Protein AF-A0AA88TLF0-F1 (afdb_monomer)

Structure (mmCIF, N/CA/C/O backbone):
data_AF-A0AA88TLF0-F1
#
_entry.id   AF-A0AA88TLF0-F1
#
loop_
_atom_site.group_PDB
_atom_site.id
_atom_site.type_symbol
_atom_site.label_atom_id
_atom_site.label_alt_id
_atom_site.label_comp_id
_atom_site.label_asym_id
_atom_site.label_entity_id
_atom_site.label_seq_id
_atom_site.pdbx_PDB_ins_code
_atom_site.Cartn_x
_atom_site.Cartn_y
_atom_site.Cartn_z
_atom_site.occupancy
_atom_site.B_iso_or_equiv
_atom_site.auth_seq_id
_atom_site.auth_comp_id
_atom_site.auth_asym_id
_atom_site.auth_atom_id
_atom_site.pdbx_PDB_model_num
ATOM 1 N N . MET A 1 1 ? -6.383 26.262 -38.376 1.00 84.81 1 MET A N 1
ATOM 2 C CA . MET A 1 1 ? -6.210 25.981 -36.940 1.00 84.81 1 MET A CA 1
ATOM 3 C C . MET A 1 1 ? -7.150 24.853 -36.548 1.00 84.81 1 MET A C 1
ATOM 5 O O . MET A 1 1 ? -8.154 24.694 -37.232 1.00 84.81 1 MET A O 1
ATOM 9 N N . TYR A 1 2 ? -6.830 24.057 -35.538 1.00 90.94 2 TYR A N 1
ATOM 10 C CA . TYR A 1 2 ? -7.749 23.060 -34.985 1.00 90.94 2 TYR A CA 1
ATOM 11 C C . TYR A 1 2 ? -7.355 22.708 -33.552 1.00 90.94 2 TYR A C 1
ATOM 13 O O . TYR A 1 2 ? -6.238 22.996 -33.117 1.00 90.94 2 TYR A O 1
ATOM 21 N N . HIS A 1 3 ? -8.279 22.056 -32.864 1.00 93.56 3 HIS A N 1
ATOM 22 C CA . HIS A 1 3 ? -8.094 21.395 -31.583 1.00 93.56 3 HIS A CA 1
ATOM 23 C C . HIS A 1 3 ? -8.531 19.932 -31.714 1.00 93.56 3 HIS A C 1
ATOM 25 O O . HIS A 1 3 ? -9.471 19.631 -32.453 1.00 93.56 3 HIS A O 1
ATOM 31 N N . VAL A 1 4 ? -7.809 19.016 -31.075 1.00 93.94 4 VAL A N 1
ATOM 32 C CA . VAL A 1 4 ? -8.090 17.579 -31.138 1.00 93.94 4 VAL A CA 1
ATOM 33 C C . VAL A 1 4 ? -7.704 16.892 -29.831 1.00 93.94 4 VAL A C 1
ATOM 35 O O . VAL A 1 4 ? -6.670 17.216 -29.248 1.00 93.94 4 VAL A O 1
ATOM 38 N N . LYS A 1 5 ? -8.510 15.918 -29.405 1.00 94.75 5 LYS A N 1
ATOM 39 C CA . LYS A 1 5 ? -8.198 14.987 -28.312 1.00 94.75 5 LYS A CA 1
ATOM 40 C C . LYS A 1 5 ? -8.077 13.574 -28.847 1.00 94.75 5 LYS A C 1
ATOM 42 O O . LYS A 1 5 ? -8.806 13.193 -29.769 1.00 94.75 5 LYS A O 1
ATOM 47 N N . GLY A 1 6 ? -7.190 12.788 -28.260 1.00 93.94 6 GLY A N 1
ATOM 48 C CA . GLY A 1 6 ? -7.076 11.385 -28.609 1.00 93.94 6 GLY A CA 1
ATOM 49 C C . GLY A 1 6 ? -6.209 10.578 -27.661 1.00 93.94 6 GLY A C 1
ATOM 50 O O . GLY A 1 6 ? -5.697 11.091 -26.675 1.00 93.94 6 GLY A O 1
ATOM 51 N N . GLU A 1 7 ? -6.053 9.302 -27.985 1.00 93.94 7 GLU A N 1
ATOM 52 C CA . GLU A 1 7 ? -5.193 8.360 -27.277 1.00 93.94 7 GLU A CA 1
ATOM 53 C C . GLU A 1 7 ? -4.267 7.677 -28.283 1.00 93.94 7 GLU A C 1
ATOM 55 O O . GLU A 1 7 ? -4.713 7.111 -29.286 1.00 93.94 7 GLU A O 1
ATOM 60 N N . LEU A 1 8 ? -2.964 7.753 -28.032 1.00 90.62 8 LEU A N 1
ATOM 61 C CA . LEU A 1 8 ? -1.951 6.977 -28.729 1.00 90.62 8 LEU A CA 1
ATOM 62 C C . LEU A 1 8 ? -1.842 5.602 -28.064 1.00 90.62 8 LEU A C 1
ATOM 64 O O . LEU A 1 8 ? -1.664 5.503 -26.856 1.00 90.62 8 LEU A O 1
ATOM 68 N N . SER A 1 9 ? -1.904 4.542 -28.862 1.00 87.56 9 SER A N 1
ATOM 69 C CA . SER A 1 9 ? -1.795 3.157 -28.410 1.00 87.56 9 SER A CA 1
ATOM 70 C C . SER A 1 9 ? -0.722 2.392 -29.185 1.00 87.56 9 SER A C 1
ATOM 72 O O . SER A 1 9 ? -0.725 2.393 -30.420 1.00 87.56 9 SER A O 1
ATOM 74 N N . SER A 1 10 ? 0.156 1.680 -28.473 1.00 82.69 10 SER A N 1
ATOM 75 C CA . SER A 1 10 ? 1.134 0.744 -29.048 1.00 82.69 10 SER A CA 1
ATOM 76 C C . SER A 1 10 ? 1.068 -0.614 -28.329 1.00 82.69 10 SER A C 1
ATOM 78 O O . SER A 1 10 ? 1.356 -0.680 -27.136 1.00 82.69 10 SER A O 1
ATOM 80 N N . PRO A 1 11 ? 0.725 -1.715 -29.027 1.00 71.19 11 PRO A N 1
ATOM 81 C CA . PRO A 1 11 ? 0.476 -3.023 -28.428 1.00 71.19 11 PRO A CA 1
ATOM 82 C C . PRO A 1 11 ? 1.747 -3.775 -28.003 1.00 71.19 11 PRO A C 1
ATOM 84 O O . PRO A 1 11 ? 1.637 -4.791 -27.333 1.00 71.19 11 PRO A O 1
ATOM 87 N N . TYR A 1 12 ? 2.948 -3.337 -28.398 1.00 63.47 12 TYR A N 1
ATOM 88 C CA . TYR A 1 12 ? 4.185 -4.065 -28.066 1.00 63.47 12 TYR A CA 1
ATOM 89 C C . TYR A 1 12 ? 4.576 -3.921 -26.581 1.00 63.47 12 TYR A C 1
ATOM 91 O O . TYR A 1 12 ? 5.075 -4.868 -25.981 1.00 63.47 12 TYR A O 1
ATOM 99 N N . PHE A 1 13 ? 4.289 -2.761 -25.979 1.00 60.16 13 PHE A N 1
ATOM 100 C CA . PHE A 1 13 ? 4.528 -2.459 -24.558 1.00 60.16 13 PHE A CA 1
ATOM 101 C C . PHE A 1 13 ? 3.258 -1.977 -23.838 1.00 60.16 13 PHE A C 1
ATOM 103 O O . PHE A 1 13 ? 3.349 -1.282 -22.833 1.00 60.16 13 PHE A O 1
ATOM 110 N N . ASP A 1 14 ? 2.076 -2.289 -24.383 1.00 73.06 14 ASP A N 1
ATOM 111 C CA . ASP A 1 14 ? 0.775 -1.838 -23.860 1.00 73.06 14 ASP A CA 1
ATOM 112 C C . ASP A 1 14 ? 0.715 -0.326 -23.560 1.00 73.06 14 ASP A C 1
ATOM 114 O O . ASP A 1 14 ? 0.038 0.128 -22.637 1.00 73.06 14 ASP A O 1
ATOM 118 N N . ILE A 1 15 ? 1.416 0.476 -24.372 1.00 81.12 15 ILE A N 1
ATOM 119 C CA . ILE A 1 15 ? 1.443 1.931 -24.224 1.00 81.12 15 ILE A CA 1
ATOM 120 C C . ILE A 1 15 ? 0.046 2.453 -24.531 1.00 81.12 15 ILE A C 1
ATOM 122 O O . ILE A 1 15 ? -0.473 2.196 -25.620 1.00 81.12 15 ILE A O 1
ATOM 126 N N . LYS A 1 16 ? -0.512 3.225 -23.598 1.00 87.56 16 LYS A N 1
ATOM 127 C CA . LYS A 1 16 ? -1.697 4.063 -23.784 1.00 87.56 16 LYS A CA 1
ATOM 128 C C . LYS A 1 16 ? -1.378 5.456 -23.277 1.00 87.56 16 LYS A C 1
ATOM 130 O O . LYS A 1 16 ? -1.099 5.639 -22.096 1.00 87.56 16 LYS A O 1
ATOM 135 N N . GLU A 1 17 ? -1.372 6.418 -24.182 1.00 89.62 17 GLU A N 1
ATOM 136 C CA . GLU A 1 17 ? -0.975 7.787 -23.888 1.00 89.62 17 GLU A CA 1
ATOM 137 C C . GLU A 1 17 ? -2.054 8.751 -24.398 1.00 89.62 17 GLU A C 1
ATOM 139 O O . GLU A 1 17 ? -2.143 8.991 -25.610 1.00 89.62 17 GLU A O 1
ATOM 144 N N . PRO A 1 18 ? -2.906 9.290 -23.507 1.00 93.69 18 PRO A N 1
ATOM 145 C CA . PRO A 1 18 ? -3.870 10.310 -23.886 1.00 93.69 18 PRO A CA 1
ATOM 146 C C . PRO A 1 18 ? -3.148 11.621 -24.212 1.00 93.69 18 PRO A C 1
ATOM 148 O O . PRO A 1 18 ? -2.136 11.969 -23.595 1.00 93.69 18 PRO A O 1
ATOM 151 N N . PHE A 1 19 ? -3.669 12.361 -25.189 1.00 94.88 19 PHE A N 1
ATOM 152 C CA . PHE A 1 19 ? -3.175 13.683 -25.549 1.00 94.88 19 PHE A CA 1
ATOM 153 C C . PHE A 1 19 ? -4.298 14.645 -25.948 1.00 94.88 19 PHE A C 1
ATOM 155 O O . PHE A 1 19 ? -5.357 14.264 -26.459 1.00 94.88 19 PHE A O 1
ATOM 162 N N . GLU A 1 20 ? -4.006 15.930 -25.791 1.00 95.06 20 GLU A N 1
ATOM 163 C CA . GLU A 1 20 ? -4.814 17.047 -26.261 1.00 95.06 20 GLU A CA 1
ATOM 164 C C . GLU A 1 20 ? -3.917 18.019 -27.029 1.00 95.06 20 GLU A C 1
ATOM 166 O O . GLU A 1 20 ? -2.869 18.431 -26.544 1.00 95.06 20 GLU A O 1
ATOM 171 N N . ALA A 1 21 ? -4.284 18.370 -28.259 1.00 94.38 21 ALA A N 1
ATOM 172 C CA . ALA A 1 21 ? -3.438 19.176 -29.129 1.00 94.38 21 ALA A CA 1
ATOM 173 C C . ALA A 1 21 ? -4.188 20.356 -29.748 1.00 94.38 21 ALA A C 1
ATOM 175 O O . ALA A 1 21 ? -5.291 20.218 -30.278 1.00 94.38 21 ALA A O 1
ATOM 176 N N . TRP A 1 22 ? -3.521 21.507 -29.768 1.00 95.12 22 TRP A N 1
ATOM 177 C CA . TRP A 1 22 ? -3.949 22.737 -30.421 1.00 95.12 22 TRP A CA 1
ATOM 178 C C . TRP A 1 22 ? -2.937 23.116 -31.495 1.00 95.12 22 TRP A C 1
ATOM 180 O O . TRP A 1 22 ? -1.732 23.202 -31.249 1.00 95.12 22 TRP A O 1
ATOM 190 N N . TYR A 1 23 ? -3.423 23.380 -32.702 1.00 93.19 23 TYR A N 1
ATOM 191 C CA . TYR A 1 23 ? -2.586 23.651 -33.862 1.00 93.19 23 TYR A CA 1
ATOM 192 C C . TYR A 1 23 ? -3.016 24.936 -34.566 1.00 93.19 23 TYR A C 1
ATOM 194 O O . TYR A 1 23 ? -4.155 25.060 -35.021 1.00 93.19 23 TYR A O 1
ATOM 202 N N . ASP A 1 24 ? -2.088 25.879 -34.718 1.00 92.31 24 ASP A N 1
ATOM 203 C CA . ASP A 1 24 ? -2.297 27.171 -35.367 1.00 92.31 24 ASP A CA 1
ATOM 204 C C . ASP A 1 24 ? -1.167 27.458 -36.370 1.00 92.31 24 ASP A C 1
ATOM 206 O O . ASP A 1 24 ? -0.121 28.023 -36.046 1.00 92.31 24 ASP A O 1
ATOM 210 N N . LEU A 1 25 ? -1.393 27.053 -37.624 1.00 89.31 25 LEU A N 1
ATOM 211 C CA . LEU A 1 25 ? -0.442 27.271 -38.715 1.00 89.31 25 LEU A CA 1
ATOM 212 C C . LEU A 1 25 ? -0.252 28.760 -39.048 1.00 89.31 25 LEU A C 1
ATOM 214 O O . LEU A 1 25 ? 0.862 29.162 -39.372 1.00 89.31 25 LEU A O 1
ATOM 218 N N . GLU A 1 26 ? -1.307 29.578 -38.965 1.00 88.88 26 GLU A N 1
ATOM 219 C CA . GLU A 1 26 ? -1.217 31.016 -39.265 1.00 88.88 26 GLU A CA 1
ATOM 220 C C . GLU A 1 26 ? -0.423 31.755 -38.183 1.00 88.88 26 GLU A C 1
ATOM 222 O O . GLU A 1 26 ? 0.424 32.592 -38.495 1.00 88.88 26 GLU A O 1
ATOM 227 N N . GLY A 1 27 ? -0.633 31.389 -36.915 1.00 88.44 27 GLY A N 1
ATOM 228 C CA . GLY A 1 27 ? 0.167 31.859 -35.784 1.00 88.44 27 GLY A CA 1
ATOM 229 C C . GLY A 1 27 ? 1.547 31.202 -35.656 1.00 88.44 27 GLY A C 1
ATOM 230 O O . GLY A 1 27 ? 2.299 31.582 -34.759 1.00 88.44 27 GLY A O 1
ATOM 231 N N . ASN A 1 28 ? 1.889 30.249 -36.535 1.00 92.50 28 ASN A N 1
ATOM 232 C CA . ASN A 1 28 ? 3.128 29.461 -36.531 1.00 92.50 28 ASN A CA 1
ATOM 233 C C . ASN A 1 28 ? 3.425 28.811 -35.163 1.00 92.50 28 ASN A C 1
ATOM 235 O O . ASN A 1 28 ? 4.544 28.889 -34.651 1.00 92.50 28 ASN A O 1
ATOM 239 N N . ARG A 1 29 ? 2.404 28.215 -34.536 1.00 93.81 29 ARG A N 1
ATOM 240 C CA . ARG A 1 29 ? 2.482 27.680 -33.169 1.00 93.81 29 ARG A CA 1
ATOM 241 C C . ARG A 1 29 ? 1.579 26.468 -32.942 1.00 93.81 29 ARG A C 1
ATOM 243 O O . ARG A 1 29 ? 0.537 26.320 -33.578 1.00 93.81 29 ARG A O 1
ATOM 250 N N . SER A 1 30 ? 1.983 25.599 -32.030 1.00 94.88 30 SER A N 1
ATOM 251 C CA . SER A 1 30 ? 1.187 24.463 -31.566 1.00 94.88 30 SER A CA 1
ATOM 252 C C . SER A 1 30 ? 1.439 24.202 -30.086 1.00 94.88 30 SER A C 1
ATOM 254 O O . SER A 1 30 ? 2.526 24.487 -29.582 1.00 94.88 30 SER A O 1
ATOM 256 N N . ARG A 1 31 ? 0.448 23.630 -29.407 1.00 94.62 31 ARG A N 1
ATOM 257 C CA . ARG A 1 31 ? 0.572 23.081 -28.057 1.00 94.62 31 ARG A CA 1
ATOM 258 C C . ARG A 1 31 ? 0.081 21.643 -28.078 1.00 94.62 31 ARG A C 1
ATOM 260 O O . ARG A 1 31 ? -0.941 21.375 -28.704 1.00 94.62 31 ARG A O 1
ATOM 267 N N . ILE A 1 32 ? 0.805 20.743 -27.436 1.00 94.50 32 ILE A N 1
ATOM 268 C CA . ILE A 1 32 ? 0.399 19.353 -27.260 1.00 94.50 32 ILE A CA 1
ATOM 269 C C . ILE A 1 32 ? 0.600 19.014 -25.794 1.00 94.50 32 ILE A C 1
ATOM 271 O O . ILE A 1 32 ? 1.711 19.136 -25.280 1.00 94.50 32 ILE A O 1
ATOM 275 N N . ASP A 1 33 ? -0.479 18.600 -25.159 1.00 94.38 33 ASP A N 1
ATOM 276 C CA . ASP A 1 33 ? -0.498 18.129 -23.792 1.00 94.38 33 ASP A CA 1
ATOM 277 C C . ASP A 1 33 ? -0.605 16.605 -23.803 1.00 94.38 33 ASP A C 1
ATOM 279 O O . ASP A 1 33 ? -1.413 16.055 -24.549 1.00 94.38 33 ASP A O 1
ATOM 283 N N . TYR A 1 34 ? 0.208 15.930 -22.995 1.00 93.12 34 TYR A N 1
ATOM 284 C CA . TYR A 1 34 ? 0.193 14.473 -22.836 1.00 93.12 34 TYR A CA 1
ATOM 285 C C . TYR A 1 34 ? -0.225 14.107 -21.412 1.00 93.12 34 TYR A C 1
ATOM 287 O O . TYR A 1 34 ? -0.040 14.913 -20.494 1.00 93.12 34 TYR A O 1
ATOM 295 N N . GLN A 1 35 ? -0.744 12.888 -21.236 1.00 89.38 35 GLN A N 1
ATOM 296 C CA . GLN A 1 35 ? -1.101 12.325 -19.927 1.00 89.38 35 GLN A CA 1
ATOM 297 C C . GLN A 1 35 ? -2.057 13.259 -19.165 1.00 89.38 35 GLN A C 1
ATOM 299 O O . GLN A 1 35 ? -1.761 13.723 -18.072 1.00 89.38 35 GLN A O 1
ATOM 304 N N . ASP A 1 36 ? -3.163 13.640 -19.815 1.00 86.88 36 ASP A N 1
ATOM 305 C CA . ASP A 1 36 ? -4.206 14.516 -19.256 1.00 86.88 36 ASP A CA 1
ATOM 306 C C . ASP A 1 36 ? -3.697 15.857 -18.687 1.00 86.88 36 ASP A C 1
ATOM 308 O O . ASP A 1 36 ? -4.259 16.422 -17.748 1.00 86.88 36 ASP A O 1
ATOM 312 N N . GLY A 1 37 ? -2.635 16.402 -19.290 1.00 86.25 37 GLY A N 1
ATOM 313 C CA . GLY A 1 37 ? -2.061 17.693 -18.911 1.00 86.25 37 GLY A CA 1
ATOM 314 C C . GLY A 1 37 ? -0.909 17.603 -17.913 1.00 86.25 37 GLY A C 1
ATOM 315 O O . GLY A 1 37 ? -0.463 18.637 -17.431 1.00 86.25 37 GLY A O 1
ATOM 316 N N . THR A 1 38 ? -0.383 16.411 -17.618 1.00 87.75 38 THR A N 1
ATOM 317 C CA . THR A 1 38 ? 0.866 16.267 -16.850 1.00 87.75 38 THR A CA 1
ATOM 318 C C . THR A 1 38 ? 2.069 16.859 -17.591 1.00 87.75 38 THR A C 1
ATOM 320 O O . THR A 1 38 ? 2.965 17.425 -16.965 1.00 87.75 38 THR A O 1
ATOM 323 N N . VAL A 1 39 ? 2.092 16.758 -18.924 1.00 91.31 39 VAL A N 1
ATOM 324 C CA . VAL A 1 39 ? 3.170 17.304 -19.761 1.00 91.31 39 VAL A CA 1
ATOM 325 C C . VAL A 1 39 ? 2.598 18.297 -20.755 1.00 91.31 39 VAL A C 1
ATOM 327 O O . VAL A 1 39 ? 1.671 17.958 -21.482 1.00 91.31 39 VAL A O 1
ATOM 330 N N . HIS A 1 40 ? 3.195 19.486 -20.845 1.00 93.12 40 HIS A N 1
ATOM 331 C CA . HIS A 1 40 ? 2.822 20.520 -21.811 1.00 93.12 40 HIS A CA 1
ATOM 332 C C . HIS A 1 40 ? 3.977 20.824 -22.760 1.00 93.12 40 HIS A C 1
ATOM 334 O O . HIS A 1 40 ? 5.017 21.337 -22.342 1.00 93.12 40 HIS A O 1
ATOM 340 N N . THR A 1 41 ? 3.780 20.596 -24.054 1.00 93.56 41 THR A N 1
ATOM 341 C CA . THR A 1 41 ? 4.765 20.901 -25.093 1.00 93.56 41 THR A CA 1
ATOM 342 C C . THR A 1 41 ? 4.273 22.043 -25.976 1.00 93.56 41 THR A C 1
ATOM 344 O O . THR A 1 41 ? 3.295 21.908 -26.706 1.00 93.56 41 THR A O 1
ATOM 347 N N . PHE A 1 42 ? 4.990 23.164 -25.981 1.00 93.81 42 PHE A N 1
ATOM 348 C CA . PHE A 1 42 ? 4.730 24.326 -26.830 1.00 93.81 42 PHE A CA 1
ATOM 349 C C . PHE A 1 42 ? 5.777 24.402 -27.936 1.00 93.81 42 PHE A C 1
ATOM 351 O O . PHE A 1 42 ? 6.961 24.544 -27.647 1.00 93.81 42 PHE A O 1
ATOM 358 N N . LEU A 1 43 ? 5.356 24.392 -29.199 1.00 93.81 43 LEU A N 1
ATOM 359 C CA . LEU A 1 43 ? 6.227 24.657 -30.343 1.00 93.81 43 LEU A CA 1
ATOM 360 C C . LEU A 1 43 ? 5.843 26.013 -30.928 1.00 93.81 43 LEU A C 1
ATOM 362 O O . LEU A 1 43 ? 4.734 26.178 -31.436 1.00 93.81 43 LEU A O 1
ATOM 366 N N . ILE A 1 44 ? 6.743 26.992 -30.853 1.00 92.50 44 ILE A N 1
ATOM 367 C CA . ILE A 1 44 ? 6.483 28.369 -31.282 1.00 92.50 44 ILE A CA 1
ATOM 368 C C . ILE A 1 44 ? 7.533 28.752 -32.321 1.00 92.50 44 ILE A C 1
ATOM 370 O O . ILE A 1 44 ? 8.668 29.086 -31.990 1.00 92.50 44 ILE A O 1
ATOM 374 N N . GLY A 1 45 ? 7.157 28.716 -33.597 1.00 88.88 45 GLY A N 1
ATOM 375 C CA . GLY A 1 45 ? 8.074 28.986 -34.707 1.00 88.88 45 GLY A CA 1
ATOM 376 C C . GLY A 1 45 ? 8.416 30.468 -34.896 1.00 88.88 45 GLY A C 1
ATOM 377 O O . GLY A 1 45 ? 9.349 30.789 -35.622 1.00 88.88 45 GLY A O 1
ATOM 378 N N . ASN A 1 46 ? 7.669 31.371 -34.252 1.00 88.00 46 ASN A N 1
ATOM 379 C CA . ASN A 1 46 ? 7.928 32.818 -34.262 1.00 88.00 46 ASN A CA 1
ATOM 380 C C . ASN A 1 46 ? 8.699 33.306 -33.021 1.00 88.00 46 ASN A C 1
ATOM 382 O O . ASN A 1 46 ? 8.882 34.512 -32.863 1.00 88.00 46 ASN A O 1
ATOM 386 N N . ASP A 1 47 ? 9.082 32.399 -32.121 1.00 84.44 47 ASP A N 1
ATOM 387 C CA . ASP A 1 47 ? 9.871 32.727 -30.935 1.00 84.44 47 ASP A CA 1
ATOM 388 C C . ASP A 1 47 ? 11.367 32.546 -31.225 1.00 84.44 47 ASP A C 1
ATOM 390 O O . ASP A 1 47 ? 11.751 31.625 -31.941 1.00 84.44 47 ASP A O 1
ATOM 394 N N . LEU A 1 48 ? 12.224 33.408 -30.674 1.00 86.06 48 LEU A N 1
ATOM 395 C CA . LEU A 1 48 ? 13.654 33.485 -31.025 1.00 86.06 48 LEU A CA 1
ATOM 396 C C . LEU A 1 48 ? 13.908 33.627 -32.552 1.00 86.06 48 LEU A C 1
ATOM 398 O O . LEU A 1 48 ? 12.999 33.889 -33.336 1.00 86.06 48 LEU A O 1
ATOM 402 N N . ASP A 1 49 ? 15.165 33.492 -32.992 1.00 86.81 49 ASP A N 1
ATOM 403 C CA . ASP A 1 49 ? 15.547 33.697 -34.403 1.00 86.81 49 ASP A CA 1
ATOM 404 C C . ASP A 1 49 ? 15.074 32.570 -35.349 1.00 86.81 49 ASP A C 1
ATOM 406 O O . ASP A 1 49 ? 14.895 32.808 -36.545 1.00 86.81 49 ASP A O 1
ATOM 410 N N . TYR A 1 50 ? 14.878 31.348 -34.835 1.00 90.31 50 TYR A N 1
ATOM 411 C CA . TYR A 1 50 ? 14.544 30.148 -35.627 1.00 90.31 50 TYR A CA 1
ATOM 412 C C . TYR A 1 50 ? 13.479 29.248 -34.970 1.00 90.31 50 TYR A C 1
ATOM 414 O O . TYR A 1 50 ? 13.396 28.058 -35.282 1.00 90.31 50 TYR A O 1
ATOM 422 N N . GLY A 1 51 ? 12.667 29.796 -34.065 1.00 91.06 51 GLY A N 1
ATOM 423 C CA . GLY A 1 51 ? 11.665 29.045 -33.313 1.00 91.06 51 GLY A CA 1
ATOM 424 C C . GLY A 1 51 ? 12.219 28.393 -32.040 1.00 91.06 51 GLY A C 1
ATOM 425 O O . GLY A 1 51 ? 13.431 28.221 -31.874 1.00 91.06 51 GLY A O 1
ATOM 426 N N . ALA A 1 52 ? 11.320 28.001 -31.137 1.00 91.38 52 ALA A N 1
ATOM 427 C CA . ALA A 1 52 ? 11.655 27.281 -29.910 1.00 91.38 52 ALA A CA 1
ATOM 428 C C . ALA A 1 52 ? 10.587 26.243 -29.543 1.00 91.38 52 ALA A C 1
ATOM 430 O O . ALA A 1 52 ? 9.397 26.442 -29.805 1.00 91.38 52 ALA A O 1
ATOM 431 N N . ILE A 1 53 ? 11.025 25.156 -28.906 1.00 92.31 53 ILE A N 1
ATOM 432 C CA . ILE A 1 53 ? 10.158 24.204 -28.210 1.00 92.31 53 ILE A CA 1
ATOM 433 C C . ILE A 1 53 ? 10.334 24.392 -26.706 1.00 92.31 53 ILE A C 1
ATOM 435 O O . ILE A 1 53 ? 11.462 24.493 -26.225 1.00 92.31 53 ILE A O 1
ATOM 439 N N . TYR A 1 54 ? 9.226 24.408 -25.975 1.00 92.75 54 TYR A N 1
ATOM 440 C CA . TYR A 1 54 ? 9.196 24.418 -24.518 1.00 92.75 54 TYR A CA 1
ATOM 441 C C . TYR A 1 54 ? 8.431 23.203 -24.023 1.00 92.75 54 TYR A C 1
ATOM 443 O O . TYR A 1 54 ? 7.305 22.993 -24.458 1.00 92.75 54 TYR A O 1
ATOM 451 N N . THR A 1 55 ? 9.020 22.425 -23.124 1.00 93.00 55 THR A N 1
ATOM 452 C CA . THR A 1 55 ? 8.359 21.271 -22.502 1.00 93.00 55 THR A CA 1
ATOM 453 C C . THR A 1 55 ? 8.306 21.480 -21.002 1.00 93.00 55 THR A C 1
ATOM 455 O O . THR A 1 55 ? 9.349 21.616 -20.370 1.00 93.00 55 THR A O 1
ATOM 458 N N . ILE A 1 56 ? 7.100 21.537 -20.449 1.00 92.25 56 ILE A N 1
ATOM 459 C CA . ILE A 1 56 ? 6.856 21.557 -19.009 1.00 92.25 56 ILE A CA 1
ATOM 460 C C . ILE A 1 56 ? 6.478 20.137 -18.615 1.00 92.25 56 ILE A C 1
ATOM 462 O O . ILE A 1 56 ? 5.501 19.611 -19.140 1.00 92.25 56 ILE A O 1
ATOM 466 N N . THR A 1 57 ? 7.268 19.510 -17.754 1.00 90.75 57 THR A N 1
ATOM 467 C CA . THR A 1 57 ? 7.095 18.104 -17.373 1.00 90.75 57 THR A CA 1
ATOM 468 C C . THR A 1 57 ? 7.531 17.897 -15.925 1.00 90.75 57 THR A C 1
ATOM 470 O O . THR A 1 57 ? 8.477 18.563 -15.486 1.00 90.75 57 THR A O 1
ATOM 473 N N . PRO A 1 58 ? 6.894 16.987 -15.170 1.00 87.25 58 PRO A N 1
ATOM 474 C CA . PRO A 1 58 ? 7.485 16.473 -13.944 1.00 87.25 58 PRO A CA 1
ATOM 475 C C . PRO A 1 58 ? 8.789 15.743 -14.266 1.00 87.25 58 PRO A C 1
ATOM 477 O O . PRO A 1 58 ? 8.898 15.044 -15.276 1.00 87.25 58 PRO A O 1
ATOM 480 N N . VAL A 1 59 ? 9.779 15.923 -13.400 1.00 81.75 59 VAL A N 1
ATOM 481 C CA . VAL A 1 59 ? 11.073 15.252 -13.458 1.00 81.75 59 VAL A CA 1
ATOM 482 C C . VAL A 1 59 ? 11.297 14.538 -12.139 1.00 81.75 59 VAL A C 1
ATOM 484 O O . VAL A 1 59 ? 11.199 15.142 -11.071 1.00 81.75 59 VAL A O 1
ATOM 487 N N . THR A 1 60 ? 11.640 13.260 -12.239 1.00 75.19 60 THR A N 1
ATOM 488 C CA . THR A 1 60 ? 12.041 12.435 -11.105 1.00 75.19 60 THR A CA 1
ATOM 489 C C . THR A 1 60 ? 13.478 11.966 -11.325 1.00 75.19 60 THR A C 1
ATOM 491 O O . THR A 1 60 ? 13.779 11.313 -12.328 1.00 75.19 60 THR A O 1
ATOM 494 N N . ASN A 1 61 ? 14.366 12.310 -10.398 1.00 71.69 61 ASN A N 1
ATOM 495 C CA . ASN A 1 61 ? 15.772 11.911 -10.353 1.00 71.69 61 ASN A CA 1
ATOM 496 C C . ASN A 1 61 ? 16.183 11.597 -8.899 1.00 71.69 61 ASN A C 1
ATOM 498 O O . ASN A 1 61 ? 15.357 11.622 -7.994 1.00 71.69 61 ASN A O 1
ATOM 502 N N . GLU A 1 62 ? 17.465 11.318 -8.661 1.00 60.16 62 GLU A N 1
ATOM 503 C CA . GLU A 1 62 ? 17.991 10.939 -7.337 1.00 60.16 62 GLU A CA 1
ATOM 504 C C . GLU A 1 62 ? 17.803 12.005 -6.237 1.00 60.16 62 GLU A C 1
ATOM 506 O O . GLU A 1 62 ? 17.901 11.694 -5.053 1.00 60.16 62 GLU A O 1
ATOM 511 N N . THR A 1 63 ? 17.543 13.261 -6.609 1.00 62.53 63 THR A N 1
ATOM 512 C CA . THR A 1 63 ? 17.452 14.408 -5.687 1.00 62.53 63 THR A CA 1
ATOM 513 C C . THR A 1 63 ? 16.079 15.078 -5.648 1.00 62.53 63 THR A C 1
ATOM 515 O O . THR A 1 63 ? 15.803 15.858 -4.738 1.00 62.53 63 THR A O 1
ATOM 518 N N . GLU A 1 64 ? 15.219 14.802 -6.625 1.00 71.25 64 GLU A N 1
ATOM 519 C CA . GLU A 1 64 ? 13.950 15.494 -6.845 1.00 71.25 64 GLU A CA 1
ATOM 520 C C . GLU A 1 64 ? 12.908 14.484 -7.336 1.00 71.25 64 GLU A C 1
ATOM 522 O O . GLU A 1 64 ? 13.166 13.752 -8.288 1.00 71.25 64 GLU A O 1
ATOM 527 N N . ILE A 1 65 ? 11.722 14.456 -6.724 1.00 74.50 65 ILE A N 1
ATOM 528 C CA . ILE A 1 65 ? 10.619 13.569 -7.122 1.00 74.50 65 ILE A CA 1
ATOM 529 C C . ILE A 1 65 ? 9.496 14.425 -7.704 1.00 74.50 65 ILE A C 1
ATOM 531 O O . ILE A 1 65 ? 9.040 15.360 -7.048 1.00 74.50 65 ILE A O 1
ATOM 535 N N . GLN A 1 66 ? 9.064 14.109 -8.932 1.00 79.25 66 GLN A N 1
ATOM 536 C CA . GLN A 1 66 ? 7.971 14.789 -9.644 1.00 79.25 66 GLN A CA 1
ATOM 537 C C . GLN A 1 66 ? 8.098 16.327 -9.692 1.00 79.25 66 GLN A C 1
ATOM 539 O O . GLN A 1 66 ? 7.103 17.049 -9.779 1.00 79.25 66 GLN A O 1
ATOM 544 N N . ALA A 1 67 ? 9.321 16.859 -9.666 1.00 84.12 67 ALA A N 1
ATOM 545 C CA . ALA A 1 67 ? 9.554 18.295 -9.705 1.00 84.12 67 ALA A CA 1
ATOM 546 C C . ALA A 1 67 ? 9.175 18.852 -11.083 1.00 84.12 67 ALA A C 1
ATOM 548 O O . ALA A 1 67 ? 9.726 18.434 -12.102 1.00 84.12 67 ALA A O 1
ATOM 549 N N . ILE A 1 68 ? 8.241 19.805 -11.131 1.00 89.06 68 ILE A N 1
ATOM 550 C CA . ILE A 1 68 ? 7.815 20.430 -12.388 1.00 89.06 68 ILE A CA 1
ATOM 551 C C . ILE A 1 68 ? 8.941 21.316 -12.923 1.00 89.06 68 ILE A C 1
ATOM 553 O O . ILE A 1 68 ? 9.268 22.351 -12.338 1.00 89.06 68 ILE A O 1
ATOM 557 N N . LYS A 1 69 ? 9.510 20.933 -14.067 1.00 90.12 69 LYS A N 1
ATOM 558 C CA . LYS A 1 69 ? 10.568 21.687 -14.749 1.00 90.12 69 LYS A CA 1
ATOM 559 C C . LYS A 1 69 ? 10.119 22.145 -16.125 1.00 90.12 69 LYS A C 1
ATOM 561 O O . LYS A 1 69 ? 9.266 21.523 -16.753 1.00 90.12 69 LYS A O 1
ATOM 566 N N . CYS A 1 70 ? 10.704 23.247 -16.595 1.00 92.81 70 CYS A N 1
ATOM 567 C CA . CYS A 1 70 ? 10.576 23.676 -17.983 1.00 92.81 70 CYS A CA 1
ATOM 568 C C . CYS A 1 70 ? 11.899 23.466 -18.717 1.00 92.81 70 CYS A C 1
ATOM 570 O O . CYS A 1 70 ? 12.918 24.030 -18.324 1.00 92.81 70 CYS A O 1
ATOM 572 N N . PHE A 1 71 ? 11.857 22.753 -19.836 1.00 92.31 71 PHE A N 1
ATOM 573 C CA . PHE A 1 71 ? 12.978 22.596 -20.752 1.00 92.31 71 PHE A CA 1
ATOM 574 C C . PHE A 1 71 ? 12.749 23.374 -22.047 1.00 92.31 71 PHE A C 1
ATOM 576 O O . PHE A 1 71 ? 11.628 23.446 -22.553 1.00 92.31 71 PHE A O 1
ATOM 583 N N . GLN A 1 72 ? 13.811 23.952 -22.602 1.00 91.75 72 GLN A N 1
ATOM 584 C CA . GLN A 1 72 ? 13.818 24.710 -23.848 1.00 91.75 72 GLN A CA 1
ATOM 585 C C . GLN A 1 72 ? 14.755 24.060 -24.873 1.00 91.75 72 GLN A C 1
ATOM 587 O O . GLN A 1 72 ? 15.930 23.812 -24.601 1.00 91.75 72 GLN A O 1
ATOM 592 N N . LEU A 1 73 ? 14.258 23.883 -26.098 1.00 90.50 73 LEU A N 1
ATOM 593 C CA . LEU A 1 73 ? 15.053 23.537 -27.276 1.00 90.50 73 LEU A CA 1
ATOM 594 C C . LEU A 1 73 ? 14.959 24.665 -28.311 1.00 90.50 73 LEU A C 1
ATOM 596 O O . LEU A 1 73 ? 13.868 25.040 -28.739 1.00 90.50 73 LEU A O 1
ATOM 600 N N . LYS A 1 74 ? 16.106 25.222 -28.712 1.00 90.06 74 LYS A N 1
ATOM 601 C CA . LYS A 1 74 ? 16.187 26.337 -29.669 1.00 90.06 74 LYS A CA 1
ATOM 602 C C . LYS A 1 74 ? 16.352 25.810 -31.091 1.00 90.06 74 LYS A C 1
ATOM 604 O O . LYS A 1 74 ? 17.168 24.921 -31.321 1.00 90.06 74 LYS A O 1
ATOM 609 N N . GLY A 1 75 ? 15.621 26.389 -32.039 1.00 86.44 75 GLY A N 1
ATOM 610 C CA . GLY A 1 75 ? 15.787 26.096 -33.459 1.00 86.44 75 GLY A CA 1
ATOM 611 C C . GLY A 1 75 ? 17.120 26.589 -34.012 1.00 86.44 75 GLY A C 1
ATOM 612 O O . GLY A 1 75 ? 17.716 27.542 -33.502 1.00 86.44 75 GLY A O 1
ATOM 613 N N . ALA A 1 76 ? 17.561 25.958 -35.097 1.00 86.88 76 ALA A N 1
ATOM 614 C CA . ALA A 1 76 ? 18.740 26.362 -35.852 1.00 86.88 76 ALA A CA 1
ATOM 615 C C . ALA A 1 76 ? 18.347 26.827 -37.257 1.00 86.88 76 ALA A C 1
ATOM 617 O O . ALA A 1 76 ? 17.252 26.563 -37.749 1.00 86.88 76 ALA A O 1
ATOM 618 N N . LYS A 1 77 ? 19.267 27.503 -37.946 1.00 87.19 77 LYS A N 1
ATOM 619 C CA . LYS A 1 77 ? 19.030 27.971 -39.316 1.00 87.19 77 LYS A CA 1
ATOM 620 C C . LYS A 1 77 ? 18.793 26.814 -40.288 1.00 87.19 77 LYS A C 1
ATOM 622 O O . LYS A 1 77 ? 18.009 26.940 -41.226 1.00 87.19 77 LYS A O 1
ATOM 627 N N . GLU A 1 78 ? 19.512 25.719 -40.079 1.00 84.50 78 GLU A N 1
ATOM 628 C CA . GLU A 1 78 ? 19.454 24.500 -40.878 1.00 84.50 78 GLU A CA 1
ATOM 629 C C . GLU A 1 78 ? 18.226 23.640 -40.539 1.00 84.50 78 GLU A C 1
ATOM 631 O O . GLU A 1 78 ? 17.774 22.885 -41.398 1.00 84.50 78 GLU A O 1
ATOM 636 N N . ASP A 1 79 ? 17.674 23.793 -39.330 1.00 82.75 79 ASP A N 1
ATOM 637 C CA . ASP A 1 79 ? 16.524 23.039 -38.815 1.00 82.75 79 ASP A CA 1
ATOM 638 C C . ASP A 1 79 ? 15.636 23.939 -37.921 1.00 82.75 79 ASP A C 1
ATOM 640 O O . ASP A 1 79 ? 15.756 23.929 -36.690 1.00 82.75 79 ASP A O 1
ATOM 644 N N . PRO A 1 80 ? 14.813 24.820 -38.527 1.00 88.44 80 PRO A N 1
ATOM 645 C CA . PRO A 1 80 ? 13.970 25.749 -37.781 1.00 88.44 80 PRO A CA 1
ATOM 646 C C . PRO A 1 80 ? 12.752 25.039 -37.177 1.00 88.44 80 PRO A C 1
ATOM 648 O O . PRO A 1 80 ? 12.109 24.222 -37.842 1.00 88.44 80 PRO A O 1
ATOM 651 N N . ILE A 1 81 ? 12.368 25.419 -35.955 1.00 89.62 81 ILE A N 1
ATOM 652 C CA . ILE A 1 81 ? 11.193 24.854 -35.279 1.00 89.62 81 ILE A CA 1
ATOM 653 C C . ILE A 1 81 ? 9.914 25.346 -35.957 1.00 89.62 81 ILE A C 1
ATOM 655 O O . ILE A 1 81 ? 9.727 26.537 -36.216 1.00 89.62 81 ILE A O 1
ATOM 659 N N . ARG A 1 82 ? 9.008 24.406 -36.227 1.00 89.38 82 ARG A N 1
ATOM 660 C CA . ARG A 1 82 ? 7.688 24.640 -36.820 1.00 89.38 82 ARG A CA 1
ATOM 661 C C . ARG A 1 82 ? 6.606 24.031 -35.930 1.00 89.38 82 ARG A C 1
ATOM 663 O O . ARG A 1 82 ? 6.905 23.103 -35.182 1.00 89.38 82 ARG A O 1
ATOM 670 N N . PRO A 1 83 ? 5.355 24.512 -36.013 1.00 90.06 83 PRO A N 1
ATOM 671 C CA . PRO A 1 83 ? 4.250 23.901 -35.292 1.00 90.06 83 PRO A CA 1
ATOM 672 C C . PRO A 1 83 ? 4.061 22.443 -35.722 1.00 90.06 83 PRO A C 1
ATOM 674 O O . PRO A 1 83 ? 4.048 22.136 -36.918 1.00 90.06 83 PRO A O 1
ATOM 677 N N . GLN A 1 84 ? 3.870 21.561 -34.745 1.00 91.19 84 GLN A N 1
ATOM 678 C CA . GLN A 1 84 ? 3.630 20.139 -34.952 1.00 91.19 84 GLN A CA 1
ATOM 679 C C . GLN A 1 84 ? 2.126 19.863 -34.996 1.00 91.19 84 GLN A C 1
ATOM 681 O O . GLN A 1 84 ? 1.392 20.175 -34.060 1.00 91.19 84 GLN A O 1
ATOM 686 N N . ALA A 1 85 ? 1.666 19.253 -36.087 1.00 88.75 85 ALA A N 1
ATOM 687 C CA . ALA A 1 85 ? 0.310 18.727 -36.179 1.00 88.75 85 ALA A CA 1
ATOM 688 C C . ALA A 1 85 ? 0.215 17.376 -35.447 1.00 88.75 85 ALA A C 1
ATOM 690 O O . ALA A 1 85 ? 1.111 16.546 -35.587 1.00 88.75 85 ALA A O 1
ATOM 691 N N . ALA A 1 86 ? -0.884 17.134 -34.729 1.00 88.19 86 ALA A N 1
ATOM 692 C CA . ALA A 1 86 ? -1.235 15.817 -34.173 1.00 88.19 86 ALA A CA 1
ATOM 693 C C . ALA A 1 86 ? -1.979 14.918 -35.188 1.00 88.19 86 ALA A C 1
ATOM 695 O O . ALA A 1 86 ? -2.336 13.773 -34.907 1.00 88.19 86 ALA A O 1
ATOM 696 N N . LEU A 1 87 ? -2.221 15.456 -36.386 1.00 86.88 87 LEU A N 1
ATOM 697 C CA . LEU A 1 87 ? -2.765 14.756 -37.541 1.00 86.88 87 LEU A CA 1
ATOM 698 C C . LEU A 1 87 ? -1.646 14.511 -38.566 1.00 86.88 87 LEU A C 1
ATOM 700 O O . LEU A 1 87 ? -0.785 15.381 -38.731 1.00 86.88 87 LEU A O 1
ATOM 704 N N . PRO A 1 88 ? -1.660 13.372 -39.281 1.00 79.00 88 PRO A N 1
ATOM 705 C CA . PRO A 1 88 ? -0.695 13.103 -40.342 1.00 79.00 88 PRO A CA 1
ATOM 706 C C . PRO A 1 88 ? -0.872 14.077 -41.515 1.00 79.00 88 PRO A C 1
ATOM 708 O O . PRO A 1 88 ? -1.966 14.600 -41.751 1.00 79.00 88 PRO A O 1
ATOM 711 N N . ASP A 1 89 ? 0.190 14.278 -42.298 1.00 72.00 89 ASP A N 1
ATOM 712 C CA . ASP A 1 89 ? 0.088 15.026 -43.554 1.00 72.00 89 ASP A CA 1
ATOM 713 C C . ASP A 1 89 ? -0.817 14.274 -44.544 1.00 72.00 89 ASP A C 1
ATOM 715 O O . ASP A 1 89 ? -0.570 13.123 -44.911 1.00 72.00 89 ASP A O 1
ATOM 719 N N . LEU A 1 90 ? -1.894 14.936 -44.968 1.00 66.06 90 LEU A N 1
ATOM 720 C CA . LEU A 1 90 ? -2.918 14.365 -45.841 1.00 66.06 90 LEU A CA 1
ATOM 721 C C . LEU A 1 90 ? -2.585 14.517 -47.334 1.00 66.06 90 LEU A C 1
ATOM 723 O O . LEU A 1 90 ? -3.348 14.047 -48.188 1.00 66.06 90 LEU A O 1
ATOM 727 N N . GLN A 1 91 ? -1.477 15.173 -47.689 1.00 61.00 91 GLN A N 1
ATOM 728 C CA . GLN A 1 91 ? -1.092 15.373 -49.082 1.00 61.00 91 GLN A CA 1
ATOM 729 C C . GLN A 1 91 ? -0.711 14.031 -49.747 1.00 61.00 91 GLN A C 1
ATOM 731 O O . GLN A 1 91 ? 0.371 13.492 -49.546 1.00 61.00 91 GLN A O 1
ATOM 736 N N . GLY A 1 92 ? -1.616 13.483 -50.572 1.00 52.88 92 GLY A N 1
ATOM 737 C CA . GLY A 1 92 ? -1.443 12.181 -51.245 1.00 52.88 92 GLY A CA 1
ATOM 738 C C . GLY A 1 92 ? -2.038 10.974 -50.500 1.00 52.88 92 GLY A C 1
ATOM 739 O O . GLY A 1 92 ? -1.725 9.829 -50.828 1.00 52.88 92 GLY A O 1
ATOM 740 N N . PHE A 1 93 ? -2.900 11.210 -49.508 1.00 56.19 93 PHE A N 1
ATOM 741 C CA . PHE A 1 93 ? -3.431 10.187 -48.604 1.00 56.19 93 PHE A CA 1
ATOM 742 C C . PHE A 1 93 ? -4.732 9.534 -49.138 1.00 56.19 93 PHE A C 1
ATOM 744 O O . PHE A 1 93 ? -5.834 10.018 -48.894 1.00 56.19 93 PHE A O 1
ATOM 751 N N . GLU A 1 94 ? -4.619 8.422 -49.880 1.00 55.50 94 GLU A N 1
ATOM 752 C CA . GLU A 1 94 ? -5.740 7.482 -50.163 1.00 55.50 94 GLU A CA 1
ATOM 753 C C . GLU A 1 94 ? -5.508 6.110 -49.496 1.00 55.50 94 GLU A C 1
ATOM 755 O O . GLU A 1 94 ? -6.432 5.484 -48.979 1.00 55.50 94 GLU A O 1
ATOM 760 N N . LYS A 1 95 ? -4.240 5.679 -49.490 1.00 57.00 95 LYS A N 1
ATOM 761 C CA . LYS A 1 95 ? -3.583 4.643 -48.678 1.00 57.00 95 LYS A CA 1
ATOM 762 C C . LYS A 1 95 ? -2.094 4.803 -48.983 1.00 57.00 95 LYS A C 1
ATOM 764 O O . LYS A 1 95 ? -1.664 4.426 -50.074 1.00 57.00 95 LYS A O 1
ATOM 769 N N . SER A 1 96 ? -1.321 5.428 -48.100 1.00 58.12 96 SER A N 1
ATOM 770 C CA . SER A 1 96 ? 0.101 5.654 -48.369 1.00 58.12 96 SER A CA 1
ATOM 771 C C . SER A 1 96 ? 0.906 4.410 -47.990 1.00 58.12 96 SER A C 1
ATOM 773 O O . SER A 1 96 ? 0.722 3.814 -46.927 1.00 58.12 96 SER A O 1
ATOM 775 N N . ILE A 1 97 ? 1.766 3.981 -48.912 1.00 61.09 97 ILE A N 1
ATOM 776 C CA . ILE A 1 97 ? 2.768 2.946 -48.673 1.00 61.09 97 ILE A CA 1
ATOM 777 C C . ILE A 1 97 ? 4.116 3.620 -48.873 1.00 61.09 97 ILE A C 1
ATOM 779 O O . ILE A 1 97 ? 4.436 4.020 -49.994 1.00 61.09 97 ILE A O 1
ATOM 783 N N . THR A 1 98 ? 4.894 3.753 -47.806 1.00 62.94 98 THR A N 1
ATOM 784 C CA . THR A 1 98 ? 6.271 4.246 -47.894 1.00 62.94 98 THR A CA 1
ATOM 785 C C . THR A 1 98 ? 7.233 3.076 -47.754 1.00 62.94 98 THR A C 1
ATOM 787 O O . THR A 1 98 ? 6.972 2.127 -47.015 1.00 62.94 98 THR A O 1
ATOM 790 N N . GLN A 1 99 ? 8.319 3.101 -48.527 1.00 65.06 99 GLN A N 1
ATOM 791 C CA . GLN A 1 99 ? 9.339 2.059 -48.496 1.00 65.06 99 GLN A CA 1
ATOM 792 C C . GLN A 1 99 ? 10.729 2.692 -48.480 1.00 65.06 99 GLN A C 1
ATOM 794 O O . GLN A 1 99 ? 11.063 3.478 -49.367 1.00 65.06 99 GLN A O 1
ATOM 799 N N . ALA A 1 100 ? 11.544 2.321 -47.495 1.00 66.62 100 ALA A N 1
ATOM 800 C CA . ALA A 1 100 ? 12.968 2.634 -47.458 1.00 66.62 100 ALA A CA 1
ATOM 801 C C . ALA A 1 100 ? 13.750 1.401 -47.003 1.00 66.62 100 ALA A C 1
ATOM 803 O O . ALA A 1 100 ? 13.516 0.857 -45.922 1.00 66.62 100 ALA A O 1
ATOM 804 N N . GLY A 1 101 ? 14.670 0.938 -47.854 1.00 75.06 101 GLY A N 1
ATOM 805 C CA . GLY A 1 101 ? 15.365 -0.330 -47.643 1.00 75.06 101 GLY A CA 1
ATOM 806 C C . GLY A 1 101 ? 14.370 -1.480 -47.458 1.00 75.06 101 GLY A C 1
ATOM 807 O O . GLY A 1 101 ? 13.505 -1.703 -48.310 1.00 75.06 101 GLY A O 1
ATOM 808 N N . HIS A 1 102 ? 14.477 -2.170 -46.320 1.00 73.19 102 HIS A N 1
ATOM 809 C CA . HIS A 1 102 ? 13.615 -3.295 -45.967 1.00 73.19 102 HIS A CA 1
ATOM 810 C C . HIS A 1 102 ? 12.305 -2.915 -45.262 1.00 73.19 102 HIS A C 1
ATOM 812 O O . HIS A 1 102 ? 11.457 -3.790 -45.098 1.00 73.19 102 HIS A O 1
ATOM 818 N N . LYS A 1 103 ? 12.105 -1.651 -44.868 1.00 73.25 103 LYS A N 1
ATOM 819 C CA . LYS A 1 103 ? 10.913 -1.210 -44.126 1.00 73.25 103 LYS A CA 1
ATOM 820 C C . LYS A 1 103 ? 9.826 -0.739 -45.080 1.00 73.25 103 LYS A C 1
ATOM 822 O O . LYS A 1 103 ? 10.086 0.095 -45.950 1.00 73.25 103 LYS A O 1
ATOM 827 N N . LYS A 1 104 ? 8.620 -1.275 -44.914 1.00 78.50 104 LYS A N 1
ATOM 828 C CA . LYS A 1 104 ? 7.419 -0.918 -45.664 1.00 78.50 104 LYS A CA 1
ATOM 829 C C . LYS A 1 104 ? 6.299 -0.586 -44.685 1.00 78.50 104 LYS A C 1
ATOM 831 O O . LYS A 1 104 ? 5.777 -1.487 -44.039 1.00 78.50 104 LYS A O 1
ATOM 836 N N . ASN A 1 105 ? 5.884 0.672 -44.639 1.00 78.12 105 ASN A N 1
ATOM 837 C CA . ASN A 1 105 ? 4.834 1.119 -43.725 1.00 78.12 105 ASN A CA 1
ATOM 838 C C . ASN A 1 105 ? 3.529 1.323 -44.489 1.00 78.12 105 ASN A C 1
ATOM 840 O O . ASN A 1 105 ? 3.525 1.873 -45.593 1.00 78.12 105 ASN A O 1
ATOM 844 N N . THR A 1 106 ? 2.423 0.861 -43.912 1.00 80.62 106 THR A N 1
ATOM 845 C CA . THR A 1 106 ? 1.067 1.117 -44.399 1.00 80.62 106 THR A CA 1
ATOM 846 C C . THR A 1 106 ? 0.369 2.038 -43.417 1.00 80.62 106 THR A C 1
ATOM 848 O O . THR A 1 106 ? 0.230 1.682 -42.252 1.00 80.62 106 THR A O 1
ATOM 851 N N . TYR A 1 107 ? -0.117 3.180 -43.896 1.00 82.44 107 TYR A N 1
ATOM 852 C CA . TYR A 1 107 ? -0.859 4.126 -43.068 1.00 82.44 107 TYR A CA 1
ATOM 853 C C . TYR A 1 107 ? -2.336 4.147 -43.469 1.00 82.44 107 TYR A C 1
ATOM 855 O O . TYR A 1 107 ? -2.675 4.152 -44.661 1.00 82.44 107 TYR A O 1
ATOM 863 N N . ARG A 1 108 ? -3.227 4.164 -42.477 1.00 85.44 108 ARG A N 1
ATOM 864 C CA . ARG A 1 108 ? -4.680 4.276 -42.652 1.00 85.44 108 ARG A CA 1
ATOM 865 C C . ARG A 1 108 ? -5.210 5.398 -41.768 1.00 85.44 108 ARG A C 1
ATOM 867 O O . ARG A 1 108 ? -4.850 5.487 -40.604 1.00 85.44 108 ARG A O 1
ATOM 874 N N . LEU A 1 109 ? -6.077 6.240 -42.323 1.00 86.75 109 LEU A N 1
ATOM 875 C CA . LEU A 1 109 ? -6.780 7.281 -41.578 1.00 86.75 109 LEU A CA 1
ATOM 876 C C . LEU A 1 109 ? -8.278 7.142 -41.843 1.00 86.75 109 LEU A C 1
ATOM 878 O O . LEU A 1 109 ? -8.719 7.199 -42.993 1.00 86.75 109 LEU A O 1
ATOM 882 N N . TRP A 1 110 ? -9.052 6.970 -40.779 1.00 87.69 110 TRP A N 1
ATOM 883 C CA . TRP A 1 110 ? -10.507 6.928 -40.827 1.00 87.69 110 TRP A CA 1
ATOM 884 C C . TRP A 1 110 ? -11.048 8.313 -40.507 1.00 87.69 110 TRP A C 1
ATOM 886 O O . TRP A 1 110 ? -10.722 8.890 -39.469 1.00 87.69 110 TRP A O 1
ATOM 896 N N . VAL A 1 111 ? -11.879 8.836 -41.408 1.00 86.94 111 VAL A N 1
ATOM 897 C CA . VAL A 1 111 ? -12.511 10.148 -41.263 1.00 86.94 111 VAL A CA 1
ATOM 898 C C . VAL A 1 111 ? -14.002 10.072 -41.563 1.00 86.94 111 VAL A C 1
ATOM 900 O O . VAL A 1 111 ? -14.422 9.330 -42.454 1.00 86.94 111 VAL A O 1
ATOM 903 N N . THR A 1 112 ? -14.788 10.901 -40.886 1.00 85.75 112 THR A N 1
ATOM 904 C CA . THR A 1 112 ? -16.189 11.162 -41.232 1.00 85.75 112 THR A CA 1
ATOM 905 C C . THR A 1 112 ? -16.294 12.491 -41.974 1.00 85.75 112 THR A C 1
ATOM 907 O O . THR A 1 112 ? -15.635 13.469 -41.623 1.00 85.75 112 THR A O 1
ATOM 910 N N . ARG A 1 113 ? -17.118 12.538 -43.027 1.00 84.12 113 ARG A N 1
ATOM 911 C CA . ARG A 1 113 ? -17.413 13.755 -43.800 1.00 84.12 113 ARG A CA 1
ATOM 912 C C . ARG A 1 113 ? -18.927 13.996 -43.815 1.00 84.12 113 ARG A C 1
ATOM 914 O O . ARG A 1 113 ? -19.612 13.350 -44.610 1.00 84.12 113 ARG A O 1
ATOM 921 N N . PRO A 1 114 ? -19.458 14.869 -42.938 1.00 75.44 114 PRO A N 1
ATOM 922 C CA . PRO A 1 114 ? -20.901 15.016 -42.731 1.00 75.44 114 PRO A CA 1
ATOM 923 C C . PRO A 1 114 ? -21.688 15.456 -43.975 1.00 75.44 114 PRO A C 1
ATOM 925 O O . PRO A 1 114 ? -22.825 15.030 -44.153 1.00 75.44 114 PRO A O 1
ATOM 928 N N . GLU A 1 115 ? -21.091 16.269 -44.855 1.00 77.06 115 GLU A N 1
ATOM 929 C CA . GLU A 1 115 ? -21.782 16.880 -46.007 1.00 77.06 115 GLU A CA 1
ATOM 930 C C . GLU A 1 115 ? -21.244 16.396 -47.370 1.00 77.06 115 GLU A C 1
ATOM 932 O O . GLU A 1 115 ? -21.519 16.988 -48.413 1.00 77.06 115 GLU A O 1
ATOM 937 N N . GLY A 1 116 ? -20.494 15.287 -47.392 1.00 72.12 116 GLY A N 1
ATOM 938 C CA . GLY A 1 116 ? -19.959 14.678 -48.614 1.00 72.12 116 GLY A CA 1
ATOM 939 C C . GLY A 1 116 ? -18.464 14.927 -48.836 1.00 72.12 116 GLY A C 1
ATOM 940 O O . GLY A 1 116 ? -17.751 15.405 -47.962 1.00 72.12 116 GLY A O 1
ATOM 941 N N . LYS A 1 117 ? -17.944 14.549 -50.014 1.00 66.81 117 LYS A N 1
ATOM 942 C CA . LYS A 1 117 ? -16.489 14.468 -50.260 1.00 66.81 117 LYS A CA 1
ATOM 943 C C . LYS A 1 117 ? -15.760 15.811 -50.098 1.00 66.81 117 LYS A C 1
ATOM 945 O O . LYS A 1 117 ? -14.571 15.782 -49.825 1.00 66.81 117 LYS A O 1
ATOM 950 N N . ASP A 1 118 ? -16.437 16.948 -50.188 1.00 69.00 118 ASP A N 1
ATOM 951 C CA . ASP A 1 118 ? -15.797 18.266 -50.088 1.00 69.00 118 ASP A CA 1
ATOM 952 C C . ASP A 1 118 ? -15.953 18.927 -48.703 1.00 69.00 118 ASP A C 1
ATOM 954 O O . ASP A 1 118 ? -15.435 20.021 -48.486 1.00 69.00 118 ASP A O 1
ATOM 958 N N . SER A 1 119 ? -16.635 18.275 -47.749 1.00 71.75 119 SER A N 1
ATOM 959 C CA . SER A 1 119 ? -16.786 18.788 -46.383 1.00 71.75 119 SER A CA 1
ATOM 960 C C . SER A 1 119 ? -15.547 18.517 -45.528 1.00 71.75 119 SER A C 1
ATOM 962 O O . SER A 1 119 ? -14.762 17.608 -45.814 1.00 71.75 119 SER A O 1
ATOM 964 N N . LEU A 1 120 ? -15.409 19.270 -44.431 1.00 76.38 120 LEU A N 1
ATOM 965 C CA . LEU A 1 120 ? -14.360 19.058 -43.435 1.00 76.38 120 LEU A CA 1
ATOM 966 C C . LEU A 1 120 ? -14.326 17.585 -42.993 1.00 76.38 120 LEU A C 1
ATOM 968 O O . LEU A 1 120 ? -15.365 16.991 -42.696 1.00 76.38 120 LEU A O 1
ATOM 972 N N . ALA A 1 121 ? -13.130 17.001 -43.000 1.00 80.69 121 ALA A N 1
ATOM 973 C CA . ALA A 1 121 ? -12.904 15.633 -42.563 1.00 80.69 121 ALA A CA 1
ATOM 974 C C . ALA A 1 121 ? -12.668 15.617 -41.050 1.00 80.69 121 ALA A C 1
ATOM 976 O O . ALA A 1 121 ? -11.721 16.239 -40.576 1.00 80.69 121 ALA A O 1
ATOM 977 N N . ILE A 1 122 ? -13.524 14.906 -40.320 1.00 86.19 122 ILE A N 1
ATOM 978 C CA . ILE A 1 122 ? -13.404 14.700 -38.876 1.00 86.19 122 ILE A CA 1
ATOM 979 C C . ILE A 1 122 ? -12.622 13.398 -38.661 1.00 86.19 122 ILE A C 1
ATOM 981 O O . ILE A 1 122 ? -13.102 12.352 -39.108 1.00 86.19 122 ILE A O 1
ATOM 985 N N . PRO A 1 123 ? -11.421 13.432 -38.063 1.00 89.88 123 PRO A N 1
ATOM 986 C CA . PRO A 1 123 ? -10.612 12.240 -37.838 1.00 89.88 123 PRO A CA 1
ATOM 987 C C . PRO A 1 123 ? -11.199 11.376 -36.714 1.00 89.88 123 PRO A C 1
ATOM 989 O O . PRO A 1 123 ? -11.718 11.899 -35.738 1.00 89.88 123 PRO A O 1
ATOM 992 N N . HIS A 1 124 ? -11.110 10.053 -36.860 1.00 89.56 124 HIS A N 1
ATOM 993 C CA . HIS A 1 124 ? -11.530 9.086 -35.833 1.00 89.56 124 HIS A CA 1
ATOM 994 C C . HIS A 1 124 ? -10.402 8.164 -35.400 1.00 89.56 124 HIS A C 1
ATOM 996 O O . HIS A 1 124 ? -10.251 7.879 -34.223 1.00 89.56 124 HIS A O 1
ATOM 1002 N N . ARG A 1 125 ? -9.608 7.687 -36.357 1.00 91.56 125 ARG A N 1
ATOM 1003 C CA . ARG A 1 125 ? -8.483 6.801 -36.078 1.00 91.56 125 ARG A CA 1
ATOM 1004 C C . ARG A 1 125 ? -7.393 7.031 -37.103 1.00 91.56 125 ARG A C 1
ATOM 1006 O O . ARG A 1 125 ? -7.696 7.222 -38.281 1.00 91.56 125 ARG A O 1
ATOM 1013 N N . PHE A 1 126 ? -6.149 6.961 -36.674 1.00 89.19 126 PHE A N 1
ATOM 1014 C CA . PHE A 1 126 ? -4.976 6.787 -37.515 1.00 89.19 126 PHE A CA 1
ATOM 1015 C C . PHE A 1 126 ? -4.291 5.480 -37.114 1.00 89.19 126 PHE A C 1
ATOM 1017 O O . PHE A 1 126 ? -4.178 5.181 -35.934 1.00 89.19 126 PHE A O 1
ATOM 1024 N N . GLU A 1 127 ? -3.875 4.672 -38.078 1.00 88.62 127 GLU A N 1
ATOM 1025 C CA . GLU A 1 127 ? -3.174 3.408 -37.843 1.00 88.62 127 GLU A CA 1
ATOM 1026 C C . GLU A 1 127 ? -1.946 3.349 -38.741 1.00 88.62 127 GLU A C 1
ATOM 1028 O O . GLU A 1 127 ? -2.026 3.637 -39.942 1.00 88.62 127 GLU A O 1
ATOM 1033 N N . MET A 1 128 ? -0.833 2.922 -38.156 1.00 85.81 128 MET A N 1
ATOM 1034 C CA . MET A 1 128 ? 0.380 2.564 -38.870 1.00 85.81 128 MET A CA 1
ATOM 1035 C C . MET A 1 128 ? 0.653 1.077 -38.666 1.00 85.81 128 MET A C 1
ATOM 1037 O O . MET A 1 128 ? 0.660 0.586 -37.540 1.00 85.81 128 MET A O 1
ATOM 1041 N N . GLU A 1 129 ? 0.870 0.362 -39.767 1.00 82.44 129 GLU A N 1
ATOM 1042 C CA . GLU A 1 129 ? 1.360 -1.015 -39.766 1.00 82.44 129 GLU A CA 1
ATOM 1043 C C . GLU A 1 129 ? 2.669 -1.089 -40.557 1.00 82.44 129 GLU A C 1
ATOM 1045 O O . GLU A 1 129 ? 2.686 -0.993 -41.792 1.00 82.44 129 GLU A O 1
ATOM 1050 N N . GLY A 1 130 ? 3.765 -1.261 -39.828 1.00 78.81 130 GLY A N 1
ATOM 1051 C CA . GLY A 1 130 ? 5.105 -1.495 -40.335 1.00 78.81 130 GLY A CA 1
ATOM 1052 C C . GLY A 1 130 ? 5.298 -2.961 -40.698 1.00 78.81 130 GLY A C 1
ATOM 1053 O O . GLY A 1 130 ? 4.851 -3.874 -40.000 1.00 78.81 130 GLY A O 1
ATOM 1054 N N . PHE A 1 131 ? 5.941 -3.194 -41.834 1.00 74.94 131 PHE A N 1
ATOM 1055 C CA . PHE A 1 131 ? 6.340 -4.514 -42.294 1.00 74.94 131 PHE A CA 1
ATOM 1056 C C . PHE A 1 131 ? 7.811 -4.493 -42.691 1.00 74.94 131 PHE A C 1
ATOM 1058 O O . PHE A 1 131 ? 8.229 -3.698 -43.542 1.00 74.94 131 PHE A O 1
ATOM 1065 N N . ASN A 1 132 ? 8.594 -5.401 -42.120 1.00 72.50 132 ASN A N 1
ATOM 1066 C CA . ASN A 1 132 ? 9.992 -5.567 -42.471 1.00 72.50 132 ASN A CA 1
ATOM 1067 C C . ASN A 1 132 ? 10.147 -6.715 -43.473 1.00 72.50 132 ASN A C 1
ATOM 1069 O O . ASN A 1 132 ? 9.984 -7.886 -43.148 1.00 72.50 132 ASN A O 1
ATOM 1073 N N . THR A 1 133 ? 10.500 -6.371 -44.708 1.00 70.25 133 THR A N 1
ATOM 1074 C CA . THR A 1 133 ? 10.677 -7.327 -45.812 1.00 70.25 133 THR A CA 1
ATOM 1075 C C . THR A 1 133 ? 11.859 -8.281 -45.632 1.00 70.25 133 THR A C 1
ATOM 1077 O O . THR A 1 133 ? 11.882 -9.302 -46.307 1.00 70.25 133 THR A O 1
ATOM 1080 N N . LEU A 1 134 ? 12.824 -7.975 -44.753 1.00 71.38 134 LEU A N 1
ATOM 1081 C CA . LEU A 1 134 ? 13.939 -8.874 -44.426 1.00 71.38 134 LEU A CA 1
ATOM 1082 C C . LEU A 1 134 ? 13.554 -9.899 -43.351 1.00 71.38 134 LEU A C 1
ATOM 1084 O O . LEU A 1 134 ? 14.014 -11.036 -43.391 1.00 71.38 134 LEU A O 1
ATOM 1088 N N . LEU A 1 135 ? 12.719 -9.490 -42.391 1.00 64.38 135 LEU A N 1
ATOM 1089 C CA . LEU A 1 135 ? 12.234 -10.352 -41.307 1.00 64.38 135 LEU A CA 1
ATOM 1090 C C . LEU A 1 135 ? 10.966 -11.128 -41.691 1.00 64.38 135 LEU A C 1
ATOM 1092 O O . LEU A 1 135 ? 10.590 -12.059 -40.989 1.00 64.38 135 LEU A O 1
ATOM 1096 N N . GLU A 1 136 ? 10.314 -10.730 -42.789 1.00 71.81 136 GLU A N 1
ATOM 1097 C CA . GLU A 1 136 ? 8.984 -11.192 -43.203 1.00 71.81 136 GLU A CA 1
ATOM 1098 C C . GLU A 1 136 ? 7.925 -11.061 -42.089 1.00 71.81 136 GLU A C 1
ATOM 1100 O O . GLU A 1 136 ? 6.960 -11.823 -42.036 1.00 71.81 136 GLU A O 1
ATOM 1105 N N . SER A 1 137 ? 8.079 -10.068 -41.207 1.00 64.75 137 SER A N 1
ATOM 1106 C CA . SER A 1 137 ? 7.226 -9.855 -40.036 1.00 64.75 137 SER A CA 1
ATOM 1107 C C . SER A 1 137 ? 6.701 -8.421 -39.940 1.00 64.75 137 SER A C 1
ATOM 1109 O O . SER A 1 137 ? 7.292 -7.465 -40.459 1.00 64.75 137 SER A O 1
ATOM 1111 N N . HIS A 1 138 ? 5.554 -8.278 -39.273 1.00 64.25 138 HIS A N 1
ATOM 1112 C CA . HIS A 1 138 ? 5.060 -6.984 -38.817 1.00 64.25 138 HIS A CA 1
ATOM 1113 C C . HIS A 1 138 ? 5.836 -6.595 -37.565 1.00 64.25 138 HIS A C 1
ATOM 1115 O O . HIS A 1 138 ? 5.795 -7.316 -36.574 1.00 64.25 138 HIS A O 1
ATOM 1121 N N . ASN A 1 139 ? 6.575 -5.496 -37.638 1.00 66.81 139 ASN A N 1
ATOM 1122 C CA . ASN A 1 139 ? 7.567 -5.134 -36.631 1.00 66.81 139 ASN A CA 1
ATOM 1123 C C . ASN A 1 139 ? 7.279 -3.804 -35.932 1.00 66.81 139 ASN A C 1
ATOM 1125 O O . ASN A 1 139 ? 8.035 -3.449 -35.046 1.00 66.81 139 ASN A O 1
ATOM 1129 N N . ASP A 1 140 ? 6.239 -3.073 -36.335 1.00 70.19 140 ASP A N 1
ATOM 1130 C CA . ASP A 1 140 ? 5.804 -1.841 -35.676 1.00 70.19 140 ASP A CA 1
ATOM 1131 C C . ASP A 1 140 ? 4.304 -1.654 -35.959 1.00 70.19 140 ASP A C 1
ATOM 1133 O O . ASP A 1 140 ? 3.871 -1.719 -37.114 1.00 70.19 140 ASP A O 1
ATOM 1137 N N . LYS A 1 141 ? 3.486 -1.494 -34.920 1.00 81.62 141 LYS A N 1
ATOM 1138 C CA . LYS A 1 141 ? 2.053 -1.211 -35.053 1.00 81.62 141 LYS A CA 1
ATOM 1139 C C . LYS A 1 141 ? 1.667 -0.209 -33.986 1.00 81.62 141 LYS A C 1
ATOM 1141 O O . LYS A 1 141 ? 1.922 -0.449 -32.819 1.00 81.62 141 LYS A O 1
ATOM 1146 N N . TYR A 1 142 ? 0.994 0.865 -34.367 1.00 86.00 142 TYR A N 1
ATOM 1147 C CA . TYR A 1 142 ? 0.380 1.771 -33.404 1.00 86.00 142 TYR A CA 1
ATOM 1148 C C . TYR A 1 142 ? -0.879 2.402 -33.981 1.00 86.00 142 TYR A C 1
ATOM 1150 O O . TYR A 1 142 ? -1.060 2.495 -35.203 1.00 86.00 142 TYR A O 1
ATOM 1158 N N . THR A 1 143 ? -1.756 2.832 -33.083 1.00 89.25 143 THR A N 1
ATOM 1159 C CA . THR A 1 143 ? -2.999 3.524 -33.409 1.00 89.25 143 THR A CA 1
ATOM 1160 C C . THR A 1 143 ? -3.088 4.831 -32.646 1.00 89.25 143 THR A C 1
ATOM 1162 O O . THR A 1 143 ? -2.665 4.914 -31.502 1.00 89.25 143 THR A O 1
ATOM 1165 N N . ILE A 1 144 ? -3.662 5.847 -33.273 1.00 91.12 144 ILE A N 1
ATOM 1166 C CA . ILE A 1 144 ? -4.103 7.067 -32.607 1.00 91.12 144 ILE A CA 1
ATOM 1167 C C . ILE A 1 144 ? -5.614 7.128 -32.765 1.00 91.12 144 ILE A C 1
ATOM 1169 O O . ILE A 1 144 ? -6.107 7.217 -33.891 1.00 91.12 144 ILE A O 1
ATOM 1173 N N . ASP A 1 145 ? -6.336 7.055 -31.657 1.00 93.31 145 ASP A N 1
ATOM 1174 C CA . ASP A 1 145 ? -7.789 7.164 -31.614 1.00 93.31 145 ASP A CA 1
ATOM 1175 C C . ASP A 1 145 ? -8.190 8.585 -31.244 1.00 93.31 145 ASP A C 1
ATOM 1177 O O . ASP A 1 145 ? -7.868 9.063 -30.165 1.00 93.31 145 ASP A O 1
ATOM 1181 N N . TYR A 1 146 ? -8.886 9.271 -32.148 1.00 93.56 146 TYR A N 1
ATOM 1182 C CA . TYR A 1 146 ? -9.334 10.645 -31.946 1.00 93.56 146 TYR A CA 1
ATOM 1183 C C . TYR A 1 146 ? -10.747 10.637 -31.358 1.00 93.56 146 TYR A C 1
ATOM 1185 O O . TYR A 1 146 ? -11.689 10.139 -31.984 1.00 93.56 146 TYR A O 1
ATOM 1193 N N . SER A 1 147 ? -10.887 11.178 -30.151 1.00 91.69 147 SER A N 1
ATOM 1194 C CA . SER A 1 147 ? -12.140 11.203 -29.390 1.00 91.69 147 SER A CA 1
ATOM 1195 C C . SER A 1 147 ? -12.917 12.505 -29.576 1.00 91.69 147 SER A C 1
ATOM 1197 O O . SER A 1 147 ? -14.147 12.483 -29.546 1.00 91.69 147 SER A O 1
ATOM 1199 N N . ASP A 1 148 ? -12.219 13.615 -29.821 1.00 91.12 148 ASP A N 1
ATOM 1200 C CA . ASP A 1 148 ? -12.817 14.933 -30.035 1.00 91.12 148 ASP A CA 1
ATOM 1201 C C . ASP A 1 148 ? -12.029 15.741 -31.075 1.00 91.12 148 ASP A C 1
ATOM 1203 O O . ASP A 1 148 ? -10.808 15.615 -31.186 1.00 91.12 148 ASP A O 1
ATOM 1207 N N . PHE A 1 149 ? -12.726 16.572 -31.849 1.00 91.44 149 PHE A N 1
ATOM 1208 C CA . PHE A 1 149 ? -12.130 17.416 -32.879 1.00 91.44 149 PHE A CA 1
ATOM 1209 C C . PHE A 1 149 ? -12.949 18.687 -33.112 1.00 91.44 149 PHE A C 1
ATOM 1211 O O . PHE A 1 149 ? -14.130 18.637 -33.465 1.00 91.44 149 PHE A O 1
ATOM 1218 N N . SER A 1 150 ? -12.271 19.831 -33.045 1.00 89.25 150 SER A N 1
ATOM 1219 C CA . SER A 1 150 ? -12.829 21.144 -33.347 1.00 89.25 150 SER A CA 1
ATOM 1220 C C . SER A 1 150 ? -11.995 21.870 -34.414 1.00 89.25 150 SER A C 1
ATOM 1222 O O . SER A 1 150 ? -10.773 21.979 -34.286 1.00 89.25 150 SER A O 1
ATOM 1224 N N . PRO A 1 151 ? -12.614 22.451 -35.461 1.00 85.62 151 PRO A N 1
ATOM 1225 C CA . PRO A 1 151 ? -11.913 23.284 -36.444 1.00 85.62 151 PRO A CA 1
ATOM 1226 C C . PRO A 1 151 ? -11.510 24.670 -35.918 1.00 85.62 151 PRO A C 1
ATOM 1228 O O . PRO A 1 151 ? -11.005 25.495 -36.681 1.00 85.62 151 PRO A O 1
ATOM 1231 N N . GLN A 1 152 ? -11.777 24.963 -34.647 1.00 82.88 152 GLN A N 1
ATOM 1232 C CA . GLN A 1 152 ? -11.464 26.231 -33.998 1.00 82.88 152 GLN A CA 1
ATOM 1233 C C . GLN A 1 152 ? -10.677 25.967 -32.713 1.00 82.88 152 GLN A C 1
ATOM 1235 O O . GLN A 1 152 ? -10.840 24.931 -32.078 1.00 82.88 152 GLN A O 1
ATOM 1240 N N . THR A 1 153 ? -9.817 26.911 -32.342 1.00 80.75 153 THR A N 1
ATOM 1241 C CA . THR A 1 153 ? -9.075 26.904 -31.075 1.00 80.75 153 THR A CA 1
ATOM 1242 C C . THR A 1 153 ? -9.048 28.313 -30.503 1.00 80.75 153 THR A C 1
ATOM 1244 O O . THR A 1 153 ? -9.102 29.295 -31.247 1.00 80.75 153 THR A O 1
ATOM 1247 N N . GLU A 1 154 ? -8.954 28.412 -29.185 1.00 82.44 154 GLU A N 1
ATOM 1248 C CA . GLU A 1 154 ? -8.769 29.676 -28.480 1.00 82.44 154 GLU A CA 1
ATOM 1249 C C . GLU A 1 154 ? -7.303 30.133 -28.600 1.00 82.44 154 GLU A C 1
ATOM 1251 O O . GLU A 1 154 ? -6.421 29.347 -28.952 1.00 82.44 154 GLU A O 1
ATOM 1256 N N . SER A 1 155 ? -7.032 31.431 -28.432 1.00 78.25 155 SER A N 1
ATOM 1257 C CA . SER A 1 155 ? -5.700 32.012 -28.684 1.00 78.25 155 SER A CA 1
ATOM 1258 C C . SER A 1 155 ? -4.780 32.038 -27.461 1.00 78.25 155 SER A C 1
ATOM 1260 O O . SER A 1 155 ? -3.565 32.171 -27.611 1.00 78.25 155 SER A O 1
ATOM 1262 N N . ASP A 1 156 ? -5.368 31.975 -26.273 1.00 83.75 156 ASP A N 1
ATOM 1263 C CA . ASP A 1 156 ? -4.733 31.997 -24.955 1.00 83.75 156 ASP A CA 1
ATOM 1264 C C . ASP A 1 156 ? -4.106 30.652 -24.569 1.00 83.75 156 ASP A C 1
ATOM 1266 O O . ASP A 1 156 ? -3.090 30.645 -23.881 1.00 83.75 156 ASP A O 1
ATOM 1270 N N . VAL A 1 157 ? -4.595 29.532 -25.113 1.00 87.12 157 VAL A N 1
ATOM 1271 C CA . VAL A 1 157 ? -4.014 28.186 -24.902 1.00 87.12 157 VAL A CA 1
ATOM 1272 C C . VAL A 1 157 ? -2.535 28.080 -25.295 1.00 87.12 157 VAL A C 1
ATOM 1274 O O . VAL A 1 157 ? -1.826 27.213 -24.789 1.00 87.12 157 VAL A O 1
ATOM 1277 N N . PHE A 1 158 ? -2.051 28.966 -26.175 1.00 87.50 158 PHE A N 1
ATOM 1278 C CA . PHE A 1 158 ? -0.654 29.023 -26.626 1.00 87.50 158 PHE A CA 1
ATOM 1279 C C . PHE A 1 158 ? 0.251 29.895 -25.740 1.00 87.50 158 PHE A C 1
ATOM 1281 O O . PHE A 1 158 ? 1.447 30.012 -26.019 1.00 87.50 158 PHE A O 1
ATOM 1288 N N . ILE A 1 159 ? -0.299 30.559 -24.720 1.00 82.75 159 ILE A N 1
ATOM 1289 C CA . ILE A 1 159 ? 0.463 31.405 -23.800 1.00 82.75 159 ILE A CA 1
ATOM 1290 C C . ILE A 1 159 ? 1.117 30.505 -22.749 1.00 82.75 159 ILE A C 1
ATOM 1292 O O . ILE A 1 159 ? 0.443 29.765 -22.038 1.00 82.75 159 ILE A O 1
ATOM 1296 N N . ARG A 1 160 ? 2.448 30.578 -22.647 1.00 81.25 160 ARG A N 1
ATOM 1297 C CA . ARG A 1 160 ? 3.203 29.859 -21.613 1.00 81.25 160 ARG A CA 1
ATOM 1298 C C . ARG A 1 160 ? 2.963 30.482 -20.228 1.00 81.25 160 ARG A C 1
ATOM 1300 O O . ARG A 1 160 ? 2.838 31.707 -20.151 1.00 81.25 160 ARG A O 1
ATOM 1307 N N . PRO A 1 161 ? 2.989 29.694 -19.138 1.00 76.88 161 PRO A N 1
ATOM 1308 C CA . PRO A 1 161 ? 2.982 30.225 -17.774 1.00 76.88 161 PRO A CA 1
ATOM 1309 C C . PRO A 1 161 ? 4.143 31.212 -17.566 1.00 76.88 161 PRO A C 1
ATOM 1311 O O . PRO A 1 161 ? 5.304 30.871 -17.784 1.00 76.88 161 PRO A O 1
ATOM 1314 N N . GLY A 1 162 ? 3.834 32.459 -17.197 1.00 61.31 162 GLY A N 1
ATOM 1315 C CA . GLY A 1 162 ? 4.778 33.585 -17.264 1.00 61.31 162 GLY A CA 1
ATOM 1316 C C . GLY A 1 162 ? 5.882 33.621 -16.198 1.00 61.31 162 GLY A C 1
ATOM 1317 O O . GLY A 1 162 ? 6.802 34.425 -16.329 1.00 61.31 162 GLY A O 1
ATOM 1318 N N . GLU A 1 163 ? 5.809 32.780 -15.165 1.00 66.12 163 GLU A N 1
ATOM 1319 C CA . GLU A 1 163 ? 6.721 32.816 -14.006 1.00 66.12 163 GLU A CA 1
ATOM 1320 C C . GLU A 1 163 ? 7.814 31.729 -14.027 1.00 66.12 163 GLU A C 1
ATOM 1322 O O . GLU A 1 163 ? 8.736 31.775 -13.217 1.00 66.12 163 GLU A O 1
ATOM 1327 N N . MET A 1 164 ? 7.771 30.778 -14.970 1.00 77.62 164 MET A N 1
ATOM 1328 C CA . MET A 1 164 ? 8.748 29.684 -15.047 1.00 77.62 164 MET A CA 1
ATOM 1329 C C . MET A 1 164 ? 9.950 30.018 -15.939 1.00 77.62 164 MET A C 1
ATOM 1331 O O . MET A 1 164 ? 9.813 30.336 -17.123 1.00 77.62 164 MET A O 1
ATOM 1335 N N . THR A 1 165 ? 11.156 29.863 -15.392 1.00 84.50 165 THR A N 1
ATOM 1336 C CA . THR A 1 165 ? 12.407 29.862 -16.161 1.00 84.50 165 THR A CA 1
ATOM 1337 C C . THR A 1 165 ? 12.652 28.485 -16.772 1.00 84.50 165 THR A C 1
ATOM 1339 O O . THR A 1 165 ? 12.580 27.488 -16.060 1.00 84.50 165 THR A O 1
ATOM 1342 N N . CYS A 1 166 ? 12.968 28.429 -18.068 1.00 88.44 166 CYS A N 1
ATOM 1343 C CA . CYS A 1 166 ? 13.260 27.173 -18.761 1.00 88.44 166 CYS A CA 1
ATOM 1344 C C . CYS A 1 166 ? 14.769 26.955 -18.908 1.00 88.44 166 CYS A C 1
ATOM 1346 O O . CYS A 1 166 ? 15.487 27.876 -19.306 1.00 88.44 166 CYS A O 1
ATOM 1348 N N . GLU A 1 167 ? 15.229 25.743 -18.623 1.00 90.56 167 GLU A N 1
ATOM 1349 C CA . GLU A 1 167 ? 16.617 25.304 -18.796 1.00 90.56 167 GLU A CA 1
ATOM 1350 C C . GLU A 1 167 ? 16.799 24.489 -20.086 1.00 90.56 167 GLU A C 1
ATOM 1352 O O . GLU A 1 167 ? 15.830 24.189 -20.778 1.00 90.56 167 GLU A O 1
ATOM 1357 N N . GLU A 1 168 ? 18.034 24.176 -20.480 1.00 86.06 168 GLU A N 1
ATOM 1358 C CA . GLU A 1 168 ? 18.258 23.284 -21.627 1.00 86.06 168 GLU A CA 1
ATOM 1359 C C . GLU A 1 168 ? 18.007 21.825 -21.230 1.00 86.06 168 GLU A C 1
ATOM 1361 O O . GLU A 1 168 ? 18.233 21.445 -20.084 1.00 86.06 168 GLU A O 1
ATOM 1366 N N . PHE A 1 169 ? 17.571 21.001 -22.186 1.00 82.56 169 PHE A N 1
ATOM 1367 C CA . PHE A 1 169 ? 17.438 19.560 -21.961 1.00 82.56 169 PHE A CA 1
ATOM 1368 C C . PHE A 1 169 ? 18.789 18.954 -21.533 1.00 82.56 169 PHE A C 1
ATOM 1370 O O . PHE A 1 169 ? 19.792 19.192 -22.225 1.00 82.56 169 PHE A O 1
ATOM 1377 N N . PRO A 1 170 ? 18.829 18.175 -20.435 1.00 76.19 170 PRO A N 1
ATOM 1378 C CA . PRO A 1 170 ? 20.056 17.544 -19.948 1.00 76.19 170 PRO A CA 1
ATOM 1379 C C . PRO A 1 170 ? 20.566 16.453 -20.902 1.00 76.19 170 PRO A C 1
ATOM 1381 O O . PRO A 1 170 ? 21.757 16.148 -20.909 1.00 76.19 170 PRO A O 1
ATOM 1384 N N . ASP A 1 171 ? 19.684 15.915 -21.742 1.00 79.00 171 ASP A N 1
ATOM 1385 C CA . ASP A 1 171 ? 19.940 14.782 -22.626 1.00 79.00 171 ASP A CA 1
ATOM 1386 C C . ASP A 1 171 ? 20.924 15.117 -23.766 1.00 79.00 171 ASP A C 1
ATOM 1388 O O . ASP A 1 171 ? 21.083 16.291 -24.154 1.00 79.00 171 ASP A O 1
ATOM 1392 N N . PRO A 1 172 ? 21.582 14.103 -24.361 1.00 73.38 172 PRO A N 1
ATOM 1393 C CA . PRO A 1 172 ? 22.391 14.268 -25.563 1.00 73.38 172 PRO A CA 1
ATOM 1394 C C . PRO A 1 172 ? 21.612 14.954 -26.689 1.00 73.38 172 PRO A C 1
ATOM 1396 O O . PRO A 1 172 ? 20.419 14.723 -26.875 1.00 73.38 172 PRO A O 1
ATOM 1399 N N . VAL A 1 173 ? 22.293 15.785 -27.486 1.00 70.31 173 VAL A N 1
ATOM 1400 C CA . VAL A 1 173 ? 21.676 16.610 -28.551 1.00 70.31 173 VAL A CA 1
ATOM 1401 C C . VAL A 1 173 ? 20.793 15.795 -29.502 1.00 70.31 173 VAL A C 1
ATOM 1403 O O . VAL A 1 173 ? 19.765 16.286 -29.967 1.00 70.31 173 VAL A O 1
ATOM 1406 N N . GLU A 1 174 ? 21.182 14.551 -29.765 1.00 68.06 174 GLU A N 1
ATOM 1407 C CA . GLU A 1 174 ? 20.494 13.621 -30.661 1.00 68.06 174 GLU A CA 1
ATOM 1408 C C . GLU A 1 174 ? 19.134 13.150 -30.106 1.00 68.06 174 GLU A C 1
ATOM 1410 O O . GLU A 1 174 ? 18.226 12.873 -30.891 1.00 68.06 174 GLU A O 1
ATOM 1415 N N . GLU A 1 175 ? 18.952 13.133 -28.780 1.00 73.50 175 GLU A N 1
ATOM 1416 C CA . GLU A 1 175 ? 17.726 12.697 -28.088 1.00 73.50 175 GLU A CA 1
ATOM 1417 C C . GLU A 1 175 ? 16.743 13.847 -27.832 1.00 73.50 175 GLU A C 1
ATOM 1419 O O . GLU A 1 175 ? 15.523 13.652 -27.863 1.00 73.50 175 GLU A O 1
ATOM 1424 N N . ARG A 1 176 ? 17.254 15.079 -27.678 1.00 83.06 176 ARG A N 1
ATOM 1425 C CA . ARG A 1 176 ? 16.453 16.279 -27.355 1.00 83.06 176 ARG A CA 1
ATOM 1426 C C . ARG A 1 176 ? 15.281 16.498 -28.304 1.00 83.06 176 ARG A C 1
ATOM 1428 O O . ARG A 1 176 ? 14.222 16.937 -27.872 1.00 83.06 176 ARG A O 1
ATOM 1435 N N . GLN A 1 177 ? 15.453 16.210 -29.596 1.00 75.00 177 GLN A N 1
ATOM 1436 C CA . GLN A 1 177 ? 14.387 16.394 -30.589 1.00 75.00 177 GLN A CA 1
ATOM 1437 C C . GLN A 1 177 ? 13.196 15.454 -30.353 1.00 75.00 177 GLN A C 1
ATOM 1439 O O . GLN A 1 177 ? 12.056 15.854 -30.573 1.00 75.00 177 GLN A O 1
ATOM 1444 N N . ILE A 1 178 ? 13.450 14.225 -29.896 1.00 76.62 178 ILE A N 1
ATOM 1445 C CA . ILE A 1 178 ? 12.404 13.224 -29.644 1.00 76.62 178 ILE A CA 1
ATOM 1446 C C . ILE A 1 178 ? 11.673 13.545 -28.349 1.00 76.62 178 ILE A C 1
ATOM 1448 O O . ILE A 1 178 ? 10.447 13.495 -28.309 1.00 76.62 178 ILE A O 1
ATOM 1452 N N . LEU A 1 179 ? 12.426 13.908 -27.309 1.00 81.00 179 LEU A N 1
ATOM 1453 C CA . LEU A 1 179 ? 11.873 14.287 -26.011 1.00 81.00 179 LEU A CA 1
ATOM 1454 C C . LEU A 1 179 ? 11.028 15.560 -26.112 1.00 81.00 179 LEU A C 1
ATOM 1456 O O . LEU A 1 179 ? 9.942 15.627 -25.543 1.00 81.00 179 LEU A O 1
ATOM 1460 N N . ALA A 1 180 ? 11.493 16.542 -26.888 1.00 82.44 180 ALA A N 1
ATOM 1461 C CA . ALA A 1 180 ? 10.791 17.803 -27.079 1.00 82.44 180 ALA A CA 1
ATOM 1462 C C . ALA A 1 180 ? 9.590 17.697 -28.036 1.00 82.44 180 ALA A C 1
ATOM 1464 O O . ALA A 1 180 ? 8.701 18.538 -27.965 1.00 82.44 180 ALA A O 1
ATOM 1465 N N . ASN A 1 181 ? 9.539 16.711 -28.943 1.00 83.69 181 ASN A N 1
ATOM 1466 C CA . ASN A 1 181 ? 8.419 16.551 -29.880 1.00 83.69 181 ASN A CA 1
ATOM 1467 C C . ASN A 1 181 ? 7.998 15.079 -30.109 1.00 83.69 181 ASN A C 1
ATOM 1469 O O . ASN A 1 181 ? 8.137 14.562 -31.223 1.00 83.69 181 ASN A O 1
ATOM 1473 N N . PRO A 1 182 ? 7.441 14.395 -29.089 1.00 85.00 182 PRO A N 1
ATOM 1474 C CA . PRO A 1 182 ? 7.173 12.955 -29.153 1.00 85.00 182 PRO A CA 1
ATOM 1475 C C . PRO A 1 182 ? 6.202 12.541 -30.265 1.00 85.00 182 PRO A C 1
ATOM 1477 O O . PRO A 1 182 ? 6.451 11.567 -30.979 1.00 85.00 182 PRO A O 1
ATOM 1480 N N . ILE A 1 183 ? 5.108 13.291 -30.463 1.00 86.19 183 ILE A N 1
ATOM 1481 C CA . ILE A 1 183 ? 4.056 12.928 -31.428 1.00 86.19 183 ILE A CA 1
ATOM 1482 C C . ILE A 1 183 ? 4.568 12.858 -32.874 1.00 86.19 183 ILE A C 1
ATOM 1484 O O . ILE A 1 183 ? 4.005 12.132 -33.696 1.00 86.19 183 ILE A O 1
ATOM 1488 N N . GLN A 1 184 ? 5.655 13.572 -33.194 1.00 84.56 184 GLN A N 1
ATOM 1489 C CA . GLN A 1 184 ? 6.262 13.575 -34.524 1.00 84.56 184 GLN A CA 1
ATOM 1490 C C . GLN A 1 184 ? 6.741 12.181 -34.952 1.00 84.56 184 GLN A C 1
ATOM 1492 O O . GLN A 1 184 ? 6.677 11.867 -36.142 1.00 84.56 184 GLN A O 1
ATOM 1497 N N . ASP A 1 185 ? 7.175 11.334 -34.010 1.00 80.12 185 ASP A N 1
ATOM 1498 C CA . ASP A 1 185 ? 7.628 9.965 -34.304 1.00 80.12 185 ASP A CA 1
ATOM 1499 C C . ASP A 1 185 ? 6.481 9.063 -34.798 1.00 80.12 185 ASP A C 1
ATOM 1501 O O . ASP A 1 185 ? 6.724 8.100 -35.528 1.00 80.12 185 ASP A O 1
ATOM 1505 N N . TYR A 1 186 ? 5.235 9.419 -34.465 1.00 83.19 186 TYR A N 1
ATOM 1506 C CA . TYR A 1 186 ? 4.033 8.646 -34.778 1.00 83.19 186 TYR A CA 1
ATOM 1507 C C . TYR A 1 186 ? 3.267 9.186 -35.990 1.00 83.19 186 TYR A C 1
ATOM 1509 O O . TYR A 1 186 ? 2.789 8.419 -36.819 1.00 83.19 186 TYR A O 1
ATOM 1517 N N . VAL A 1 187 ? 3.143 10.508 -36.137 1.00 81.06 187 VAL A N 1
ATOM 1518 C CA . VAL A 1 187 ? 2.338 11.107 -37.226 1.00 81.06 187 VAL A CA 1
ATOM 1519 C C . VAL A 1 187 ? 3.130 11.337 -38.516 1.00 81.06 187 VAL A C 1
ATOM 1521 O O . VAL A 1 187 ? 2.550 11.630 -39.564 1.00 81.06 187 VAL A O 1
ATOM 1524 N N . SER A 1 188 ? 4.458 11.205 -38.466 1.00 75.94 188 SER A N 1
ATOM 1525 C CA . SER A 1 188 ? 5.316 11.318 -39.643 1.00 75.94 188 SER A CA 1
ATOM 1526 C C . SER A 1 188 ? 5.145 10.118 -40.575 1.00 75.94 188 SER A C 1
ATOM 1528 O O . SER A 1 188 ? 5.282 8.961 -40.182 1.00 75.94 188 SER A O 1
ATOM 1530 N N . THR A 1 189 ? 4.938 10.382 -41.866 1.00 68.88 189 THR A N 1
ATOM 1531 C CA . THR A 1 189 ? 4.921 9.335 -42.902 1.00 68.88 189 THR A CA 1
ATOM 1532 C C . THR A 1 189 ? 6.329 8.927 -43.358 1.00 68.88 189 THR A C 1
ATOM 1534 O O . THR A 1 189 ? 6.480 8.206 -44.348 1.00 68.88 189 THR A O 1
ATOM 1537 N N . SER A 1 190 ? 7.381 9.409 -42.682 1.00 69.94 190 SER A N 1
ATOM 1538 C CA . SER A 1 190 ? 8.760 9.005 -42.957 1.00 69.94 190 SER A CA 1
ATOM 1539 C C . SER A 1 190 ? 8.966 7.526 -42.603 1.00 69.94 190 SER A C 1
ATOM 1541 O O . SER A 1 190 ? 8.613 7.106 -41.503 1.00 69.94 190 SER A O 1
ATOM 1543 N N . PRO A 1 191 ? 9.590 6.724 -43.484 1.00 60.66 191 PRO A N 1
ATOM 1544 C CA . PRO A 1 191 ? 9.893 5.321 -43.196 1.00 60.66 191 PRO A CA 1
ATOM 1545 C C . PRO A 1 191 ? 11.025 5.135 -42.167 1.00 60.66 191 PRO A C 1
ATOM 1547 O O . PRO A 1 191 ? 11.249 4.021 -41.701 1.00 60.66 191 PRO A O 1
ATOM 1550 N N . VAL A 1 192 ? 11.747 6.208 -41.819 1.00 65.81 192 VAL A N 1
ATOM 1551 C CA . VAL A 1 192 ? 12.746 6.238 -40.740 1.00 65.81 192 VAL A CA 1
ATOM 1552 C C . VAL A 1 192 ? 12.326 7.315 -39.747 1.00 65.81 192 VAL A C 1
ATOM 1554 O O . VAL A 1 192 ? 12.291 8.500 -40.098 1.00 65.81 192 VAL A O 1
ATOM 1557 N N . SER A 1 193 ? 11.976 6.889 -38.536 1.00 71.12 193 SER A N 1
ATOM 1558 C CA . SER A 1 193 ? 11.569 7.775 -37.445 1.00 71.12 193 SER A CA 1
ATOM 1559 C C . SER A 1 193 ? 12.795 8.371 -36.733 1.00 71.12 193 SER A C 1
ATOM 1561 O O . SER A 1 193 ? 13.934 8.007 -37.049 1.00 71.12 193 SER A O 1
ATOM 1563 N N . HIS A 1 194 ? 12.602 9.311 -35.809 1.00 72.56 194 HIS A N 1
ATOM 1564 C CA . HIS A 1 194 ? 13.731 9.879 -35.069 1.00 72.56 194 HIS A CA 1
ATOM 1565 C C . HIS A 1 194 ? 14.328 8.841 -34.109 1.00 72.56 194 HIS A C 1
ATOM 1567 O O . HIS A 1 194 ? 15.551 8.755 -34.017 1.00 72.56 194 HIS A O 1
ATOM 1573 N N . ALA A 1 195 ? 13.495 7.974 -33.518 1.00 74.75 195 ALA A N 1
ATOM 1574 C CA . ALA A 1 195 ? 13.934 6.873 -32.651 1.00 74.75 195 ALA A CA 1
ATOM 1575 C C . ALA A 1 195 ? 14.961 5.950 -33.335 1.00 74.75 195 ALA A C 1
ATOM 1577 O O . ALA A 1 195 ? 15.941 5.524 -32.733 1.00 74.75 195 ALA A O 1
ATOM 1578 N N . HIS A 1 196 ? 14.802 5.715 -34.639 1.00 80.62 196 HIS A N 1
ATOM 1579 C CA . HIS A 1 196 ? 15.727 4.894 -35.420 1.00 80.62 196 HIS A CA 1
ATOM 1580 C C . HIS A 1 196 ? 17.136 5.482 -35.546 1.00 80.62 196 HIS A C 1
ATOM 1582 O O . HIS A 1 196 ? 18.096 4.742 -35.758 1.00 80.62 196 HIS A O 1
ATOM 1588 N N . ARG A 1 197 ? 17.277 6.810 -35.457 1.00 80.75 197 ARG A N 1
ATOM 1589 C CA . ARG A 1 197 ? 18.582 7.477 -35.574 1.00 80.75 197 ARG A CA 1
ATOM 1590 C C . ARG A 1 197 ? 19.442 7.259 -34.332 1.00 80.75 197 ARG A C 1
ATOM 1592 O O . ARG A 1 197 ? 20.660 7.289 -34.456 1.00 80.75 197 ARG A O 1
ATOM 1599 N N . LEU A 1 198 ? 18.816 6.980 -33.189 1.00 84.06 198 LEU A N 1
ATOM 1600 C CA . LEU A 1 198 ? 19.492 6.752 -31.911 1.00 84.06 198 LEU A CA 1
ATOM 1601 C C . LEU A 1 198 ? 20.067 5.342 -31.760 1.00 84.06 198 LEU A C 1
ATOM 1603 O O . LEU A 1 198 ? 20.927 5.127 -30.914 1.00 84.06 198 LEU A O 1
ATOM 1607 N N . PHE A 1 199 ? 19.682 4.398 -32.623 1.00 87.12 199 PHE A N 1
ATOM 1608 C CA . PHE A 1 199 ? 20.238 3.046 -32.568 1.00 87.12 199 PHE A CA 1
ATOM 1609 C C . PHE A 1 199 ? 21.738 3.006 -32.910 1.00 87.12 199 PHE A C 1
ATOM 1611 O O . PHE A 1 199 ? 22.474 2.178 -32.384 1.00 87.12 199 PHE A O 1
ATOM 1618 N N . GLY A 1 200 ? 22.214 3.907 -33.778 1.00 86.38 200 GLY A N 1
ATOM 1619 C CA . GLY A 1 200 ? 23.644 4.045 -34.083 1.00 86.38 200 GLY A CA 1
ATOM 1620 C C . GLY A 1 200 ? 24.465 4.432 -32.845 1.00 86.38 200 GLY A C 1
ATOM 1621 O O . GLY A 1 200 ? 25.316 3.640 -32.442 1.00 86.38 200 GLY A O 1
ATOM 1622 N N . PRO A 1 201 ? 24.169 5.587 -32.214 1.00 84.75 201 PRO A N 1
ATOM 1623 C CA . PRO A 1 201 ? 24.768 5.993 -30.942 1.00 84.75 201 PRO A CA 1
ATOM 1624 C C . PRO A 1 201 ? 24.644 4.937 -29.838 1.00 84.75 201 PRO A C 1
ATOM 1626 O O . PRO A 1 201 ? 25.628 4.644 -29.171 1.00 84.75 201 PRO A O 1
ATOM 1629 N N . PHE A 1 202 ? 23.477 4.296 -29.686 1.00 84.12 202 PHE A N 1
ATOM 1630 C CA . PHE A 1 202 ? 23.277 3.194 -28.736 1.00 84.12 202 PHE A CA 1
ATOM 1631 C C . PHE A 1 202 ? 24.297 2.063 -28.939 1.00 84.12 202 PHE A C 1
ATOM 1633 O O . PHE A 1 202 ? 24.970 1.653 -27.996 1.00 84.12 202 PHE A O 1
ATOM 1640 N N . LYS A 1 203 ? 24.476 1.592 -30.179 1.00 86.56 203 LYS A N 1
ATOM 1641 C CA . LYS A 1 203 ? 25.449 0.533 -30.476 1.00 86.56 203 LYS A CA 1
ATOM 1642 C C . LYS A 1 203 ? 26.886 0.948 -30.189 1.00 86.56 203 LYS A C 1
ATOM 1644 O O . LYS A 1 203 ? 27.674 0.103 -29.781 1.00 86.56 203 LYS A O 1
ATOM 1649 N N . GLU A 1 204 ? 27.239 2.203 -30.463 1.00 84.00 204 GLU A N 1
ATOM 1650 C CA . GLU A 1 204 ? 28.577 2.727 -30.171 1.00 84.00 204 GLU A CA 1
ATOM 1651 C C . GLU A 1 204 ? 28.812 2.823 -28.660 1.00 84.00 204 GLU A C 1
ATOM 1653 O O . GLU A 1 204 ? 29.858 2.387 -28.186 1.00 84.00 204 GLU A O 1
ATOM 1658 N N . ASN A 1 205 ? 27.822 3.311 -27.907 1.00 76.50 205 ASN A N 1
ATOM 1659 C CA . ASN A 1 205 ? 27.900 3.483 -26.456 1.00 76.50 205 ASN A CA 1
ATOM 1660 C C . ASN A 1 205 ? 27.990 2.150 -25.695 1.00 76.50 205 ASN A C 1
ATOM 1662 O O . ASN A 1 205 ? 28.710 2.075 -24.705 1.00 76.50 205 ASN A O 1
ATOM 1666 N N . PHE A 1 206 ? 27.290 1.111 -26.159 1.00 72.25 206 PHE A N 1
ATOM 1667 C CA . PHE A 1 206 ? 27.256 -0.217 -25.524 1.00 72.25 206 PHE A CA 1
ATOM 1668 C C . PHE A 1 206 ? 28.054 -1.284 -26.293 1.00 72.25 206 PHE A C 1
ATOM 1670 O O . PHE A 1 206 ? 27.839 -2.479 -26.108 1.00 72.25 206 PHE A O 1
ATOM 1677 N N . GLU A 1 207 ? 28.940 -0.861 -27.200 1.00 82.75 207 GLU A N 1
ATOM 1678 C CA . GLU A 1 207 ? 29.837 -1.725 -27.985 1.00 82.75 207 GLU A CA 1
ATOM 1679 C C . GLU A 1 207 ? 29.138 -2.921 -28.681 1.00 82.75 207 GLU A C 1
ATOM 1681 O O . GLU A 1 207 ? 29.714 -3.997 -28.862 1.00 82.75 207 GLU A O 1
ATOM 1686 N N . ARG A 1 208 ? 27.881 -2.744 -29.115 1.00 72.88 208 ARG A N 1
ATOM 1687 C CA . ARG A 1 208 ? 27.037 -3.829 -29.642 1.00 72.88 208 ARG A CA 1
ATOM 1688 C C . ARG A 1 208 ? 27.485 -4.292 -31.032 1.00 72.88 208 ARG A C 1
ATOM 1690 O O . ARG A 1 208 ? 27.568 -3.511 -31.988 1.00 72.88 208 ARG A O 1
ATOM 1697 N N . GLN A 1 209 ? 27.684 -5.603 -31.170 1.00 80.62 209 GLN A N 1
ATOM 1698 C CA . GLN A 1 209 ? 27.934 -6.286 -32.441 1.00 80.62 209 GLN A CA 1
ATOM 1699 C C . GLN A 1 209 ? 26.874 -7.363 -32.666 1.00 80.62 209 GLN A C 1
ATOM 1701 O O . GLN A 1 209 ? 26.556 -8.111 -31.752 1.00 80.62 209 GLN A O 1
ATOM 1706 N N . TYR A 1 210 ? 26.355 -7.442 -33.891 1.00 83.38 210 TYR A N 1
ATOM 1707 C CA . TYR A 1 210 ? 25.333 -8.418 -34.273 1.00 83.38 210 TYR A CA 1
ATOM 1708 C C . TYR A 1 210 ? 25.882 -9.317 -35.375 1.00 83.38 210 TYR A C 1
ATOM 1710 O O . TYR A 1 210 ? 26.554 -8.838 -36.296 1.00 83.38 210 TYR A O 1
ATOM 1718 N N . GLU A 1 211 ? 25.596 -10.611 -35.294 1.00 74.62 211 GLU A N 1
ATOM 1719 C CA . GLU A 1 211 ? 26.175 -11.642 -36.156 1.00 74.62 211 GLU A CA 1
ATOM 1720 C C . GLU A 1 211 ? 25.635 -11.574 -37.587 1.00 74.62 211 GLU A C 1
ATOM 1722 O O . GLU A 1 211 ? 26.290 -12.002 -38.542 1.00 74.62 211 GLU A O 1
ATOM 1727 N N . SER A 1 212 ? 24.431 -11.022 -37.756 1.00 80.75 212 SER A N 1
ATOM 1728 C CA . SER A 1 212 ? 23.772 -10.917 -39.054 1.00 80.75 212 SER A CA 1
ATOM 1729 C C . SER A 1 212 ? 23.006 -9.608 -39.240 1.00 80.75 212 SER A C 1
ATOM 1731 O O . SER A 1 212 ? 22.564 -8.961 -38.294 1.00 80.75 212 SER A O 1
ATOM 1733 N N . GLU A 1 213 ? 22.779 -9.233 -40.502 1.00 79.75 213 GLU A N 1
ATOM 1734 C CA . GLU A 1 213 ? 21.915 -8.095 -40.849 1.00 79.75 213 GLU A CA 1
ATOM 1735 C C . GLU A 1 213 ? 20.461 -8.318 -40.401 1.00 79.75 213 GLU A C 1
ATOM 1737 O O . GLU A 1 213 ? 19.752 -7.364 -40.079 1.00 79.75 213 GLU A O 1
ATOM 1742 N N . LYS A 1 214 ? 20.031 -9.586 -40.335 1.00 76.94 214 LYS A N 1
ATOM 1743 C CA . LYS A 1 214 ? 18.715 -9.972 -39.824 1.00 76.94 214 LYS A CA 1
ATOM 1744 C C . LYS A 1 214 ? 18.592 -9.622 -38.340 1.00 76.94 214 LYS A C 1
ATOM 1746 O O . LYS A 1 214 ? 17.689 -8.880 -37.973 1.00 76.94 214 LYS A O 1
ATOM 1751 N N . GLU A 1 215 ? 19.539 -10.090 -37.533 1.00 78.88 215 GLU A N 1
ATOM 1752 C CA . GLU A 1 215 ? 19.606 -9.809 -36.097 1.00 78.88 215 GLU A CA 1
ATOM 1753 C C . GLU A 1 215 ? 19.735 -8.307 -35.831 1.00 78.88 215 GLU A C 1
ATOM 1755 O O . GLU A 1 215 ? 18.963 -7.748 -35.062 1.00 78.88 215 GLU A O 1
ATOM 1760 N N . HIS A 1 216 ? 20.615 -7.607 -36.556 1.00 85.75 216 HIS A N 1
ATOM 1761 C CA . HIS A 1 216 ? 20.733 -6.152 -36.448 1.00 85.75 216 HIS A CA 1
ATOM 1762 C C . HIS A 1 216 ? 19.383 -5.450 -36.637 1.00 85.75 216 HIS A C 1
ATOM 1764 O O . HIS A 1 216 ? 19.082 -4.476 -35.950 1.00 85.75 216 HIS A O 1
ATOM 1770 N N . LYS A 1 217 ? 18.573 -5.889 -37.609 1.00 81.75 217 LYS A N 1
ATOM 1771 C CA . LYS A 1 217 ? 17.258 -5.291 -37.867 1.00 81.75 217 LYS A CA 1
ATOM 1772 C C . LYS A 1 217 ? 16.202 -5.673 -36.847 1.00 81.75 217 LYS A C 1
ATOM 1774 O O . LYS A 1 217 ? 15.244 -4.921 -36.711 1.00 81.75 217 LYS A O 1
ATOM 1779 N N . GLU A 1 218 ? 16.349 -6.799 -36.172 1.00 79.44 218 GLU A N 1
ATOM 1780 C CA . GLU A 1 218 ? 15.497 -7.203 -35.057 1.00 79.44 218 GLU A CA 1
ATOM 1781 C C . GLU A 1 218 ? 15.797 -6.349 -33.820 1.00 79.44 218 GLU A C 1
ATOM 1783 O O . GLU A 1 218 ? 14.912 -5.642 -33.340 1.00 79.44 218 GLU A O 1
ATOM 1788 N N . ARG A 1 219 ? 17.076 -6.270 -33.440 1.00 82.62 219 ARG A N 1
ATOM 1789 C CA . ARG A 1 219 ? 17.608 -5.447 -32.341 1.00 82.62 219 ARG A CA 1
ATOM 1790 C C . ARG A 1 219 ? 17.265 -3.964 -32.496 1.00 82.62 219 ARG A C 1
ATOM 1792 O O . ARG A 1 219 ? 16.818 -3.323 -31.551 1.00 82.62 219 ARG A O 1
ATOM 1799 N N . GLU A 1 220 ? 17.371 -3.431 -33.716 1.00 86.00 220 GLU A N 1
ATOM 1800 C CA . GLU A 1 220 ? 16.970 -2.050 -34.024 1.00 86.00 220 GLU A CA 1
ATOM 1801 C C . GLU A 1 220 ? 15.479 -1.797 -33.747 1.00 86.00 220 GLU A C 1
ATOM 1803 O O . GLU A 1 220 ? 15.125 -0.719 -33.275 1.00 86.00 220 GLU A O 1
ATOM 1808 N N . ASN A 1 221 ? 14.594 -2.759 -34.041 1.00 80.62 221 ASN A N 1
ATOM 1809 C CA . ASN A 1 221 ? 13.159 -2.578 -33.791 1.00 80.62 221 ASN A CA 1
ATOM 1810 C C . ASN A 1 221 ? 12.848 -2.666 -32.295 1.00 80.62 221 ASN A C 1
ATOM 1812 O O . ASN A 1 221 ? 12.088 -1.841 -31.794 1.00 80.62 221 ASN A O 1
ATOM 1816 N N . ASN A 1 222 ? 13.469 -3.616 -31.590 1.00 78.69 222 ASN A N 1
ATOM 1817 C CA . ASN A 1 222 ? 13.335 -3.757 -30.140 1.00 78.69 222 ASN A CA 1
ATOM 1818 C C . ASN A 1 222 ? 13.747 -2.467 -29.429 1.00 78.69 222 ASN A C 1
ATOM 1820 O O . ASN A 1 222 ? 12.958 -1.904 -28.677 1.00 78.69 222 ASN A O 1
ATOM 1824 N N . PHE A 1 223 ? 14.918 -1.932 -29.781 1.00 85.00 223 PHE A N 1
ATOM 1825 C CA . PHE A 1 223 ? 15.412 -0.657 -29.268 1.00 85.00 223 PHE A CA 1
ATOM 1826 C C . PHE A 1 223 ? 14.415 0.486 -29.466 1.00 85.00 223 PHE A C 1
ATOM 1828 O O . PHE A 1 223 ? 14.123 1.235 -28.535 1.00 85.00 223 PHE A O 1
ATOM 1835 N N . VAL A 1 224 ? 13.851 0.613 -30.670 1.00 83.88 224 VAL A N 1
ATOM 1836 C CA . VAL A 1 224 ? 12.864 1.659 -30.970 1.00 83.88 224 VAL A CA 1
ATOM 1837 C C . VAL A 1 224 ? 11.612 1.508 -30.110 1.00 83.88 224 VAL A C 1
ATOM 1839 O O . VAL A 1 224 ? 11.077 2.512 -29.636 1.00 83.88 224 VAL A O 1
ATOM 1842 N N . HIS A 1 225 ? 11.142 0.282 -29.887 1.00 79.69 225 HIS A N 1
ATOM 1843 C CA . HIS A 1 225 ? 10.003 0.041 -29.008 1.00 79.69 225 HIS A CA 1
ATOM 1844 C C . HIS A 1 225 ? 10.330 0.389 -27.552 1.00 79.69 225 HIS A C 1
ATOM 1846 O O . HIS A 1 225 ? 9.539 1.084 -26.914 1.00 79.69 225 HIS A O 1
ATOM 1852 N N . THR A 1 226 ? 11.490 -0.035 -27.043 1.00 77.06 226 THR A N 1
ATOM 1853 C CA . THR A 1 226 ? 11.906 0.212 -25.655 1.00 77.06 226 THR A CA 1
ATOM 1854 C C . THR A 1 226 ? 12.072 1.703 -25.396 1.00 77.06 226 THR A C 1
ATOM 1856 O O . THR A 1 226 ? 11.600 2.219 -24.388 1.00 77.06 226 THR A O 1
ATOM 1859 N N . LEU A 1 227 ? 12.643 2.437 -26.353 1.00 82.62 227 LEU A N 1
ATOM 1860 C CA . LEU A 1 227 ? 12.767 3.889 -26.279 1.00 82.62 227 LEU A CA 1
ATOM 1861 C C . LEU A 1 227 ? 11.409 4.592 -26.197 1.00 82.62 227 LEU A C 1
ATOM 1863 O O . LEU A 1 227 ? 11.226 5.509 -25.397 1.00 82.62 227 LEU A O 1
ATOM 1867 N N . ARG A 1 228 ? 10.432 4.154 -26.997 1.00 83.88 228 ARG A N 1
ATOM 1868 C CA . ARG A 1 228 ? 9.067 4.697 -26.938 1.00 83.88 228 ARG A CA 1
ATOM 1869 C C . ARG A 1 228 ? 8.407 4.423 -25.589 1.00 83.88 228 ARG A C 1
ATOM 1871 O O . ARG A 1 228 ? 7.760 5.326 -25.062 1.00 83.88 228 ARG A O 1
ATOM 1878 N N . PHE A 1 229 ? 8.599 3.224 -25.041 1.00 81.62 229 PHE A N 1
ATOM 1879 C CA . PHE A 1 229 ? 8.121 2.858 -23.710 1.00 81.62 229 PHE A CA 1
ATOM 1880 C C . PHE A 1 229 ? 8.737 3.754 -22.633 1.00 81.62 229 PHE A C 1
ATOM 1882 O O . PHE A 1 229 ? 7.995 4.457 -21.956 1.00 81.62 229 PHE A O 1
ATOM 1889 N N . VAL A 1 230 ? 10.070 3.832 -22.555 1.00 81.00 230 VAL A N 1
ATOM 1890 C CA . VAL A 1 230 ? 10.799 4.671 -21.585 1.00 81.00 230 VAL A CA 1
ATOM 1891 C C . VAL A 1 230 ? 10.308 6.118 -21.627 1.00 81.00 230 VAL A C 1
ATOM 1893 O O . VAL A 1 230 ? 9.954 6.705 -20.605 1.00 81.00 230 VAL A O 1
ATOM 1896 N N . HIS A 1 231 ? 10.210 6.694 -22.827 1.00 84.62 231 HIS A N 1
ATOM 1897 C CA . HI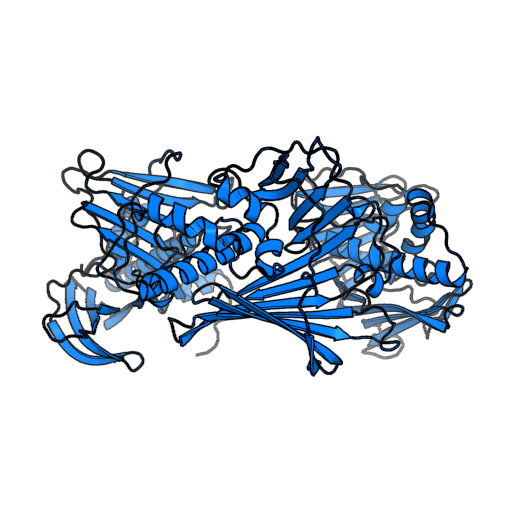S A 1 231 ? 9.753 8.070 -22.985 1.00 84.62 231 HIS A CA 1
ATOM 1898 C C . HIS A 1 231 ? 8.290 8.265 -22.562 1.00 84.62 231 HIS A C 1
ATOM 1900 O O . HIS A 1 231 ? 7.969 9.290 -21.965 1.00 84.62 231 HIS A O 1
ATOM 1906 N N . SER A 1 232 ? 7.400 7.320 -22.879 1.00 84.00 232 SER A N 1
ATOM 1907 C CA . SER A 1 232 ? 5.991 7.379 -22.464 1.00 84.00 232 SER A CA 1
ATOM 1908 C C . SER A 1 232 ? 5.838 7.240 -20.948 1.00 84.00 232 SER A C 1
ATOM 1910 O O . SER A 1 232 ? 5.081 7.996 -20.344 1.00 84.00 232 SER A O 1
ATOM 1912 N N . THR A 1 233 ? 6.573 6.313 -20.331 1.00 78.94 233 THR A N 1
ATOM 1913 C CA . THR A 1 233 ? 6.569 6.071 -18.881 1.00 78.94 233 THR A CA 1
ATOM 1914 C C . THR A 1 233 ? 7.067 7.295 -18.119 1.00 78.94 233 THR A C 1
ATOM 1916 O O . THR A 1 233 ? 6.430 7.728 -17.164 1.00 78.94 233 THR A O 1
ATOM 1919 N N . ASN A 1 234 ? 8.145 7.932 -18.584 1.00 81.94 234 ASN A N 1
ATOM 1920 C CA . ASN A 1 234 ? 8.666 9.142 -17.942 1.00 81.94 234 ASN A CA 1
ATOM 1921 C C . ASN A 1 234 ? 7.693 10.330 -18.061 1.00 81.94 234 ASN A C 1
ATOM 1923 O O . ASN A 1 234 ? 7.586 11.124 -17.129 1.00 81.94 234 ASN A O 1
ATOM 1927 N N . ARG A 1 235 ? 6.936 10.440 -19.165 1.00 86.19 235 ARG A N 1
ATOM 1928 C CA . ARG A 1 235 ? 5.890 11.471 -19.320 1.00 86.19 235 ARG A CA 1
ATOM 1929 C C . ARG A 1 235 ? 4.676 11.256 -18.416 1.00 86.19 235 ARG A C 1
ATOM 1931 O O . ARG A 1 235 ? 3.992 12.228 -18.119 1.00 86.19 235 ARG A O 1
ATOM 1938 N N . ALA A 1 236 ? 4.424 10.033 -17.948 1.00 81.69 236 ALA A N 1
ATOM 1939 C CA . ALA A 1 236 ? 3.367 9.760 -16.970 1.00 81.69 236 ALA A CA 1
ATOM 1940 C C . ALA A 1 236 ? 3.662 10.366 -15.585 1.00 81.69 236 ALA A C 1
ATOM 1942 O O . ALA A 1 236 ? 2.796 10.355 -14.716 1.00 81.69 236 ALA A O 1
ATOM 1943 N N . GLY A 1 237 ? 4.869 10.909 -15.374 1.00 75.44 237 GLY A N 1
ATOM 1944 C CA . GLY A 1 237 ? 5.213 11.630 -14.155 1.00 75.44 237 GLY A CA 1
ATOM 1945 C C . GLY A 1 237 ? 5.233 10.733 -12.928 1.00 75.44 237 GLY A C 1
ATOM 1946 O O . GLY A 1 237 ? 4.800 11.157 -11.865 1.00 75.44 237 GLY A O 1
ATOM 1947 N N . LEU A 1 238 ? 5.698 9.492 -13.065 1.00 74.31 238 LEU A N 1
ATOM 1948 C CA . LEU A 1 238 ? 5.799 8.546 -11.955 1.00 74.31 238 LEU A CA 1
ATOM 1949 C C . LEU A 1 238 ? 6.857 8.993 -10.926 1.00 74.31 238 LEU A C 1
ATOM 1951 O O . LEU A 1 238 ? 7.717 9.840 -11.190 1.00 74.31 238 LEU A O 1
ATOM 1955 N N . THR A 1 239 ? 6.815 8.399 -9.733 1.00 65.50 239 THR A N 1
ATOM 1956 C CA . THR A 1 239 ? 7.800 8.628 -8.656 1.00 65.50 239 THR A CA 1
ATOM 1957 C C . THR A 1 239 ? 9.162 7.990 -8.932 1.00 65.50 239 THR A C 1
ATOM 1959 O O . THR A 1 239 ? 10.072 8.110 -8.116 1.00 65.50 239 THR A O 1
ATOM 1962 N N . TYR A 1 240 ? 9.319 7.356 -10.094 1.00 60.66 240 TYR A N 1
ATOM 1963 C CA . TYR A 1 240 ? 10.577 6.877 -10.651 1.00 60.66 240 TYR A CA 1
ATOM 1964 C C . TYR A 1 240 ? 10.689 7.306 -12.118 1.00 60.66 240 TYR A C 1
ATOM 1966 O O . TYR A 1 240 ? 9.690 7.608 -12.774 1.00 60.66 240 TYR A O 1
ATOM 1974 N N . SER A 1 241 ? 11.911 7.317 -12.639 1.00 58.41 241 SER A N 1
ATOM 1975 C CA . SER A 1 241 ? 12.175 7.453 -14.068 1.00 58.41 241 SER A CA 1
ATOM 1976 C C . SER A 1 241 ? 12.866 6.199 -14.593 1.00 58.41 241 SER A C 1
ATOM 1978 O O . SER A 1 241 ? 13.584 5.501 -13.881 1.00 58.41 241 SER A O 1
ATOM 1980 N N . THR A 1 242 ? 12.599 5.890 -15.854 1.00 65.56 242 THR A N 1
ATOM 1981 C CA . THR A 1 242 ? 13.231 4.803 -16.601 1.00 65.56 242 THR A CA 1
ATOM 1982 C C . THR A 1 242 ? 14.241 5.390 -17.580 1.00 65.56 242 THR A C 1
ATOM 1984 O O . THR A 1 242 ? 14.114 6.541 -18.004 1.00 65.56 242 THR A O 1
ATOM 1987 N N . GLY A 1 243 ? 15.261 4.618 -17.943 1.00 70.38 243 GLY A N 1
ATOM 1988 C CA . GLY A 1 243 ? 16.319 5.064 -18.845 1.00 70.38 243 GLY A CA 1
ATOM 1989 C C . GLY A 1 243 ? 16.715 3.975 -19.830 1.00 70.38 243 GLY A C 1
ATOM 1990 O O . GLY A 1 243 ? 16.463 2.793 -19.603 1.00 70.38 243 GLY A O 1
ATOM 1991 N N . ILE A 1 244 ?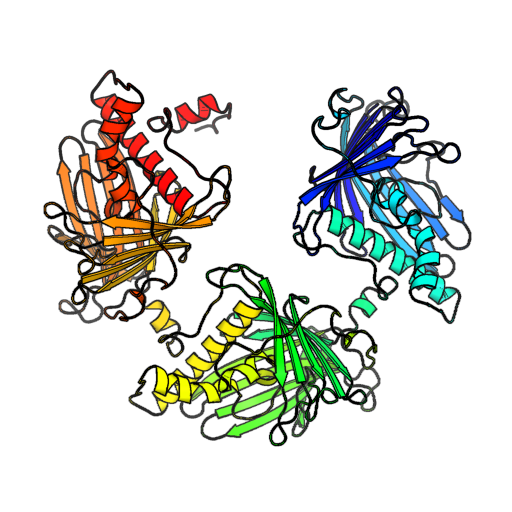 17.349 4.384 -20.928 1.00 73.88 244 ILE A N 1
ATOM 1992 C CA . ILE A 1 244 ? 17.972 3.449 -21.864 1.00 73.88 244 ILE A CA 1
ATOM 1993 C C . ILE A 1 244 ? 19.230 2.882 -21.219 1.00 73.88 244 ILE A C 1
ATOM 1995 O O . ILE A 1 244 ? 20.115 3.619 -20.792 1.00 73.88 244 ILE A O 1
ATOM 1999 N N . ASN A 1 245 ? 19.302 1.560 -21.173 1.00 65.88 245 ASN A N 1
ATOM 2000 C CA . ASN A 1 245 ? 20.457 0.806 -20.714 1.00 65.88 245 ASN A CA 1
ATOM 2001 C C . ASN A 1 245 ? 20.883 -0.179 -21.807 1.00 65.88 245 ASN A C 1
ATOM 2003 O O . ASN A 1 245 ? 20.324 -0.186 -22.905 1.00 65.88 245 ASN A O 1
ATOM 2007 N N . GLU A 1 246 ? 21.866 -1.019 -21.509 1.00 62.81 246 GLU A N 1
ATOM 2008 C CA . GLU A 1 246 ? 22.396 -1.970 -22.478 1.00 62.81 246 GLU A CA 1
ATOM 2009 C C . GLU A 1 246 ? 21.345 -2.967 -22.987 1.00 62.81 246 GLU A C 1
ATOM 2011 O O . GLU A 1 246 ? 21.435 -3.391 -24.135 1.00 62.81 246 GLU A O 1
ATOM 2016 N N . PHE A 1 247 ? 20.310 -3.281 -22.208 1.00 64.62 247 PHE A N 1
ATOM 2017 C CA . PHE A 1 247 ? 19.243 -4.225 -22.564 1.00 64.62 247 PHE A CA 1
ATOM 2018 C C . PHE A 1 247 ? 18.169 -3.625 -23.481 1.00 64.62 247 PHE A C 1
ATOM 2020 O O . PHE A 1 247 ? 17.195 -4.291 -23.822 1.00 64.62 247 PHE A O 1
ATOM 2027 N N . ALA A 1 248 ? 18.303 -2.362 -23.897 1.00 69.44 248 ALA A N 1
ATOM 2028 C CA . ALA A 1 248 ? 17.239 -1.680 -24.626 1.00 69.44 248 ALA A CA 1
ATOM 2029 C C . ALA A 1 248 ? 16.881 -2.331 -25.977 1.00 69.44 248 ALA A C 1
ATOM 2031 O O . ALA A 1 248 ? 15.759 -2.158 -26.447 1.00 69.44 248 ALA A O 1
ATOM 2032 N N . ASP A 1 249 ? 17.788 -3.092 -26.596 1.00 74.12 249 ASP A N 1
ATOM 2033 C CA . ASP A 1 249 ? 17.581 -3.816 -27.858 1.00 74.12 249 ASP A CA 1
ATOM 2034 C C . ASP A 1 249 ? 17.135 -5.283 -27.690 1.00 74.12 249 ASP A C 1
ATOM 2036 O O . ASP A 1 249 ? 17.080 -6.048 -28.664 1.00 74.12 249 ASP A O 1
ATOM 2040 N N . TRP A 1 250 ? 16.797 -5.688 -26.468 1.00 65.94 250 TRP A N 1
ATOM 2041 C CA . TRP A 1 250 ? 16.305 -7.026 -26.151 1.00 65.94 250 TRP A CA 1
ATOM 2042 C C . TRP A 1 250 ? 14.806 -7.164 -26.458 1.00 65.94 250 TRP A C 1
ATOM 2044 O O . TRP A 1 250 ? 14.038 -6.201 -26.430 1.00 65.94 250 TRP A O 1
ATOM 2054 N N . THR A 1 251 ? 14.387 -8.370 -26.830 1.00 61.16 251 THR A N 1
ATOM 2055 C CA . THR A 1 251 ? 12.974 -8.739 -27.003 1.00 61.16 251 THR A CA 1
ATOM 2056 C C . THR A 1 251 ? 12.249 -8.734 -25.657 1.00 61.16 251 THR A C 1
ATOM 2058 O O . THR A 1 251 ? 12.886 -8.784 -24.608 1.00 61.16 251 THR A O 1
ATOM 2061 N N . LYS A 1 252 ? 10.908 -8.701 -25.660 1.00 51.25 252 LYS A N 1
ATOM 2062 C CA . LYS A 1 252 ? 10.131 -8.843 -24.416 1.00 51.25 252 LYS A CA 1
ATOM 2063 C C . LYS A 1 252 ? 10.443 -10.176 -23.736 1.00 51.25 252 LYS A C 1
ATOM 2065 O O . LYS A 1 252 ? 10.531 -10.227 -22.520 1.00 51.25 252 LYS A O 1
ATOM 2070 N N . GLU A 1 253 ? 10.657 -11.220 -24.528 1.00 48.19 253 GLU A N 1
ATOM 2071 C CA . GLU A 1 253 ? 11.044 -12.549 -24.077 1.00 48.19 253 GLU A CA 1
ATOM 2072 C C . GLU A 1 253 ? 12.466 -12.579 -23.503 1.00 48.19 253 GLU A C 1
ATOM 2074 O O . GLU A 1 253 ? 12.679 -13.295 -22.546 1.00 48.19 253 GLU A O 1
ATOM 2079 N N . GLU A 1 254 ? 13.418 -11.799 -24.030 1.00 46.50 254 GLU A N 1
ATOM 2080 C CA . GLU A 1 254 ? 14.777 -11.652 -23.471 1.00 46.50 254 GLU A CA 1
ATOM 2081 C C . GLU A 1 254 ? 14.828 -10.726 -22.245 1.00 46.50 254 GLU A C 1
ATOM 2083 O O . GLU A 1 254 ? 15.589 -10.974 -21.317 1.00 46.50 254 GLU A O 1
ATOM 2088 N N . LEU A 1 255 ? 14.010 -9.672 -22.191 1.00 43.12 255 LEU A N 1
ATOM 2089 C CA . LEU A 1 255 ? 13.793 -8.897 -20.959 1.00 43.12 255 LEU A CA 1
ATOM 2090 C C . LEU A 1 255 ? 13.144 -9.777 -19.881 1.00 43.12 255 LEU A C 1
ATOM 2092 O O . LEU A 1 255 ? 13.444 -9.640 -18.702 1.00 43.12 255 LEU A O 1
ATOM 2096 N N . ALA A 1 256 ? 12.332 -10.737 -20.316 1.00 38.53 256 ALA A N 1
ATOM 2097 C CA . ALA A 1 256 ? 11.826 -11.858 -19.544 1.00 38.53 256 ALA A CA 1
ATOM 2098 C C . ALA A 1 256 ? 12.790 -13.075 -19.568 1.00 38.53 256 ALA A C 1
ATOM 2100 O O . ALA A 1 256 ? 12.340 -14.211 -19.520 1.00 38.53 256 ALA A O 1
ATOM 2101 N N . MET A 1 257 ? 14.115 -12.881 -19.682 1.00 42.50 257 MET A N 1
ATOM 2102 C CA . MET A 1 257 ? 15.147 -13.923 -19.468 1.00 42.50 257 MET A CA 1
ATOM 2103 C C . MET A 1 257 ? 15.920 -13.709 -18.156 1.00 42.50 257 MET A C 1
ATOM 2105 O O . MET A 1 257 ? 17.124 -13.962 -18.066 1.00 42.50 257 MET A O 1
ATOM 2109 N N . MET A 1 258 ? 15.228 -13.257 -17.115 1.00 42.31 258 MET A N 1
ATOM 2110 C CA . MET A 1 258 ? 15.704 -13.281 -15.730 1.00 42.31 258 MET A CA 1
ATOM 2111 C C . MET A 1 258 ? 15.040 -14.465 -15.034 1.00 42.31 258 MET A C 1
ATOM 2113 O O . MET A 1 258 ? 13.885 -14.730 -15.325 1.00 42.31 258 MET A O 1
ATOM 2117 N N . THR A 1 259 ? 15.688 -15.181 -14.106 1.00 56.28 259 THR A N 1
ATOM 2118 C CA . THR A 1 259 ? 14.938 -16.130 -13.254 1.00 56.28 259 THR A CA 1
ATOM 2119 C C . THR A 1 259 ? 14.017 -15.333 -12.333 1.00 56.28 259 THR A C 1
ATOM 2121 O O . THR A 1 259 ? 14.369 -15.032 -11.192 1.00 56.28 259 THR A O 1
ATOM 2124 N N . GLY A 1 260 ? 12.884 -14.919 -12.883 1.00 71.56 260 GLY A N 1
ATOM 2125 C CA . GLY A 1 260 ? 11.818 -14.222 -12.211 1.00 71.56 260 GLY A CA 1
ATOM 2126 C C . GLY A 1 260 ? 10.931 -15.223 -11.497 1.00 71.56 260 GLY A C 1
ATOM 2127 O O . GLY A 1 260 ? 10.917 -16.425 -11.790 1.00 71.56 260 GLY A O 1
ATOM 2128 N N . GLY A 1 261 ? 10.181 -14.740 -10.531 1.00 85.38 261 GLY A N 1
ATOM 2129 C CA . GLY A 1 261 ? 9.124 -15.532 -9.953 1.00 85.38 261 GLY A CA 1
ATOM 2130 C C . GLY A 1 261 ? 8.321 -14.774 -8.927 1.00 85.38 261 GLY A C 1
ATOM 2131 O O . GLY A 1 261 ? 8.669 -13.668 -8.529 1.00 85.38 261 GLY A O 1
ATOM 2132 N N . GLU A 1 262 ? 7.239 -15.390 -8.478 1.00 91.81 262 GLU A N 1
ATOM 2133 C CA . GLU A 1 262 ? 6.415 -14.872 -7.393 1.00 91.81 262 GLU A CA 1
ATOM 2134 C C . GLU A 1 262 ? 6.454 -15.858 -6.226 1.00 91.81 262 GLU A C 1
ATOM 2136 O O . GLU A 1 262 ? 6.046 -17.019 -6.348 1.00 91.81 262 GLU A O 1
ATOM 2141 N N . LEU A 1 263 ? 6.952 -15.398 -5.078 1.00 91.50 263 LEU A N 1
ATOM 2142 C CA . LEU A 1 263 ? 6.791 -16.090 -3.808 1.00 91.50 263 LEU A CA 1
ATOM 2143 C C . LEU A 1 263 ? 5.388 -15.797 -3.272 1.00 91.50 263 LEU A C 1
ATOM 2145 O O . LEU A 1 263 ? 5.035 -14.652 -3.005 1.00 91.50 263 LEU A O 1
ATOM 2149 N N . SER A 1 264 ? 4.610 -16.851 -3.063 1.00 89.88 264 SER A N 1
ATOM 2150 C CA . SER A 1 264 ? 3.243 -16.786 -2.564 1.00 89.88 264 SER A CA 1
ATOM 2151 C C . SER A 1 264 ? 3.081 -17.610 -1.286 1.00 89.88 264 SER A C 1
ATOM 2153 O O . SER A 1 264 ? 3.386 -18.804 -1.265 1.00 89.88 264 SER A O 1
ATOM 2155 N N . SER A 1 265 ? 2.535 -17.011 -0.223 1.00 84.69 265 SER A N 1
ATOM 2156 C CA . SER A 1 265 ? 2.106 -17.738 0.983 1.00 84.69 265 SER A CA 1
ATOM 2157 C C . SER A 1 265 ? 0.622 -17.480 1.262 1.00 84.69 265 SER A C 1
ATOM 2159 O O . SER A 1 265 ? 0.272 -16.414 1.772 1.00 84.69 265 SER A O 1
ATOM 2161 N N . PRO A 1 266 ? -0.280 -18.438 0.965 1.00 71.19 266 PRO A N 1
ATOM 2162 C CA . PRO A 1 266 ? -1.723 -18.242 1.112 1.00 71.19 266 PRO A CA 1
ATOM 2163 C C . PRO A 1 266 ? -2.170 -18.016 2.561 1.00 71.19 266 PRO A C 1
ATOM 2165 O O . PRO A 1 266 ? -3.189 -17.371 2.782 1.00 71.19 266 PRO A O 1
ATOM 2168 N N . TYR A 1 267 ? -1.429 -18.514 3.554 1.00 67.69 267 TYR A N 1
ATOM 2169 C CA . TYR A 1 267 ? -1.760 -18.277 4.964 1.00 67.69 267 TYR A CA 1
ATOM 2170 C C . TYR A 1 267 ? -1.537 -16.821 5.389 1.00 67.69 267 TYR A C 1
ATOM 2172 O O . TYR A 1 267 ? -2.234 -16.332 6.284 1.00 67.69 267 TYR A O 1
ATOM 2180 N N . LEU A 1 268 ? -0.589 -16.141 4.743 1.00 63.94 268 LEU A N 1
ATOM 2181 C CA . LEU A 1 268 ? -0.103 -14.811 5.115 1.00 63.94 268 LEU A CA 1
ATOM 2182 C C . LEU A 1 268 ? -0.440 -13.739 4.085 1.00 63.94 268 LEU A C 1
ATOM 2184 O O . LEU A 1 268 ? -0.034 -12.598 4.262 1.00 63.94 268 LEU A O 1
ATOM 2188 N N . GLU A 1 269 ? -1.133 -14.119 3.009 1.00 76.12 269 GLU A N 1
ATOM 2189 C CA . GLU A 1 269 ? -1.442 -13.247 1.870 1.00 76.12 269 GLU A CA 1
ATOM 2190 C C . GLU A 1 269 ? -0.191 -12.569 1.282 1.00 76.12 269 GLU A C 1
ATOM 2192 O O . GLU A 1 269 ? -0.269 -11.526 0.639 1.00 76.12 269 GLU A O 1
ATOM 2197 N N . ILE A 1 270 ? 0.975 -13.201 1.463 1.00 84.19 270 ILE A N 1
ATOM 2198 C CA . ILE A 1 270 ? 2.233 -12.737 0.884 1.00 84.19 270 ILE A CA 1
ATOM 2199 C C . ILE A 1 270 ? 2.199 -13.048 -0.605 1.00 84.19 270 ILE A C 1
ATOM 2201 O O . ILE A 1 270 ? 1.984 -14.202 -0.986 1.00 84.19 270 ILE A O 1
ATOM 2205 N N . LYS A 1 271 ? 2.463 -12.018 -1.407 1.00 88.00 271 LYS A N 1
ATOM 2206 C CA . LYS A 1 271 ? 2.836 -12.099 -2.816 1.00 88.00 271 LYS A CA 1
ATOM 2207 C C . LYS A 1 271 ? 4.043 -11.205 -3.024 1.00 88.00 271 LYS A C 1
ATOM 2209 O O . LYS A 1 271 ? 3.948 -9.989 -2.883 1.00 88.00 271 LYS A O 1
ATOM 2214 N N . GLU A 1 272 ? 5.181 -11.820 -3.281 1.00 90.50 272 GLU A N 1
ATOM 2215 C CA . GLU A 1 272 ? 6.454 -11.126 -3.385 1.00 90.50 272 GLU A CA 1
ATOM 2216 C C . GLU A 1 272 ? 7.131 -11.525 -4.699 1.00 90.50 272 GLU A C 1
ATOM 2218 O O . GLU A 1 272 ? 7.677 -12.631 -4.788 1.00 90.50 272 GLU A O 1
ATOM 2223 N N . PRO A 1 273 ? 7.070 -10.666 -5.732 1.00 92.69 273 PRO A N 1
ATOM 2224 C CA . PRO A 1 273 ? 7.817 -10.892 -6.955 1.00 92.69 273 PRO A CA 1
ATOM 2225 C C . PRO A 1 273 ? 9.317 -10.738 -6.682 1.00 92.69 273 PRO A C 1
ATOM 2227 O O . PRO A 1 273 ? 9.738 -9.905 -5.869 1.00 92.69 273 PRO A O 1
ATOM 2230 N N . PHE A 1 274 ? 10.125 -11.549 -7.356 1.00 92.69 274 PHE A N 1
ATOM 2231 C CA . PHE A 1 274 ? 11.577 -11.468 -7.308 1.00 92.69 274 PHE A CA 1
ATOM 2232 C C . PHE A 1 274 ? 12.206 -11.758 -8.669 1.00 92.69 274 PHE A C 1
ATOM 2234 O O . PHE A 1 274 ? 11.630 -12.453 -9.502 1.00 92.69 274 PHE A O 1
ATOM 2241 N N . GLU A 1 275 ? 13.436 -11.288 -8.836 1.00 90.19 275 GLU A N 1
ATOM 2242 C CA . GLU A 1 275 ? 14.331 -11.614 -9.942 1.00 90.19 275 GLU A CA 1
ATOM 2243 C C . GLU A 1 275 ? 15.655 -12.105 -9.366 1.00 90.19 275 GLU A C 1
ATOM 2245 O O . GLU A 1 275 ? 16.183 -11.534 -8.411 1.00 90.19 275 GLU A O 1
ATOM 2250 N N . ALA A 1 276 ? 16.200 -13.189 -9.912 1.00 89.75 276 ALA A N 1
ATOM 2251 C CA . ALA A 1 276 ? 17.434 -13.776 -9.413 1.00 89.75 276 ALA A CA 1
ATOM 2252 C C . ALA A 1 276 ? 18.440 -14.055 -10.530 1.00 89.75 276 ALA A C 1
ATOM 2254 O O . ALA A 1 276 ? 18.112 -14.645 -11.561 1.00 89.75 276 ALA A O 1
ATOM 2255 N N . TRP A 1 277 ? 19.699 -13.719 -10.253 1.00 89.19 277 TRP A N 1
ATOM 2256 C CA . TRP A 1 277 ? 20.866 -14.010 -11.079 1.00 89.19 277 TRP A CA 1
ATOM 2257 C C . TRP A 1 277 ? 21.890 -14.778 -10.259 1.00 89.19 277 TRP A C 1
ATOM 2259 O O . TRP A 1 277 ? 22.204 -14.420 -9.119 1.00 89.19 277 TRP A O 1
ATOM 2269 N N . TYR A 1 278 ? 22.448 -15.827 -10.849 1.00 79.62 278 TYR A N 1
ATOM 2270 C CA . TYR A 1 278 ? 23.341 -16.740 -10.154 1.00 79.62 278 TYR A CA 1
ATOM 2271 C C . TYR A 1 278 ? 24.548 -17.082 -11.025 1.00 79.62 278 TYR A C 1
ATOM 2273 O O . TYR A 1 278 ? 24.409 -17.694 -12.081 1.00 79.62 278 TYR A O 1
ATOM 2281 N N . ASP A 1 279 ? 25.738 -16.707 -10.560 1.00 80.94 279 ASP A N 1
ATOM 2282 C CA . ASP A 1 279 ? 27.019 -16.966 -11.212 1.00 80.94 279 ASP A CA 1
ATOM 2283 C C . ASP A 1 279 ? 27.952 -17.691 -10.232 1.00 80.94 279 ASP A C 1
ATOM 2285 O O . ASP A 1 279 ? 28.686 -17.091 -9.436 1.00 80.94 279 ASP A O 1
ATOM 2289 N N . LEU A 1 280 ? 27.909 -19.024 -10.279 1.00 73.94 280 LEU A N 1
ATOM 2290 C CA . LEU A 1 280 ? 28.746 -19.870 -9.431 1.00 73.94 280 LEU A CA 1
ATOM 2291 C C . LEU A 1 280 ? 30.238 -19.747 -9.776 1.00 73.94 280 LEU A C 1
ATOM 2293 O O . LEU A 1 280 ? 31.071 -19.802 -8.872 1.00 73.94 280 LEU A O 1
ATOM 2297 N N . GLU A 1 281 ? 30.592 -19.568 -11.053 1.00 76.06 281 GLU A N 1
ATOM 2298 C CA . GLU A 1 281 ? 31.993 -19.449 -11.482 1.00 76.06 281 GLU A CA 1
ATOM 2299 C C . GLU A 1 281 ? 32.607 -18.129 -10.994 1.00 76.06 281 GLU A C 1
ATOM 2301 O O . GLU A 1 281 ? 33.724 -18.113 -10.472 1.00 76.06 281 GLU A O 1
ATOM 2306 N N . GLY A 1 282 ? 31.841 -17.039 -11.061 1.00 79.62 282 GLY A N 1
ATOM 2307 C CA . GLY A 1 282 ? 32.179 -15.747 -10.467 1.00 79.62 282 GLY A CA 1
ATOM 2308 C C . GLY A 1 282 ? 32.010 -15.675 -8.943 1.00 79.62 282 GLY A C 1
ATOM 2309 O O . GLY A 1 282 ? 32.374 -14.657 -8.350 1.00 79.62 282 GLY A O 1
ATOM 2310 N N . ASN A 1 283 ? 31.500 -16.735 -8.303 1.00 82.50 283 ASN A N 1
ATOM 2311 C CA . ASN A 1 283 ? 31.172 -16.821 -6.873 1.00 82.50 283 ASN A CA 1
ATOM 2312 C C . ASN A 1 283 ? 30.273 -15.661 -6.395 1.00 82.50 283 ASN A C 1
ATOM 2314 O O . ASN A 1 283 ? 30.546 -15.025 -5.371 1.00 82.50 283 ASN A O 1
ATOM 2318 N N . ARG A 1 284 ? 29.232 -15.342 -7.169 1.00 90.06 284 ARG A N 1
ATOM 2319 C CA . ARG A 1 284 ? 28.351 -14.191 -6.936 1.00 90.06 284 ARG A CA 1
ATOM 2320 C C . ARG A 1 284 ? 26.905 -14.468 -7.340 1.00 90.06 284 ARG A C 1
ATOM 2322 O O . ARG A 1 284 ? 26.634 -15.226 -8.264 1.00 90.06 284 ARG A O 1
ATOM 2329 N N . SER A 1 285 ? 25.969 -13.856 -6.634 1.00 89.12 285 SER A N 1
ATOM 2330 C CA . SER A 1 285 ? 24.552 -13.870 -6.987 1.00 89.12 285 SER A CA 1
ATOM 2331 C C . SER A 1 285 ? 23.912 -12.523 -6.673 1.00 89.12 285 SER A C 1
ATOM 2333 O O . SER A 1 285 ? 24.397 -11.776 -5.819 1.00 89.12 285 SER A O 1
ATOM 2335 N N . ARG A 1 286 ? 22.811 -12.224 -7.353 1.00 92.38 286 ARG A N 1
ATOM 2336 C CA . ARG A 1 286 ? 21.957 -11.071 -7.084 1.00 92.38 286 ARG A CA 1
ATOM 2337 C C . ARG A 1 286 ? 20.515 -11.540 -7.002 1.00 92.38 286 ARG A C 1
ATOM 2339 O O . ARG A 1 286 ? 20.119 -12.399 -7.784 1.00 92.38 286 ARG A O 1
ATOM 2346 N N . ILE A 1 287 ? 19.766 -11.006 -6.050 1.00 92.19 287 ILE A N 1
ATOM 2347 C CA . ILE A 1 287 ? 18.336 -11.252 -5.917 1.00 92.19 287 ILE A CA 1
ATOM 2348 C C . ILE A 1 287 ? 17.667 -9.922 -5.628 1.00 92.19 287 ILE A C 1
ATOM 2350 O O . ILE A 1 287 ? 17.994 -9.264 -4.638 1.00 92.19 287 ILE A O 1
ATOM 2354 N N . ASP A 1 288 ? 16.744 -9.556 -6.495 1.00 92.94 288 ASP A N 1
ATOM 2355 C CA . ASP A 1 288 ? 15.955 -8.349 -6.387 1.00 92.94 288 ASP A CA 1
ATOM 2356 C C . ASP A 1 288 ? 14.528 -8.737 -6.001 1.00 92.94 288 ASP A C 1
ATOM 2358 O O . ASP A 1 288 ? 13.985 -9.696 -6.539 1.00 92.94 288 ASP A O 1
ATOM 2362 N N . TYR A 1 289 ? 13.925 -8.019 -5.059 1.00 92.69 289 TYR A N 1
ATOM 2363 C CA . TYR A 1 289 ? 12.546 -8.229 -4.616 1.00 92.69 289 TYR A CA 1
ATOM 2364 C C . TYR A 1 289 ? 11.716 -6.985 -4.919 1.00 92.69 289 TYR A C 1
ATOM 2366 O O . TYR A 1 289 ? 12.248 -5.868 -4.889 1.00 92.69 289 TYR A O 1
ATOM 2374 N N . GLN A 1 290 ? 10.411 -7.179 -5.130 1.00 88.06 290 GLN A N 1
ATOM 2375 C CA . GLN A 1 290 ? 9.442 -6.092 -5.316 1.00 88.06 290 GLN A CA 1
ATOM 2376 C C . GLN A 1 290 ? 9.875 -5.166 -6.467 1.00 88.06 290 GLN A C 1
ATOM 2378 O O . GLN A 1 290 ? 10.086 -3.968 -6.271 1.00 88.06 290 GLN A O 1
ATOM 2383 N N . ASP A 1 291 ? 10.112 -5.759 -7.642 1.00 83.94 291 ASP A N 1
ATOM 2384 C CA . ASP A 1 291 ? 10.501 -5.071 -8.883 1.00 83.94 291 ASP A CA 1
ATOM 2385 C C . ASP A 1 291 ? 11.750 -4.173 -8.737 1.00 83.94 291 ASP A C 1
ATOM 2387 O O . ASP A 1 291 ? 11.811 -3.044 -9.226 1.00 83.94 291 ASP A O 1
ATOM 2391 N N . GLY A 1 292 ? 12.761 -4.661 -8.009 1.00 84.50 292 GLY A N 1
ATOM 2392 C CA . GLY A 1 292 ? 14.032 -3.955 -7.805 1.00 84.50 292 GLY A CA 1
ATOM 2393 C C . GLY A 1 292 ? 14.037 -2.946 -6.653 1.00 84.50 292 GLY A C 1
ATOM 2394 O O . GLY A 1 292 ? 15.063 -2.296 -6.419 1.00 84.50 292 GLY A O 1
ATOM 2395 N N . THR A 1 293 ? 12.938 -2.838 -5.897 1.00 86.06 293 THR A N 1
ATOM 2396 C CA . THR A 1 293 ? 12.859 -2.015 -4.676 1.00 86.06 293 THR A CA 1
ATOM 2397 C C . THR A 1 293 ? 13.918 -2.436 -3.660 1.00 86.06 293 THR A C 1
ATOM 2399 O O . THR A 1 293 ? 14.599 -1.589 -3.075 1.00 86.06 293 THR A O 1
ATOM 2402 N N . VAL A 1 294 ? 14.104 -3.747 -3.488 1.00 91.00 294 VAL A N 1
ATOM 2403 C CA . VAL A 1 294 ? 15.161 -4.316 -2.647 1.00 91.00 294 VAL A CA 1
ATOM 2404 C C . VAL A 1 294 ? 16.123 -5.092 -3.521 1.00 91.00 294 VAL A C 1
ATOM 2406 O O . VAL A 1 294 ? 15.699 -5.970 -4.260 1.00 91.00 294 VAL A O 1
ATOM 2409 N N . ARG A 1 295 ? 17.419 -4.793 -3.420 1.00 92.69 295 ARG A N 1
ATOM 2410 C CA . ARG A 1 295 ? 18.471 -5.433 -4.221 1.00 92.69 295 ARG A CA 1
ATOM 2411 C C . ARG A 1 295 ? 19.508 -6.055 -3.310 1.00 92.69 295 ARG A C 1
ATOM 2413 O O . ARG A 1 295 ? 20.182 -5.344 -2.559 1.00 92.69 295 ARG A O 1
ATOM 2420 N N . THR A 1 296 ? 19.662 -7.368 -3.393 1.00 93.88 296 THR A N 1
ATOM 2421 C CA . THR A 1 296 ? 20.569 -8.137 -2.545 1.00 93.88 296 THR A CA 1
ATOM 2422 C C . THR A 1 296 ? 21.680 -8.750 -3.384 1.00 93.88 296 THR A C 1
ATOM 2424 O O . THR A 1 296 ? 21.435 -9.586 -4.245 1.00 93.88 296 THR A O 1
ATOM 2427 N N . PHE A 1 297 ? 22.926 -8.389 -3.091 1.00 93.31 297 PHE A N 1
ATOM 2428 C CA . PHE A 1 297 ? 24.124 -8.924 -3.733 1.00 93.31 297 PHE A CA 1
ATOM 2429 C C . PHE A 1 297 ? 24.852 -9.839 -2.755 1.00 93.31 297 PHE A C 1
ATOM 2431 O O . PHE A 1 297 ? 25.259 -9.384 -1.688 1.00 93.31 297 PHE A O 1
ATOM 2438 N N . LEU A 1 298 ? 25.072 -11.099 -3.121 1.00 93.06 298 LEU A N 1
ATOM 2439 C CA . LEU A 1 298 ? 25.894 -12.035 -2.357 1.00 93.06 298 LEU A CA 1
ATOM 2440 C C . LEU A 1 298 ? 27.183 -12.275 -3.137 1.00 93.06 298 LEU A C 1
ATOM 2442 O O . LEU A 1 298 ? 27.161 -12.904 -4.192 1.00 93.06 298 LEU A O 1
ATOM 2446 N N . ILE A 1 299 ? 28.305 -11.762 -2.636 1.00 91.12 299 ILE A N 1
ATOM 2447 C CA . ILE A 1 299 ? 29.604 -11.844 -3.310 1.00 91.12 299 ILE A CA 1
ATOM 2448 C C . ILE A 1 299 ? 30.557 -12.648 -2.429 1.00 91.12 299 ILE A C 1
ATOM 2450 O O . ILE A 1 299 ? 31.093 -12.141 -1.444 1.00 91.12 299 ILE A O 1
ATOM 2454 N N . GLY A 1 300 ? 30.788 -13.912 -2.780 1.00 87.25 300 GLY A N 1
ATOM 2455 C CA . GLY A 1 300 ? 31.618 -14.817 -1.983 1.00 87.25 300 GLY A CA 1
ATOM 2456 C C . GLY A 1 300 ? 33.123 -14.552 -2.094 1.00 87.25 300 GLY A C 1
ATOM 2457 O O . GLY A 1 300 ? 33.886 -14.981 -1.236 1.00 87.25 300 GLY A O 1
ATOM 2458 N N . ASN A 1 301 ? 33.556 -13.831 -3.133 1.00 86.25 301 ASN A N 1
ATOM 2459 C CA . ASN A 1 301 ? 34.955 -13.427 -3.336 1.00 86.25 301 ASN A CA 1
ATOM 2460 C C . ASN A 1 301 ? 35.271 -12.013 -2.807 1.00 86.25 301 ASN A C 1
ATOM 2462 O O . ASN A 1 301 ? 36.377 -11.522 -3.031 1.00 86.25 301 ASN A O 1
ATOM 2466 N N . ASP A 1 302 ? 34.311 -11.338 -2.167 1.00 84.50 302 ASP A N 1
ATOM 2467 C CA . ASP A 1 302 ? 34.533 -10.029 -1.543 1.00 84.50 302 ASP A CA 1
ATOM 2468 C C . ASP A 1 302 ? 34.991 -10.203 -0.087 1.00 84.50 302 ASP A C 1
ATOM 2470 O O . ASP A 1 302 ? 34.572 -11.133 0.600 1.00 84.50 302 ASP A O 1
ATOM 2474 N N . LEU A 1 303 ? 35.840 -9.300 0.409 1.00 85.00 303 LEU A N 1
ATOM 2475 C CA . LEU A 1 303 ? 36.491 -9.415 1.726 1.00 85.00 303 LEU A CA 1
ATOM 2476 C C . LEU A 1 303 ? 37.187 -10.788 1.945 1.00 85.00 303 LEU A C 1
ATOM 2478 O O . LEU A 1 303 ? 37.511 -11.498 0.998 1.00 85.00 303 LEU A O 1
ATOM 2482 N N . ASP A 1 304 ? 37.473 -11.151 3.202 1.00 86.81 304 ASP A N 1
ATOM 2483 C CA . ASP A 1 304 ? 38.176 -12.404 3.534 1.00 86.81 304 ASP A CA 1
ATOM 2484 C C . ASP A 1 304 ? 37.274 -13.658 3.472 1.00 86.81 304 ASP A C 1
ATOM 2486 O O . ASP A 1 304 ? 37.782 -14.764 3.285 1.00 86.81 304 ASP A O 1
ATOM 2490 N N . TYR A 1 305 ? 35.953 -13.505 3.651 1.00 89.44 305 TYR A N 1
ATOM 2491 C CA . TYR A 1 305 ? 34.987 -14.615 3.779 1.00 89.44 305 TYR A CA 1
ATOM 2492 C C . TYR A 1 305 ? 33.646 -14.352 3.066 1.00 89.44 305 TYR A C 1
ATOM 2494 O O . TYR A 1 305 ? 32.627 -14.947 3.422 1.00 89.44 305 TYR A O 1
ATOM 2502 N N . GLY A 1 306 ? 33.624 -13.448 2.087 1.00 91.00 306 GLY A N 1
ATOM 2503 C CA . GLY A 1 306 ? 32.413 -13.042 1.380 1.00 91.00 306 GLY A CA 1
ATOM 2504 C C . GLY A 1 306 ? 31.611 -11.957 2.106 1.00 91.00 306 GLY A C 1
ATOM 2505 O O . GLY A 1 306 ? 31.777 -11.707 3.306 1.00 91.00 306 GLY A O 1
ATOM 2506 N N . ALA A 1 307 ? 30.719 -11.296 1.370 1.00 92.19 307 ALA A N 1
ATOM 2507 C CA . ALA A 1 307 ? 29.822 -10.277 1.903 1.00 92.19 307 ALA A CA 1
ATOM 2508 C C . ALA A 1 307 ? 28.454 -10.298 1.213 1.00 92.19 307 ALA A C 1
ATOM 2510 O O . ALA A 1 307 ? 28.350 -10.585 0.019 1.00 92.19 307 ALA A O 1
ATOM 2511 N N . ILE A 1 308 ? 27.420 -9.945 1.976 1.00 93.44 308 ILE A N 1
ATOM 2512 C CA . ILE A 1 308 ? 26.093 -9.622 1.459 1.00 93.44 308 ILE A CA 1
ATOM 2513 C C . ILE A 1 308 ? 25.894 -8.111 1.534 1.00 93.44 308 ILE A C 1
ATOM 2515 O O . ILE A 1 308 ? 26.173 -7.497 2.566 1.00 93.44 308 ILE A O 1
ATOM 2519 N N . TYR A 1 309 ? 25.388 -7.526 0.456 1.00 93.19 309 TYR A N 1
ATOM 2520 C CA . TYR A 1 309 ? 24.978 -6.130 0.383 1.00 93.19 309 TYR A CA 1
ATOM 2521 C C . TYR A 1 309 ? 23.491 -6.064 0.074 1.00 93.19 309 TYR A C 1
ATOM 2523 O O . TYR A 1 309 ? 23.052 -6.671 -0.893 1.00 93.19 309 TYR A O 1
ATOM 2531 N N . THR A 1 310 ? 22.719 -5.346 0.881 1.00 93.75 310 THR A N 1
ATOM 2532 C CA . THR A 1 310 ? 21.278 -5.158 0.675 1.00 93.75 310 THR A CA 1
ATOM 2533 C C . THR A 1 310 ? 20.987 -3.678 0.527 1.00 93.75 310 THR A C 1
ATOM 2535 O O . THR A 1 310 ? 21.235 -2.908 1.449 1.00 93.75 310 THR A O 1
ATOM 2538 N N . ILE A 1 311 ? 20.480 -3.280 -0.633 1.00 92.25 311 ILE A N 1
ATOM 2539 C CA . ILE A 1 311 ? 19.998 -1.925 -0.889 1.00 92.25 311 ILE A CA 1
ATOM 2540 C C . ILE A 1 311 ? 18.484 -1.967 -0.731 1.00 92.25 311 ILE A C 1
ATOM 2542 O O . ILE A 1 311 ? 17.825 -2.691 -1.471 1.00 92.25 311 ILE A O 1
ATOM 2546 N N . THR A 1 312 ? 17.945 -1.240 0.242 1.00 90.88 312 THR A N 1
ATOM 2547 C CA . THR A 1 312 ? 16.518 -1.275 0.590 1.00 90.88 312 THR A CA 1
ATOM 2548 C C . THR A 1 312 ? 16.042 0.106 1.039 1.00 90.88 312 THR A C 1
ATOM 2550 O O . THR A 1 312 ? 16.807 0.822 1.696 1.00 90.88 312 THR A O 1
ATOM 2553 N N . PRO A 1 313 ? 14.796 0.502 0.732 1.00 87.06 313 PRO A N 1
ATOM 2554 C CA . PRO A 1 313 ? 14.164 1.623 1.411 1.00 87.06 313 PRO A CA 1
ATOM 2555 C C . PRO A 1 313 ? 13.979 1.299 2.895 1.00 87.06 313 PRO A C 1
ATOM 2557 O O . PRO A 1 313 ? 13.652 0.171 3.268 1.00 87.06 313 PRO A O 1
ATOM 2560 N N . VAL A 1 314 ? 14.188 2.301 3.741 1.00 83.81 314 VAL A N 1
ATOM 2561 C CA . VAL A 1 314 ? 13.953 2.238 5.181 1.00 83.81 314 VAL A CA 1
ATOM 2562 C C . VAL A 1 314 ? 12.953 3.319 5.549 1.00 83.81 314 VAL A C 1
ATOM 2564 O O . VAL A 1 314 ? 13.174 4.498 5.274 1.00 83.81 314 VAL A O 1
ATOM 2567 N N . THR A 1 315 ? 11.874 2.901 6.206 1.00 76.38 315 THR A N 1
ATOM 2568 C CA . THR A 1 315 ? 10.878 3.806 6.776 1.00 76.38 315 THR A CA 1
ATOM 2569 C C . THR A 1 315 ? 10.890 3.689 8.297 1.00 76.38 315 THR A C 1
ATOM 2571 O O . THR A 1 315 ? 10.659 2.611 8.852 1.00 76.38 315 THR A O 1
ATOM 2574 N N . ASN A 1 316 ? 11.186 4.787 8.982 1.00 74.44 316 ASN A N 1
ATOM 2575 C CA . ASN A 1 316 ? 11.208 4.913 10.437 1.00 74.44 316 ASN A CA 1
ATOM 2576 C C . ASN A 1 316 ? 10.526 6.231 10.863 1.00 74.44 316 ASN A C 1
ATOM 2578 O O . ASN A 1 316 ? 9.839 6.869 10.072 1.00 74.44 316 ASN A O 1
ATOM 2582 N N . GLU A 1 317 ? 10.667 6.625 12.130 1.00 65.19 317 GLU A N 1
ATOM 2583 C CA . GLU A 1 317 ? 9.994 7.813 12.676 1.00 65.19 317 GLU A CA 1
ATOM 2584 C C . GLU A 1 317 ? 10.471 9.146 12.061 1.00 65.19 317 GLU A C 1
ATOM 2586 O O . GLU A 1 317 ? 9.760 10.144 12.161 1.00 65.19 317 GLU A O 1
ATOM 2591 N N . THR A 1 318 ? 11.653 9.185 11.433 1.00 68.31 318 THR A N 1
ATOM 2592 C CA . THR A 1 318 ? 12.278 10.408 10.893 1.00 68.31 318 THR A CA 1
ATOM 2593 C C . THR A 1 318 ? 12.530 10.365 9.386 1.00 68.31 318 THR A C 1
ATOM 2595 O O . THR A 1 318 ? 12.653 11.413 8.754 1.00 68.31 318 THR A O 1
ATOM 2598 N N . GLU A 1 319 ? 12.590 9.173 8.801 1.00 72.81 319 GLU A N 1
ATOM 2599 C CA . GLU A 1 319 ? 12.905 8.927 7.398 1.00 72.81 319 GLU A CA 1
ATOM 2600 C C . GLU A 1 319 ? 11.797 8.074 6.775 1.00 72.81 319 GLU A C 1
ATOM 2602 O O . GLU A 1 319 ? 11.457 7.018 7.303 1.00 72.81 319 GLU A O 1
ATOM 2607 N N . ILE A 1 320 ? 11.247 8.503 5.638 1.00 74.81 320 ILE A N 1
ATOM 2608 C CA . ILE A 1 320 ? 10.244 7.743 4.881 1.00 74.81 320 ILE A CA 1
ATOM 2609 C C . ILE A 1 320 ? 10.903 7.260 3.594 1.00 74.81 320 ILE A C 1
ATOM 2611 O O . ILE A 1 320 ? 11.411 8.077 2.828 1.00 74.81 320 ILE A O 1
ATOM 2615 N N . GLN A 1 321 ? 10.903 5.941 3.372 1.00 76.75 321 GLN A N 1
ATOM 2616 C CA . GLN A 1 321 ? 11.437 5.294 2.167 1.00 76.75 321 GLN A CA 1
ATOM 2617 C C . GLN A 1 321 ? 12.885 5.697 1.817 1.00 76.75 321 GLN A C 1
ATOM 2619 O O . GLN A 1 321 ? 13.282 5.696 0.652 1.00 76.75 321 GLN A O 1
ATOM 2624 N N . ALA A 1 322 ? 13.708 6.024 2.817 1.00 82.44 322 ALA A N 1
ATOM 2625 C CA . ALA A 1 322 ? 15.091 6.423 2.585 1.00 82.44 322 ALA A CA 1
ATOM 2626 C C . ALA A 1 322 ? 15.915 5.221 2.104 1.00 82.44 322 ALA A C 1
ATOM 2628 O O . ALA A 1 322 ? 16.025 4.219 2.811 1.00 82.44 322 ALA A O 1
ATOM 2629 N N . ILE A 1 323 ? 16.504 5.311 0.910 1.00 87.81 323 ILE A N 1
ATOM 2630 C CA . ILE A 1 323 ? 17.318 4.231 0.341 1.00 87.81 323 ILE A CA 1
ATOM 2631 C C . ILE A 1 323 ? 18.624 4.102 1.125 1.00 87.81 323 ILE A C 1
ATOM 2633 O O . ILE A 1 323 ? 19.467 5.001 1.111 1.00 87.81 323 ILE A O 1
ATOM 2637 N N . LYS A 1 324 ? 18.813 2.955 1.780 1.00 90.19 324 LYS A N 1
ATOM 2638 C CA . LYS A 1 324 ? 20.029 2.629 2.531 1.00 90.19 324 LYS A CA 1
ATOM 2639 C C . LYS A 1 324 ? 20.694 1.383 1.974 1.00 90.19 324 LYS A C 1
ATOM 2641 O O . LYS A 1 324 ? 20.040 0.515 1.398 1.00 90.19 324 LYS A O 1
ATOM 2646 N N . CYS A 1 325 ? 22.011 1.304 2.148 1.00 92.94 325 CYS A N 1
ATOM 2647 C CA . CYS A 1 325 ? 22.766 0.086 1.891 1.00 92.94 325 CYS A CA 1
ATOM 2648 C C . CYS A 1 325 ? 23.198 -0.539 3.217 1.00 92.94 325 CYS A C 1
ATOM 2650 O O . CYS A 1 325 ? 23.872 0.111 4.015 1.00 92.94 325 CYS A O 1
ATOM 2652 N N . PHE A 1 326 ? 22.885 -1.815 3.411 1.00 93.31 326 PHE A N 1
ATOM 2653 C CA . PHE A 1 326 ? 23.345 -2.614 4.537 1.00 93.31 326 PHE A CA 1
ATOM 2654 C C . PHE A 1 326 ? 24.359 -3.665 4.091 1.00 93.31 326 PHE A C 1
ATOM 2656 O O . PHE A 1 326 ? 24.238 -4.248 3.014 1.00 93.31 326 PHE A O 1
ATOM 2663 N N . GLN A 1 327 ? 25.363 -3.919 4.926 1.00 92.44 327 GLN A N 1
ATOM 2664 C CA . GLN A 1 327 ? 26.408 -4.908 4.707 1.00 92.44 327 GLN A CA 1
ATOM 2665 C C . GLN A 1 327 ? 26.391 -5.967 5.814 1.00 92.44 327 GLN A C 1
ATOM 2667 O O . GLN A 1 327 ? 26.444 -5.650 7.003 1.00 92.44 327 GLN A O 1
ATOM 2672 N N . LEU A 1 328 ? 26.433 -7.238 5.412 1.00 91.75 328 LEU A N 1
ATOM 2673 C CA . LEU A 1 328 ? 26.712 -8.375 6.285 1.00 91.75 328 LEU A CA 1
ATOM 2674 C C . LEU A 1 328 ? 28.003 -9.063 5.829 1.00 91.75 328 LEU A C 1
ATOM 2676 O O . LEU A 1 328 ? 28.148 -9.418 4.661 1.00 91.75 328 LEU A O 1
ATOM 2680 N N . LYS A 1 329 ? 28.962 -9.235 6.742 1.00 90.88 329 LYS A N 1
ATOM 2681 C CA . LYS A 1 329 ? 30.271 -9.840 6.449 1.00 90.88 329 LYS A CA 1
ATOM 2682 C C . LYS A 1 329 ? 30.267 -11.315 6.832 1.00 90.88 329 LYS A C 1
ATOM 2684 O O . LYS A 1 329 ? 29.826 -11.652 7.929 1.00 90.88 329 LYS A O 1
ATOM 2689 N N . GLY A 1 330 ? 30.805 -12.163 5.962 1.00 86.88 330 GLY A N 1
ATOM 2690 C CA . GLY A 1 330 ? 31.043 -13.567 6.273 1.00 86.88 330 GLY A CA 1
ATOM 2691 C C . GLY A 1 330 ? 32.110 -13.746 7.347 1.00 86.88 330 GLY A C 1
ATOM 2692 O O . GLY A 1 330 ? 32.953 -12.874 7.585 1.00 86.88 330 GLY A O 1
ATOM 2693 N N . THR A 1 331 ? 32.086 -14.908 7.988 1.00 86.75 331 THR A N 1
ATOM 2694 C CA . THR A 1 331 ? 33.098 -15.322 8.965 1.00 86.75 331 THR A CA 1
ATOM 2695 C C . THR A 1 331 ? 33.797 -16.588 8.494 1.00 86.75 331 THR A C 1
ATOM 2697 O O . THR A 1 331 ? 33.396 -17.218 7.519 1.00 86.75 331 THR A O 1
ATOM 2700 N N . LYS A 1 332 ? 34.860 -16.990 9.192 1.00 85.94 332 LYS A N 1
ATOM 2701 C CA . LYS A 1 332 ? 35.550 -18.242 8.875 1.00 85.94 332 LYS A CA 1
ATOM 2702 C C . LYS A 1 332 ? 34.654 -19.462 9.101 1.00 85.94 332 LYS A C 1
ATOM 2704 O O . LYS A 1 332 ? 34.790 -20.463 8.402 1.00 85.94 332 LYS A O 1
ATOM 2709 N N . GLU A 1 333 ? 33.802 -19.391 10.116 1.00 84.56 333 GLU A N 1
ATOM 2710 C CA . GLU A 1 333 ? 32.872 -20.445 10.505 1.00 84.56 333 GLU A CA 1
ATOM 2711 C C . GLU A 1 333 ? 31.621 -20.471 9.615 1.00 84.56 333 GLU A C 1
ATOM 2713 O O . GLU A 1 333 ? 31.060 -21.545 9.415 1.00 84.56 333 GLU A O 1
ATOM 2718 N N . ASP A 1 334 ? 31.227 -19.316 9.073 1.00 79.75 334 ASP A N 1
ATOM 2719 C CA . ASP A 1 334 ? 30.048 -19.131 8.220 1.00 79.75 334 ASP A CA 1
ATOM 2720 C C . ASP A 1 334 ? 30.372 -18.162 7.058 1.00 79.75 334 ASP A C 1
ATOM 2722 O O . ASP A 1 334 ? 30.110 -16.955 7.157 1.00 79.75 334 ASP A O 1
ATOM 2726 N N . PRO A 1 335 ? 31.067 -18.642 6.006 1.00 86.25 335 PRO A N 1
ATOM 2727 C CA . PRO A 1 335 ? 31.412 -17.832 4.840 1.00 86.25 335 PRO A CA 1
ATOM 2728 C C . PRO A 1 335 ? 30.193 -17.590 3.940 1.00 86.25 335 PRO A C 1
ATOM 2730 O O . PRO A 1 335 ? 29.326 -18.450 3.796 1.00 86.25 335 PRO A O 1
ATOM 2733 N N . ILE A 1 336 ? 30.147 -16.428 3.283 1.00 88.75 336 ILE A N 1
ATOM 2734 C CA . ILE A 1 336 ? 29.074 -16.102 2.337 1.00 88.75 336 ILE A CA 1
ATOM 2735 C C . ILE A 1 336 ? 29.349 -16.775 0.993 1.00 88.75 336 ILE A C 1
ATOM 2737 O O . ILE A 1 336 ? 30.414 -16.609 0.397 1.00 88.75 336 ILE A O 1
ATOM 2741 N N . HIS A 1 337 ? 28.346 -17.490 0.496 1.00 81.75 337 HIS A N 1
ATOM 2742 C CA . HIS A 1 337 ? 28.326 -18.104 -0.825 1.00 81.75 337 HIS A CA 1
ATOM 2743 C C . HIS A 1 337 ? 27.186 -17.513 -1.666 1.00 81.75 337 HIS A C 1
ATOM 2745 O O . HIS A 1 337 ? 26.196 -17.043 -1.098 1.00 81.75 337 HIS A O 1
ATOM 2751 N N . PRO A 1 338 ? 27.301 -17.524 -3.005 1.00 82.44 338 PRO A N 1
ATOM 2752 C CA . PRO A 1 338 ? 26.199 -17.149 -3.876 1.00 82.44 338 PRO A CA 1
ATOM 2753 C C . PRO A 1 338 ? 25.005 -18.079 -3.648 1.00 82.44 338 PRO A C 1
ATOM 2755 O O . PRO A 1 338 ? 25.168 -19.291 -3.489 1.00 82.44 338 PRO A O 1
ATOM 2758 N N . GLN A 1 339 ? 23.807 -17.503 -3.671 1.00 82.75 339 GLN A N 1
ATOM 2759 C CA . GLN A 1 339 ? 22.543 -18.191 -3.440 1.00 82.75 339 GLN A CA 1
ATOM 2760 C C . GLN A 1 339 ? 21.739 -18.266 -4.738 1.00 82.75 339 GLN A C 1
ATOM 2762 O O . GLN A 1 339 ? 21.502 -17.248 -5.384 1.00 82.75 339 GLN A O 1
ATOM 2767 N N . ALA A 1 340 ? 21.286 -19.467 -5.096 1.00 77.94 340 ALA A N 1
ATOM 2768 C CA . ALA A 1 340 ? 20.302 -19.645 -6.158 1.00 77.94 340 ALA A CA 1
ATOM 2769 C C . ALA A 1 340 ? 18.880 -19.457 -5.601 1.00 77.94 340 ALA A C 1
ATOM 2771 O O . ALA A 1 340 ? 18.599 -19.852 -4.471 1.00 77.94 340 ALA A O 1
ATOM 2772 N N . ALA A 1 341 ? 17.950 -18.950 -6.409 1.00 86.00 341 ALA A N 1
ATOM 2773 C CA . ALA A 1 341 ? 16.520 -18.922 -6.067 1.00 86.00 341 ALA A CA 1
ATOM 2774 C C . ALA A 1 341 ? 15.823 -20.293 -6.228 1.00 86.00 341 ALA A C 1
ATOM 2776 O O . ALA A 1 341 ? 14.597 -20.393 -6.197 1.00 86.00 341 ALA A O 1
ATOM 2777 N N . LEU A 1 342 ? 16.603 -21.360 -6.419 1.00 79.81 342 LEU A N 1
ATOM 2778 C CA . LEU A 1 342 ? 16.143 -22.734 -6.588 1.00 79.81 342 LEU A CA 1
ATOM 2779 C C . LEU A 1 342 ? 16.584 -23.586 -5.391 1.00 79.81 342 LEU A C 1
ATOM 2781 O O . LEU A 1 342 ? 17.655 -23.336 -4.831 1.00 79.81 342 LEU A O 1
ATOM 2785 N N . PRO A 1 343 ? 15.793 -24.603 -5.007 1.00 78.94 343 PRO A N 1
ATOM 2786 C CA . PRO A 1 343 ? 16.171 -25.515 -3.937 1.00 78.94 343 PRO A CA 1
ATOM 2787 C C . PRO A 1 343 ? 17.360 -26.392 -4.340 1.00 78.94 343 PRO A C 1
ATOM 2789 O O . PRO A 1 343 ? 17.589 -26.666 -5.523 1.00 78.94 343 PRO A O 1
ATOM 2792 N N . ASP A 1 344 ? 18.063 -26.924 -3.340 1.00 70.75 344 ASP A N 1
ATOM 2793 C CA . ASP A 1 344 ? 18.970 -28.045 -3.568 1.00 70.75 344 ASP A CA 1
ATOM 2794 C C . ASP A 1 344 ? 18.156 -29.269 -4.012 1.00 70.75 344 ASP A C 1
ATOM 2796 O O . ASP A 1 344 ? 17.234 -29.718 -3.329 1.00 70.75 344 ASP A O 1
ATOM 2800 N N . LEU A 1 345 ? 18.501 -29.815 -5.177 1.00 69.12 345 LEU A N 1
ATOM 2801 C CA . LEU A 1 345 ? 17.822 -30.971 -5.756 1.00 69.12 345 LEU A CA 1
ATOM 2802 C C . LEU A 1 345 ? 18.245 -32.293 -5.098 1.00 69.12 345 LEU A C 1
ATOM 2804 O O . LEU A 1 345 ? 17.688 -33.351 -5.412 1.00 69.12 345 LEU A O 1
ATOM 2808 N N . GLN A 1 346 ? 19.217 -32.276 -4.183 1.00 70.81 346 GLN A N 1
ATOM 2809 C CA . GLN A 1 346 ? 19.632 -33.463 -3.456 1.00 70.81 346 GLN A CA 1
ATOM 2810 C C . GLN A 1 346 ? 18.466 -34.054 -2.641 1.00 70.81 346 GLN A C 1
ATOM 2812 O O . GLN A 1 346 ? 17.906 -33.432 -1.743 1.00 70.81 346 GLN A O 1
ATOM 2817 N N . GLY A 1 347 ? 18.120 -35.311 -2.935 1.00 70.06 347 GLY A N 1
ATOM 2818 C CA . GLY A 1 347 ? 17.043 -36.037 -2.250 1.00 70.06 347 GLY A CA 1
ATOM 2819 C C . GLY A 1 347 ? 15.660 -35.901 -2.893 1.00 70.06 347 GLY A C 1
ATOM 2820 O O . GLY A 1 347 ? 14.720 -36.524 -2.407 1.00 70.06 347 GLY A O 1
ATOM 2821 N N . PHE A 1 348 ? 15.527 -35.153 -3.992 1.00 80.19 348 PHE A N 1
ATOM 2822 C CA . PHE A 1 348 ? 14.306 -35.161 -4.794 1.00 80.19 348 PHE A CA 1
ATOM 2823 C C . PHE A 1 348 ? 14.196 -36.440 -5.631 1.00 80.19 348 PHE A C 1
ATOM 2825 O O . PHE A 1 348 ? 15.111 -36.815 -6.365 1.00 80.19 348 PHE A O 1
ATOM 2832 N N . GLU A 1 349 ? 13.035 -37.087 -5.566 1.00 81.94 349 GLU A N 1
ATOM 2833 C CA . GLU A 1 349 ? 12.684 -38.266 -6.354 1.00 81.94 349 GLU A CA 1
ATOM 2834 C C . GLU A 1 349 ? 11.497 -37.957 -7.270 1.00 81.94 349 GLU A C 1
ATOM 2836 O O . GLU A 1 349 ? 10.581 -37.224 -6.901 1.00 81.94 349 GLU A O 1
ATOM 2841 N N . PHE A 1 350 ? 11.490 -38.520 -8.477 1.00 84.00 350 PHE A N 1
ATOM 2842 C CA . PHE A 1 350 ? 10.365 -38.366 -9.397 1.00 84.00 350 PHE A CA 1
ATOM 2843 C C . PHE A 1 350 ? 9.079 -38.952 -8.786 1.00 84.00 350 PHE A C 1
ATOM 2845 O O . PHE A 1 350 ? 9.034 -40.136 -8.447 1.00 84.00 350 PHE A O 1
ATOM 2852 N N . GLU A 1 351 ? 8.022 -38.144 -8.680 1.00 90.62 351 GLU A N 1
ATOM 2853 C CA . GLU A 1 351 ? 6.716 -38.551 -8.150 1.00 90.62 351 GLU A CA 1
ATOM 2854 C C . GLU A 1 351 ? 5.753 -38.936 -9.283 1.00 90.62 351 GLU A C 1
ATOM 2856 O O . GLU A 1 351 ? 5.219 -40.048 -9.296 1.00 90.62 351 GLU A O 1
ATOM 2861 N N . LYS A 1 352 ? 5.509 -38.022 -10.234 1.00 89.56 352 LYS A N 1
ATOM 2862 C CA . LYS A 1 352 ? 4.510 -38.189 -11.306 1.00 89.56 352 LYS A CA 1
ATOM 2863 C C . LYS A 1 352 ? 4.706 -37.186 -12.449 1.00 89.56 352 LYS A C 1
ATOM 2865 O O . LYS A 1 352 ? 5.463 -36.234 -12.324 1.00 89.56 352 LYS A O 1
ATOM 2870 N N . MET A 1 353 ? 3.969 -37.391 -13.543 1.00 89.50 353 MET A N 1
ATOM 2871 C CA . MET A 1 353 ? 3.692 -36.337 -14.526 1.00 89.50 353 MET A CA 1
ATOM 2872 C C . MET A 1 353 ? 2.373 -35.649 -14.164 1.00 89.50 353 MET A C 1
ATOM 2874 O O . MET A 1 353 ? 1.401 -36.338 -13.842 1.00 89.50 353 MET A O 1
ATOM 2878 N N . GLU A 1 354 ? 2.315 -34.324 -14.237 1.00 92.31 354 GLU A N 1
ATOM 2879 C CA . GLU A 1 354 ? 1.125 -33.537 -13.891 1.00 92.31 354 GLU A CA 1
ATOM 2880 C C . GLU A 1 354 ? 1.026 -32.278 -14.752 1.00 92.31 354 GLU A C 1
ATOM 2882 O O . GLU A 1 354 ? 2.046 -31.692 -15.104 1.00 92.31 354 GLU A O 1
ATOM 2887 N N . ASN A 1 355 ? -0.197 -31.863 -15.091 1.00 88.19 355 ASN A N 1
ATOM 2888 C CA . ASN A 1 355 ? -0.415 -30.605 -15.800 1.00 88.19 355 ASN A CA 1
ATOM 2889 C C . ASN A 1 355 ? -0.443 -29.441 -14.803 1.00 88.19 355 ASN A C 1
ATOM 2891 O O . ASN A 1 355 ? -1.286 -29.427 -13.905 1.00 88.19 355 ASN A O 1
ATOM 2895 N N . LEU A 1 356 ? 0.428 -28.457 -15.003 1.00 86.19 356 LEU A N 1
ATOM 2896 C CA . LEU A 1 356 ? 0.436 -27.175 -14.307 1.00 86.19 356 LEU A CA 1
ATOM 2897 C C . LEU A 1 356 ? 0.142 -26.077 -15.338 1.00 86.19 356 LEU A C 1
ATOM 2899 O O . LEU A 1 356 ? 0.897 -25.936 -16.292 1.00 86.19 356 LEU A O 1
ATOM 2903 N N . ALA A 1 357 ? -0.971 -25.349 -15.185 1.00 81.25 357 ALA A N 1
ATOM 2904 C CA . ALA A 1 357 ? -1.416 -24.318 -16.139 1.00 81.25 357 ALA A CA 1
ATOM 2905 C 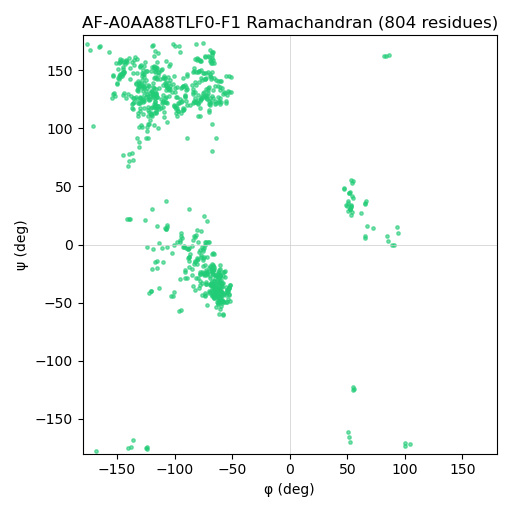C . ALA A 1 357 ? -1.383 -24.784 -17.618 1.00 81.25 357 ALA A C 1
ATOM 2907 O O . ALA A 1 357 ? -0.840 -24.112 -18.488 1.00 81.25 357 ALA A O 1
ATOM 2908 N N . ASP A 1 358 ? -1.931 -25.977 -17.885 1.00 83.06 358 ASP A N 1
ATOM 2909 C CA . ASP A 1 358 ? -1.948 -26.647 -19.200 1.00 83.06 358 ASP A CA 1
ATOM 2910 C C . ASP A 1 358 ? -0.576 -27.073 -19.772 1.00 83.06 358 ASP A C 1
ATOM 2912 O O . ASP A 1 358 ? -0.505 -27.610 -20.880 1.00 83.06 358 ASP A O 1
ATOM 2916 N N . VAL A 1 359 ? 0.503 -26.949 -18.994 1.00 83.06 359 VAL A N 1
ATOM 2917 C CA . VAL A 1 359 ? 1.838 -27.469 -19.318 1.00 83.06 359 VAL A CA 1
ATOM 2918 C C . VAL A 1 359 ? 2.073 -28.798 -18.601 1.00 83.06 359 VAL A C 1
ATOM 2920 O O . VAL A 1 359 ? 1.908 -28.903 -17.388 1.00 83.06 359 VAL A O 1
ATOM 2923 N N . LEU A 1 360 ? 2.464 -29.839 -19.342 1.00 85.62 360 LEU A N 1
ATOM 2924 C CA . LEU A 1 360 ? 2.764 -31.157 -18.773 1.00 85.62 360 LEU A CA 1
ATOM 2925 C C . LEU A 1 360 ? 4.173 -31.171 -18.157 1.00 85.62 360 LEU A C 1
ATOM 2927 O O . LEU A 1 360 ? 5.168 -31.169 -18.882 1.00 85.62 360 LEU A O 1
ATOM 2931 N N . CYS A 1 361 ? 4.249 -31.257 -16.831 1.00 87.62 361 CYS A N 1
ATOM 2932 C CA . CYS A 1 361 ? 5.486 -31.170 -16.054 1.00 87.62 361 CYS A CA 1
ATOM 2933 C C . CYS A 1 361 ? 5.864 -32.505 -15.391 1.00 87.62 361 CYS A C 1
ATOM 2935 O O . CYS A 1 361 ? 5.003 -33.305 -15.013 1.00 87.62 361 CYS A O 1
ATOM 2937 N N . GLU A 1 362 ? 7.167 -32.722 -15.204 1.00 87.50 362 GLU A N 1
ATOM 2938 C CA . GLU A 1 362 ? 7.714 -33.707 -14.269 1.00 87.50 362 GLU A CA 1
ATOM 2939 C C . GLU A 1 362 ? 7.610 -33.144 -12.847 1.00 87.50 362 GLU A C 1
ATOM 2941 O O . GLU A 1 362 ? 8.122 -32.058 -12.576 1.00 87.50 362 GLU A O 1
ATOM 2946 N N . VAL A 1 363 ? 6.984 -33.886 -11.935 1.00 90.62 363 VAL A N 1
ATOM 2947 C CA . VAL A 1 363 ? 6.893 -33.522 -10.518 1.00 90.62 363 VAL A CA 1
ATOM 2948 C C . VAL A 1 363 ? 7.924 -34.315 -9.739 1.00 90.62 363 VAL A C 1
ATOM 2950 O O . VAL A 1 363 ? 7.881 -35.547 -9.706 1.00 90.62 363 VAL A O 1
ATOM 2953 N N . TRP A 1 364 ? 8.834 -33.603 -9.093 1.00 84.31 364 TRP A N 1
ATOM 2954 C CA . TRP A 1 364 ? 9.863 -34.154 -8.224 1.00 84.31 364 TRP A CA 1
ATOM 2955 C C . TRP A 1 364 ? 9.517 -33.844 -6.779 1.00 84.31 364 TRP A C 1
ATOM 2957 O O . TRP A 1 364 ? 9.076 -32.741 -6.482 1.00 84.31 364 TRP A O 1
ATOM 2967 N N . LYS A 1 365 ? 9.729 -34.794 -5.874 1.00 90.69 365 LYS A N 1
ATOM 2968 C CA . LYS A 1 365 ? 9.330 -34.688 -4.474 1.00 90.69 365 LYS A CA 1
ATOM 2969 C C . LYS A 1 365 ? 10.472 -35.017 -3.532 1.00 90.69 365 LYS A C 1
ATOM 2971 O O . LYS A 1 365 ? 11.155 -36.018 -3.715 1.00 90.69 365 LYS A O 1
ATOM 2976 N N . SER A 1 366 ? 10.597 -34.228 -2.474 1.00 86.00 366 SER A N 1
ATOM 2977 C CA . SER A 1 366 ? 11.454 -34.511 -1.325 1.00 86.00 366 SER A CA 1
ATOM 2978 C C . SER A 1 366 ? 10.629 -34.424 -0.044 1.00 86.00 366 SER A C 1
ATOM 2980 O O . SER A 1 366 ? 9.671 -33.656 0.043 1.00 86.00 366 SER A O 1
ATOM 2982 N N . VAL A 1 367 ? 10.957 -35.243 0.952 1.00 87.06 367 VAL A N 1
ATOM 2983 C CA . VAL A 1 367 ? 10.291 -35.215 2.258 1.00 87.06 367 VAL A CA 1
ATOM 2984 C C . VAL A 1 367 ? 11.356 -35.169 3.334 1.00 87.06 367 VAL A C 1
ATOM 2986 O O . VAL A 1 367 ? 12.177 -36.082 3.432 1.00 87.06 367 VAL A O 1
ATOM 2989 N N . THR A 1 368 ? 11.313 -34.139 4.172 1.00 84.56 368 THR A N 1
ATOM 2990 C CA . THR A 1 368 ? 12.180 -34.031 5.346 1.00 84.56 368 THR A CA 1
ATOM 2991 C C . THR A 1 368 ? 11.349 -34.103 6.617 1.00 84.56 368 THR A C 1
ATOM 2993 O O . THR A 1 368 ? 10.172 -33.741 6.646 1.00 84.56 368 THR A O 1
ATOM 2996 N N . GLN A 1 369 ? 11.939 -34.658 7.672 1.00 82.94 369 GLN A N 1
ATOM 2997 C CA . GLN A 1 369 ? 11.273 -34.792 8.959 1.00 82.94 369 GLN A CA 1
ATOM 2998 C C . GLN A 1 369 ? 12.272 -34.544 10.087 1.00 82.94 369 GLN A C 1
ATOM 3000 O O . GLN A 1 369 ? 13.307 -35.209 10.157 1.00 82.94 369 GLN A O 1
ATOM 3005 N N . ALA A 1 370 ? 11.943 -33.617 10.985 1.00 78.69 370 ALA A N 1
ATOM 3006 C CA . ALA A 1 370 ? 12.656 -33.402 12.239 1.00 78.69 370 ALA A CA 1
ATOM 3007 C C . ALA A 1 370 ? 11.649 -33.208 13.373 1.00 78.69 370 ALA A C 1
ATOM 3009 O O . ALA A 1 370 ? 10.763 -32.360 13.294 1.00 78.69 370 ALA A O 1
ATOM 3010 N N . GLY A 1 371 ? 11.779 -34.009 14.433 1.00 81.75 371 GLY A N 1
ATOM 3011 C CA . GLY A 1 371 ? 10.814 -34.003 15.533 1.00 81.75 371 GLY A CA 1
ATOM 3012 C C . GLY A 1 371 ? 9.389 -34.252 15.028 1.00 81.75 371 GLY A C 1
ATOM 3013 O O . GLY A 1 371 ? 9.131 -35.254 14.352 1.00 81.75 371 GLY A O 1
ATOM 3014 N N . HIS A 1 372 ? 8.484 -33.323 15.343 1.00 81.25 372 HIS A N 1
ATOM 3015 C CA . HIS A 1 372 ? 7.084 -33.372 14.928 1.00 81.25 372 HIS A CA 1
ATOM 3016 C C . HIS A 1 372 ? 6.807 -32.747 13.554 1.00 81.25 372 HIS A C 1
ATOM 3018 O O . HIS A 1 372 ? 5.719 -32.966 13.018 1.00 81.25 372 HIS A O 1
ATOM 3024 N N . LYS A 1 373 ? 7.777 -32.041 12.960 1.00 81.19 373 LYS A N 1
ATOM 3025 C CA . LYS A 1 373 ? 7.636 -31.331 11.684 1.00 81.19 373 LYS A CA 1
ATOM 3026 C C . LYS A 1 373 ? 8.015 -32.243 10.523 1.00 81.19 373 LYS A C 1
ATOM 3028 O O . LYS A 1 373 ? 9.116 -32.800 10.485 1.00 81.19 373 LYS A O 1
ATOM 3033 N N . LYS A 1 374 ? 7.091 -32.415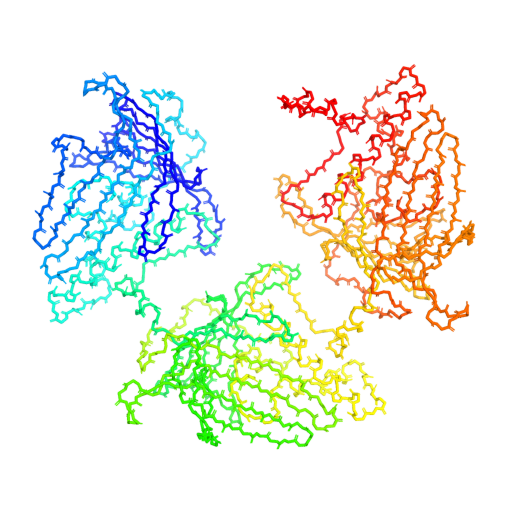 9.583 1.00 85.88 374 LYS A N 1
ATOM 3034 C CA . LYS A 1 374 ? 7.273 -33.162 8.340 1.00 85.88 374 LYS A CA 1
ATOM 3035 C C . LYS A 1 374 ? 6.968 -32.236 7.169 1.00 85.88 374 LYS A C 1
ATOM 3037 O O . LYS A 1 374 ? 5.806 -31.925 6.929 1.00 85.88 374 LYS A O 1
ATOM 3042 N N . ASN A 1 375 ? 7.993 -31.872 6.412 1.00 86.19 375 ASN A N 1
ATOM 3043 C CA . ASN A 1 375 ? 7.860 -30.983 5.264 1.00 86.19 375 ASN A CA 1
ATOM 3044 C C . ASN A 1 375 ? 7.897 -31.811 3.983 1.00 86.19 375 ASN A C 1
ATOM 3046 O O . ASN A 1 375 ? 8.758 -32.678 3.808 1.00 86.19 375 ASN A O 1
ATOM 3050 N N . THR A 1 376 ? 6.938 -31.570 3.097 1.00 89.25 376 THR A N 1
ATOM 3051 C CA . THR A 1 376 ? 6.896 -32.160 1.760 1.00 89.25 376 THR A CA 1
ATOM 3052 C C . THR A 1 376 ? 7.174 -31.067 0.747 1.00 89.25 376 THR A C 1
ATOM 3054 O O . THR A 1 376 ? 6.409 -30.117 0.646 1.00 89.25 376 THR A O 1
ATOM 3057 N N . TYR A 1 377 ? 8.249 -31.224 -0.012 1.00 89.88 377 TYR A N 1
ATOM 3058 C CA . TYR A 1 377 ? 8.639 -30.306 -1.071 1.00 89.88 377 TYR A CA 1
ATOM 3059 C C . TYR A 1 377 ? 8.310 -30.924 -2.418 1.00 89.88 377 TYR A C 1
ATOM 3061 O O . TYR A 1 377 ? 8.553 -32.118 -2.623 1.00 89.88 377 TYR A O 1
ATOM 3069 N N . ARG A 1 378 ? 7.802 -30.121 -3.348 1.00 93.31 378 ARG A N 1
ATOM 3070 C CA . ARG A 1 378 ? 7.583 -30.524 -4.735 1.00 93.31 378 ARG A CA 1
ATOM 3071 C C . ARG A 1 378 ? 8.136 -29.486 -5.700 1.00 93.31 378 ARG A C 1
ATOM 3073 O O . ARG A 1 378 ? 7.998 -28.293 -5.468 1.00 93.31 378 ARG A O 1
ATOM 3080 N N . LEU A 1 379 ? 8.745 -29.949 -6.784 1.00 88.00 379 LEU A N 1
ATOM 3081 C CA . LEU A 1 379 ? 9.275 -29.118 -7.859 1.00 88.00 379 LEU A CA 1
ATOM 3082 C C . LEU A 1 379 ? 8.714 -29.605 -9.199 1.00 88.00 379 LEU A C 1
ATOM 3084 O O . LEU A 1 379 ? 8.877 -30.775 -9.553 1.00 88.00 379 LEU A O 1
ATOM 3088 N N . TRP A 1 380 ? 8.072 -28.706 -9.940 1.00 92.50 380 TRP A N 1
ATOM 3089 C CA . TRP A 1 380 ? 7.554 -28.947 -11.284 1.00 92.50 380 TRP A CA 1
ATOM 3090 C C . TRP A 1 380 ? 8.571 -28.436 -12.293 1.00 92.50 380 TRP A C 1
ATOM 3092 O O . TRP A 1 380 ? 8.908 -27.251 -12.291 1.00 92.50 380 TRP A O 1
ATOM 3102 N N . VAL A 1 381 ? 9.041 -29.327 -13.163 1.00 85.44 381 VAL A N 1
ATOM 3103 C CA . VAL A 1 381 ? 10.004 -28.993 -14.216 1.00 85.44 381 VAL A CA 1
ATOM 3104 C C . VAL A 1 381 ? 9.546 -29.504 -15.575 1.00 85.44 381 VAL A C 1
ATOM 3106 O O . VAL A 1 381 ? 8.855 -30.518 -15.683 1.00 85.44 381 VAL A O 1
ATOM 3109 N N . THR A 1 382 ? 9.983 -28.832 -16.633 1.00 83.81 382 THR A N 1
ATOM 3110 C CA . THR A 1 382 ? 9.822 -29.302 -18.015 1.00 83.81 382 THR A CA 1
ATOM 3111 C C . THR A 1 382 ? 11.173 -29.562 -18.659 1.00 83.81 382 THR A C 1
ATOM 3113 O O . THR A 1 382 ? 12.177 -28.945 -18.306 1.00 83.81 382 THR A O 1
ATOM 3116 N N . ARG A 1 383 ? 11.194 -30.498 -19.610 1.00 74.56 383 ARG A N 1
ATOM 3117 C CA . ARG A 1 383 ? 12.380 -30.866 -20.389 1.00 74.56 383 ARG A CA 1
ATOM 3118 C C . ARG A 1 383 ? 12.028 -30.885 -21.879 1.00 74.56 383 ARG A C 1
ATOM 3120 O O . ARG A 1 383 ? 11.660 -31.943 -22.399 1.00 74.56 383 ARG A O 1
ATOM 3127 N N . PRO A 1 384 ? 12.058 -29.726 -22.559 1.00 64.62 384 PRO A N 1
ATOM 3128 C CA . PRO A 1 384 ? 11.518 -29.590 -23.912 1.00 64.62 384 PRO A CA 1
ATOM 3129 C C . PRO A 1 384 ? 12.209 -30.484 -24.957 1.00 64.62 384 PRO A C 1
ATOM 3131 O O . PRO A 1 384 ? 11.555 -30.902 -25.910 1.00 64.62 384 PRO A O 1
ATOM 3134 N N . GLU A 1 385 ? 13.481 -30.854 -24.764 1.00 61.06 385 GLU A N 1
ATOM 3135 C CA . GLU A 1 385 ? 14.239 -31.692 -25.715 1.00 61.06 385 GLU A CA 1
ATOM 3136 C C . GLU A 1 385 ? 14.474 -33.135 -25.213 1.00 61.06 385 GLU A C 1
ATOM 3138 O O . GLU A 1 385 ? 15.257 -33.890 -25.791 1.00 61.06 385 GLU A O 1
ATOM 3143 N N . GLY A 1 386 ? 13.768 -33.559 -24.157 1.00 58.50 386 GLY A N 1
ATOM 3144 C CA . GLY A 1 386 ? 13.856 -34.906 -23.579 1.00 58.50 386 GLY A CA 1
ATOM 3145 C C . GLY A 1 386 ? 14.736 -34.994 -22.327 1.00 58.50 386 GLY A C 1
ATOM 3146 O O . GLY A 1 386 ? 15.191 -33.993 -21.793 1.00 58.50 386 GLY A O 1
ATOM 3147 N N . LYS A 1 387 ? 14.974 -36.211 -21.814 1.00 56.69 387 LYS A N 1
ATOM 3148 C CA . LYS A 1 387 ? 15.598 -36.426 -20.487 1.00 56.69 387 LYS A CA 1
ATOM 3149 C C . LYS A 1 387 ? 16.967 -35.764 -20.287 1.00 56.69 387 LYS A C 1
ATOM 3151 O O . LYS A 1 387 ? 17.297 -35.438 -19.151 1.00 56.69 387 LYS A O 1
ATOM 3156 N N . ASP A 1 388 ? 17.722 -35.569 -21.364 1.00 55.09 388 ASP A N 1
ATOM 3157 C CA . ASP A 1 388 ? 19.065 -34.984 -21.327 1.00 55.09 388 ASP A CA 1
ATOM 3158 C C . ASP A 1 388 ? 19.062 -33.452 -21.511 1.00 55.09 388 ASP A C 1
ATOM 3160 O O . ASP A 1 388 ? 20.119 -32.829 -21.450 1.00 55.09 388 ASP A O 1
ATOM 3164 N N . SER A 1 389 ? 17.893 -32.832 -21.727 1.00 57.12 389 SER A N 1
ATOM 3165 C CA . SER A 1 389 ? 17.767 -31.381 -21.879 1.00 57.12 389 SER A CA 1
ATOM 3166 C C . SER A 1 389 ? 17.787 -30.660 -20.534 1.00 57.12 389 SER A C 1
ATOM 3168 O O . SER A 1 389 ? 17.464 -31.239 -19.487 1.00 57.12 389 SER A O 1
ATOM 3170 N N . LEU A 1 390 ? 18.109 -29.365 -20.584 1.00 63.75 390 LEU A N 1
ATOM 3171 C CA . LEU A 1 390 ? 17.998 -28.458 -19.447 1.00 63.75 390 LEU A CA 1
ATOM 3172 C C . LEU A 1 390 ? 16.585 -28.542 -18.852 1.00 63.75 390 LEU A C 1
ATOM 3174 O O . LEU A 1 390 ? 15.593 -28.527 -19.587 1.00 63.75 390 LEU A O 1
ATOM 3178 N N . ALA A 1 391 ? 16.514 -28.696 -17.530 1.00 70.50 391 ALA A N 1
ATOM 3179 C CA . ALA A 1 391 ? 15.256 -28.702 -16.803 1.00 70.50 391 ALA A CA 1
ATOM 3180 C C . ALA A 1 391 ? 14.851 -27.254 -16.522 1.00 70.50 391 ALA A C 1
ATOM 3182 O O . ALA A 1 391 ? 15.607 -26.523 -15.888 1.00 70.50 391 ALA A O 1
ATOM 3183 N N . ILE A 1 392 ? 13.673 -26.864 -16.997 1.00 81.62 392 ILE A N 1
ATOM 3184 C CA . ILE A 1 392 ? 13.111 -25.530 -16.789 1.00 81.62 392 ILE A CA 1
ATOM 3185 C C . ILE A 1 392 ? 12.137 -25.621 -15.607 1.00 81.62 392 ILE A C 1
ATOM 3187 O O . ILE A 1 392 ? 11.153 -26.367 -15.722 1.00 81.62 392 ILE A O 1
ATOM 3191 N N . PRO A 1 393 ? 12.408 -24.944 -14.477 1.00 86.44 393 PRO A N 1
ATOM 3192 C CA . PRO A 1 393 ? 11.522 -24.923 -13.321 1.00 86.44 393 PRO A CA 1
ATOM 3193 C C . PRO A 1 393 ? 10.292 -24.054 -13.593 1.00 86.44 393 PRO A C 1
ATOM 3195 O O . PRO A 1 393 ? 10.393 -23.020 -14.239 1.00 86.44 393 PRO A O 1
ATOM 3198 N N . HIS A 1 394 ? 9.137 -24.487 -13.088 1.00 88.56 394 HIS A N 1
ATOM 3199 C CA . HIS A 1 394 ? 7.866 -23.752 -13.195 1.00 88.56 394 HIS A CA 1
ATOM 3200 C C . HIS A 1 394 ? 7.272 -23.421 -11.833 1.00 88.56 394 HIS A C 1
ATOM 3202 O O . HIS A 1 394 ? 6.744 -22.338 -11.628 1.00 88.56 394 HIS A O 1
ATOM 3208 N N . ARG A 1 395 ? 7.350 -24.355 -10.882 1.00 92.88 395 ARG A N 1
ATOM 3209 C CA . ARG A 1 395 ? 6.821 -24.162 -9.530 1.00 92.88 395 ARG A CA 1
ATOM 3210 C C . ARG A 1 395 ? 7.626 -24.954 -8.526 1.00 92.88 395 ARG A C 1
ATOM 3212 O O . ARG A 1 395 ? 7.923 -26.123 -8.767 1.00 92.88 395 ARG A O 1
ATOM 3219 N N . PHE A 1 396 ? 7.900 -24.350 -7.386 1.00 90.94 396 PHE A N 1
ATOM 3220 C CA . PHE A 1 396 ? 8.318 -25.022 -6.169 1.00 90.94 396 PHE A CA 1
ATOM 3221 C C . PHE A 1 396 ? 7.229 -24.857 -5.108 1.00 90.94 396 PHE A C 1
ATOM 3223 O O . PHE A 1 396 ? 6.674 -23.778 -4.947 1.00 90.94 396 PHE A O 1
ATOM 3230 N N . GLU A 1 397 ? 6.886 -25.927 -4.405 1.00 94.12 397 GLU A N 1
ATOM 3231 C CA . GLU A 1 397 ? 5.875 -25.934 -3.346 1.00 94.12 397 GLU A CA 1
ATOM 3232 C C . GLU A 1 397 ? 6.464 -26.579 -2.098 1.00 94.12 397 GLU A C 1
ATOM 3234 O O . GLU A 1 397 ? 7.088 -27.641 -2.181 1.00 94.12 397 GLU A O 1
ATOM 3239 N N . MET A 1 398 ? 6.202 -25.974 -0.942 1.00 90.56 398 MET A N 1
ATOM 3240 C CA . MET A 1 398 ? 6.418 -26.591 0.360 1.00 90.56 398 MET A CA 1
ATOM 3241 C C . MET A 1 398 ? 5.078 -26.744 1.074 1.00 90.56 398 MET A C 1
ATOM 3243 O O . MET A 1 398 ? 4.310 -25.790 1.179 1.00 90.56 398 MET A O 1
ATOM 3247 N N . GLU A 1 399 ? 4.805 -27.949 1.569 1.00 88.50 399 GLU A N 1
ATOM 3248 C CA . GLU A 1 399 ? 3.688 -28.248 2.464 1.00 88.50 399 GLU A CA 1
ATOM 3249 C C . GLU A 1 399 ? 4.229 -28.794 3.790 1.00 88.50 399 GLU A C 1
ATOM 3251 O O . GLU A 1 399 ? 4.744 -29.918 3.861 1.00 88.50 399 GLU A O 1
ATOM 3256 N N . GLY A 1 400 ? 4.094 -27.996 4.847 1.00 84.44 400 GLY A N 1
ATOM 3257 C CA . GLY A 1 400 ? 4.436 -28.351 6.216 1.00 84.44 400 GLY A CA 1
ATOM 3258 C C . GLY A 1 400 ? 3.290 -29.109 6.876 1.00 84.44 400 GLY A C 1
ATOM 3259 O O . GLY A 1 400 ? 2.119 -28.737 6.765 1.00 84.44 400 GLY A O 1
ATOM 3260 N N . PHE A 1 401 ? 3.615 -30.203 7.558 1.00 79.94 401 PHE A N 1
ATOM 3261 C CA . PHE A 1 401 ? 2.677 -30.946 8.390 1.00 79.94 401 PHE A CA 1
ATOM 3262 C C . PHE A 1 401 ? 3.272 -31.167 9.776 1.00 79.94 401 PHE A C 1
ATOM 3264 O O . PHE A 1 401 ? 4.354 -31.749 9.914 1.00 79.94 401 PHE A O 1
ATOM 3271 N N . ASN A 1 402 ? 2.542 -30.763 10.813 1.00 78.81 402 ASN A N 1
ATOM 3272 C CA . ASN A 1 402 ? 2.935 -31.014 12.189 1.00 78.81 402 ASN A CA 1
ATOM 3273 C C . ASN A 1 402 ? 2.185 -32.234 12.736 1.00 78.81 402 ASN A C 1
ATOM 3275 O O . ASN A 1 402 ? 0.972 -32.224 12.933 1.00 78.81 402 ASN A O 1
ATOM 3279 N N . THR A 1 403 ? 2.928 -33.306 12.999 1.00 77.50 403 THR A N 1
ATOM 3280 C CA . THR A 1 403 ? 2.384 -34.575 13.504 1.00 77.50 403 THR A CA 1
ATOM 3281 C C . THR A 1 403 ? 1.815 -34.486 14.919 1.00 77.50 403 THR A C 1
ATOM 3283 O O . THR A 1 403 ? 0.987 -35.322 15.262 1.00 77.50 403 THR A O 1
ATOM 3286 N N . LEU A 1 404 ? 2.227 -33.502 15.729 1.00 74.56 404 LEU A N 1
ATOM 3287 C CA . LEU A 1 404 ? 1.671 -33.268 17.066 1.00 74.56 404 LEU A CA 1
ATOM 3288 C C . LEU A 1 404 ? 0.327 -32.533 16.999 1.00 74.56 404 LEU A C 1
ATOM 3290 O O . LEU A 1 404 ? -0.574 -32.818 17.787 1.00 74.56 404 LEU A O 1
ATOM 3294 N N . LEU A 1 405 ? 0.198 -31.598 16.056 1.00 68.62 405 LEU A N 1
ATOM 3295 C CA . LEU A 1 405 ? -1.029 -30.824 15.838 1.00 68.62 405 LEU A CA 1
ATOM 3296 C C . LEU A 1 405 ? -2.051 -31.577 14.976 1.00 68.62 405 LEU A C 1
ATOM 3298 O O . LEU A 1 405 ? -3.223 -31.212 14.957 1.00 68.62 405 LEU A O 1
ATOM 3302 N N . GLU A 1 406 ? -1.596 -32.620 14.273 1.00 76.25 406 GLU A N 1
ATOM 3303 C CA . GLU A 1 406 ? -2.341 -33.339 13.234 1.00 76.25 406 GLU A CA 1
ATOM 3304 C C . GLU A 1 406 ? -2.897 -32.397 12.148 1.00 76.25 406 GLU A C 1
ATOM 3306 O O . GLU A 1 406 ? -3.951 -32.645 11.561 1.00 76.25 406 GLU A O 1
ATOM 3311 N N . SER A 1 407 ? -2.172 -31.314 11.856 1.00 71.50 407 SER A N 1
ATOM 3312 C CA . SER A 1 407 ? -2.587 -30.266 10.924 1.00 71.50 407 SER A CA 1
ATOM 3313 C C . SER A 1 407 ? -1.449 -29.821 10.003 1.00 71.50 407 SER A C 1
ATOM 3315 O O . SER A 1 407 ? -0.259 -29.987 10.297 1.00 71.50 407 SER A O 1
ATOM 3317 N N . HIS A 1 408 ? -1.832 -29.256 8.856 1.00 73.00 408 HIS A N 1
ATOM 3318 C CA . HIS A 1 408 ? -0.910 -28.494 8.021 1.00 73.00 408 HIS A CA 1
ATOM 3319 C C . HIS A 1 408 ? -0.608 -27.171 8.714 1.00 73.00 408 HIS A C 1
ATOM 3321 O O . HIS A 1 408 ? -1.536 -26.447 9.070 1.00 73.00 408 HIS A O 1
ATOM 3327 N N . ASN A 1 409 ? 0.672 -26.889 8.929 1.00 72.56 409 ASN A N 1
ATOM 3328 C CA . ASN A 1 409 ? 1.114 -25.715 9.674 1.00 72.56 409 ASN A CA 1
ATOM 3329 C C . ASN A 1 409 ? 1.782 -24.659 8.795 1.00 72.56 409 ASN A C 1
ATOM 3331 O O . ASN A 1 409 ? 1.927 -23.541 9.259 1.00 72.56 409 ASN A O 1
ATOM 3335 N N . ASP A 1 410 ? 2.175 -24.994 7.566 1.00 80.00 410 ASP A N 1
ATOM 3336 C CA . ASP A 1 410 ? 2.799 -24.051 6.640 1.00 80.00 410 ASP A CA 1
ATOM 3337 C C . ASP A 1 410 ? 2.544 -24.496 5.193 1.00 80.00 410 ASP A C 1
ATOM 3339 O O . ASP A 1 410 ? 2.490 -25.693 4.887 1.00 80.00 410 ASP A O 1
ATOM 3343 N N . LYS A 1 411 ? 2.365 -23.528 4.299 1.00 87.38 411 LYS A N 1
ATOM 3344 C CA . LYS A 1 411 ? 2.302 -23.744 2.856 1.00 87.38 411 LYS A CA 1
ATOM 3345 C C . LYS A 1 411 ? 2.763 -22.485 2.142 1.00 87.38 411 LYS A C 1
ATOM 3347 O O . LYS A 1 411 ? 2.240 -21.399 2.394 1.00 87.38 411 LYS A O 1
ATOM 3352 N N . TYR A 1 412 ? 3.677 -22.652 1.197 1.00 90.94 412 TYR A N 1
ATOM 3353 C CA . TYR A 1 412 ? 4.065 -21.600 0.265 1.00 90.94 412 TYR A CA 1
ATOM 3354 C C . TYR A 1 412 ? 4.446 -22.184 -1.091 1.00 90.94 412 TYR A C 1
ATOM 3356 O O . TYR A 1 412 ? 4.803 -23.361 -1.216 1.00 90.94 412 TYR A O 1
ATOM 3364 N N . THR A 1 413 ? 4.358 -21.341 -2.111 1.00 92.88 413 THR A N 1
ATOM 3365 C CA . THR A 1 413 ? 4.736 -21.650 -3.485 1.00 92.88 413 THR A CA 1
ATOM 3366 C C . THR A 1 413 ? 5.675 -20.583 -4.018 1.00 92.88 413 THR A C 1
ATOM 3368 O O . THR A 1 413 ? 5.518 -19.409 -3.708 1.00 92.88 413 THR A O 1
ATOM 3371 N N . ILE A 1 414 ? 6.627 -20.993 -4.841 1.00 92.94 414 ILE A N 1
ATOM 3372 C CA . ILE A 1 414 ? 7.423 -20.109 -5.682 1.00 92.94 414 ILE A CA 1
ATOM 3373 C C . ILE A 1 414 ? 7.091 -20.480 -7.118 1.00 92.94 414 ILE A C 1
ATOM 3375 O O . ILE A 1 414 ? 7.390 -21.598 -7.544 1.00 92.94 414 ILE A O 1
ATOM 3379 N N . ASP A 1 415 ? 6.445 -19.573 -7.835 1.00 92.56 415 ASP A N 1
ATOM 3380 C CA . ASP A 1 415 ? 6.159 -19.731 -9.257 1.00 92.56 415 ASP A CA 1
ATOM 3381 C C . ASP A 1 415 ? 7.280 -19.091 -10.055 1.00 92.56 415 ASP A C 1
ATOM 3383 O O . ASP A 1 415 ? 7.489 -17.891 -9.946 1.00 92.56 415 ASP A O 1
ATOM 3387 N N . TYR A 1 416 ? 8.016 -19.897 -10.814 1.00 89.06 416 TYR A N 1
ATOM 3388 C CA . TYR A 1 416 ? 9.134 -19.428 -11.621 1.00 89.06 416 TYR A CA 1
ATOM 3389 C C . TYR A 1 416 ? 8.644 -19.030 -13.006 1.00 89.06 416 TYR A C 1
ATOM 3391 O O . TYR A 1 416 ? 7.906 -19.776 -1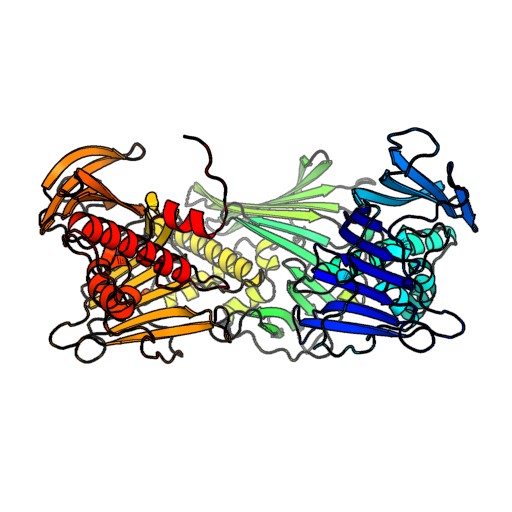3.656 1.00 89.06 416 TYR A O 1
ATOM 3399 N N . SER A 1 417 ? 9.121 -17.890 -13.478 1.00 84.00 417 SER A N 1
ATOM 3400 C CA . SER A 1 417 ? 9.028 -17.463 -14.864 1.00 84.00 417 SER A CA 1
ATOM 3401 C C . SER A 1 417 ? 10.435 -17.324 -15.447 1.00 84.00 417 SER A C 1
ATOM 3403 O O . SER A 1 417 ? 11.434 -17.352 -14.725 1.00 84.00 417 SER A O 1
ATOM 3405 N N . ASP A 1 418 ? 10.521 -17.203 -16.774 1.00 74.81 418 ASP A N 1
ATOM 3406 C CA . ASP A 1 418 ? 11.630 -16.456 -17.385 1.00 74.81 418 ASP A CA 1
ATOM 3407 C C . ASP A 1 418 ? 13.041 -17.087 -17.229 1.00 74.81 418 ASP A C 1
ATOM 3409 O O . ASP A 1 418 ? 14.078 -16.481 -17.489 1.00 74.81 418 ASP A O 1
ATOM 3413 N N . PHE A 1 419 ? 13.098 -18.376 -16.870 1.00 75.75 419 PHE A N 1
ATOM 3414 C CA . PHE A 1 419 ? 14.342 -19.100 -16.601 1.00 75.75 419 PHE A CA 1
ATOM 3415 C C . PHE A 1 419 ? 15.298 -19.160 -17.808 1.00 75.75 419 PHE A C 1
ATOM 3417 O O . PHE A 1 419 ? 14.962 -19.701 -18.866 1.00 75.75 419 PHE A O 1
ATOM 3424 N N . SER A 1 420 ? 16.546 -18.727 -17.587 1.00 72.94 420 SER A N 1
ATOM 3425 C CA . SER A 1 420 ? 17.645 -18.784 -18.556 1.00 72.94 420 SER A CA 1
ATOM 3426 C C . SER A 1 420 ? 18.900 -19.452 -17.967 1.00 72.94 420 SER A C 1
ATOM 3428 O O . SER A 1 420 ? 19.235 -19.227 -16.804 1.00 72.94 420 SER A O 1
ATOM 3430 N N . PRO A 1 421 ? 19.642 -20.265 -18.749 1.00 63.94 421 PRO A N 1
ATOM 3431 C CA . PRO A 1 421 ? 20.927 -20.828 -18.327 1.00 63.94 421 PRO A CA 1
ATOM 3432 C C . PRO A 1 421 ? 22.114 -19.855 -18.419 1.00 63.94 421 PRO A C 1
ATOM 3434 O O . PRO A 1 421 ? 23.221 -20.241 -18.044 1.00 63.94 421 PRO A O 1
ATOM 3437 N N . GLN A 1 422 ? 21.934 -18.656 -18.979 1.00 60.56 422 GLN A N 1
ATOM 3438 C CA . GLN A 1 422 ? 23.004 -17.673 -19.173 1.00 60.56 422 GLN A CA 1
ATOM 3439 C C . GLN A 1 422 ? 22.736 -16.421 -18.337 1.00 60.56 422 GLN A C 1
ATOM 3441 O O . GLN A 1 422 ? 21.590 -16.000 -18.209 1.00 60.56 422 GLN A O 1
ATOM 3446 N N . THR A 1 423 ? 23.796 -15.835 -17.777 1.00 63.03 423 THR A N 1
ATOM 3447 C CA . THR A 1 423 ? 23.739 -14.588 -17.005 1.00 63.03 423 THR A CA 1
ATOM 3448 C C . THR A 1 423 ? 24.847 -13.649 -17.465 1.00 63.03 423 THR A C 1
ATOM 3450 O O . THR A 1 423 ? 25.977 -14.086 -17.692 1.00 63.03 423 THR A O 1
ATOM 3453 N N . GLU A 1 424 ? 24.530 -12.362 -17.579 1.00 63.00 424 GLU A N 1
ATOM 3454 C CA . GLU A 1 424 ? 25.504 -11.323 -17.915 1.00 63.00 424 GLU A CA 1
ATOM 3455 C C . GLU A 1 424 ? 26.352 -10.940 -16.694 1.00 63.00 424 GLU A C 1
ATOM 3457 O O . GLU A 1 424 ? 26.010 -11.231 -15.545 1.00 63.00 424 GLU A O 1
ATOM 3462 N N . SER A 1 425 ? 27.524 -10.351 -16.931 1.00 67.94 425 SER A N 1
ATOM 3463 C CA . SER A 1 425 ? 28.515 -10.104 -15.870 1.00 67.94 425 SER A CA 1
ATOM 3464 C C . SER A 1 425 ? 28.331 -8.777 -15.118 1.00 67.94 425 SER A C 1
ATOM 3466 O O . SER A 1 425 ? 28.856 -8.630 -14.006 1.00 67.94 425 SER A O 1
ATOM 3468 N N . ASP A 1 426 ? 27.602 -7.846 -15.730 1.00 76.75 426 ASP A N 1
ATOM 3469 C CA . ASP A 1 426 ? 27.283 -6.479 -15.302 1.00 76.75 426 ASP A CA 1
ATOM 3470 C C . ASP A 1 426 ? 26.214 -6.422 -14.201 1.00 76.75 426 ASP A C 1
ATOM 3472 O O . ASP A 1 426 ? 26.321 -5.602 -13.291 1.00 76.75 426 ASP A O 1
ATOM 3476 N N . VAL A 1 427 ? 25.248 -7.346 -14.198 1.00 80.69 427 VAL A N 1
ATOM 3477 C CA . VAL A 1 427 ? 24.145 -7.411 -13.223 1.00 80.69 427 VAL A CA 1
ATOM 3478 C C . VAL A 1 427 ? 24.633 -7.526 -11.779 1.00 80.69 427 VAL A C 1
ATOM 3480 O O . VAL A 1 427 ? 23.924 -7.140 -10.850 1.00 80.69 427 VAL A O 1
ATOM 3483 N N . PHE A 1 428 ? 25.857 -8.021 -11.578 1.00 82.44 428 PHE A N 1
ATOM 3484 C CA . PHE A 1 428 ? 26.494 -8.173 -10.269 1.00 82.44 428 PHE A CA 1
ATOM 3485 C C . PHE A 1 428 ? 27.301 -6.943 -9.822 1.00 82.44 428 PHE A C 1
ATOM 3487 O O . PHE A 1 428 ? 27.870 -6.951 -8.726 1.00 82.44 428 PHE A O 1
ATOM 3494 N N . ILE A 1 429 ? 27.405 -5.902 -10.654 1.00 79.88 429 ILE A N 1
ATOM 3495 C CA . ILE A 1 429 ? 28.111 -4.663 -10.318 1.00 79.88 429 ILE A CA 1
ATOM 3496 C C . ILE A 1 429 ? 27.229 -3.831 -9.383 1.00 79.88 429 ILE A C 1
ATOM 3498 O O . ILE A 1 429 ? 26.082 -3.510 -9.684 1.00 79.88 429 ILE A O 1
ATOM 3502 N N . ARG A 1 430 ? 27.782 -3.463 -8.224 1.00 77.62 430 ARG A N 1
ATOM 3503 C CA . ARG A 1 430 ? 27.094 -2.609 -7.248 1.00 77.62 430 ARG A CA 1
ATOM 3504 C C . ARG A 1 430 ? 27.070 -1.145 -7.713 1.00 77.62 430 ARG A C 1
ATOM 3506 O O . ARG A 1 430 ? 28.061 -0.699 -8.294 1.00 77.62 430 ARG A O 1
ATOM 3513 N N . PRO A 1 431 ? 26.021 -0.367 -7.385 1.00 72.75 431 PRO A N 1
ATOM 3514 C CA . PRO A 1 431 ? 26.005 1.080 -7.606 1.00 72.75 431 PRO A CA 1
ATOM 3515 C C . PRO A 1 431 ? 27.209 1.756 -6.926 1.00 72.75 431 PRO A C 1
ATOM 3517 O O . PRO A 1 431 ? 27.431 1.585 -5.728 1.00 72.75 431 PRO A O 1
ATOM 3520 N N . GLY A 1 432 ? 28.016 2.487 -7.701 1.00 54.22 432 GLY A N 1
ATOM 3521 C CA . GLY A 1 432 ? 29.394 2.860 -7.348 1.00 54.22 432 GLY A CA 1
ATOM 3522 C C . GLY A 1 432 ? 29.596 3.937 -6.273 1.00 54.22 432 GLY A C 1
ATOM 3523 O O . GLY A 1 432 ? 30.746 4.238 -5.962 1.00 54.22 432 GLY A O 1
ATOM 3524 N N . GLU A 1 433 ? 28.540 4.510 -5.690 1.00 62.34 433 GLU A N 1
ATOM 3525 C CA . GLU A 1 433 ? 28.655 5.692 -4.811 1.00 62.34 433 GLU A CA 1
ATOM 3526 C C . GLU A 1 433 ? 28.060 5.519 -3.401 1.00 62.34 433 GLU A C 1
ATOM 3528 O O . GLU A 1 433 ? 28.188 6.410 -2.561 1.00 62.34 433 GLU A O 1
ATOM 3533 N N . MET A 1 434 ? 27.458 4.368 -3.086 1.00 76.69 434 MET A N 1
ATOM 3534 C CA . MET A 1 434 ? 26.790 4.162 -1.795 1.00 76.69 434 MET A CA 1
ATOM 3535 C C . MET A 1 434 ? 27.724 3.581 -0.726 1.00 76.69 434 MET A C 1
ATOM 3537 O O . MET A 1 434 ? 28.331 2.524 -0.904 1.00 76.69 434 MET A O 1
ATOM 3541 N N . THR A 1 435 ? 27.790 4.231 0.438 1.00 84.88 435 THR A N 1
ATOM 3542 C CA . THR A 1 435 ? 28.402 3.650 1.641 1.00 84.88 435 THR A CA 1
ATOM 3543 C C . THR A 1 435 ? 27.409 2.733 2.343 1.00 84.88 435 THR A C 1
ATOM 3545 O O . THR A 1 435 ? 26.309 3.169 2.674 1.00 84.88 435 THR A O 1
ATOM 3548 N N . CYS A 1 436 ? 27.804 1.487 2.601 1.00 89.44 436 CYS A N 1
ATOM 3549 C CA . CYS A 1 436 ? 26.960 0.525 3.304 1.00 89.44 436 CYS A CA 1
ATOM 3550 C C . CYS A 1 436 ? 27.262 0.511 4.806 1.00 89.44 436 CYS A C 1
ATOM 3552 O O . CYS A 1 436 ? 28.429 0.471 5.205 1.00 89.44 436 CYS A O 1
ATOM 3554 N N . GLU A 1 437 ? 26.216 0.518 5.624 1.00 91.81 437 GLU A N 1
ATOM 3555 C CA . GLU A 1 437 ? 26.290 0.401 7.082 1.00 91.81 437 GLU A CA 1
ATOM 3556 C C . GLU A 1 437 ? 25.954 -1.021 7.554 1.00 91.81 437 GLU A C 1
ATOM 3558 O O . GLU A 1 437 ? 25.595 -1.884 6.758 1.00 91.81 437 GLU A O 1
ATOM 3563 N N . GLU A 1 438 ? 26.126 -1.322 8.841 1.00 87.44 438 GLU A N 1
ATOM 3564 C CA . GLU A 1 438 ? 25.692 -2.618 9.380 1.00 87.44 438 GLU A CA 1
ATOM 3565 C C . GLU A 1 438 ? 24.181 -2.617 9.626 1.00 87.44 438 GLU A C 1
ATOM 3567 O O . GLU A 1 438 ? 23.604 -1.587 9.968 1.00 87.44 438 GLU A O 1
ATOM 3572 N N . PHE A 1 439 ? 23.545 -3.785 9.498 1.00 85.38 439 PHE A N 1
ATOM 3573 C CA . PHE A 1 439 ? 22.135 -3.942 9.855 1.00 85.38 439 PHE A CA 1
ATOM 3574 C C . PHE A 1 439 ? 21.895 -3.531 11.322 1.00 85.38 439 PHE A C 1
ATOM 3576 O O . PHE A 1 439 ? 22.615 -4.018 12.208 1.00 85.38 439 PHE A O 1
ATOM 3583 N N . PRO A 1 440 ? 20.892 -2.676 11.602 1.00 81.88 440 PRO A N 1
ATOM 3584 C CA . PRO A 1 440 ? 20.567 -2.246 12.963 1.00 81.88 440 PRO A CA 1
ATOM 3585 C C . PRO A 1 440 ? 19.972 -3.383 13.811 1.00 81.88 440 PRO A C 1
ATOM 3587 O O . PRO A 1 440 ? 19.989 -3.313 15.040 1.00 81.88 440 PRO A O 1
ATOM 3590 N N . ASP A 1 441 ? 19.481 -4.437 13.162 1.00 84.31 441 ASP A N 1
ATOM 3591 C CA . ASP A 1 441 ? 18.761 -5.555 13.766 1.00 84.31 441 ASP A CA 1
ATOM 3592 C C . ASP A 1 441 ? 19.656 -6.462 14.637 1.00 84.31 441 ASP A C 1
ATOM 3594 O O . ASP A 1 441 ? 20.893 -6.460 14.501 1.00 84.31 441 ASP A O 1
ATOM 3598 N N . PRO A 1 442 ? 19.062 -7.270 15.540 1.00 79.81 442 PRO A N 1
ATOM 3599 C CA . PRO A 1 442 ? 19.783 -8.277 16.316 1.00 79.81 442 PRO A CA 1
ATOM 3600 C C . PRO A 1 442 ? 20.553 -9.246 15.419 1.00 79.81 442 PRO A C 1
ATOM 3602 O O . PRO A 1 442 ? 20.092 -9.600 14.336 1.00 79.81 442 PRO A O 1
ATOM 3605 N N . VAL A 1 443 ? 21.723 -9.700 15.877 1.00 75.56 443 VAL A N 1
ATOM 3606 C CA . VAL A 1 443 ? 22.658 -10.517 15.080 1.00 75.56 443 VAL A CA 1
ATOM 3607 C C . VAL A 1 443 ? 21.982 -11.753 14.486 1.00 75.56 443 VAL A C 1
ATOM 3609 O O . VAL A 1 443 ? 22.237 -12.091 13.331 1.00 75.56 443 VAL A O 1
ATOM 3612 N N . GLU A 1 444 ? 21.102 -12.395 15.249 1.00 75.00 444 GLU A N 1
ATOM 3613 C CA . GLU A 1 444 ? 20.375 -13.592 14.838 1.00 75.00 444 GLU A CA 1
ATOM 3614 C C . GLU A 1 444 ? 19.403 -13.332 13.672 1.00 75.00 444 GLU A C 1
ATOM 3616 O O . GLU A 1 444 ? 19.146 -14.237 12.881 1.00 75.00 444 GLU A O 1
ATOM 3621 N N . GLU A 1 445 ? 18.878 -12.109 13.539 1.00 84.75 445 GLU A N 1
ATOM 3622 C CA . GLU A 1 445 ? 17.898 -11.721 12.513 1.00 84.75 445 GLU A CA 1
ATOM 3623 C C . GLU A 1 445 ? 18.563 -11.221 11.221 1.00 84.75 445 GLU A C 1
ATOM 3625 O O . GLU A 1 445 ? 18.041 -11.444 10.126 1.00 84.75 445 GLU A O 1
ATOM 3630 N N . ARG A 1 446 ? 19.770 -10.640 11.320 1.00 87.75 446 ARG A N 1
ATOM 3631 C CA . ARG A 1 446 ? 20.523 -10.082 10.175 1.00 87.75 446 ARG A CA 1
ATOM 3632 C C . ARG A 1 446 ? 20.692 -11.069 9.026 1.00 87.75 446 ARG A C 1
ATOM 3634 O O . ARG A 1 446 ? 20.640 -10.667 7.871 1.00 87.75 446 ARG A O 1
ATOM 3641 N N . GLN A 1 447 ? 20.908 -12.351 9.329 1.00 81.81 447 GLN A N 1
ATOM 3642 C CA . GLN A 1 447 ? 21.101 -13.379 8.301 1.00 81.81 447 GLN A CA 1
ATOM 3643 C C . GLN A 1 447 ? 19.843 -13.592 7.451 1.00 81.81 447 GLN A C 1
ATOM 3645 O O . GLN A 1 447 ? 19.951 -13.780 6.242 1.00 81.81 447 GLN A O 1
ATOM 3650 N N . ILE A 1 448 ? 18.663 -13.538 8.074 1.00 87.25 448 ILE A N 1
ATOM 3651 C CA . ILE A 1 448 ? 17.376 -13.723 7.393 1.00 87.25 448 ILE A CA 1
ATOM 3652 C C . ILE A 1 448 ? 17.056 -12.488 6.555 1.00 87.25 448 ILE A C 1
ATOM 3654 O O . ILE A 1 448 ? 16.692 -12.618 5.390 1.00 87.25 448 ILE A O 1
ATOM 3658 N N . LEU A 1 449 ? 17.257 -11.292 7.116 1.00 88.81 449 LEU A N 1
ATOM 3659 C CA . LEU A 1 449 ? 17.045 -10.032 6.399 1.00 88.81 449 LEU A CA 1
ATOM 3660 C C . LEU A 1 449 ? 17.976 -9.890 5.190 1.00 88.81 449 LEU A C 1
ATOM 3662 O O . LEU A 1 449 ? 17.546 -9.436 4.133 1.00 88.81 449 LEU A O 1
ATOM 3666 N N . ALA A 1 450 ? 19.237 -10.307 5.331 1.00 88.12 450 ALA A N 1
ATOM 3667 C CA . ALA A 1 450 ? 20.225 -10.232 4.263 1.00 88.12 450 ALA A CA 1
ATOM 3668 C C . ALA A 1 450 ? 20.020 -11.296 3.171 1.00 88.12 450 ALA A C 1
ATOM 3670 O O . ALA A 1 450 ? 20.444 -11.076 2.042 1.00 88.12 450 ALA A O 1
ATOM 3671 N N . ASN A 1 451 ? 19.393 -12.441 3.464 1.00 88.44 451 ASN A N 1
ATOM 3672 C CA . ASN A 1 451 ? 19.115 -13.483 2.468 1.00 88.44 451 ASN A CA 1
ATOM 3673 C C . ASN A 1 451 ? 17.715 -14.111 2.650 1.00 88.44 451 ASN A C 1
ATOM 3675 O O . ASN A 1 451 ? 17.609 -15.267 3.071 1.00 88.44 451 ASN A O 1
ATOM 3679 N N . PRO A 1 452 ? 16.631 -13.374 2.330 1.00 90.75 452 PRO A N 1
ATOM 3680 C CA . PRO A 1 452 ? 15.267 -13.808 2.635 1.00 90.75 452 PRO A CA 1
ATOM 3681 C C . PRO A 1 452 ? 14.843 -15.103 1.940 1.00 90.75 452 PRO A C 1
ATOM 3683 O O . PRO A 1 452 ? 14.253 -15.978 2.577 1.00 90.75 452 PRO A O 1
ATOM 3686 N N . ILE A 1 453 ? 15.159 -15.257 0.648 1.00 89.06 453 ILE A N 1
ATOM 3687 C CA . ILE A 1 453 ? 14.716 -16.413 -0.147 1.00 89.06 453 ILE A CA 1
ATOM 3688 C C . ILE A 1 453 ? 15.229 -17.744 0.414 1.00 89.06 453 ILE A C 1
ATOM 3690 O O . ILE A 1 453 ? 14.581 -18.777 0.246 1.00 89.06 453 ILE A O 1
ATOM 3694 N N . GLN A 1 454 ? 16.362 -17.727 1.125 1.00 86.69 454 GLN A N 1
ATOM 3695 C CA . GLN A 1 454 ? 16.967 -18.921 1.704 1.00 86.69 454 GLN A CA 1
ATOM 3696 C C . GLN A 1 454 ? 16.075 -19.587 2.760 1.00 86.69 454 GLN A C 1
ATOM 3698 O O . GLN A 1 454 ? 16.141 -20.806 2.922 1.00 86.69 454 GLN A O 1
ATOM 3703 N N . ASP A 1 455 ? 15.203 -18.836 3.445 1.00 86.88 455 ASP A N 1
ATOM 3704 C CA . ASP A 1 455 ? 14.236 -19.415 4.391 1.00 86.88 455 ASP A CA 1
ATOM 3705 C C . ASP A 1 455 ? 13.152 -20.259 3.691 1.00 86.88 455 ASP A C 1
ATOM 3707 O O . ASP A 1 455 ? 12.537 -21.115 4.329 1.00 86.88 455 ASP A O 1
ATOM 3711 N N . TYR A 1 456 ? 12.958 -20.054 2.383 1.00 88.88 456 TYR A N 1
ATOM 3712 C CA . TYR A 1 456 ? 11.942 -20.723 1.568 1.00 88.88 456 TYR A CA 1
ATOM 3713 C C . TYR A 1 456 ? 12.521 -21.838 0.692 1.00 88.88 456 TYR A C 1
ATOM 3715 O O . TYR A 1 456 ? 11.953 -22.923 0.624 1.00 88.88 456 TYR A O 1
ATOM 3723 N N . VAL A 1 457 ? 13.655 -21.615 0.021 1.00 84.50 457 VAL A N 1
ATOM 3724 C CA . VAL A 1 457 ? 14.222 -22.620 -0.906 1.00 84.50 457 VAL A CA 1
ATOM 3725 C C . VAL A 1 457 ? 15.034 -23.705 -0.197 1.00 84.50 457 VAL A C 1
ATOM 3727 O O . VAL A 1 457 ? 15.318 -24.755 -0.775 1.00 84.50 457 VAL A O 1
ATOM 3730 N N . SER A 1 458 ? 15.401 -23.487 1.067 1.00 80.06 458 SER A N 1
ATOM 3731 C CA . SER A 1 458 ? 16.105 -24.486 1.866 1.00 80.06 458 SER A CA 1
ATOM 3732 C C . SER A 1 458 ? 15.201 -25.675 2.194 1.00 80.06 458 SER A C 1
ATOM 3734 O O . SER A 1 458 ? 14.145 -25.542 2.813 1.00 80.06 458 SER A O 1
ATOM 3736 N N . THR A 1 459 ? 15.662 -26.882 1.870 1.00 71.88 459 THR A N 1
ATOM 3737 C CA . THR A 1 459 ? 15.000 -28.136 2.266 1.00 71.88 459 THR A CA 1
ATOM 3738 C C . THR A 1 459 ? 15.327 -28.557 3.703 1.00 71.88 459 THR A C 1
ATOM 3740 O O . THR A 1 459 ? 15.041 -29.689 4.107 1.00 71.88 459 THR A O 1
ATOM 3743 N N . SER A 1 460 ? 15.933 -27.668 4.500 1.00 73.38 460 SER A N 1
ATOM 3744 C CA . SER A 1 460 ? 16.160 -27.903 5.924 1.00 73.38 460 SER A CA 1
ATOM 3745 C C . SER A 1 460 ? 14.824 -28.147 6.639 1.00 73.38 460 SER A C 1
ATOM 3747 O O . SER A 1 460 ? 13.874 -27.389 6.448 1.00 73.38 460 SER A O 1
ATOM 3749 N N . PRO A 1 461 ? 14.728 -29.167 7.510 1.00 64.50 461 PRO A N 1
ATOM 3750 C CA . PRO A 1 461 ? 13.487 -29.460 8.225 1.00 64.50 461 PRO A CA 1
ATOM 3751 C C . PRO A 1 461 ? 13.109 -28.377 9.251 1.00 64.50 461 PRO A C 1
ATOM 3753 O O . PRO A 1 461 ? 11.968 -28.334 9.703 1.00 64.50 461 PRO A O 1
ATOM 3756 N N . VAL A 1 462 ? 14.056 -27.509 9.624 1.00 70.69 462 VAL A N 1
ATOM 3757 C CA . VAL A 1 462 ? 13.824 -26.323 10.457 1.00 70.69 462 VAL A CA 1
ATOM 3758 C C . VAL A 1 462 ? 14.386 -25.116 9.712 1.00 70.69 462 VAL A C 1
ATOM 3760 O O . VAL A 1 462 ? 15.593 -25.070 9.441 1.00 70.69 462 VAL A O 1
ATOM 3763 N N . SER A 1 463 ? 13.511 -24.172 9.360 1.00 74.69 463 SER A N 1
ATOM 3764 C CA . SER A 1 463 ? 13.892 -22.927 8.687 1.00 74.69 463 SER A CA 1
ATOM 3765 C C . SER A 1 463 ? 14.692 -22.005 9.618 1.00 74.69 463 SER A C 1
ATOM 3767 O O . SER A 1 463 ? 14.781 -22.231 10.832 1.00 74.69 463 SER A O 1
ATOM 3769 N N . HIS A 1 464 ? 15.320 -20.974 9.059 1.00 78.81 464 HIS A N 1
ATOM 3770 C CA . HIS A 1 464 ? 16.090 -20.011 9.842 1.00 78.81 464 HIS A CA 1
ATOM 3771 C C . HIS A 1 464 ? 15.174 -19.187 10.755 1.00 78.81 464 HIS A C 1
ATOM 3773 O O . HIS A 1 464 ? 15.542 -18.944 11.904 1.00 78.81 464 HIS A O 1
ATOM 3779 N N . ALA A 1 465 ? 13.959 -18.867 10.301 1.00 83.38 465 ALA A N 1
ATOM 3780 C CA . ALA A 1 465 ? 12.947 -18.150 11.079 1.00 83.38 465 ALA A CA 1
ATOM 3781 C C . ALA A 1 465 ? 12.630 -18.815 12.433 1.00 83.38 465 ALA A C 1
ATOM 3783 O O . ALA A 1 465 ? 12.532 -18.130 13.451 1.00 83.38 465 ALA A O 1
ATOM 3784 N N . HIS A 1 466 ? 12.569 -20.151 12.491 1.00 84.75 466 HIS A N 1
ATOM 3785 C CA . HIS A 1 466 ? 12.317 -20.883 13.743 1.00 84.75 466 HIS A CA 1
ATOM 3786 C C . HIS A 1 466 ? 13.383 -20.630 14.823 1.00 84.75 466 HIS A C 1
ATOM 3788 O O . HIS A 1 466 ? 13.094 -20.704 16.018 1.00 84.75 466 HIS A O 1
ATOM 3794 N N . ARG A 1 467 ? 14.621 -20.294 14.434 1.00 84.56 467 ARG A N 1
ATOM 3795 C CA . ARG A 1 467 ? 15.714 -20.029 15.387 1.00 84.56 467 ARG A CA 1
ATOM 3796 C C . ARG A 1 467 ? 15.482 -18.755 16.199 1.00 84.56 467 ARG A C 1
ATOM 3798 O O . ARG A 1 467 ? 16.008 -18.650 17.304 1.00 84.56 467 ARG A O 1
ATOM 3805 N N . LEU A 1 468 ? 14.674 -17.826 15.686 1.00 88.94 468 LEU A N 1
ATOM 3806 C CA . LEU A 1 468 ? 14.343 -16.571 16.361 1.00 88.94 468 LEU A CA 1
ATOM 3807 C C . LEU A 1 468 ? 13.259 -16.722 17.432 1.00 88.94 468 LEU A C 1
ATOM 3809 O O . LEU A 1 468 ? 13.112 -15.833 18.271 1.00 88.94 468 LEU A O 1
ATOM 3813 N N . PHE A 1 469 ? 12.555 -17.857 17.481 1.00 90.88 469 PHE A N 1
ATOM 3814 C CA . PHE A 1 469 ? 11.513 -18.057 18.484 1.00 90.88 469 PHE A CA 1
ATOM 3815 C C . PHE A 1 469 ? 12.074 -18.187 19.907 1.00 90.88 469 PHE A C 1
ATOM 3817 O O . PHE A 1 469 ? 11.464 -17.719 20.863 1.00 90.88 469 PHE A O 1
ATOM 3824 N N . GLY A 1 470 ? 13.264 -18.776 20.072 1.00 89.88 470 GLY A N 1
ATOM 3825 C CA . GLY A 1 470 ? 13.955 -18.832 21.367 1.00 89.88 470 GLY A CA 1
ATOM 3826 C C . GLY A 1 470 ? 14.205 -17.435 21.956 1.00 89.88 470 GLY A C 1
ATOM 3827 O O . GLY A 1 470 ? 13.656 -17.134 23.018 1.00 89.88 470 GLY A O 1
ATOM 3828 N N . PRO A 1 471 ? 14.951 -16.563 21.248 1.00 89.75 471 PRO A N 1
ATOM 3829 C CA . PRO A 1 471 ? 15.143 -15.165 21.635 1.00 89.75 471 PRO A CA 1
ATOM 3830 C C . PRO A 1 471 ? 13.835 -14.391 21.852 1.00 89.75 471 PRO A C 1
ATOM 3832 O O . PRO A 1 471 ? 13.740 -13.609 22.796 1.00 89.75 471 PRO A O 1
ATOM 3835 N N . PHE A 1 472 ? 12.807 -14.624 21.026 1.00 89.00 472 PHE A N 1
ATOM 3836 C CA . PHE A 1 472 ? 11.477 -14.035 21.213 1.00 89.00 472 PHE A CA 1
ATOM 3837 C C . PHE A 1 472 ? 10.863 -14.421 22.568 1.00 89.00 472 PHE A C 1
ATOM 3839 O O . PHE A 1 472 ? 10.470 -13.542 23.336 1.00 89.00 472 PHE A O 1
ATOM 3846 N N . LYS A 1 473 ? 10.846 -15.717 22.909 1.00 91.62 473 LYS A N 1
ATOM 3847 C CA . LYS A 1 473 ? 10.319 -16.194 24.198 1.00 91.62 473 LYS A CA 1
ATOM 3848 C C . LYS A 1 473 ? 11.072 -15.601 25.383 1.00 91.62 473 LYS A C 1
ATOM 3850 O O . LYS A 1 473 ? 10.446 -15.264 26.379 1.00 91.62 473 LYS A O 1
ATOM 3855 N N . GLU A 1 474 ? 12.396 -15.485 25.285 1.00 88.88 474 GLU A N 1
ATOM 3856 C CA . GLU A 1 474 ? 13.219 -14.881 26.338 1.00 88.88 474 GLU A CA 1
ATOM 3857 C C . GLU A 1 474 ? 12.919 -13.388 26.501 1.00 88.88 474 GLU A C 1
ATOM 3859 O O . GLU A 1 474 ? 12.716 -12.925 27.621 1.00 88.88 474 GLU A O 1
ATOM 3864 N N . LYS A 1 475 ? 12.833 -12.646 25.390 1.00 84.81 475 LYS A N 1
ATOM 3865 C CA . LYS A 1 475 ? 12.553 -11.203 25.384 1.00 84.81 475 LYS A CA 1
ATOM 3866 C C . LYS A 1 475 ? 11.188 -10.862 25.983 1.00 84.81 475 LYS A C 1
ATOM 3868 O O . LYS A 1 475 ? 11.066 -9.837 26.646 1.00 84.81 475 LYS A O 1
ATOM 3873 N N . PHE A 1 476 ? 10.184 -11.698 25.730 1.00 80.31 476 PHE A N 1
ATOM 3874 C CA . PHE A 1 476 ? 8.798 -11.475 26.149 1.00 80.31 476 PHE A CA 1
ATOM 3875 C C . PHE A 1 476 ? 8.345 -12.389 27.298 1.00 80.31 476 PHE A C 1
ATOM 3877 O O . PHE A 1 476 ? 7.152 -12.494 27.575 1.00 80.31 476 PHE A O 1
ATOM 3884 N N . GLU A 1 477 ? 9.292 -13.064 27.955 1.00 88.75 477 GLU A N 1
ATOM 3885 C CA . GLU A 1 477 ? 9.061 -13.947 29.107 1.00 88.75 477 GLU A CA 1
ATOM 3886 C C . GLU A 1 477 ? 7.947 -14.995 28.878 1.00 88.75 477 GLU A C 1
ATOM 3888 O O . GLU A 1 477 ? 7.201 -15.358 29.790 1.00 88.75 477 GLU A O 1
ATOM 3893 N N . ARG A 1 478 ? 7.829 -15.511 27.646 1.00 81.62 478 ARG A N 1
ATOM 3894 C CA . ARG A 1 478 ? 6.751 -16.431 27.259 1.00 81.62 478 ARG A CA 1
ATOM 3895 C C . ARG A 1 478 ? 6.914 -17.803 27.912 1.00 81.62 478 ARG A C 1
ATOM 3897 O O . ARG A 1 478 ? 7.993 -18.400 27.907 1.00 81.62 478 ARG A O 1
ATOM 3904 N N . GLN A 1 479 ? 5.805 -18.322 28.429 1.00 83.19 479 GLN A N 1
ATOM 3905 C CA . GLN A 1 479 ? 5.657 -19.685 28.932 1.00 83.19 479 GLN A CA 1
ATOM 3906 C C . GLN A 1 479 ? 4.375 -20.262 28.338 1.00 83.19 479 GLN A C 1
ATOM 3908 O O . GLN A 1 479 ? 3.347 -19.594 28.363 1.00 83.19 479 GLN A O 1
ATOM 3913 N N . TYR A 1 480 ? 4.444 -21.488 27.829 1.00 87.62 480 TYR A N 1
ATOM 3914 C CA . TYR A 1 480 ? 3.294 -22.175 27.242 1.00 87.62 480 TYR A CA 1
ATOM 3915 C C . TYR A 1 480 ? 2.966 -23.409 28.070 1.00 87.62 480 TYR A C 1
ATOM 3917 O O . TYR A 1 480 ? 3.863 -24.073 28.599 1.00 87.62 480 TYR A O 1
ATOM 3925 N N . GLU A 1 481 ? 1.680 -23.709 28.208 1.00 79.62 481 GLU A N 1
ATOM 3926 C CA . GLU A 1 481 ? 1.186 -24.737 29.122 1.00 79.62 481 GLU A CA 1
ATOM 3927 C C . GLU A 1 481 ? 1.509 -26.152 28.635 1.00 79.62 481 GLU A C 1
ATOM 3929 O O . GLU A 1 481 ? 1.588 -27.098 29.425 1.00 79.62 481 GLU A O 1
ATOM 3934 N N . SER A 1 482 ? 1.699 -26.311 27.324 1.00 83.25 482 SER A N 1
ATOM 3935 C CA . SER A 1 482 ? 1.970 -27.596 26.694 1.00 83.25 482 SER A CA 1
ATOM 3936 C C . SER A 1 482 ? 2.907 -27.476 25.496 1.00 83.25 482 SER A C 1
ATOM 3938 O O . SER A 1 482 ? 3.004 -26.429 24.864 1.00 83.25 482 SER A O 1
ATOM 3940 N N . GLU A 1 483 ? 3.542 -28.594 25.135 1.00 84.44 483 GLU A N 1
ATOM 3941 C CA . GLU A 1 483 ? 4.329 -28.709 23.897 1.00 84.44 483 GLU A CA 1
ATOM 3942 C C . GLU A 1 483 ? 3.478 -28.413 22.653 1.00 84.44 483 GLU A C 1
ATOM 3944 O O . GLU A 1 483 ? 3.957 -27.844 21.680 1.00 84.44 483 GLU A O 1
ATOM 3949 N N . LYS A 1 484 ? 2.189 -28.775 22.701 1.00 81.12 484 LYS A N 1
ATOM 3950 C CA . LYS A 1 484 ? 1.248 -28.523 21.609 1.00 81.12 484 LYS A CA 1
ATOM 3951 C C . LYS A 1 484 ? 1.064 -27.022 21.384 1.00 81.12 484 LYS A C 1
ATOM 3953 O O . LYS A 1 484 ? 1.184 -26.556 20.259 1.00 81.12 484 LYS A O 1
ATOM 3958 N N . GLU A 1 485 ? 0.811 -26.289 22.465 1.00 82.25 485 GLU A N 1
ATOM 3959 C CA . GLU A 1 485 ? 0.691 -24.834 22.417 1.00 82.25 485 GLU A CA 1
ATOM 3960 C C . GLU A 1 485 ? 2.016 -24.195 21.985 1.00 82.25 485 GLU A C 1
ATOM 3962 O O . GLU A 1 485 ? 2.019 -23.344 21.108 1.00 82.25 485 GLU A O 1
ATOM 3967 N N . HIS A 1 486 ? 3.154 -24.637 22.532 1.00 88.31 486 HIS A N 1
ATOM 3968 C CA . HIS A 1 486 ? 4.472 -24.125 22.135 1.00 88.31 486 HIS A CA 1
ATOM 3969 C C . HIS A 1 486 ? 4.719 -24.260 20.622 1.00 88.31 486 HIS A C 1
ATOM 3971 O O . HIS A 1 486 ? 5.153 -23.292 19.999 1.00 88.31 486 HIS A O 1
ATOM 3977 N N . GLU A 1 487 ? 4.376 -25.402 20.020 1.00 85.25 487 GLU A N 1
ATOM 3978 C CA . GLU A 1 487 ? 4.481 -25.622 18.571 1.00 85.25 487 GLU A CA 1
ATOM 3979 C C . GLU A 1 487 ? 3.506 -24.746 17.762 1.00 85.25 487 GLU A C 1
ATOM 3981 O O . GLU A 1 487 ? 3.885 -24.222 16.714 1.00 85.25 487 GLU A O 1
ATOM 3986 N N . GLU A 1 488 ? 2.266 -24.548 18.225 1.00 82.50 488 GLU A N 1
ATOM 3987 C CA . GLU A 1 488 ? 1.299 -23.629 17.593 1.00 82.50 488 GLU A CA 1
ATOM 3988 C C . GLU A 1 488 ? 1.823 -22.184 17.598 1.00 82.50 488 GLU A C 1
ATOM 3990 O O . GLU A 1 488 ? 1.856 -21.525 16.556 1.00 82.50 488 GLU A O 1
ATOM 3995 N N . ARG A 1 489 ? 2.322 -21.729 18.749 1.00 87.75 489 ARG A N 1
ATOM 3996 C CA . ARG A 1 489 ? 2.876 -20.385 18.972 1.00 87.75 489 ARG A CA 1
ATOM 3997 C C . ARG A 1 489 ? 4.125 -20.135 18.136 1.00 87.75 489 ARG A C 1
ATOM 3999 O O . ARG A 1 489 ? 4.280 -19.062 17.558 1.00 87.75 489 ARG A O 1
ATOM 4006 N N . GLU A 1 490 ? 4.992 -21.138 18.016 1.00 89.56 490 GLU A N 1
ATOM 4007 C CA . GLU A 1 490 ? 6.179 -21.060 17.166 1.00 89.56 490 GLU A CA 1
ATOM 4008 C C . GLU A 1 490 ? 5.811 -20.889 15.688 1.00 89.56 490 GLU A C 1
ATOM 4010 O O . GLU A 1 490 ? 6.427 -20.080 14.993 1.00 89.56 490 GLU A O 1
ATOM 4015 N N . ASN A 1 491 ? 4.805 -21.624 15.201 1.00 84.94 491 ASN A N 1
ATOM 4016 C CA . ASN A 1 491 ? 4.354 -21.497 13.813 1.00 84.94 491 ASN A CA 1
ATOM 4017 C C . ASN A 1 491 ? 3.747 -20.109 13.555 1.00 84.94 491 ASN A C 1
ATOM 4019 O O . ASN A 1 491 ? 4.110 -19.472 12.568 1.00 84.94 491 ASN A O 1
ATOM 4023 N N . ASN A 1 492 ? 2.901 -19.606 14.463 1.00 83.75 492 ASN A N 1
ATOM 4024 C CA . ASN A 1 492 ? 2.345 -18.249 14.375 1.00 83.75 492 ASN A CA 1
ATOM 4025 C C . ASN A 1 492 ? 3.447 -17.184 14.350 1.00 83.75 492 ASN A C 1
ATOM 4027 O O . ASN A 1 492 ? 3.425 -16.288 13.510 1.00 83.75 492 ASN A O 1
ATOM 4031 N N . PHE A 1 493 ? 4.455 -17.323 15.211 1.00 90.38 493 PHE A N 1
ATOM 4032 C CA . PHE A 1 493 ? 5.599 -16.418 15.242 1.00 90.38 493 PHE A CA 1
ATOM 4033 C C . PHE A 1 493 ? 6.355 -16.384 13.911 1.00 90.38 493 PHE A C 1
ATOM 4035 O O . PHE A 1 493 ? 6.622 -15.306 13.381 1.00 90.38 493 PHE A O 1
ATOM 4042 N N . VAL A 1 494 ? 6.682 -17.551 13.348 1.00 88.44 494 VAL A N 1
ATOM 4043 C CA . VAL A 1 494 ? 7.393 -17.642 12.061 1.00 88.44 494 VAL A CA 1
ATOM 4044 C C . VAL A 1 494 ? 6.577 -17.018 10.932 1.00 88.44 494 VAL A C 1
ATOM 4046 O O . VAL A 1 494 ? 7.120 -16.304 10.089 1.00 88.44 494 VAL A O 1
ATOM 4049 N N . HIS A 1 495 ? 5.271 -17.250 10.938 1.00 85.56 495 HIS A N 1
ATOM 4050 C CA . HIS A 1 495 ? 4.328 -16.642 10.015 1.00 85.56 495 HIS A CA 1
ATOM 4051 C C . HIS A 1 495 ? 4.323 -15.112 10.105 1.00 85.56 495 HIS A C 1
ATOM 4053 O O . HIS A 1 495 ? 4.545 -14.434 9.099 1.00 85.56 495 HIS A O 1
ATOM 4059 N N . THR A 1 496 ? 4.153 -14.563 11.306 1.00 84.69 496 THR A N 1
ATOM 4060 C CA . THR A 1 496 ? 4.170 -13.114 11.534 1.00 84.69 496 THR A CA 1
ATOM 4061 C C . THR A 1 496 ? 5.513 -12.499 11.150 1.00 84.69 496 THR A C 1
ATOM 4063 O O . THR A 1 496 ? 5.551 -11.443 10.524 1.00 84.69 496 THR A O 1
ATOM 4066 N N . LEU A 1 497 ? 6.626 -13.172 11.454 1.00 89.56 497 LEU A N 1
ATOM 4067 C CA . LEU A 1 497 ? 7.964 -12.721 11.073 1.00 89.56 497 LEU A CA 1
ATOM 4068 C C . LEU A 1 497 ? 8.113 -12.594 9.553 1.00 89.56 497 LEU A C 1
ATOM 4070 O O . LEU A 1 497 ? 8.561 -11.559 9.062 1.00 89.56 497 LEU A O 1
ATOM 4074 N N . ARG A 1 498 ? 7.696 -13.618 8.800 1.00 89.75 498 ARG A N 1
ATOM 4075 C CA . ARG A 1 498 ? 7.737 -13.601 7.330 1.00 89.75 498 ARG A CA 1
ATOM 4076 C C . ARG A 1 498 ? 6.876 -12.485 6.748 1.00 89.75 498 ARG A C 1
ATOM 4078 O O . ARG A 1 498 ? 7.329 -11.794 5.837 1.00 89.75 498 ARG A O 1
ATOM 4085 N N . PHE A 1 499 ? 5.678 -12.286 7.298 1.00 87.62 499 PHE A N 1
ATOM 4086 C CA . PHE A 1 499 ? 4.782 -11.199 6.909 1.00 87.62 499 PHE A CA 1
ATOM 4087 C C . PHE A 1 499 ? 5.422 -9.824 7.139 1.00 87.62 499 PHE A C 1
ATOM 4089 O O . PHE A 1 499 ? 5.464 -9.009 6.219 1.00 87.62 499 PHE A O 1
ATOM 4096 N N . VAL A 1 500 ? 5.983 -9.586 8.330 1.00 88.75 500 VAL A N 1
ATOM 4097 C CA . VAL A 1 500 ? 6.671 -8.331 8.676 1.00 88.75 500 VAL A CA 1
ATOM 4098 C C . VAL A 1 500 ? 7.837 -8.070 7.724 1.00 88.75 500 VAL A C 1
ATOM 4100 O O . VAL A 1 500 ? 7.961 -6.982 7.165 1.00 88.75 500 VAL A O 1
ATOM 4103 N N . HIS A 1 501 ? 8.680 -9.079 7.492 1.00 90.44 501 HIS A N 1
ATOM 4104 C CA . HIS A 1 501 ? 9.841 -8.949 6.612 1.00 90.44 501 HIS A CA 1
ATOM 4105 C C . HIS A 1 501 ? 9.445 -8.674 5.159 1.00 90.44 501 HIS A C 1
ATOM 4107 O O . HIS A 1 501 ? 10.034 -7.793 4.538 1.00 90.44 501 HIS A O 1
ATOM 4113 N N . SER A 1 502 ? 8.451 -9.388 4.625 1.00 90.50 502 SER A N 1
ATOM 4114 C CA . SER A 1 502 ? 7.947 -9.155 3.265 1.00 90.50 502 SER A CA 1
ATOM 4115 C C . SER A 1 502 ? 7.301 -7.771 3.122 1.00 90.50 502 SER A C 1
ATOM 4117 O O . SER A 1 502 ? 7.615 -7.045 2.181 1.00 90.50 502 SER A O 1
ATOM 4119 N N . THR A 1 503 ? 6.488 -7.353 4.097 1.00 86.19 503 THR A N 1
ATOM 4120 C CA . THR A 1 503 ? 5.829 -6.034 4.098 1.00 86.19 503 THR A CA 1
ATOM 4121 C C . THR A 1 503 ? 6.848 -4.898 4.125 1.00 86.19 503 THR A C 1
ATOM 4123 O O . THR A 1 503 ? 6.724 -3.928 3.383 1.00 86.19 503 THR A O 1
ATOM 4126 N N . ASN A 1 504 ? 7.899 -5.023 4.939 1.00 88.81 504 ASN A N 1
ATOM 4127 C CA . ASN A 1 504 ? 8.946 -4.006 5.009 1.00 88.81 504 ASN A CA 1
ATOM 4128 C C . ASN A 1 504 ? 9.781 -3.944 3.720 1.00 88.81 504 ASN A C 1
ATOM 4130 O O . ASN A 1 504 ? 10.171 -2.852 3.309 1.00 88.81 504 ASN A O 1
ATOM 4134 N N . ARG A 1 505 ? 10.016 -5.081 3.044 1.00 89.88 505 ARG A N 1
ATOM 4135 C CA . ARG A 1 505 ? 10.678 -5.107 1.727 1.00 89.88 505 ARG A CA 1
ATOM 4136 C C . ARG A 1 505 ? 9.851 -4.458 0.618 1.00 89.88 505 ARG A C 1
ATOM 4138 O O . ARG A 1 505 ? 10.439 -3.939 -0.322 1.00 89.88 505 ARG A O 1
ATOM 4145 N N . ALA A 1 506 ? 8.524 -4.414 0.739 1.00 86.69 506 ALA A N 1
ATOM 4146 C CA . ALA A 1 506 ? 7.673 -3.667 -0.192 1.00 86.69 506 ALA A CA 1
ATOM 4147 C C . ALA A 1 506 ? 7.897 -2.144 -0.132 1.00 86.69 506 ALA A C 1
ATOM 4149 O O . ALA A 1 506 ? 7.366 -1.413 -0.963 1.00 86.69 506 ALA A O 1
ATOM 4150 N N . GLY A 1 507 ? 8.687 -1.651 0.833 1.00 81.12 507 GLY A N 1
ATOM 4151 C CA . GLY A 1 507 ? 9.110 -0.258 0.876 1.00 81.12 507 GLY A CA 1
ATOM 4152 C C . GLY A 1 507 ? 7.955 0.708 1.097 1.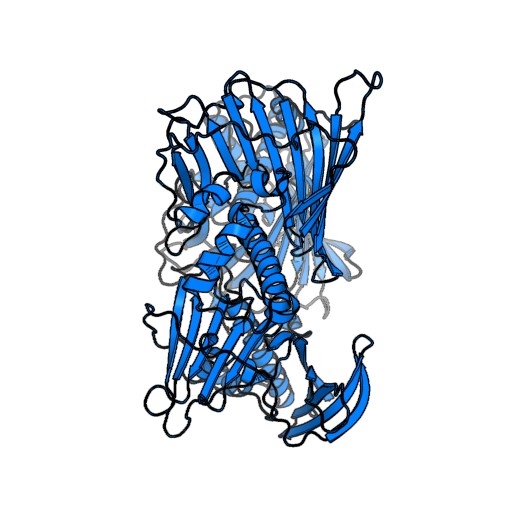00 81.12 507 GLY A C 1
ATOM 4153 O O . GLY A 1 507 ? 7.952 1.785 0.518 1.00 81.12 507 GLY A O 1
ATOM 4154 N N . LEU A 1 508 ? 6.957 0.331 1.898 1.00 80.31 508 LEU A N 1
ATOM 4155 C CA . LEU A 1 508 ? 5.793 1.170 2.184 1.00 80.31 508 LEU A CA 1
ATOM 4156 C C . LEU A 1 508 ? 6.178 2.434 2.984 1.00 80.31 508 LEU A C 1
ATOM 4158 O O . LEU A 1 508 ? 7.257 2.538 3.575 1.00 80.31 508 LEU A O 1
ATOM 4162 N N . THR A 1 509 ? 5.266 3.408 3.042 1.00 72.38 509 THR A N 1
ATOM 4163 C CA . THR A 1 509 ? 5.419 4.647 3.837 1.00 72.38 509 THR A CA 1
ATOM 4164 C C . THR A 1 509 ? 5.319 4.421 5.349 1.00 72.38 509 THR A C 1
ATOM 4166 O O . THR A 1 509 ? 5.432 5.361 6.133 1.00 72.38 509 THR A O 1
ATOM 4169 N N . TYR A 1 510 ? 5.148 3.171 5.767 1.00 73.31 510 TYR A N 1
ATOM 4170 C CA . TYR A 1 510 ? 5.229 2.713 7.143 1.00 73.31 510 TYR A CA 1
ATOM 4171 C C . TYR A 1 510 ? 6.063 1.432 7.201 1.00 73.31 510 TYR A C 1
ATOM 4173 O O . TYR A 1 510 ? 6.242 0.740 6.199 1.00 73.31 510 TYR A O 1
ATOM 4181 N N . SER A 1 511 ? 6.557 1.102 8.390 1.00 73.75 511 SER A N 1
ATOM 4182 C CA . SER A 1 511 ? 7.202 -0.179 8.659 1.00 73.75 511 SER A CA 1
ATOM 4183 C C . SER A 1 511 ? 6.475 -0.927 9.768 1.00 73.75 511 SER A C 1
ATOM 4185 O O . SER A 1 511 ? 5.871 -0.347 10.674 1.00 73.75 511 SER A O 1
ATOM 4187 N N . THR A 1 512 ? 6.523 -2.247 9.677 1.00 80.25 512 THR A N 1
ATOM 4188 C CA . THR A 1 512 ? 5.995 -3.177 10.672 1.00 80.25 512 THR A CA 1
ATOM 4189 C C . THR A 1 512 ? 7.150 -3.767 11.479 1.00 80.25 512 THR A C 1
ATOM 4191 O O . THR A 1 512 ? 8.296 -3.800 11.026 1.00 80.25 512 THR A O 1
ATOM 4194 N N . ARG A 1 513 ? 6.885 -4.220 12.706 1.00 81.44 513 ARG A N 1
ATOM 4195 C CA . ARG A 1 513 ? 7.902 -4.840 13.565 1.00 81.44 513 ARG A CA 1
ATOM 4196 C C . ARG A 1 513 ? 7.302 -5.955 14.403 1.00 81.44 513 ARG A C 1
ATOM 4198 O O . ARG A 1 513 ? 6.141 -5.870 14.800 1.00 81.44 513 ARG A O 1
ATOM 4205 N N . ILE A 1 514 ? 8.121 -6.949 14.737 1.00 83.25 514 ILE A N 1
ATOM 4206 C CA . ILE A 1 514 ? 7.748 -7.995 15.691 1.00 83.25 514 ILE A CA 1
ATOM 4207 C C . ILE A 1 514 ? 7.484 -7.368 17.063 1.00 83.25 514 ILE A C 1
ATOM 4209 O O . ILE A 1 514 ? 8.316 -6.638 17.610 1.00 83.25 514 ILE A O 1
ATOM 4213 N N . ASN A 1 515 ? 6.317 -7.671 17.618 1.00 77.62 515 ASN A N 1
ATOM 4214 C CA . ASN A 1 515 ? 5.870 -7.246 18.940 1.00 77.62 515 ASN A CA 1
ATOM 4215 C C . ASN A 1 515 ? 5.499 -8.476 19.788 1.00 77.62 515 ASN A C 1
ATOM 4217 O O . ASN A 1 515 ? 5.709 -9.610 19.359 1.00 77.62 515 ASN A O 1
ATOM 4221 N N . ASN A 1 516 ? 4.954 -8.259 20.987 1.00 76.12 516 ASN A N 1
ATOM 4222 C CA . ASN A 1 516 ? 4.589 -9.351 21.886 1.00 76.12 516 ASN A CA 1
ATOM 4223 C C . ASN A 1 516 ? 3.512 -10.285 21.294 1.00 76.12 516 ASN A C 1
ATOM 4225 O O . ASN A 1 516 ? 3.472 -11.457 21.638 1.00 76.12 516 ASN A O 1
ATOM 4229 N N . PHE A 1 517 ? 2.672 -9.806 20.374 1.00 75.94 517 PHE A N 1
ATOM 4230 C CA . PHE A 1 517 ? 1.586 -10.574 19.753 1.00 75.94 517 PHE A CA 1
ATOM 4231 C C . PHE A 1 517 ? 2.036 -11.431 18.569 1.00 75.94 517 PHE A C 1
ATOM 4233 O O . PHE A 1 517 ? 1.208 -12.040 17.900 1.00 75.94 517 PHE A O 1
ATOM 4240 N N . ALA A 1 518 ? 3.335 -11.476 18.264 1.00 82.88 518 ALA A N 1
ATOM 4241 C CA . ALA A 1 518 ? 3.803 -12.150 17.060 1.00 82.88 518 ALA A CA 1
ATOM 4242 C C . ALA A 1 518 ? 3.485 -13.656 17.034 1.00 82.88 518 ALA A C 1
ATOM 4244 O O . ALA A 1 518 ? 3.364 -14.223 15.953 1.00 82.88 518 ALA A O 1
ATOM 4245 N N . ASP A 1 519 ? 3.317 -14.292 18.196 1.00 85.50 519 ASP A N 1
ATOM 4246 C CA . ASP A 1 519 ? 2.942 -15.701 18.359 1.00 85.50 519 ASP A CA 1
ATOM 4247 C C . ASP A 1 519 ? 1.425 -15.938 18.517 1.00 85.50 519 ASP A C 1
ATOM 4249 O O . ASP A 1 519 ? 0.986 -17.067 18.771 1.00 85.50 519 ASP A O 1
ATOM 4253 N N . TRP A 1 520 ? 0.607 -14.895 18.383 1.00 77.31 520 TRP A N 1
ATOM 4254 C CA . TRP A 1 520 ? -0.847 -14.989 18.497 1.00 77.31 520 TRP A CA 1
ATOM 4255 C C . TRP A 1 520 ? -1.478 -15.514 17.205 1.00 77.31 520 TRP A C 1
ATOM 4257 O O . TRP A 1 520 ? -0.969 -15.330 16.100 1.00 77.31 520 TRP A O 1
ATOM 4267 N N . THR A 1 521 ? -2.589 -16.224 17.357 1.00 67.88 521 THR A N 1
ATOM 4268 C CA . THR A 1 521 ? -3.430 -16.701 16.254 1.00 67.88 521 THR A CA 1
ATOM 4269 C C . THR A 1 521 ? -4.175 -15.538 15.601 1.00 67.88 521 THR A C 1
ATOM 4271 O O . THR A 1 521 ? -4.329 -14.472 16.199 1.00 67.88 521 THR A O 1
ATOM 4274 N N . LYS A 1 522 ? -4.691 -15.741 14.380 1.00 59.41 522 LYS A N 1
ATOM 4275 C CA . LYS A 1 522 ? -5.556 -14.740 13.735 1.00 59.41 522 LYS A CA 1
ATOM 4276 C C . LYS A 1 522 ? -6.788 -14.451 14.586 1.00 59.41 522 LYS A C 1
ATOM 4278 O O . LYS A 1 522 ? -7.202 -13.306 14.656 1.00 59.41 522 LYS A O 1
ATOM 4283 N N . GLU A 1 523 ? -7.329 -15.461 15.260 1.00 52.78 523 GLU A N 1
ATOM 4284 C CA . GLU A 1 523 ? -8.451 -15.322 16.180 1.00 52.78 523 GLU A CA 1
ATOM 4285 C C . GLU A 1 523 ? -8.079 -14.478 17.403 1.00 52.78 523 GLU A C 1
ATOM 4287 O O . GLU A 1 523 ? -8.868 -13.635 17.788 1.00 52.78 523 GLU A O 1
ATOM 4292 N N . GLU A 1 524 ? -6.892 -14.649 17.990 1.00 55.38 524 GLU A N 1
ATOM 4293 C CA . GLU A 1 524 ? -6.422 -13.835 19.125 1.00 55.38 524 GLU A CA 1
ATOM 4294 C C . GLU A 1 524 ? -6.026 -12.405 18.723 1.00 55.38 524 GLU A C 1
ATOM 4296 O O . GLU A 1 524 ? -6.206 -11.472 19.502 1.00 55.38 524 GLU A O 1
ATOM 4301 N N . LEU A 1 525 ? -5.502 -12.202 17.511 1.00 51.88 525 LEU A N 1
ATOM 4302 C CA . LEU A 1 525 ? -5.283 -10.863 16.949 1.00 51.88 525 LEU A CA 1
ATOM 4303 C C . LEU A 1 525 ? -6.618 -10.169 16.653 1.00 51.88 525 LEU A C 1
ATOM 4305 O O . LEU A 1 525 ? -6.790 -9.001 16.987 1.00 51.88 525 LEU A O 1
ATOM 4309 N N . ALA A 1 526 ? -7.591 -10.928 16.144 1.00 41.22 526 ALA A N 1
ATOM 4310 C CA . ALA A 1 526 ? -9.006 -10.568 16.065 1.00 41.22 526 ALA A CA 1
ATOM 4311 C C . ALA A 1 526 ? -9.697 -10.589 17.446 1.00 41.22 526 ALA A C 1
ATOM 4313 O O . ALA A 1 526 ? -10.910 -10.701 17.546 1.00 41.22 526 ALA A O 1
ATOM 4314 N N . MET A 1 527 ? -8.937 -10.506 18.538 1.00 43.41 527 MET A N 1
ATOM 4315 C CA . MET A 1 527 ? -9.416 -10.218 19.886 1.00 43.41 527 MET A CA 1
ATOM 4316 C C . MET A 1 527 ? -8.759 -8.917 20.411 1.00 43.41 527 MET A C 1
ATOM 4318 O O . MET A 1 527 ? -8.556 -8.779 21.607 1.00 43.41 527 MET A O 1
ATOM 4322 N N . MET A 1 528 ? -8.414 -7.927 19.574 1.00 49.72 528 MET A N 1
ATOM 4323 C CA . MET A 1 528 ? -8.153 -6.534 20.014 1.00 49.72 528 MET A CA 1
ATOM 4324 C C . MET A 1 528 ? -9.368 -5.632 19.757 1.00 49.72 528 MET A C 1
ATOM 4326 O O . MET A 1 528 ? -9.853 -5.658 18.645 1.00 49.72 528 MET A O 1
ATOM 4330 N N . THR A 1 529 ? -9.863 -4.814 20.707 1.00 59.44 529 THR A N 1
ATOM 4331 C CA . THR A 1 529 ? -11.137 -4.069 20.504 1.00 59.44 529 THR A CA 1
ATOM 4332 C C . THR A 1 529 ? -11.039 -3.052 19.358 1.00 59.44 529 THR A C 1
ATOM 4334 O O . THR A 1 529 ? -10.658 -1.895 19.566 1.00 59.44 529 THR A O 1
ATOM 4337 N N . GLY A 1 530 ? -11.403 -3.498 18.161 1.00 73.44 530 GLY A N 1
ATOM 4338 C CA . GLY A 1 530 ? -11.551 -2.711 16.953 1.00 73.44 530 GLY A CA 1
ATOM 4339 C C . GLY A 1 530 ? -12.999 -2.278 16.766 1.00 73.44 530 GLY A C 1
ATOM 4340 O O . GLY A 1 530 ? -13.930 -2.771 17.414 1.00 73.44 530 GLY A O 1
ATOM 4341 N N . GLY A 1 531 ? -13.218 -1.321 15.883 1.00 87.00 531 GLY A N 1
ATOM 4342 C CA . GLY A 1 531 ? -14.560 -1.009 15.439 1.00 87.00 531 GLY A CA 1
ATOM 4343 C C . GLY A 1 531 ? -14.601 0.004 14.315 1.00 87.00 531 GLY A C 1
ATOM 4344 O O . GLY A 1 531 ? -13.615 0.664 14.015 1.00 87.00 531 GLY A O 1
ATOM 4345 N N . GLU A 1 532 ? -15.767 0.143 13.698 1.00 92.88 532 GLU A N 1
ATOM 4346 C CA . GLU A 1 532 ? -16.025 1.151 12.672 1.00 92.88 532 GLU A CA 1
ATOM 4347 C C . GLU A 1 532 ? -17.114 2.106 13.162 1.00 92.88 532 GLU A C 1
ATOM 4349 O O . GLU A 1 532 ? -18.250 1.705 13.437 1.00 92.88 532 GLU A O 1
ATOM 4354 N N . LEU A 1 533 ? -16.775 3.392 13.265 1.00 92.56 533 LEU A N 1
ATOM 4355 C CA . LEU A 1 533 ? -17.746 4.462 13.436 1.00 92.56 533 LEU A CA 1
ATOM 4356 C C . LEU A 1 533 ? -18.360 4.795 12.073 1.00 92.56 533 LEU A C 1
ATOM 4358 O O . LEU A 1 533 ? -17.669 5.207 11.145 1.00 92.56 533 LEU A O 1
ATOM 4362 N N . SER A 1 534 ? -19.679 4.679 11.983 1.00 92.56 534 SER A N 1
ATOM 4363 C CA . SER A 1 534 ? -20.459 4.919 10.775 1.00 92.56 534 SER A CA 1
ATOM 4364 C C . SER A 1 534 ? -21.528 5.990 11.015 1.00 92.56 534 SER A C 1
ATOM 4366 O O . SER A 1 534 ? -22.371 5.854 11.903 1.00 92.56 534 SER A O 1
ATOM 4368 N N . SER A 1 535 ? -21.552 7.045 10.194 1.00 87.81 535 SER A N 1
ATOM 4369 C CA . SER A 1 535 ? -22.646 8.033 10.167 1.00 87.81 535 SER A CA 1
ATOM 4370 C C . SER A 1 535 ? -23.258 8.111 8.763 1.00 87.81 535 SER A C 1
ATOM 4372 O O . SER A 1 535 ? -22.678 8.744 7.877 1.00 87.81 535 SER A O 1
ATOM 4374 N N . PRO A 1 536 ? -24.444 7.509 8.536 1.00 78.50 536 PRO A N 1
ATOM 4375 C CA . PRO A 1 536 ? -25.059 7.443 7.208 1.00 78.50 536 PRO A CA 1
ATOM 4376 C C . PRO A 1 536 ? -25.366 8.812 6.595 1.00 78.50 536 PRO A C 1
ATOM 4378 O O . PRO A 1 536 ? -25.274 8.979 5.385 1.00 78.50 536 PRO A O 1
ATOM 4381 N N . TYR A 1 537 ? -25.721 9.802 7.418 1.00 75.38 537 TYR A N 1
ATOM 4382 C CA . TYR A 1 537 ? -26.043 11.150 6.938 1.00 75.38 537 TYR A CA 1
ATOM 4383 C C . TYR A 1 537 ? -24.825 11.885 6.365 1.00 75.38 537 TYR A C 1
ATOM 4385 O O . TYR A 1 537 ? -24.967 12.709 5.452 1.00 75.38 537 TYR A O 1
ATOM 4393 N N . LEU A 1 538 ? -23.642 11.586 6.902 1.00 75.31 538 LEU A N 1
ATOM 4394 C CA . LEU A 1 538 ? -22.382 12.252 6.581 1.00 75.31 538 LEU A CA 1
ATOM 4395 C C . LEU A 1 538 ? -21.448 11.401 5.720 1.00 75.31 538 LEU A C 1
ATOM 4397 O O . LEU A 1 538 ? -20.369 11.871 5.385 1.00 75.31 538 LEU A O 1
ATOM 4401 N N . GLU A 1 539 ? -21.848 10.168 5.395 1.00 82.31 539 GLU A N 1
ATOM 4402 C CA . GLU A 1 539 ? -21.007 9.176 4.710 1.00 82.31 539 GLU A CA 1
ATOM 4403 C C . GLU A 1 539 ? -19.663 8.939 5.426 1.00 82.31 539 GLU A C 1
ATOM 4405 O O . GLU A 1 539 ? -18.673 8.548 4.814 1.00 82.31 539 GLU A O 1
ATOM 4410 N N . ILE A 1 540 ? -19.637 9.147 6.748 1.00 87.44 540 ILE A N 1
ATOM 4411 C CA . ILE A 1 540 ? -18.461 8.866 7.573 1.00 87.44 540 ILE A CA 1
ATOM 4412 C C . ILE A 1 540 ? -18.380 7.361 7.784 1.00 87.44 540 ILE A C 1
ATOM 4414 O O . ILE A 1 540 ? -19.348 6.756 8.253 1.00 87.44 540 ILE A O 1
ATOM 4418 N N . LYS A 1 541 ? -17.205 6.808 7.485 1.00 91.25 541 LYS A N 1
ATOM 4419 C CA . LYS A 1 541 ? -16.740 5.493 7.918 1.00 91.25 541 LYS A CA 1
ATOM 4420 C C . LYS A 1 541 ? -15.336 5.660 8.466 1.00 91.25 541 LYS A C 1
ATOM 4422 O O . LYS A 1 541 ? -14.429 6.050 7.736 1.00 91.25 541 LYS A O 1
ATOM 4427 N N . GLU A 1 542 ? -15.185 5.443 9.759 1.00 92.44 542 GLU A N 1
ATOM 4428 C CA . GLU A 1 542 ? -13.937 5.686 10.465 1.00 92.44 542 GLU A CA 1
ATOM 4429 C C . GLU A 1 542 ? -13.594 4.461 11.317 1.00 92.44 542 GLU A C 1
ATOM 4431 O O . GLU A 1 542 ? -14.195 4.277 12.382 1.00 92.44 542 GLU A O 1
ATOM 4436 N N . PRO A 1 543 ? -12.666 3.605 10.853 1.00 93.38 543 PRO A N 1
ATOM 4437 C CA . PRO A 1 543 ? -12.172 2.503 11.657 1.00 93.38 543 PRO A CA 1
ATOM 4438 C C . PRO A 1 543 ? -11.329 3.034 12.822 1.00 93.38 543 PRO A C 1
ATOM 4440 O O . PRO A 1 543 ? -10.647 4.062 12.708 1.00 93.38 543 PRO A O 1
ATOM 4443 N N . PHE A 1 544 ? -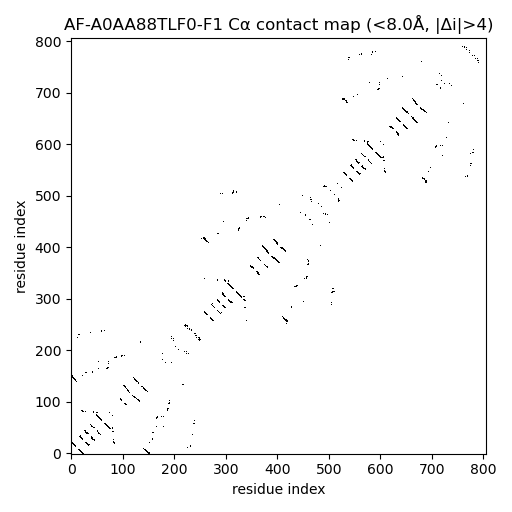11.377 2.333 13.949 1.00 93.06 544 PHE A N 1
ATOM 4444 C CA . PHE A 1 544 ? -10.552 2.605 15.116 1.00 93.06 544 PHE A CA 1
ATOM 4445 C C . PHE A 1 544 ? -10.152 1.323 15.848 1.00 93.06 544 PHE A C 1
ATOM 4447 O O . PHE A 1 544 ? -10.856 0.316 15.810 1.00 93.06 544 PHE A O 1
ATOM 4454 N N . GLU A 1 545 ? -9.059 1.413 16.597 1.00 90.88 545 GLU A N 1
ATOM 4455 C CA . GLU A 1 545 ? -8.619 0.424 17.579 1.00 90.88 545 GLU A CA 1
ATOM 4456 C C . GLU A 1 545 ? -8.482 1.106 18.940 1.00 90.88 545 GLU A C 1
ATOM 4458 O O . GLU A 1 545 ? -7.981 2.230 19.039 1.00 90.88 545 GLU A O 1
ATOM 4463 N N . ALA A 1 546 ? -8.944 0.456 20.008 1.00 90.38 546 ALA A N 1
ATOM 4464 C CA . ALA A 1 546 ? -8.930 1.038 21.343 1.00 90.38 546 ALA A CA 1
ATOM 4465 C C . ALA A 1 546 ? -8.366 0.083 22.400 1.00 90.38 546 ALA A C 1
ATOM 4467 O O . ALA A 1 546 ? -8.810 -1.054 22.557 1.00 90.38 546 ALA A O 1
ATOM 4468 N N . TRP A 1 547 ? -7.455 0.611 23.216 1.00 89.50 547 TRP A N 1
ATOM 4469 C CA . TRP A 1 547 ? -6.891 -0.045 24.391 1.00 89.50 547 TRP A CA 1
ATOM 4470 C C . TRP A 1 547 ? -7.233 0.751 25.640 1.00 89.50 547 TRP A C 1
ATOM 4472 O O . TRP A 1 547 ? -7.090 1.977 25.689 1.00 89.50 547 TRP A O 1
ATOM 4482 N N . TYR A 1 548 ? -7.658 0.050 26.684 1.00 84.19 548 TYR A N 1
ATOM 4483 C CA . TYR A 1 548 ? -8.132 0.668 27.912 1.00 84.19 548 TYR A CA 1
ATOM 4484 C C . TYR A 1 548 ? -7.570 -0.059 29.130 1.00 84.19 548 TYR A C 1
ATOM 4486 O O . TYR A 1 548 ? -7.876 -1.225 29.363 1.00 84.19 548 TYR A O 1
ATOM 4494 N N . ASP A 1 549 ? -6.764 0.647 29.921 1.00 84.19 549 ASP A N 1
ATOM 4495 C CA . ASP A 1 549 ? -6.154 0.160 31.155 1.00 84.19 549 ASP A CA 1
ATOM 4496 C C . ASP A 1 549 ? -6.544 1.087 32.314 1.00 84.19 549 ASP A C 1
ATOM 4498 O O . ASP A 1 549 ? -5.905 2.106 32.601 1.00 84.19 549 ASP A O 1
ATOM 4502 N N . LEU A 1 550 ? -7.642 0.733 32.986 1.00 79.38 550 LEU A N 1
ATOM 4503 C CA . LEU A 1 550 ? -8.144 1.491 34.129 1.00 79.38 550 LEU A CA 1
ATOM 4504 C C . LEU A 1 550 ? -7.183 1.439 35.326 1.00 79.38 550 LEU A C 1
ATOM 4506 O O . LEU A 1 550 ? -7.048 2.439 36.031 1.00 79.38 550 LEU A O 1
ATOM 4510 N N . GLU A 1 551 ? -6.509 0.309 35.561 1.00 80.19 551 GLU A N 1
ATOM 4511 C CA . GLU A 1 551 ? -5.586 0.146 36.692 1.00 80.19 551 GLU A CA 1
ATOM 4512 C C . GLU A 1 551 ? -4.321 0.994 36.498 1.00 80.19 551 GLU A C 1
ATOM 4514 O O . GLU A 1 551 ? -3.893 1.701 37.412 1.00 80.19 551 GLU A O 1
ATOM 4519 N N . GLY A 1 552 ? -3.784 1.017 35.277 1.00 82.44 552 GLY A N 1
ATOM 4520 C CA . GLY A 1 552 ? -2.701 1.908 34.862 1.00 82.44 552 GLY A CA 1
ATOM 4521 C C . GLY A 1 552 ? -3.122 3.366 34.638 1.00 82.44 552 GLY A C 1
ATOM 4522 O O . GLY A 1 552 ? -2.258 4.201 34.364 1.00 82.44 552 GLY A O 1
ATOM 4523 N N . ASN A 1 553 ? -4.416 3.688 34.776 1.00 85.81 553 ASN A N 1
ATOM 4524 C CA . ASN A 1 553 ? -5.027 5.000 34.526 1.00 85.81 553 ASN A CA 1
ATOM 4525 C C . ASN A 1 553 ? -4.670 5.570 33.138 1.00 85.81 553 ASN A C 1
ATOM 4527 O O . ASN A 1 553 ? -4.294 6.740 33.007 1.00 85.81 553 ASN A O 1
ATOM 4531 N N . ARG A 1 554 ? -4.733 4.728 32.103 1.00 91.81 554 ARG A N 1
ATOM 4532 C CA . ARG A 1 554 ? -4.302 5.065 30.742 1.00 91.81 554 ARG A CA 1
ATOM 4533 C C . ARG A 1 554 ? -5.163 4.398 29.674 1.00 91.81 554 ARG A C 1
ATOM 4535 O O . ARG A 1 554 ? -5.674 3.300 29.860 1.00 91.81 554 ARG A O 1
ATOM 4542 N N . SER A 1 555 ? -5.347 5.078 28.554 1.00 91.31 555 SER A N 1
ATOM 4543 C CA . SER A 1 555 ? -5.996 4.517 27.373 1.00 91.31 555 SER A CA 1
ATOM 4544 C C . SER A 1 555 ? -5.307 5.004 26.107 1.00 91.31 555 SER A C 1
ATOM 4546 O O . SER A 1 555 ? -4.639 6.043 26.107 1.00 91.31 555 SER A O 1
ATOM 4548 N N . ARG A 1 556 ? -5.467 4.247 25.027 1.00 92.69 556 ARG A N 1
ATOM 4549 C CA . ARG A 1 556 ? -5.011 4.609 23.690 1.00 92.69 556 ARG A CA 1
ATOM 4550 C C . ARG A 1 556 ? -6.127 4.337 22.699 1.00 92.69 556 ARG A C 1
ATOM 4552 O O . ARG A 1 556 ? -6.792 3.314 22.814 1.00 92.69 556 ARG A O 1
ATOM 4559 N N . ILE A 1 557 ? -6.329 5.246 21.757 1.00 92.50 557 ILE A N 1
ATOM 4560 C CA . ILE A 1 557 ? -7.275 5.062 20.661 1.00 92.50 557 ILE A CA 1
ATOM 4561 C C . ILE A 1 557 ? -6.599 5.513 19.381 1.00 92.50 557 ILE A C 1
ATOM 4563 O O . ILE A 1 557 ? -6.163 6.666 19.280 1.00 92.50 557 ILE A O 1
ATOM 4567 N N . ASP A 1 558 ? -6.536 4.599 18.432 1.00 93.19 558 ASP A N 1
ATOM 4568 C CA . ASP A 1 558 ? -5.976 4.805 17.112 1.00 93.19 558 ASP A CA 1
ATOM 4569 C C . ASP A 1 558 ? -7.124 4.867 16.103 1.00 93.19 558 ASP A C 1
ATOM 4571 O O . ASP A 1 558 ? -8.023 4.037 16.145 1.00 93.19 558 ASP A O 1
ATOM 4575 N N . TYR A 1 559 ? -7.115 5.858 15.216 1.00 92.88 559 TYR A N 1
ATOM 4576 C CA . TYR A 1 559 ? -8.124 6.058 14.173 1.00 92.88 559 TYR A CA 1
ATOM 4577 C C . TYR A 1 559 ? -7.482 5.897 12.795 1.00 92.88 559 TYR A C 1
ATOM 4579 O O . TYR A 1 559 ? -6.299 6.220 12.634 1.00 92.88 559 TYR A O 1
ATOM 4587 N N . GLN A 1 560 ? -8.280 5.477 11.807 1.00 88.75 560 GLN A N 1
ATOM 4588 C CA . GLN A 1 560 ? -7.863 5.353 10.402 1.00 88.75 560 GLN A CA 1
ATOM 4589 C C . GLN A 1 560 ? -6.591 4.496 10.285 1.00 88.75 560 GLN A C 1
ATOM 4591 O O . GLN A 1 560 ? -5.549 4.966 9.826 1.00 88.75 560 GLN A O 1
ATOM 4596 N N . ASP A 1 561 ? -6.656 3.278 10.830 1.00 84.06 561 ASP A N 1
ATOM 4597 C CA . ASP A 1 561 ? -5.576 2.281 10.827 1.00 84.06 561 ASP A CA 1
ATOM 4598 C C . ASP A 1 561 ? -4.245 2.795 11.410 1.00 84.06 561 ASP A C 1
ATOM 4600 O O . ASP A 1 561 ? -3.148 2.530 10.918 1.00 84.06 561 ASP A O 1
ATOM 4604 N N . GLY A 1 562 ? -4.338 3.582 12.488 1.00 84.38 562 GLY A N 1
ATOM 4605 C CA . GLY A 1 562 ? -3.176 4.106 13.206 1.00 84.38 562 GLY A CA 1
ATOM 4606 C C . GLY A 1 562 ? -2.578 5.382 12.617 1.00 84.38 562 GLY A C 1
ATOM 4607 O O . GLY A 1 562 ? -1.532 5.820 13.114 1.00 84.38 562 GLY A O 1
ATOM 4608 N N . THR A 1 563 ? -3.236 5.993 11.622 1.00 86.12 563 THR A N 1
ATOM 4609 C CA . THR A 1 563 ? -2.896 7.321 11.076 1.00 86.12 563 THR A CA 1
ATOM 4610 C C . THR A 1 563 ? -2.945 8.389 12.166 1.00 86.12 563 THR A C 1
ATOM 4612 O O . THR A 1 563 ? -2.058 9.239 12.250 1.00 86.12 563 THR A O 1
ATOM 4615 N N . VAL A 1 564 ? -3.951 8.322 13.044 1.00 90.56 564 VAL A N 1
ATOM 4616 C CA . VAL A 1 564 ? -4.070 9.207 14.208 1.00 90.56 564 VAL A CA 1
ATOM 4617 C C . VAL A 1 564 ? -4.048 8.377 15.471 1.00 90.56 564 VAL A C 1
ATOM 4619 O O . VAL A 1 564 ? -4.845 7.460 15.614 1.00 90.56 564 VAL A O 1
ATOM 4622 N N . ARG A 1 565 ? -3.171 8.719 16.414 1.00 92.88 565 ARG A N 1
ATOM 4623 C CA . ARG A 1 565 ? -3.016 7.993 17.681 1.00 92.88 565 ARG A CA 1
ATOM 4624 C C . ARG A 1 565 ? -3.242 8.932 18.841 1.00 92.88 565 ARG A C 1
ATOM 4626 O O . ARG A 1 565 ? -2.561 9.951 18.957 1.00 92.88 565 ARG A O 1
ATOM 4633 N N . THR A 1 566 ? -4.175 8.589 19.714 1.00 94.00 566 THR A N 1
ATOM 4634 C CA . THR A 1 566 ? -4.506 9.379 20.901 1.00 94.00 566 THR A CA 1
ATOM 4635 C C . THR A 1 566 ? -4.163 8.593 22.155 1.00 94.00 566 THR A C 1
ATOM 4637 O O . THR A 1 566 ? -4.584 7.454 22.313 1.00 94.00 566 THR A O 1
ATOM 4640 N N . PHE A 1 567 ? -3.393 9.191 23.057 1.00 93.69 567 PHE A N 1
ATOM 4641 C CA . PHE A 1 567 ? -2.994 8.606 24.334 1.00 93.69 567 PHE A CA 1
ATOM 4642 C C . PHE A 1 567 ? -3.567 9.460 25.453 1.00 93.69 567 PHE A C 1
ATOM 4644 O O . PHE A 1 567 ? -3.204 10.628 25.573 1.00 93.69 567 PHE A O 1
ATOM 4651 N N . LEU A 1 568 ? -4.421 8.889 26.294 1.00 93.81 568 LEU A N 1
ATOM 4652 C CA . LEU A 1 568 ? -4.959 9.555 27.474 1.00 93.81 568 LEU A CA 1
ATOM 4653 C C . LEU A 1 568 ? -4.280 8.948 28.695 1.00 93.81 568 LEU A C 1
ATOM 4655 O O . LEU A 1 568 ? -4.578 7.817 29.069 1.00 93.81 568 LEU A O 1
ATOM 4659 N N . ILE A 1 569 ? -3.354 9.681 29.310 1.00 92.19 569 ILE A N 1
ATOM 4660 C CA . ILE A 1 569 ? -2.569 9.200 30.450 1.00 92.19 569 ILE A CA 1
ATOM 4661 C C . ILE A 1 569 ? -2.943 10.030 31.677 1.00 92.19 569 ILE A C 1
ATOM 4663 O O . ILE A 1 569 ? -2.473 11.153 31.858 1.00 92.19 569 ILE A O 1
ATOM 4667 N N . GLY A 1 570 ? -3.800 9.483 32.537 1.00 88.75 570 GLY A N 1
ATOM 4668 C CA . GLY A 1 570 ? -4.307 10.187 33.717 1.00 88.75 570 GLY A CA 1
ATOM 4669 C C . GLY A 1 570 ? -3.283 10.333 34.848 1.00 88.75 570 GLY A C 1
ATOM 4670 O O . GLY A 1 570 ? -3.459 11.173 35.724 1.00 88.75 570 GLY A O 1
ATOM 4671 N N . ASN A 1 571 ? -2.211 9.535 34.825 1.00 87.56 571 ASN A N 1
ATOM 4672 C CA . ASN A 1 571 ? -1.102 9.606 35.786 1.00 87.56 571 ASN A CA 1
ATOM 4673 C C . ASN A 1 571 ? 0.092 10.446 35.286 1.00 87.56 571 ASN A C 1
ATOM 4675 O O . ASN A 1 571 ? 1.113 10.498 35.970 1.00 87.56 571 ASN A O 1
ATOM 4679 N N . ASP A 1 572 ? 0.001 11.051 34.098 1.00 85.56 572 ASP A N 1
ATOM 4680 C CA . ASP A 1 572 ? 1.035 11.951 33.571 1.00 85.56 572 ASP A CA 1
ATOM 4681 C C . ASP A 1 572 ? 0.752 13.396 34.017 1.00 85.56 572 ASP A C 1
ATOM 4683 O O . ASP A 1 572 ? -0.403 13.810 34.110 1.00 85.56 572 ASP A O 1
ATOM 4687 N N . LEU A 1 573 ? 1.794 14.187 34.283 1.00 86.50 573 LEU A N 1
ATOM 4688 C CA . LEU A 1 573 ? 1.683 15.534 34.877 1.00 86.50 573 LEU A CA 1
ATOM 4689 C C . LEU A 1 573 ? 0.830 15.572 36.177 1.00 86.50 573 LEU A C 1
ATOM 4691 O O . LEU A 1 573 ? 0.565 14.551 36.803 1.00 86.50 573 LEU A O 1
ATOM 4695 N N . ASP A 1 574 ? 0.425 16.768 36.625 1.00 87.44 574 ASP A N 1
ATOM 4696 C CA . ASP A 1 574 ? -0.329 16.941 37.882 1.00 87.44 574 ASP A CA 1
ATOM 4697 C C . ASP A 1 574 ? -1.810 16.507 37.786 1.00 87.44 574 ASP A C 1
ATOM 4699 O O . ASP A 1 574 ? -2.416 16.165 38.802 1.00 87.44 574 ASP A O 1
ATOM 4703 N N . TYR A 1 575 ? -2.407 16.544 36.586 1.00 90.62 575 TYR A N 1
ATOM 4704 C CA . TYR A 1 575 ? -3.845 16.309 36.359 1.00 90.62 575 TYR A CA 1
ATOM 4705 C C . TYR A 1 575 ? -4.139 15.471 35.102 1.00 90.62 575 TYR A C 1
ATOM 4707 O O . TYR A 1 575 ? -5.239 15.547 34.550 1.00 90.62 575 TYR A O 1
ATOM 4715 N N . GLY A 1 576 ? -3.167 14.689 34.632 1.00 91.69 576 GLY A N 1
ATOM 4716 C CA . GLY A 1 576 ? -3.279 13.906 33.406 1.00 91.69 576 GLY A CA 1
ATOM 4717 C C . GLY A 1 576 ? -2.992 14.718 32.138 1.00 91.69 576 GLY A C 1
ATOM 4718 O O . GLY A 1 576 ? -3.030 15.954 32.128 1.00 91.69 576 GLY A O 1
ATOM 4719 N N . ALA A 1 577 ? -2.719 14.014 31.042 1.00 92.69 577 ALA A N 1
ATOM 4720 C CA . ALA A 1 577 ? -2.513 14.612 29.728 1.00 92.69 577 ALA A CA 1
ATOM 4721 C C . ALA A 1 577 ? -3.075 13.733 28.607 1.00 92.69 577 ALA A C 1
ATOM 4723 O O . ALA A 1 577 ? -3.070 12.504 28.702 1.00 92.69 577 ALA A O 1
ATOM 4724 N N . ILE A 1 578 ? -3.530 14.384 27.537 1.00 93.62 578 ILE A N 1
ATOM 4725 C CA . ILE A 1 578 ? -3.823 13.748 26.255 1.00 93.62 578 ILE A CA 1
ATOM 4726 C C . ILE A 1 578 ? -2.707 14.097 25.276 1.00 93.62 578 ILE A C 1
ATOM 4728 O O . ILE A 1 578 ? -2.311 15.261 25.179 1.00 93.62 578 ILE A O 1
ATOM 4732 N N . TYR A 1 579 ? -2.223 13.097 24.553 1.00 93.31 579 TYR A N 1
ATOM 4733 C CA . TYR A 1 579 ? -1.271 13.251 23.463 1.00 93.31 579 TYR A CA 1
ATOM 4734 C C . TYR A 1 579 ? -1.890 12.740 22.174 1.00 93.31 579 TYR A C 1
ATOM 4736 O O . TYR A 1 579 ? -2.372 11.612 22.145 1.00 93.31 579 TYR A O 1
ATOM 4744 N N . THR A 1 580 ? -1.841 13.537 21.117 1.00 93.56 580 THR A N 1
ATOM 4745 C CA . THR A 1 580 ? -2.398 13.185 19.811 1.00 93.56 580 THR A CA 1
ATOM 4746 C C . THR A 1 580 ? -1.305 13.276 18.768 1.00 93.56 580 THR A C 1
ATOM 4748 O O . THR A 1 580 ? -0.775 14.357 18.532 1.00 93.56 580 THR A O 1
ATOM 4751 N N . ILE A 1 581 ? -0.963 12.148 18.158 1.00 91.88 581 ILE A N 1
ATOM 4752 C CA . ILE A 1 581 ? -0.030 12.073 17.035 1.00 91.88 581 ILE A CA 1
ATOM 4753 C C . ILE A 1 581 ? -0.875 11.992 15.769 1.00 91.88 581 ILE A C 1
ATOM 4755 O O . ILE A 1 581 ? -1.679 11.071 15.641 1.00 91.88 581 ILE A O 1
ATOM 4759 N N . THR A 1 582 ? -0.741 12.967 14.876 1.00 90.44 582 THR A N 1
ATOM 4760 C CA . THR A 1 582 ? -1.576 13.091 13.673 1.00 90.44 582 THR A CA 1
ATOM 4761 C C . THR A 1 582 ? -0.784 13.721 12.526 1.00 90.44 582 THR A C 1
ATOM 4763 O O . THR A 1 582 ? 0.031 14.615 12.780 1.00 90.44 582 THR A O 1
ATOM 4766 N N . PRO A 1 583 ? -1.016 13.315 11.266 1.00 88.00 583 PRO A N 1
ATOM 4767 C CA . PRO A 1 583 ? -0.559 14.079 10.115 1.00 88.00 583 PRO A CA 1
ATOM 4768 C C . PRO A 1 583 ? -1.281 15.427 10.050 1.00 88.00 583 PRO A C 1
ATOM 4770 O O . PRO A 1 583 ? -2.470 15.531 10.362 1.00 88.00 583 PRO A O 1
ATOM 4773 N N . VAL A 1 584 ? -0.557 16.460 9.630 1.00 85.44 584 VAL A N 1
ATOM 4774 C CA . VAL A 1 584 ? -1.074 17.810 9.405 1.00 85.44 584 VAL A CA 1
ATOM 4775 C C . VAL A 1 584 ? -0.740 18.234 7.983 1.00 85.44 584 VAL A C 1
ATOM 4777 O O . VAL A 1 584 ? 0.422 18.209 7.579 1.00 85.44 584 VAL A O 1
ATOM 4780 N N . THR A 1 585 ? -1.763 18.666 7.245 1.00 82.12 585 THR A N 1
ATOM 4781 C CA . THR A 1 585 ? -1.616 19.211 5.892 1.00 82.12 585 THR A CA 1
ATOM 4782 C C . THR A 1 585 ? -2.038 20.682 5.864 1.00 82.12 585 THR A C 1
ATOM 4784 O O . THR A 1 585 ? -3.182 21.016 6.188 1.00 82.12 585 THR A O 1
ATOM 4787 N N . ASN A 1 586 ? -1.108 21.561 5.493 1.00 82.94 586 ASN A N 1
ATOM 4788 C CA . ASN A 1 586 ? -1.270 23.008 5.344 1.00 82.94 586 ASN A CA 1
ATOM 4789 C C . ASN A 1 586 ? -0.550 23.509 4.069 1.00 82.94 586 ASN A C 1
ATOM 4791 O O . ASN A 1 586 ? -0.040 22.716 3.286 1.00 82.94 586 ASN A O 1
ATOM 4795 N N . GLU A 1 587 ? -0.506 24.826 3.845 1.00 76.75 587 GLU A N 1
ATOM 4796 C CA . GLU A 1 587 ? 0.097 25.427 2.638 1.00 76.75 587 GLU A CA 1
ATOM 4797 C C . GLU A 1 587 ? 1.600 25.128 2.458 1.00 76.75 587 GLU A C 1
ATOM 4799 O O . GLU A 1 587 ? 2.118 25.235 1.350 1.00 76.75 587 GLU A O 1
ATOM 4804 N N . THR A 1 588 ? 2.308 24.781 3.536 1.00 79.69 588 THR A N 1
ATOM 4805 C CA . THR A 1 588 ? 3.769 24.581 3.554 1.00 79.69 588 THR A CA 1
ATOM 4806 C C . THR A 1 588 ? 4.202 23.147 3.847 1.00 79.69 588 THR A C 1
ATOM 4808 O O . THR A 1 588 ? 5.333 22.776 3.545 1.00 79.69 588 THR A O 1
ATOM 4811 N N . GLU A 1 589 ? 3.325 22.347 4.444 1.00 80.50 589 GLU A N 1
ATOM 4812 C CA . GLU A 1 589 ? 3.606 21.001 4.932 1.00 80.50 589 GLU A CA 1
ATOM 4813 C C . GLU A 1 589 ? 2.474 20.077 4.479 1.00 80.50 589 GLU A C 1
ATOM 4815 O O . GLU A 1 589 ? 1.308 20.357 4.749 1.00 80.50 589 GLU A O 1
ATOM 4820 N N . ILE A 1 590 ? 2.800 18.970 3.815 1.00 81.44 590 ILE A N 1
ATOM 4821 C CA . ILE A 1 590 ? 1.821 17.962 3.392 1.00 81.44 590 ILE A CA 1
ATOM 4822 C C . ILE A 1 590 ? 2.019 16.729 4.267 1.00 81.44 590 ILE A C 1
ATOM 4824 O O . ILE A 1 590 ? 3.124 16.192 4.314 1.00 81.44 590 ILE A O 1
ATOM 4828 N N . GLN A 1 591 ? 0.960 16.303 4.966 1.00 82.44 591 GLN A N 1
ATOM 4829 C CA . GLN A 1 591 ? 0.942 15.113 5.827 1.00 82.44 591 GLN A CA 1
ATOM 4830 C C . GLN A 1 591 ? 2.080 15.057 6.868 1.00 82.44 591 GLN A C 1
ATOM 4832 O O . GLN A 1 591 ? 2.516 13.979 7.272 1.00 82.44 591 GLN A O 1
ATOM 4837 N N . ALA A 1 592 ? 2.562 16.207 7.347 1.00 84.25 592 ALA A N 1
ATOM 4838 C CA . ALA A 1 592 ? 3.636 16.251 8.334 1.00 84.25 592 ALA A CA 1
ATOM 4839 C C . ALA A 1 592 ? 3.149 15.705 9.684 1.00 84.25 592 ALA A C 1
ATOM 4841 O O . ALA A 1 592 ? 2.183 16.220 10.249 1.00 84.25 592 ALA A O 1
ATOM 4842 N N . ILE A 1 593 ? 3.814 14.675 10.214 1.00 87.44 593 ILE A N 1
ATOM 4843 C CA . ILE A 1 593 ? 3.453 14.069 11.502 1.00 87.44 593 ILE A CA 1
ATOM 4844 C C . ILE A 1 593 ? 3.789 15.031 12.640 1.00 87.44 593 ILE A C 1
ATOM 4846 O O . ILE A 1 593 ? 4.946 15.405 12.836 1.00 87.44 593 ILE A O 1
ATOM 4850 N N . LYS A 1 594 ? 2.773 15.403 13.421 1.00 89.50 594 LYS A N 1
ATOM 4851 C CA . LYS A 1 594 ? 2.917 16.261 14.601 1.00 89.50 594 LYS A CA 1
ATOM 4852 C C . LYS A 1 594 ? 2.342 15.586 15.835 1.00 89.50 594 LYS A C 1
ATOM 4854 O O . LYS A 1 594 ? 1.381 14.823 15.748 1.00 89.50 594 LYS A O 1
ATOM 4859 N N . CYS A 1 595 ? 2.922 15.895 16.994 1.00 92.19 595 CYS A N 1
ATOM 4860 C CA . CYS A 1 595 ? 2.336 15.557 18.285 1.00 92.19 595 CYS A CA 1
ATOM 4861 C C . CYS A 1 595 ? 1.739 16.803 18.932 1.00 92.19 595 CYS A C 1
ATOM 4863 O O . CYS A 1 595 ? 2.438 17.792 19.140 1.00 92.19 595 CYS A O 1
ATOM 4865 N N . PHE A 1 596 ? 0.480 16.714 19.342 1.00 92.31 596 PHE A N 1
ATOM 4866 C CA . PHE A 1 596 ? -0.201 17.724 20.134 1.00 92.31 596 PHE A CA 1
ATOM 4867 C C . PHE A 1 596 ? -0.436 17.237 21.562 1.00 92.31 596 PHE A C 1
ATOM 4869 O O . PHE A 1 596 ? -0.690 16.056 21.797 1.00 92.31 596 PHE A O 1
ATOM 4876 N N . GLN A 1 597 ? -0.361 18.148 22.528 1.00 92.31 597 GLN A N 1
ATOM 4877 C CA . GLN A 1 597 ? -0.590 17.888 23.943 1.00 92.31 597 GLN A CA 1
ATOM 4878 C C . GLN A 1 597 ? -1.746 18.742 24.472 1.00 92.31 597 GLN A C 1
ATOM 4880 O O . GLN A 1 597 ? -1.761 19.965 24.323 1.00 92.31 597 GLN A O 1
ATOM 4885 N N . LEU A 1 598 ? -2.666 18.101 25.195 1.00 91.50 598 LEU A N 1
ATOM 4886 C CA . LEU A 1 598 ? -3.676 18.756 26.022 1.00 91.50 598 LEU A CA 1
ATOM 4887 C C . LEU A 1 598 ? -3.466 18.371 27.490 1.00 91.50 598 LEU A C 1
ATOM 4889 O O . LEU A 1 598 ? -3.456 17.193 27.839 1.00 91.50 598 LEU A O 1
ATOM 4893 N N . LYS A 1 599 ? -3.288 19.367 28.361 1.00 91.12 599 LYS A N 1
ATOM 4894 C CA . LYS A 1 599 ? -3.050 19.160 29.798 1.00 91.12 599 LYS A CA 1
ATOM 4895 C C . LYS A 1 599 ? -4.365 19.216 30.566 1.00 91.12 599 LYS A C 1
ATOM 4897 O O . LYS A 1 599 ? -5.160 20.129 30.346 1.00 91.12 599 LYS A O 1
ATOM 4902 N N . GLY A 1 600 ? -4.556 18.286 31.495 1.00 87.50 600 GLY A N 1
ATOM 4903 C CA . GLY A 1 600 ? -5.662 18.335 32.442 1.00 87.50 600 GLY A CA 1
ATOM 4904 C C . GLY A 1 600 ? -5.530 19.491 33.426 1.00 87.50 600 GLY A C 1
ATOM 4905 O O . GLY A 1 600 ? -4.446 20.035 33.659 1.00 87.50 600 GLY A O 1
ATOM 4906 N N . THR A 1 601 ? -6.653 19.851 34.033 1.00 88.12 601 THR A N 1
ATOM 4907 C CA . THR A 1 601 ? -6.723 20.858 35.095 1.00 88.12 601 THR A CA 1
ATOM 4908 C C . THR A 1 601 ? -7.269 20.238 36.372 1.00 88.12 601 THR A C 1
ATOM 4910 O O . THR A 1 601 ? -7.749 19.106 36.384 1.00 88.12 601 THR A O 1
ATOM 4913 N N . LYS A 1 602 ? -7.219 20.982 37.477 1.00 87.06 602 LYS A N 1
ATOM 4914 C CA . LYS A 1 602 ? -7.795 20.515 38.738 1.00 87.06 602 LYS A CA 1
ATOM 4915 C C . LYS A 1 602 ? -9.310 20.332 38.641 1.00 87.06 602 LYS A C 1
ATOM 4917 O O . LYS A 1 602 ? -9.868 19.441 39.278 1.00 87.06 602 LYS A O 1
ATOM 4922 N N . GLU A 1 603 ? -9.961 21.212 37.892 1.00 86.56 603 GLU A N 1
ATOM 4923 C CA . GLU A 1 603 ? -11.401 21.226 37.670 1.00 86.56 603 GLU A CA 1
ATOM 4924 C C . GLU A 1 603 ? -11.830 20.162 36.651 1.00 86.56 603 GLU A C 1
ATOM 4926 O O . GLU A 1 603 ? -12.916 19.604 36.793 1.00 86.56 603 GLU A O 1
ATOM 4931 N N . ASP A 1 604 ? -10.967 19.858 35.679 1.00 81.69 604 ASP A N 1
ATOM 4932 C CA . ASP A 1 604 ? -11.200 18.888 34.604 1.00 81.69 604 ASP A CA 1
ATOM 4933 C C . ASP A 1 604 ? -9.941 18.019 34.370 1.00 81.69 604 ASP A C 1
ATOM 4935 O O . ASP A 1 604 ? -9.123 18.323 33.490 1.00 81.69 604 ASP A O 1
ATOM 4939 N N . PRO A 1 605 ? -9.699 17.002 35.223 1.00 88.50 605 PRO A N 1
ATOM 4940 C CA . PRO A 1 605 ? -8.544 16.118 35.094 1.00 88.50 605 PRO A CA 1
ATOM 4941 C C . PRO A 1 605 ? -8.751 15.088 33.979 1.00 88.50 605 PRO A C 1
ATOM 4943 O O . PRO A 1 605 ? -9.840 14.527 33.835 1.00 88.50 605 PRO A O 1
ATOM 4946 N N . ILE A 1 606 ? -7.685 14.765 33.245 1.00 90.81 606 ILE A N 1
ATOM 4947 C CA . ILE A 1 606 ? -7.729 13.740 32.196 1.00 90.81 606 ILE A CA 1
ATOM 4948 C C . ILE A 1 606 ? -7.806 12.353 32.834 1.00 90.81 606 ILE A C 1
ATOM 4950 O O . ILE A 1 606 ? -7.056 12.019 33.753 1.00 90.81 606 ILE A O 1
ATOM 4954 N N . ARG A 1 607 ? -8.718 11.531 32.316 1.00 85.69 607 ARG A N 1
ATOM 4955 C CA . ARG A 1 607 ? -8.911 10.130 32.697 1.00 85.69 607 ARG A CA 1
ATOM 4956 C C . ARG A 1 607 ? -8.863 9.252 31.448 1.00 85.69 607 ARG A C 1
ATOM 4958 O O . ARG A 1 607 ? -9.189 9.748 30.368 1.00 85.69 607 ARG A O 1
ATOM 4965 N N . PRO A 1 608 ? -8.483 7.972 31.577 1.00 86.56 608 PRO A N 1
ATOM 4966 C CA . PRO A 1 608 ? -8.581 7.031 30.476 1.00 86.56 608 PRO A CA 1
ATOM 4967 C C . PRO A 1 608 ? -10.036 6.908 30.026 1.00 86.56 608 PRO A C 1
ATOM 4969 O O . PRO A 1 608 ? -10.951 6.862 30.853 1.00 86.56 608 PRO A O 1
ATOM 4972 N N . GLN A 1 609 ? -10.232 6.824 28.716 1.00 84.44 609 GLN A N 1
ATOM 4973 C CA . GLN A 1 609 ? -11.536 6.695 28.078 1.00 84.44 609 GLN A CA 1
ATOM 4974 C C . GLN A 1 609 ? -11.617 5.351 27.356 1.00 84.44 609 GLN A C 1
ATOM 4976 O O . GLN A 1 609 ? -10.723 4.999 26.589 1.00 84.44 609 GLN A O 1
ATOM 4981 N N . ALA A 1 610 ? -12.698 4.611 27.596 1.00 83.94 610 ALA A N 1
ATOM 4982 C CA . ALA A 1 610 ? -13.031 3.434 26.805 1.00 83.94 610 ALA A CA 1
ATOM 4983 C C . ALA A 1 610 ? -13.770 3.863 25.528 1.00 83.94 610 ALA A C 1
ATOM 4985 O O . ALA A 1 610 ? -14.557 4.808 25.558 1.00 83.94 610 ALA A O 1
ATOM 4986 N N . ALA A 1 611 ? -13.616 3.124 24.431 1.00 89.00 611 ALA A N 1
ATOM 4987 C CA . ALA A 1 611 ? -14.423 3.307 23.218 1.00 89.00 611 ALA A CA 1
ATOM 4988 C C . ALA A 1 611 ? -15.868 2.770 23.363 1.00 89.00 611 ALA A C 1
ATOM 4990 O O . ALA A 1 611 ? -16.520 2.415 22.385 1.00 89.00 611 ALA A O 1
ATOM 4991 N N . LEU A 1 612 ? -16.379 2.694 24.594 1.00 85.69 612 LEU A N 1
ATOM 4992 C CA . LEU A 1 612 ? -17.693 2.171 24.953 1.00 85.69 612 LEU A CA 1
ATOM 4993 C C . LEU A 1 612 ? -18.477 3.230 25.736 1.00 85.69 612 LEU A C 1
ATOM 4995 O O . LEU A 1 612 ? -17.869 4.021 26.467 1.00 85.69 612 LEU A O 1
ATOM 4999 N N . PRO A 1 613 ? -19.816 3.249 25.617 1.00 85.25 613 PRO A N 1
ATOM 5000 C CA . PRO A 1 613 ? -20.640 4.168 26.385 1.00 85.25 613 PRO A CA 1
ATOM 5001 C C . PRO A 1 613 ? -20.621 3.826 27.877 1.00 85.25 613 PRO A C 1
ATOM 5003 O O . PRO A 1 613 ? -20.441 2.672 28.274 1.00 85.25 613 PRO A O 1
ATOM 5006 N N . ASP A 1 614 ? -20.904 4.828 28.711 1.00 79.06 614 ASP A N 1
ATOM 5007 C CA . ASP A 1 614 ? -21.270 4.569 30.102 1.00 79.06 614 ASP A CA 1
ATOM 5008 C C . ASP A 1 614 ? -22.594 3.794 30.135 1.00 79.06 614 ASP A C 1
ATOM 5010 O O . ASP A 1 614 ? -23.619 4.250 29.621 1.00 79.06 614 ASP A O 1
ATOM 5014 N N . LEU A 1 615 ? -22.567 2.609 30.744 1.00 78.62 615 LEU A N 1
ATOM 5015 C CA . LEU A 1 615 ? -23.721 1.721 30.849 1.00 78.62 615 LEU A CA 1
ATOM 5016 C C . LEU A 1 615 ? -24.740 2.193 31.898 1.00 78.62 615 LEU A C 1
ATOM 5018 O O . LEU A 1 615 ? -25.818 1.604 32.025 1.00 78.62 615 LEU A O 1
ATOM 5022 N N . GLN A 1 616 ? -24.443 3.249 32.659 1.00 77.75 616 GLN A N 1
ATOM 5023 C CA . GLN A 1 616 ? -25.387 3.818 33.608 1.00 77.75 616 GLN A CA 1
ATOM 5024 C C . GLN A 1 616 ? -26.672 4.290 32.901 1.00 77.75 616 GLN A C 1
ATOM 5026 O O . GLN A 1 616 ? -26.658 5.136 32.012 1.00 77.75 616 GLN A O 1
ATOM 5031 N N . GLY A 1 617 ? -27.817 3.756 33.338 1.00 81.38 617 GLY A N 1
ATOM 5032 C CA . GLY A 1 617 ? -29.134 4.104 32.792 1.00 81.38 617 GLY A CA 1
ATOM 5033 C C . GLY A 1 617 ? -29.583 3.262 31.594 1.00 81.38 617 GLY A C 1
ATOM 5034 O O . GLY A 1 617 ? -30.696 3.463 31.116 1.00 81.38 617 GLY A O 1
ATOM 5035 N N . PHE A 1 618 ? -28.770 2.306 31.135 1.00 89.25 618 PHE A N 1
ATOM 5036 C CA . PHE A 1 618 ? -29.216 1.313 30.162 1.00 89.25 618 PHE A CA 1
ATOM 5037 C C . PHE A 1 618 ? -30.123 0.262 30.810 1.00 89.25 618 PHE A C 1
ATOM 5039 O O . PHE A 1 618 ? -29.786 -0.341 31.830 1.00 89.25 618 PHE A O 1
ATOM 5046 N N . GLU A 1 619 ? -31.260 -0.002 30.175 1.00 93.38 619 GLU A N 1
ATOM 5047 C CA . GLU A 1 619 ? -32.213 -1.041 30.554 1.00 93.38 619 GLU A CA 1
ATOM 5048 C C . GLU A 1 619 ? -32.336 -2.075 29.432 1.00 93.38 619 GLU A C 1
ATOM 5050 O O . GLU A 1 619 ? -32.303 -1.736 28.250 1.00 93.38 619 GLU A O 1
ATOM 5055 N N . PHE A 1 620 ? -32.490 -3.350 29.785 1.00 92.62 620 PHE A N 1
ATOM 5056 C CA . PHE A 1 620 ? -32.720 -4.405 28.801 1.00 92.62 620 PHE A CA 1
ATOM 5057 C C . PHE A 1 620 ? -34.025 -4.142 28.026 1.00 92.62 620 PHE A C 1
ATOM 5059 O O . PHE A 1 620 ? -35.097 -4.054 28.626 1.00 92.62 620 PHE A O 1
ATOM 5066 N N . GLU A 1 621 ? -33.944 -4.048 26.698 1.00 95.06 621 GLU A N 1
ATOM 5067 C CA . GLU A 1 621 ? -35.091 -3.829 25.810 1.00 95.06 621 GLU A CA 1
ATOM 5068 C C . GLU A 1 621 ? 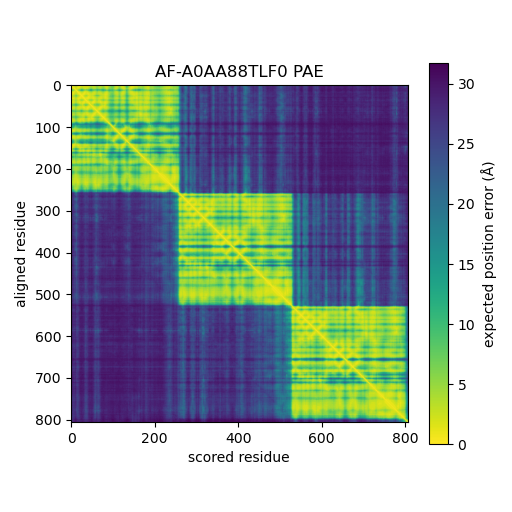-35.636 -5.160 25.274 1.00 95.06 621 GLU A C 1
ATOM 5070 O O . GLU A 1 621 ? -36.825 -5.452 25.427 1.00 95.06 621 GLU A O 1
ATOM 5075 N N . LYS A 1 622 ? -34.785 -5.969 24.627 1.00 94.81 622 LYS A N 1
ATOM 5076 C CA . LYS A 1 622 ? -35.183 -7.210 23.938 1.00 94.81 622 LYS A CA 1
ATOM 5077 C C . LYS A 1 622 ? -33.980 -8.093 23.591 1.00 94.81 622 LYS A C 1
ATOM 5079 O O . LYS A 1 622 ? -32.839 -7.655 23.671 1.00 94.81 622 LYS A O 1
ATOM 5084 N N . MET A 1 623 ? -34.257 -9.322 23.150 1.00 94.19 623 MET A N 1
ATOM 5085 C CA . MET A 1 623 ? -33.300 -10.118 22.372 1.00 94.19 623 MET A CA 1
ATOM 5086 C C . MET A 1 623 ? -33.519 -9.848 20.880 1.00 94.19 623 MET A C 1
ATOM 5088 O O . MET A 1 623 ? -34.669 -9.805 20.435 1.00 94.19 623 MET A O 1
ATOM 5092 N N . GLU A 1 624 ? -32.450 -9.692 20.108 1.00 94.62 624 GLU A N 1
ATOM 5093 C CA . GLU A 1 624 ? -32.514 -9.419 18.668 1.00 94.62 624 GLU A CA 1
ATOM 5094 C C . GLU A 1 624 ? -31.330 -10.055 17.939 1.00 94.62 624 GLU A C 1
ATOM 5096 O O . GLU A 1 624 ? -30.229 -10.098 18.478 1.00 94.62 624 GLU A O 1
ATOM 5101 N N . ASN A 1 625 ? -31.557 -10.544 16.717 1.00 90.44 625 ASN A N 1
ATOM 5102 C CA . ASN A 1 625 ? -30.473 -11.045 15.877 1.00 90.44 625 ASN A CA 1
ATOM 5103 C C . ASN A 1 625 ? -29.778 -9.875 15.172 1.00 90.44 625 ASN A C 1
ATOM 5105 O O . ASN A 1 625 ? -30.423 -9.145 14.418 1.00 90.44 625 ASN A O 1
ATOM 5109 N N . LEU A 1 626 ? -28.472 -9.742 15.375 1.00 87.81 626 LEU A N 1
ATOM 5110 C CA . LEU A 1 626 ? -27.588 -8.841 14.645 1.00 87.81 626 LEU A CA 1
ATOM 5111 C C . LEU A 1 626 ? -26.614 -9.701 13.830 1.00 87.81 626 LEU A C 1
ATOM 5113 O O . LEU A 1 626 ? -25.868 -10.474 14.417 1.00 87.81 626 LEU A O 1
ATOM 5117 N N . ALA A 1 627 ? -26.661 -9.614 12.495 1.00 83.25 627 ALA A N 1
ATOM 5118 C CA . ALA A 1 627 ? -25.841 -10.441 11.591 1.00 83.25 627 ALA A CA 1
ATOM 5119 C C . ALA A 1 627 ? -25.852 -11.948 11.953 1.00 83.25 627 ALA A C 1
ATOM 5121 O O . ALA A 1 627 ? -24.812 -12.580 12.087 1.00 83.25 627 ALA A O 1
ATOM 5122 N N . ASP A 1 628 ? -27.051 -12.508 12.162 1.00 84.75 628 ASP A N 1
ATOM 5123 C CA . ASP A 1 628 ? -27.294 -13.903 12.578 1.00 84.75 628 ASP A CA 1
ATOM 5124 C C . ASP A 1 628 ? -26.801 -14.297 13.988 1.00 84.75 628 ASP A C 1
ATOM 5126 O O . ASP A 1 628 ? -26.975 -15.445 14.407 1.00 84.75 628 ASP A O 1
ATOM 5130 N N . VAL A 1 629 ? -26.298 -13.344 14.778 1.00 85.12 629 VAL A N 1
ATOM 5131 C CA . VAL A 1 629 ? -25.940 -13.530 16.192 1.00 85.12 629 VAL A CA 1
ATOM 5132 C C . VAL A 1 629 ? -27.066 -13.024 17.093 1.00 85.12 629 VAL A C 1
ATOM 5134 O O . VAL A 1 629 ? -27.510 -11.885 16.974 1.00 85.12 629 VAL A O 1
ATOM 5137 N N . LEU A 1 630 ? -27.540 -13.864 18.018 1.00 89.75 630 LEU A N 1
ATOM 5138 C CA . LEU A 1 630 ? -28.579 -13.488 18.981 1.00 89.75 630 LEU A CA 1
ATOM 5139 C C . LEU A 1 630 ? -27.985 -12.644 20.121 1.00 89.75 630 LEU A C 1
ATOM 5141 O O . LEU A 1 630 ? -27.280 -13.171 20.983 1.00 89.75 630 LEU A O 1
ATOM 5145 N N . CYS A 1 631 ? -28.331 -11.360 20.164 1.00 91.81 631 CYS A N 1
ATOM 5146 C CA . CYS A 1 631 ? -27.793 -10.379 21.106 1.00 91.81 631 CYS A CA 1
ATOM 5147 C C . CYS A 1 631 ? -28.838 -9.907 22.129 1.00 91.81 631 CYS A C 1
ATOM 5149 O O . CYS A 1 631 ? -30.036 -9.832 21.839 1.00 91.81 631 CYS A O 1
ATOM 5151 N N . GLU A 1 632 ? -28.372 -9.530 23.321 1.00 93.81 632 GLU A N 1
ATOM 5152 C CA . GLU A 1 632 ? -29.119 -8.703 24.270 1.00 93.81 632 GLU A CA 1
ATOM 5153 C C . GLU A 1 632 ? -29.063 -7.245 23.802 1.00 93.81 632 GLU A C 1
ATOM 5155 O O . GLU A 1 632 ? -27.976 -6.698 23.614 1.00 93.81 632 GLU A O 1
ATOM 5160 N N . VAL A 1 633 ? -30.220 -6.604 23.647 1.00 95.62 633 VAL A N 1
ATOM 5161 C CA . VAL A 1 633 ? -30.319 -5.182 23.305 1.00 95.62 633 VAL A CA 1
ATOM 5162 C C . VAL A 1 633 ? -30.615 -4.393 24.564 1.00 95.62 633 VAL A C 1
ATOM 5164 O O . VAL A 1 633 ? -31.652 -4.586 25.202 1.00 95.62 633 VAL A O 1
ATOM 5167 N N . TRP A 1 634 ? -29.712 -3.487 24.904 1.00 92.50 634 TRP A N 1
ATOM 5168 C CA . TRP A 1 634 ? -29.834 -2.573 26.029 1.00 92.50 634 TRP A CA 1
ATOM 5169 C C . TRP A 1 634 ? -30.113 -1.174 25.510 1.00 92.50 634 TRP A C 1
ATOM 5171 O O . TRP A 1 634 ? -29.485 -0.743 24.550 1.00 92.50 634 TRP A O 1
ATOM 5181 N N . LYS A 1 635 ? -31.028 -0.448 26.146 1.00 95.88 635 LYS A N 1
ATOM 5182 C CA . LYS A 1 635 ? -31.483 0.865 25.699 1.00 95.88 635 LYS A CA 1
ATOM 5183 C C . LYS A 1 635 ? -31.372 1.909 26.793 1.00 95.88 635 LYS A C 1
ATOM 5185 O O . LYS A 1 635 ? -31.773 1.664 27.925 1.00 95.88 635 LYS A O 1
ATOM 5190 N N . SER A 1 636 ? -30.931 3.101 26.416 1.00 92.31 636 SER A N 1
ATOM 5191 C CA . SER A 1 636 ? -30.994 4.305 27.243 1.00 92.31 636 SER A CA 1
ATOM 5192 C C . SER A 1 636 ? -31.650 5.436 26.454 1.00 92.31 636 SER A C 1
ATOM 5194 O O . SER A 1 636 ? -31.548 5.497 25.229 1.00 92.31 636 SER A O 1
ATOM 5196 N N . VAL A 1 637 ? -32.370 6.323 27.137 1.00 92.69 637 VAL A N 1
ATOM 5197 C CA . VAL A 1 637 ? -32.986 7.502 26.519 1.00 92.69 637 VAL A CA 1
ATOM 5198 C C . VAL A 1 637 ? -32.635 8.717 27.355 1.00 92.69 637 VAL A C 1
ATOM 5200 O O . VAL A 1 637 ? -32.981 8.776 28.535 1.00 92.69 637 VAL A O 1
ATOM 5203 N N . THR A 1 638 ? -31.997 9.705 26.737 1.00 89.69 638 THR A N 1
ATOM 5204 C CA . THR A 1 638 ? -31.697 10.986 27.381 1.00 89.69 638 THR A CA 1
ATOM 5205 C C . THR A 1 638 ? -32.406 12.118 26.657 1.00 89.69 638 THR A C 1
ATOM 5207 O O . THR A 1 638 ? -32.706 12.043 25.465 1.00 89.69 638 THR A O 1
ATOM 5210 N N . GLN A 1 639 ? -32.764 13.160 27.403 1.00 88.94 639 GLN A N 1
ATOM 5211 C CA . GLN A 1 639 ? -33.458 14.312 26.846 1.00 88.94 639 GLN A CA 1
ATOM 5212 C C . GLN A 1 639 ? -33.001 15.590 27.546 1.00 88.94 639 GLN A C 1
ATOM 5214 O O . GLN A 1 639 ? -33.038 15.672 28.774 1.00 88.94 639 GLN A O 1
ATOM 5219 N N . ALA A 1 640 ? -32.612 16.595 26.764 1.00 85.06 640 ALA A N 1
ATOM 5220 C CA . ALA A 1 640 ? -32.374 17.956 27.234 1.00 85.06 640 ALA A CA 1
ATOM 5221 C C . ALA A 1 640 ? -32.951 18.957 26.233 1.00 85.06 640 ALA A C 1
ATOM 5223 O O . ALA A 1 640 ? -32.666 18.893 25.039 1.00 85.06 640 ALA A O 1
ATOM 5224 N N . GLY A 1 641 ? -33.779 19.882 26.726 1.00 86.56 641 GLY A N 1
ATOM 5225 C CA . GLY A 1 641 ? -34.504 20.812 25.861 1.00 86.56 641 GLY A CA 1
ATOM 5226 C C . GLY A 1 641 ? -35.326 20.060 24.812 1.00 86.56 641 GLY A C 1
ATOM 5227 O O . GLY A 1 641 ? -36.127 19.182 25.154 1.00 86.56 641 GLY A O 1
ATOM 5228 N N . HIS A 1 642 ? -35.098 20.393 23.541 1.00 86.69 642 HIS A N 1
ATOM 5229 C CA . HIS A 1 642 ? -35.770 19.763 22.410 1.00 86.69 642 HIS A CA 1
ATOM 5230 C C . HIS A 1 642 ? -35.086 18.495 21.890 1.00 86.69 642 HIS A C 1
ATOM 5232 O O . HIS A 1 642 ? -35.716 17.763 21.127 1.00 86.69 642 HIS A O 1
ATOM 5238 N N . LYS A 1 643 ? -33.862 18.188 22.333 1.00 85.62 643 LYS A N 1
ATOM 5239 C CA . LYS A 1 643 ? -33.072 17.044 21.865 1.00 85.62 643 LYS A CA 1
ATOM 5240 C C . LYS A 1 643 ? -33.366 15.810 22.714 1.00 85.62 643 LYS A C 1
ATOM 5242 O O . LYS A 1 643 ? -33.178 15.823 23.933 1.00 85.62 643 LYS A O 1
ATOM 5247 N N . LYS A 1 644 ? -33.862 14.752 22.076 1.00 90.94 644 LYS A N 1
ATOM 5248 C CA . LYS A 1 644 ? -34.141 13.447 22.678 1.00 90.94 644 LYS A CA 1
ATOM 5249 C C . LYS A 1 644 ? -33.319 12.385 21.955 1.00 90.94 644 LYS A C 1
ATOM 5251 O O . LYS A 1 644 ? -33.626 12.055 20.814 1.00 90.94 644 LYS A O 1
ATOM 5256 N N . ASN A 1 645 ? -32.343 11.809 22.643 1.00 90.31 645 ASN A N 1
ATOM 5257 C CA . ASN A 1 645 ? -31.450 10.803 22.081 1.00 90.31 645 ASN A CA 1
ATOM 5258 C C . ASN A 1 645 ? -31.833 9.424 22.612 1.00 90.31 645 ASN A C 1
ATOM 5260 O O . ASN A 1 645 ? -32.068 9.244 23.810 1.00 90.31 645 ASN A O 1
ATOM 5264 N N . THR A 1 646 ? -31.921 8.450 21.713 1.00 93.69 646 THR A N 1
ATOM 5265 C CA . THR A 1 646 ? -32.124 7.040 22.045 1.00 93.69 646 THR A CA 1
ATOM 5266 C C . THR A 1 646 ? -30.850 6.284 21.720 1.00 93.69 646 THR A C 1
ATOM 5268 O O . THR A 1 646 ? -30.416 6.282 20.576 1.00 93.69 646 THR A O 1
ATOM 5271 N N . TYR A 1 647 ? -30.277 5.627 22.719 1.00 94.31 647 TYR A N 1
ATOM 5272 C CA . TYR A 1 647 ? -29.072 4.822 22.585 1.00 94.31 647 TYR A CA 1
ATOM 5273 C C . TYR A 1 647 ? -29.432 3.351 22.692 1.00 94.31 647 TYR A C 1
ATOM 5275 O O . TYR A 1 647 ? -30.232 2.978 23.557 1.00 94.31 647 TYR A O 1
ATOM 5283 N N . ARG A 1 648 ? -28.821 2.511 21.861 1.00 95.94 648 ARG A N 1
ATOM 5284 C CA . ARG A 1 648 ? -28.926 1.056 21.951 1.00 95.94 648 ARG A CA 1
ATOM 5285 C C . ARG A 1 648 ? -27.552 0.408 21.891 1.00 95.94 648 ARG A C 1
ATOM 5287 O O . ARG A 1 648 ? -26.708 0.825 21.110 1.00 95.94 648 ARG A O 1
ATOM 5294 N N . LEU A 1 649 ? -27.341 -0.615 22.710 1.00 93.69 649 LEU A N 1
ATOM 5295 C CA . LEU A 1 649 ? -26.119 -1.411 22.747 1.00 93.69 649 LEU A CA 1
ATOM 5296 C C . LEU A 1 649 ? -26.483 -2.893 22.613 1.00 93.69 649 LEU A C 1
ATOM 5298 O O . LEU A 1 649 ? -27.258 -3.417 23.416 1.00 93.69 649 LEU A O 1
ATOM 5302 N N . TRP A 1 650 ? -25.919 -3.558 21.608 1.00 94.75 650 TRP A N 1
ATOM 5303 C CA . TRP A 1 650 ? -26.052 -4.992 21.374 1.00 94.75 650 TRP A CA 1
ATOM 5304 C C . TRP A 1 650 ? -24.850 -5.696 21.988 1.00 94.75 650 TRP A C 1
ATOM 5306 O O . TRP A 1 650 ? -23.709 -5.410 21.621 1.00 94.75 650 TRP A O 1
ATOM 5316 N N . VAL A 1 651 ? -25.110 -6.622 22.909 1.00 91.06 651 VAL A N 1
ATOM 5317 C CA . VAL A 1 651 ? -24.071 -7.419 23.569 1.00 91.06 651 VAL A CA 1
ATOM 5318 C C . VAL A 1 651 ? -24.397 -8.905 23.532 1.00 91.06 651 VAL A C 1
ATOM 5320 O O . VAL A 1 651 ? -25.561 -9.307 23.510 1.00 91.06 651 VAL A O 1
ATOM 5323 N N . THR A 1 652 ? -23.363 -9.735 23.593 1.00 89.19 652 THR A N 1
ATOM 5324 C CA . THR A 1 652 ? -23.492 -11.183 23.810 1.00 89.19 652 THR A CA 1
ATOM 5325 C C . THR A 1 652 ? -22.835 -11.595 25.118 1.00 89.19 652 THR A C 1
ATOM 5327 O O . THR A 1 652 ? -21.915 -10.936 25.601 1.00 89.19 652 THR A O 1
ATOM 5330 N N . ARG A 1 653 ? -23.325 -12.691 25.703 1.00 82.06 653 ARG A N 1
ATOM 5331 C CA . ARG A 1 653 ? -22.802 -13.286 26.939 1.00 82.06 653 ARG A CA 1
ATOM 5332 C C . ARG A 1 653 ? -22.594 -14.789 26.735 1.00 82.06 653 ARG A C 1
ATOM 5334 O O . ARG A 1 653 ? -23.530 -15.558 26.968 1.00 82.06 653 ARG A O 1
ATOM 5341 N N . PRO A 1 654 ? -21.412 -15.213 26.252 1.00 68.44 654 PRO A N 1
ATOM 5342 C CA . PRO A 1 654 ? -21.181 -16.589 25.807 1.00 68.44 654 PRO A CA 1
ATOM 5343 C C . PRO A 1 654 ? -21.411 -17.646 26.897 1.00 68.44 654 PRO A C 1
ATOM 5345 O O . PRO A 1 654 ? -21.908 -18.730 26.605 1.00 68.44 654 PRO A O 1
ATOM 5348 N N . GLU A 1 655 ? -21.103 -17.326 28.159 1.00 65.44 655 GLU A N 1
ATOM 5349 C CA . GLU A 1 655 ? -21.145 -18.283 29.279 1.00 65.44 655 GLU A CA 1
ATOM 5350 C C . GLU A 1 655 ? -22.317 -18.031 30.251 1.00 65.44 655 GLU A C 1
ATOM 5352 O O . GLU A 1 655 ? -22.371 -18.587 31.349 1.00 65.44 655 GLU A O 1
ATOM 5357 N N . GLY A 1 656 ? -23.298 -17.213 29.850 1.00 62.84 656 GLY A N 1
ATOM 5358 C CA . GLY A 1 656 ? -24.488 -16.893 30.644 1.00 62.84 656 GLY A CA 1
ATOM 5359 C C . GLY A 1 656 ? -24.418 -15.540 31.361 1.00 62.84 656 GLY A C 1
ATOM 5360 O O . GLY A 1 656 ? -23.543 -14.723 31.113 1.00 62.84 656 GLY A O 1
ATOM 5361 N N . LYS A 1 657 ? -25.382 -15.262 32.251 1.00 59.59 657 LYS A N 1
ATOM 5362 C CA . LYS A 1 657 ? -25.595 -13.911 32.820 1.00 59.59 657 LYS A CA 1
ATOM 5363 C C . LYS A 1 657 ? -24.392 -13.311 33.557 1.00 59.59 657 LYS A C 1
ATOM 5365 O O . LYS A 1 657 ? -24.283 -12.089 33.593 1.00 59.59 657 LYS A O 1
ATOM 5370 N N . ASP A 1 658 ? -23.525 -14.153 34.111 1.00 59.12 658 ASP A N 1
ATOM 5371 C CA . ASP A 1 658 ? -22.349 -13.730 34.876 1.00 59.12 658 ASP A CA 1
ATOM 5372 C C . ASP A 1 658 ? -21.079 -13.611 34.008 1.00 59.12 658 ASP A C 1
ATOM 5374 O O . ASP A 1 658 ? -20.031 -13.216 34.514 1.00 59.12 658 ASP A O 1
ATOM 5378 N N . SER A 1 659 ? -21.154 -13.932 32.709 1.00 63.19 659 SER A N 1
ATOM 5379 C CA . SER A 1 659 ? -20.019 -13.821 31.792 1.00 63.19 659 SER A CA 1
ATOM 5380 C C . SER A 1 659 ? -19.774 -12.377 31.362 1.00 63.19 659 SER A C 1
ATOM 5382 O O . SER A 1 659 ? -20.684 -11.535 31.366 1.00 63.19 659 SER A O 1
ATOM 5384 N N . LEU A 1 660 ? -18.541 -12.116 30.922 1.00 69.88 660 LEU A N 1
ATOM 5385 C CA . LEU A 1 660 ? -18.167 -10.860 30.283 1.00 69.88 660 LEU A CA 1
ATOM 5386 C C . LEU A 1 660 ? -19.119 -10.573 29.111 1.00 69.88 660 LEU A C 1
ATOM 5388 O O . LEU A 1 660 ? -19.429 -11.469 28.321 1.00 69.88 660 LEU A O 1
ATOM 5392 N N . ALA A 1 661 ? -19.624 -9.342 29.054 1.00 81.06 661 ALA A N 1
ATOM 5393 C CA . ALA A 1 661 ? -20.459 -8.888 27.954 1.00 81.06 661 ALA A CA 1
ATOM 5394 C C . ALA A 1 661 ? -19.553 -8.447 26.804 1.00 81.06 661 ALA A C 1
ATOM 5396 O O . ALA A 1 661 ? -18.713 -7.571 26.992 1.00 81.06 661 ALA A O 1
ATOM 5397 N N . ILE A 1 662 ? -19.741 -9.052 25.637 1.00 86.00 662 ILE A N 1
ATOM 5398 C CA . ILE A 1 662 ? -19.000 -8.727 24.419 1.00 86.00 662 ILE A CA 1
ATOM 5399 C C . ILE A 1 662 ? -19.868 -7.767 23.595 1.00 86.00 662 ILE A C 1
ATOM 5401 O O . ILE A 1 662 ? -20.970 -8.175 23.201 1.00 86.00 662 ILE A O 1
ATOM 5405 N N . PRO A 1 663 ? -19.440 -6.510 23.381 1.00 90.06 663 PRO A N 1
ATOM 5406 C CA . PRO A 1 663 ? -20.169 -5.543 22.571 1.00 90.06 663 PRO A CA 1
ATOM 5407 C C . PRO A 1 663 ? -20.048 -5.877 21.082 1.00 90.06 663 PRO A C 1
ATOM 5409 O O . PRO A 1 663 ? -18.994 -6.297 20.624 1.00 90.06 663 PRO A O 1
ATOM 5412 N N . HIS A 1 664 ? -21.136 -5.675 20.338 1.00 90.62 664 HIS A N 1
ATOM 5413 C CA . HIS A 1 664 ? -21.186 -5.882 18.881 1.00 90.62 664 HIS A CA 1
ATOM 5414 C C . HIS A 1 664 ? -21.566 -4.612 18.129 1.00 90.62 664 HIS A C 1
ATOM 5416 O O . HIS A 1 664 ? -21.021 -4.318 17.075 1.00 90.62 664 HIS A O 1
ATOM 5422 N N . ARG A 1 665 ? -22.515 -3.840 18.664 1.00 94.12 665 ARG A N 1
ATOM 5423 C CA . ARG A 1 665 ? -22.961 -2.588 18.049 1.00 94.12 665 ARG A CA 1
ATOM 5424 C C . ARG A 1 665 ? -23.431 -1.615 19.106 1.00 94.12 665 ARG A C 1
ATOM 5426 O O . ARG A 1 665 ? -24.159 -2.005 20.017 1.00 94.12 665 ARG A O 1
ATOM 5433 N N . PHE A 1 666 ? -23.084 -0.352 18.942 1.00 94.44 666 PHE A N 1
ATOM 5434 C CA . PHE A 1 666 ? -23.701 0.776 19.620 1.00 94.44 666 PHE A CA 1
ATOM 5435 C C . PHE A 1 666 ? -24.385 1.666 18.583 1.00 94.44 666 PHE A C 1
ATOM 5437 O O . PHE A 1 666 ? -23.820 1.950 17.536 1.00 94.44 666 PHE A O 1
ATOM 5444 N N . GLU A 1 667 ? -25.616 2.085 18.845 1.00 95.50 667 GLU A N 1
ATOM 5445 C CA . GLU A 1 667 ? -26.401 2.950 17.964 1.00 95.50 667 GLU A CA 1
ATOM 5446 C C . GLU A 1 667 ? -26.913 4.146 18.758 1.00 95.50 667 GLU A C 1
ATOM 5448 O O . GLU A 1 667 ? -27.441 3.982 19.863 1.00 95.50 667 GLU A O 1
ATOM 5453 N N . MET A 1 668 ? -26.817 5.333 18.165 1.00 93.25 668 MET A N 1
ATOM 5454 C CA . MET A 1 668 ? -27.492 6.534 18.638 1.00 93.25 668 MET A CA 1
ATOM 5455 C C . MET A 1 668 ? -28.490 7.007 17.583 1.00 93.25 668 MET A C 1
ATOM 5457 O O . MET A 1 668 ? -28.148 7.149 16.411 1.00 93.25 668 MET A O 1
ATOM 5461 N N . GLU A 1 669 ? -29.724 7.265 18.009 1.00 92.75 669 GLU A N 1
ATOM 5462 C CA . GLU A 1 669 ? -30.766 7.904 17.209 1.00 92.75 669 GLU A CA 1
ATOM 5463 C C . GLU A 1 669 ? -31.231 9.193 17.899 1.00 92.75 669 GLU A C 1
ATOM 5465 O O . GLU A 1 669 ? -31.863 9.160 18.963 1.00 92.75 669 GLU A O 1
ATOM 5470 N N . GLY A 1 670 ? -30.932 10.332 17.277 1.00 89.38 670 GLY A N 1
ATOM 5471 C CA . GLY A 1 670 ? -31.357 11.657 17.706 1.00 89.38 670 GLY A CA 1
ATOM 5472 C C . GLY A 1 670 ? -32.748 11.990 17.177 1.00 89.38 670 GLY A C 1
ATOM 5473 O O . GLY A 1 670 ? -33.089 11.712 16.021 1.00 89.38 670 GLY A O 1
ATOM 5474 N N . PHE A 1 671 ? -33.578 12.584 18.029 1.00 87.88 671 PHE A N 1
ATOM 5475 C CA . PHE A 1 671 ? -34.878 13.126 17.659 1.00 87.88 671 PHE A CA 1
ATOM 5476 C C . PHE A 1 671 ? -35.044 14.531 18.230 1.00 87.88 671 PHE A C 1
ATOM 5478 O O . PHE A 1 671 ? -34.952 14.739 19.445 1.00 87.88 671 PHE A O 1
ATOM 5485 N N . ASN A 1 672 ? -35.352 15.494 17.365 1.00 87.00 672 ASN A N 1
ATOM 5486 C CA . ASN A 1 672 ? -35.661 16.849 17.784 1.00 87.00 672 ASN A CA 1
ATOM 5487 C C . ASN A 1 672 ? -37.177 17.021 17.931 1.00 87.00 672 ASN A C 1
ATOM 5489 O O . ASN A 1 672 ? -37.937 16.989 16.966 1.00 87.00 672 ASN A O 1
ATOM 5493 N N . THR A 1 673 ? -37.625 17.224 19.167 1.00 86.12 673 THR A N 1
ATOM 5494 C CA . THR A 1 673 ? -39.047 17.360 19.511 1.00 86.12 673 THR A CA 1
ATOM 5495 C C . THR A 1 673 ? -39.687 18.654 19.011 1.00 86.12 673 THR A C 1
ATOM 5497 O O . THR A 1 673 ? -40.907 18.690 18.902 1.00 86.12 673 THR A O 1
ATOM 5500 N N . LEU A 1 674 ? -38.903 19.697 18.707 1.00 86.56 674 LEU A N 1
ATOM 5501 C CA . LEU A 1 674 ? -39.408 20.944 18.120 1.00 86.56 674 LEU A CA 1
ATOM 5502 C C . LEU A 1 674 ? -39.571 20.826 16.602 1.00 86.56 674 LEU A C 1
ATOM 5504 O O . LEU A 1 674 ? -40.534 21.350 16.045 1.00 86.56 674 LEU A O 1
ATOM 5508 N N . LEU A 1 675 ? -38.632 20.143 15.942 1.00 82.69 675 LEU A N 1
ATOM 5509 C CA . LEU A 1 675 ? -38.671 19.906 14.494 1.00 82.69 675 LEU A CA 1
ATOM 5510 C C . LEU A 1 675 ? -39.591 18.739 14.113 1.00 82.69 675 LEU A C 1
ATOM 5512 O O . LEU A 1 675 ? -39.962 18.612 12.950 1.00 82.69 675 LEU A O 1
ATOM 5516 N N . GLU A 1 676 ? -39.945 17.902 15.093 1.00 85.88 676 GLU A N 1
ATOM 5517 C CA . GLU A 1 676 ? -40.653 16.631 14.913 1.00 85.88 676 GLU A CA 1
ATOM 5518 C C . GLU A 1 676 ? -39.954 15.701 13.903 1.00 85.88 676 GLU A C 1
ATOM 5520 O O . GLU A 1 676 ? -40.595 14.938 13.181 1.00 85.88 676 GLU A O 1
ATOM 5525 N N . SER A 1 677 ? -38.619 15.747 13.864 1.00 81.50 677 SER A N 1
ATOM 5526 C CA . SER A 1 677 ? -37.790 14.996 12.923 1.00 81.50 677 SER A CA 1
ATOM 5527 C C . SER A 1 677 ? -36.594 14.333 13.607 1.00 81.50 677 SER A C 1
ATOM 5529 O O . SER A 1 677 ? -36.114 14.768 14.659 1.00 81.50 677 SER A O 1
ATOM 5531 N N . HIS A 1 678 ? -36.109 13.251 12.996 1.00 82.94 678 HIS A N 1
ATOM 5532 C CA . HIS A 1 678 ? -34.808 12.687 13.338 1.00 82.94 678 HIS A CA 1
ATOM 5533 C C . HIS A 1 678 ? -33.718 13.615 12.821 1.00 82.94 678 HIS A C 1
ATOM 5535 O O . HIS A 1 678 ? -33.741 13.996 11.653 1.00 82.94 678 HIS A O 1
ATOM 5541 N N . ASN A 1 679 ? -32.791 13.985 13.697 1.00 80.81 679 ASN A N 1
ATOM 5542 C CA . ASN A 1 679 ? -31.752 14.959 13.388 1.00 80.81 679 ASN A CA 1
ATOM 5543 C C . ASN A 1 679 ? -30.344 14.371 13.406 1.00 80.81 679 ASN A C 1
ATOM 5545 O O . ASN A 1 679 ? -29.455 15.030 12.898 1.00 80.81 679 ASN A O 1
ATOM 5549 N N . ASP A 1 680 ? -30.134 13.176 13.959 1.00 84.19 680 ASP A N 1
ATOM 5550 C CA . ASP A 1 680 ? -28.819 12.536 13.996 1.00 84.19 680 ASP A CA 1
ATOM 5551 C C . ASP A 1 680 ? -28.976 11.010 14.060 1.00 84.19 680 ASP A C 1
ATOM 5553 O O . ASP A 1 680 ? -29.929 10.491 14.654 1.00 84.19 680 ASP A O 1
ATOM 5557 N N . LYS A 1 681 ? -28.057 10.285 13.425 1.00 90.75 681 LYS A N 1
ATOM 5558 C CA . LYS A 1 681 ? -27.924 8.833 13.551 1.00 90.75 681 LYS A CA 1
ATOM 5559 C C . LYS A 1 681 ? -26.488 8.424 13.262 1.00 90.75 681 LYS A C 1
ATOM 5561 O O . LYS A 1 681 ? -25.944 8.753 12.205 1.00 90.75 681 LYS A O 1
ATOM 5566 N N . TYR A 1 682 ? -25.917 7.635 14.161 1.00 92.94 682 TYR A N 1
ATOM 5567 C CA . TYR A 1 682 ? -24.640 6.967 13.941 1.00 92.94 682 TYR A CA 1
ATOM 5568 C C . TYR A 1 682 ? -24.599 5.615 14.644 1.00 92.94 682 TYR A C 1
ATOM 5570 O O . TYR A 1 682 ? -25.345 5.354 15.594 1.00 92.94 682 TYR A O 1
ATOM 5578 N N . THR A 1 683 ? -23.715 4.756 14.157 1.00 94.44 683 THR A N 1
ATOM 5579 C CA . THR A 1 683 ? -23.439 3.434 14.707 1.00 94.44 683 THR A CA 1
ATOM 5580 C C . THR A 1 683 ? -21.948 3.271 14.943 1.00 94.44 683 THR A C 1
ATOM 5582 O O . THR A 1 683 ? -21.140 3.791 14.185 1.00 94.44 683 THR A O 1
ATOM 5585 N N . ILE A 1 684 ? -21.591 2.533 15.982 1.00 94.50 684 ILE A N 1
ATOM 5586 C CA . ILE A 1 684 ? -20.254 1.990 16.181 1.00 94.50 684 ILE A CA 1
ATOM 5587 C C . ILE A 1 684 ? -20.403 0.478 16.145 1.00 94.50 684 ILE A C 1
ATOM 5589 O O . ILE A 1 684 ? -21.073 -0.090 17.009 1.00 94.50 684 ILE A O 1
ATOM 5593 N N . ASP A 1 685 ? -19.821 -0.148 15.134 1.00 93.50 685 ASP A N 1
ATOM 5594 C CA . ASP A 1 685 ? -19.752 -1.600 15.032 1.00 93.50 685 ASP A CA 1
ATOM 5595 C C . ASP A 1 685 ? -18.460 -2.065 15.671 1.00 93.50 685 ASP A C 1
ATOM 5597 O O . ASP A 1 685 ? -17.387 -1.687 15.221 1.00 93.50 685 ASP A O 1
ATOM 5601 N N . TYR A 1 686 ? -18.575 -2.834 16.748 1.00 90.50 686 TYR A N 1
ATOM 5602 C CA . TYR A 1 686 ? -17.426 -3.363 17.463 1.00 90.50 686 TYR A CA 1
ATOM 5603 C C . TYR A 1 686 ? -17.037 -4.702 16.862 1.00 90.50 686 TYR A C 1
ATOM 5605 O O . TYR A 1 686 ? -17.883 -5.579 16.670 1.00 90.50 686 TYR A O 1
ATOM 5613 N N . SER A 1 687 ? -15.747 -4.864 16.633 1.00 82.75 687 SER A N 1
ATOM 5614 C CA . SER A 1 687 ? -15.130 -6.139 16.336 1.00 82.75 687 SER A CA 1
ATOM 5615 C C . SER A 1 687 ? -14.115 -6.467 17.424 1.00 82.75 687 SER A C 1
ATOM 5617 O O . SER A 1 687 ? -13.705 -5.621 18.223 1.00 82.75 687 SER A O 1
ATOM 5619 N N . ASP A 1 688 ? -13.749 -7.740 17.484 1.00 73.31 688 ASP A N 1
ATOM 5620 C CA . ASP A 1 688 ? -12.481 -8.135 18.077 1.00 73.31 688 ASP A CA 1
ATOM 5621 C C . ASP A 1 688 ? -12.301 -7.804 19.582 1.00 73.31 688 ASP A C 1
ATOM 5623 O O . ASP A 1 688 ? -11.207 -7.653 20.092 1.00 73.31 688 ASP A O 1
ATOM 5627 N N . PHE A 1 689 ? -13.363 -7.707 20.381 1.00 76.50 689 PHE A N 1
ATOM 5628 C CA . PHE A 1 689 ? -13.246 -7.317 21.797 1.00 76.50 689 PHE A CA 1
ATOM 5629 C C . PHE A 1 689 ? -12.478 -8.325 22.691 1.00 76.50 689 PHE A C 1
ATOM 5631 O O . PHE A 1 689 ? -12.782 -9.521 22.692 1.00 76.50 689 PHE A O 1
ATOM 5638 N N . SER A 1 690 ? -11.592 -7.823 23.570 1.00 72.81 690 SER A N 1
ATOM 5639 C CA . SER A 1 690 ? -10.891 -8.612 24.606 1.00 72.81 690 SER A CA 1
ATOM 5640 C C . SER A 1 690 ? -10.831 -7.941 25.980 1.00 72.81 690 SER A C 1
ATOM 5642 O O . SER A 1 690 ? -10.724 -6.717 26.077 1.00 72.81 690 SER A O 1
ATOM 5644 N N . PRO A 1 691 ? -10.845 -8.740 27.068 1.00 68.31 691 PRO A N 1
ATOM 5645 C CA . PRO A 1 691 ? -10.626 -8.252 28.427 1.00 68.31 691 PRO A CA 1
ATOM 5646 C C . PRO A 1 691 ? -9.161 -7.954 28.784 1.00 68.31 691 PRO A C 1
ATOM 5648 O O . PRO A 1 691 ? -8.921 -7.447 29.879 1.00 68.31 691 PRO A O 1
ATOM 5651 N N . GLN A 1 692 ? -8.187 -8.317 27.946 1.00 64.81 692 GLN A N 1
ATOM 5652 C CA . GLN A 1 692 ? -6.759 -8.163 28.245 1.00 64.81 692 GLN A CA 1
ATOM 5653 C C . GLN A 1 692 ? -6.125 -7.071 27.379 1.00 64.81 692 GLN A C 1
ATOM 5655 O O . GLN A 1 692 ? -6.460 -6.923 26.208 1.00 64.81 692 GLN A O 1
ATOM 5660 N N . THR A 1 693 ? -5.194 -6.310 27.959 1.00 63.81 693 THR A N 1
ATOM 5661 C CA . THR A 1 693 ? -4.428 -5.270 27.261 1.00 63.81 693 THR A CA 1
ATOM 5662 C C . THR A 1 693 ? -2.970 -5.312 27.704 1.00 63.81 693 THR A C 1
ATOM 5664 O O . THR A 1 693 ? -2.680 -5.528 28.881 1.00 63.81 693 THR A O 1
ATOM 5667 N N . GLU A 1 694 ? -2.048 -5.079 26.773 1.00 62.97 694 GLU A N 1
ATOM 5668 C CA . GLU A 1 694 ? -0.617 -5.027 27.075 1.00 62.97 694 GLU A CA 1
ATOM 5669 C C . GLU A 1 694 ? -0.216 -3.669 27.658 1.00 62.97 694 GLU A C 1
ATOM 5671 O O . GLU A 1 694 ? -0.902 -2.662 27.496 1.00 62.97 694 GLU A O 1
ATOM 5676 N N . SER A 1 695 ? 0.910 -3.628 28.367 1.00 69.75 695 SER A N 1
ATOM 5677 C CA . SER A 1 695 ? 1.362 -2.407 29.044 1.00 69.75 695 SER A CA 1
ATOM 5678 C C . SER A 1 695 ? 2.167 -1.454 28.153 1.00 69.75 695 SER A C 1
ATOM 5680 O O . SER A 1 695 ? 2.267 -0.263 28.471 1.00 69.75 695 SER A O 1
ATOM 5682 N N . ASP A 1 696 ? 2.737 -1.968 27.062 1.00 74.94 696 ASP A N 1
ATOM 5683 C CA . ASP A 1 696 ? 3.627 -1.271 26.133 1.00 74.94 696 ASP A CA 1
ATOM 5684 C C . ASP A 1 696 ? 2.872 -0.480 25.057 1.00 74.94 696 ASP A C 1
ATOM 5686 O O . ASP A 1 696 ? 3.369 0.551 24.609 1.00 74.94 696 ASP A O 1
ATOM 5690 N N . VAL A 1 697 ? 1.642 -0.878 24.709 1.00 77.75 697 VAL A N 1
ATOM 5691 C CA . VAL A 1 697 ? 0.774 -0.144 23.764 1.00 77.75 697 VAL A CA 1
ATOM 5692 C C . VAL A 1 697 ? 0.517 1.299 24.202 1.00 77.75 697 VAL A C 1
ATOM 5694 O O . VAL A 1 697 ? 0.255 2.155 23.361 1.00 77.75 697 VAL A O 1
ATOM 5697 N N . PHE A 1 698 ? 0.636 1.585 25.501 1.00 82.56 698 PHE A N 1
ATOM 5698 C CA . PHE A 1 698 ? 0.476 2.919 26.082 1.00 82.56 698 PHE A CA 1
ATOM 5699 C C . PHE A 1 698 ? 1.774 3.743 26.122 1.00 82.56 698 PHE A C 1
ATOM 5701 O O . PHE A 1 698 ? 1.749 4.895 26.563 1.00 82.56 698 PHE A O 1
ATOM 5708 N N . ILE A 1 699 ? 2.915 3.177 25.714 1.00 80.19 699 ILE A N 1
ATOM 5709 C CA . ILE A 1 699 ? 4.195 3.888 25.662 1.00 80.19 699 ILE A CA 1
ATOM 5710 C C . ILE A 1 699 ? 4.208 4.786 24.422 1.00 80.19 699 ILE A C 1
ATOM 5712 O O . ILE A 1 699 ? 4.038 4.327 23.294 1.00 80.19 699 ILE A O 1
ATOM 5716 N N . ARG A 1 700 ? 4.431 6.084 24.640 1.00 79.56 700 ARG A N 1
ATOM 5717 C CA . ARG A 1 700 ? 4.561 7.069 23.559 1.00 79.56 700 ARG A CA 1
ATOM 5718 C C . ARG A 1 700 ? 5.907 6.911 22.829 1.00 79.56 700 ARG A C 1
ATOM 5720 O O . ARG A 1 700 ? 6.895 6.590 23.493 1.00 79.56 700 ARG A O 1
ATOM 5727 N N . PRO A 1 701 ? 5.981 7.187 21.513 1.00 73.12 701 PRO A N 1
ATOM 5728 C CA . PRO A 1 701 ? 7.249 7.261 20.781 1.00 73.12 701 PRO A CA 1
ATOM 5729 C C . PRO A 1 701 ? 8.216 8.248 21.454 1.00 73.12 701 PRO A C 1
ATOM 5731 O O . PRO A 1 701 ? 7.833 9.370 21.791 1.00 73.12 701 PRO A O 1
ATOM 5734 N N . GLY A 1 702 ? 9.446 7.802 21.724 1.00 52.44 702 GLY A N 1
ATOM 5735 C CA . GLY A 1 702 ? 10.353 8.432 22.693 1.00 52.44 702 GLY A CA 1
ATOM 5736 C C . GLY A 1 702 ? 11.047 9.719 22.237 1.00 52.44 702 GLY A C 1
ATOM 5737 O O . GLY A 1 702 ? 11.639 10.399 23.074 1.00 52.44 702 GLY A O 1
ATOM 5738 N N . GLU A 1 703 ? 10.974 10.076 20.954 1.00 60.38 703 GLU A N 1
ATOM 5739 C CA . GLU A 1 703 ? 11.771 11.173 20.375 1.00 60.38 703 GLU A CA 1
ATOM 5740 C C . GLU A 1 703 ? 10.950 12.410 19.968 1.00 60.38 703 GLU A C 1
ATOM 5742 O O . GLU A 1 703 ? 11.517 13.431 19.580 1.00 60.38 703 GLU A O 1
ATOM 5747 N N . MET A 1 704 ? 9.619 12.375 20.105 1.00 73.50 704 MET A N 1
ATOM 5748 C CA . MET A 1 704 ? 8.746 13.436 19.594 1.00 73.50 704 MET A CA 1
ATOM 5749 C C . MET A 1 704 ? 8.415 14.496 20.653 1.00 73.50 704 MET A C 1
ATOM 5751 O O . MET A 1 704 ? 7.833 14.207 21.702 1.00 73.50 704 MET A O 1
ATOM 5755 N N . THR A 1 705 ? 8.738 15.759 20.369 1.00 83.56 705 THR A N 1
ATOM 5756 C CA . THR A 1 705 ? 8.275 16.895 21.177 1.00 83.56 705 THR A CA 1
ATOM 5757 C C . THR A 1 705 ? 6.844 17.255 20.801 1.00 83.56 705 THR A C 1
ATOM 5759 O O . THR A 1 705 ? 6.574 17.551 19.641 1.00 83.56 705 THR A O 1
ATOM 5762 N N . CYS A 1 706 ? 5.942 17.264 21.780 1.00 87.88 706 CYS A N 1
ATOM 5763 C CA . CYS A 1 706 ? 4.548 17.635 21.555 1.00 87.88 706 CYS A CA 1
ATOM 5764 C C . CYS A 1 706 ? 4.330 19.138 21.761 1.00 87.88 706 CYS A C 1
ATOM 5766 O O . CYS A 1 706 ? 4.771 19.699 22.768 1.00 87.88 706 CYS A O 1
ATOM 5768 N N . GLU A 1 707 ? 3.628 19.771 20.828 1.00 90.31 707 GLU A N 1
ATOM 5769 C CA . GLU A 1 707 ? 3.210 21.171 20.899 1.00 90.31 707 GLU A CA 1
ATOM 5770 C C . GLU A 1 707 ? 1.770 21.308 21.422 1.00 90.31 707 GLU A C 1
ATOM 5772 O O . GLU A 1 707 ? 1.071 20.319 21.627 1.00 90.31 707 GLU A O 1
ATOM 5777 N N . GLU A 1 708 ? 1.315 22.525 21.715 1.00 85.06 708 GLU A N 1
ATOM 5778 C CA . GLU A 1 708 ? -0.094 22.741 22.070 1.00 85.06 708 GLU A CA 1
ATOM 5779 C C . GLU A 1 708 ? -0.969 22.762 20.812 1.00 85.06 708 GLU A C 1
ATOM 5781 O O . GLU A 1 708 ? -0.528 23.204 19.754 1.00 85.06 708 GLU A O 1
ATOM 5786 N N . PHE A 1 709 ? -2.225 22.326 20.934 1.00 81.88 709 PHE A N 1
ATOM 5787 C CA . PHE A 1 709 ? -3.181 22.376 19.824 1.00 81.88 709 PHE A CA 1
ATOM 5788 C C . PHE A 1 709 ? -3.351 23.815 19.282 1.00 81.88 709 PHE A C 1
ATOM 5790 O O . PHE A 1 709 ? -3.587 24.735 20.080 1.00 81.88 709 PHE A O 1
ATOM 5797 N N . PRO A 1 710 ? -3.272 24.019 17.951 1.00 68.62 710 PRO A N 1
ATOM 5798 C CA . PRO A 1 710 ? -3.355 25.339 17.321 1.00 68.62 710 PRO A CA 1
ATOM 5799 C C . PRO A 1 710 ? -4.774 25.932 17.346 1.00 68.62 710 PRO A C 1
ATOM 5801 O O . PRO A 1 710 ? -4.931 27.151 17.268 1.00 68.62 710 PRO A O 1
ATOM 5804 N N . ASP A 1 711 ? -5.794 25.085 17.495 1.00 68.31 711 ASP A N 1
ATOM 5805 C CA . ASP A 1 711 ? -7.211 25.445 17.428 1.00 68.31 711 ASP A CA 1
ATOM 5806 C C . ASP A 1 711 ? -7.714 26.212 18.670 1.00 68.31 711 ASP A C 1
ATOM 5808 O O . ASP A 1 711 ? -7.063 26.192 19.735 1.00 68.31 711 ASP A O 1
ATOM 5812 N N . PRO A 1 712 ? -8.876 26.902 18.563 1.00 68.62 712 PRO A N 1
ATOM 5813 C CA . PRO A 1 712 ? -9.495 27.604 19.682 1.00 68.62 712 PRO A CA 1
ATOM 5814 C C . PRO A 1 712 ? -9.618 26.687 20.896 1.00 68.62 712 PRO A C 1
ATOM 5816 O O . PRO A 1 712 ? -9.865 25.488 20.757 1.00 68.62 712 PRO A O 1
ATOM 5819 N N . VAL A 1 713 ? -9.448 27.246 22.096 1.00 68.44 713 VAL A N 1
ATOM 5820 C CA . VAL A 1 713 ? -9.424 26.486 23.360 1.00 68.44 713 VAL A CA 1
ATOM 5821 C C . VAL A 1 713 ? -10.644 25.571 23.491 1.00 68.44 713 VAL A C 1
ATOM 5823 O O . VAL A 1 713 ? -10.532 24.461 24.011 1.00 68.44 713 VAL A O 1
ATOM 5826 N N . GLU A 1 714 ? -11.785 26.018 22.976 1.00 69.88 714 GLU A N 1
ATOM 5827 C CA . GLU A 1 714 ? -13.058 25.314 22.992 1.00 69.88 714 GLU A CA 1
ATOM 5828 C C . GLU A 1 714 ? -13.047 24.020 22.154 1.00 69.88 714 GLU A C 1
ATOM 5830 O O . GLU A 1 714 ? -13.729 23.061 22.512 1.00 69.88 714 GLU A O 1
ATOM 5835 N N . GLU A 1 715 ? -12.269 23.960 21.068 1.00 81.94 715 GLU A N 1
ATOM 5836 C CA . GLU A 1 715 ? -12.230 22.836 20.115 1.00 81.94 715 GLU A CA 1
ATOM 5837 C C . GLU A 1 715 ? -11.175 21.778 20.477 1.00 81.94 715 GLU A C 1
ATOM 5839 O O . GLU A 1 715 ? -11.336 20.595 20.164 1.00 81.94 715 GLU A O 1
ATOM 5844 N N . ARG A 1 716 ? -10.141 22.170 21.238 1.00 85.31 716 ARG A N 1
ATOM 5845 C CA . ARG A 1 716 ? -9.027 21.293 21.648 1.00 85.31 716 ARG A CA 1
ATOM 5846 C C . ARG A 1 716 ? -9.491 20.000 22.315 1.00 85.31 716 ARG A C 1
ATOM 5848 O O . ARG A 1 716 ? -8.877 18.959 22.113 1.00 85.31 716 ARG A O 1
ATOM 5855 N N . GLN A 1 717 ? -10.565 20.054 23.107 1.00 81.12 717 GLN A N 1
ATOM 5856 C CA . GLN A 1 717 ? -11.094 18.870 23.793 1.00 81.12 717 GLN A CA 1
ATOM 5857 C C . GLN A 1 717 ? -11.628 17.816 22.814 1.00 81.12 717 GLN A C 1
ATOM 5859 O O . GLN A 1 717 ? -11.414 16.626 23.032 1.00 81.12 717 GLN A O 1
ATOM 5864 N N . ILE A 1 718 ? -12.296 18.246 21.739 1.00 86.00 718 ILE A N 1
ATOM 5865 C CA . ILE A 1 718 ? -12.867 17.340 20.732 1.00 86.00 718 ILE A CA 1
ATOM 5866 C C . ILE A 1 718 ? -11.755 16.744 19.876 1.00 86.00 718 ILE A C 1
ATOM 5868 O O . ILE A 1 718 ? -11.744 15.542 19.640 1.00 86.00 718 ILE A O 1
ATOM 5872 N N . LEU A 1 719 ? -10.789 17.566 19.462 1.00 88.31 719 LEU A N 1
ATOM 5873 C CA . LEU A 1 719 ? -9.653 17.103 18.665 1.00 88.31 719 LEU A CA 1
ATOM 5874 C C . LEU A 1 719 ? -8.772 16.116 19.436 1.00 88.31 719 LEU A C 1
ATOM 5876 O O . LEU A 1 719 ? -8.306 15.132 18.867 1.00 88.31 719 LEU A O 1
ATOM 5880 N N . ALA A 1 720 ? -8.573 16.352 20.734 1.00 88.69 720 ALA A N 1
ATOM 5881 C CA . ALA A 1 720 ? -7.779 15.473 21.583 1.00 88.69 720 ALA A CA 1
ATOM 5882 C C . ALA A 1 720 ? -8.494 14.148 21.908 1.00 88.69 720 ALA A C 1
ATOM 5884 O O . ALA A 1 720 ? -7.832 13.120 22.030 1.00 88.69 720 ALA A O 1
ATOM 5885 N N . ASN A 1 721 ? -9.827 14.148 22.041 1.00 89.44 721 ASN A N 1
ATOM 5886 C CA . ASN A 1 721 ? -10.611 12.947 22.352 1.00 89.44 721 ASN A CA 1
ATOM 5887 C C . ASN A 1 721 ? -11.885 12.828 21.485 1.00 89.44 721 ASN A C 1
ATOM 5889 O O . ASN A 1 721 ? -12.995 13.027 21.991 1.00 89.44 721 ASN A O 1
ATOM 5893 N N . PRO A 1 722 ? -11.750 12.490 20.187 1.00 91.19 722 PRO A N 1
ATOM 5894 C CA . PRO A 1 722 ? -12.875 12.495 19.252 1.00 91.19 722 PRO A CA 1
ATOM 5895 C C . PRO A 1 722 ? -13.993 11.514 19.604 1.00 91.19 722 PRO A C 1
ATOM 5897 O O . PRO A 1 722 ? -15.170 11.874 19.536 1.00 91.19 722 PRO A O 1
ATOM 5900 N N . ILE A 1 723 ? -13.649 10.285 20.012 1.00 90.31 723 ILE A N 1
ATOM 5901 C CA . ILE A 1 723 ? -14.644 9.234 20.270 1.00 90.31 723 ILE A CA 1
ATOM 5902 C C . ILE A 1 723 ? -15.632 9.620 21.375 1.00 90.31 723 ILE A C 1
ATOM 5904 O O . ILE A 1 723 ? -16.776 9.166 21.371 1.00 90.31 723 ILE A O 1
ATOM 5908 N N . GLN A 1 724 ? -15.221 10.500 22.296 1.00 88.81 724 GLN A N 1
ATOM 5909 C CA . GLN A 1 724 ? -16.049 10.959 23.406 1.00 88.81 724 GLN A CA 1
ATOM 5910 C C . GLN A 1 724 ? -17.317 11.681 22.944 1.00 88.81 724 GLN A C 1
ATOM 5912 O O . GLN A 1 724 ? -18.332 11.624 23.638 1.00 88.81 724 GLN A O 1
ATOM 5917 N N . ASP A 1 725 ? -17.297 12.337 21.779 1.00 88.75 725 ASP A N 1
ATOM 5918 C CA . ASP A 1 725 ? -18.492 12.986 21.226 1.00 88.75 725 ASP A CA 1
ATOM 5919 C C . ASP A 1 725 ? -19.570 11.974 20.794 1.00 88.75 725 ASP A C 1
ATOM 5921 O O . ASP A 1 725 ? -20.750 12.327 20.739 1.00 88.75 725 ASP A O 1
ATOM 5925 N N . TYR A 1 726 ? -19.174 10.719 20.549 1.00 90.50 726 TYR A N 1
ATOM 5926 C CA . TYR A 1 726 ? -20.044 9.641 20.079 1.00 90.50 726 TYR A CA 1
ATOM 5927 C C . TYR A 1 726 ? -20.467 8.688 21.199 1.00 90.50 726 TYR A C 1
ATOM 5929 O O . TYR A 1 726 ? -21.639 8.343 21.302 1.00 90.50 726 TYR A O 1
ATOM 5937 N N . VAL A 1 727 ? -19.548 8.264 22.071 1.00 89.19 727 VAL A N 1
ATOM 5938 C CA . VAL A 1 727 ? -19.876 7.283 23.129 1.00 89.19 727 VAL A CA 1
ATOM 5939 C C . VAL A 1 727 ? -20.531 7.918 24.358 1.00 89.19 727 VAL A C 1
ATOM 5941 O O . VAL A 1 727 ? -21.113 7.222 25.192 1.00 89.19 727 VAL A O 1
ATOM 5944 N N . SER A 1 728 ? -20.473 9.245 24.489 1.00 85.56 728 SER A N 1
ATOM 5945 C CA . SER A 1 728 ? -21.136 9.956 25.579 1.00 85.56 728 SER A CA 1
ATOM 5946 C C . SER A 1 728 ? -22.660 9.878 25.456 1.00 85.56 728 SER A C 1
ATOM 5948 O O . SER A 1 728 ? -23.255 10.279 24.456 1.00 85.56 728 SER A O 1
ATOM 5950 N N . THR A 1 729 ? -23.319 9.447 26.531 1.00 83.38 729 THR A N 1
ATOM 5951 C CA . THR A 1 729 ? -24.788 9.439 26.640 1.00 83.38 729 THR A CA 1
ATOM 5952 C C . THR A 1 729 ? -25.369 10.798 27.047 1.00 83.38 729 THR A C 1
ATOM 5954 O O . THR A 1 729 ? -26.574 10.926 27.287 1.00 83.38 729 THR A O 1
ATOM 5957 N N . SER A 1 730 ? -24.531 11.841 27.115 1.00 82.00 730 SER A N 1
ATOM 5958 C CA . SER A 1 730 ? -24.982 13.208 27.367 1.00 82.00 730 SER A CA 1
ATOM 5959 C C . SER A 1 730 ? -25.948 13.664 26.266 1.00 82.00 730 SER A C 1
ATOM 5961 O O . SER A 1 730 ? -25.631 13.538 25.084 1.00 82.00 730 SER A O 1
ATOM 5963 N N . PRO A 1 731 ? -27.099 14.266 26.618 1.00 72.25 731 PRO A N 1
ATOM 5964 C CA . PRO A 1 731 ? -28.054 14.759 25.625 1.00 72.25 731 PRO A CA 1
ATOM 5965 C C . PRO A 1 731 ? -27.509 15.939 24.801 1.00 72.25 731 PRO A C 1
ATOM 5967 O O . PRO A 1 731 ? -28.042 16.241 23.738 1.00 72.25 731 PRO A O 1
ATOM 5970 N N . VAL A 1 732 ? -26.453 16.604 25.285 1.00 78.62 732 VAL A N 1
ATOM 5971 C CA . VAL A 1 732 ? -25.711 17.647 24.564 1.00 78.62 732 VAL A CA 1
ATOM 5972 C C . VAL A 1 732 ? -24.262 17.187 24.438 1.00 78.62 732 VAL A C 1
ATOM 5974 O O . VAL A 1 732 ? -23.568 17.050 25.455 1.00 78.62 732 VAL A O 1
ATOM 5977 N N . SER A 1 733 ? -23.826 16.918 23.207 1.00 80.12 733 SER A N 1
ATOM 5978 C CA . SER A 1 733 ? -22.464 16.455 22.918 1.00 80.12 733 SER A CA 1
ATOM 5979 C C . SER A 1 733 ? -21.447 17.602 23.026 1.00 80.12 733 SER A C 1
ATOM 5981 O O . SER A 1 733 ? -21.821 18.763 23.229 1.00 80.12 733 SER A O 1
ATOM 5983 N N . HIS A 1 734 ? -20.151 17.305 22.922 1.00 81.31 734 HIS A N 1
ATOM 5984 C CA . HIS A 1 734 ? -19.133 18.356 22.929 1.00 81.31 734 HIS A CA 1
ATOM 5985 C C . HIS A 1 734 ? -19.227 19.220 21.665 1.00 81.31 734 HIS A C 1
ATOM 5987 O O . HIS A 1 734 ? -19.123 20.441 21.772 1.00 81.31 734 HIS A O 1
ATOM 5993 N N . ALA A 1 735 ? -19.537 18.621 20.512 1.00 84.25 735 ALA A N 1
ATOM 5994 C CA . ALA A 1 735 ? -19.744 19.326 19.245 1.00 84.25 735 ALA A CA 1
ATOM 5995 C C . ALA A 1 735 ? -20.806 20.435 19.344 1.00 84.25 735 ALA A C 1
ATOM 5997 O O . ALA A 1 735 ? -20.596 21.544 18.858 1.00 84.25 735 ALA A O 1
ATOM 5998 N N . HIS A 1 736 ? -21.907 20.188 20.061 1.00 86.50 736 HIS A N 1
ATOM 5999 C CA . HIS A 1 736 ? -22.962 21.187 20.274 1.00 86.50 736 HIS A CA 1
ATOM 6000 C C . HIS A 1 736 ? -22.457 22.440 21.011 1.00 86.50 736 HIS A C 1
ATOM 6002 O O . HIS A 1 736 ? -22.909 23.556 20.757 1.00 86.50 736 HIS A O 1
ATOM 6008 N N . ARG A 1 737 ? -21.469 22.292 21.905 1.00 85.69 737 ARG A N 1
ATOM 6009 C CA . ARG A 1 737 ? -20.913 23.421 22.672 1.00 85.69 737 ARG A CA 1
ATOM 6010 C C . ARG A 1 737 ? -20.162 24.415 21.784 1.00 85.69 737 ARG A C 1
ATOM 6012 O O . ARG A 1 737 ? -20.045 25.577 22.165 1.00 85.69 737 ARG A O 1
ATOM 6019 N N . LEU A 1 738 ? -19.706 23.987 20.605 1.00 89.38 738 LEU A N 1
ATOM 6020 C CA . LEU A 1 738 ? -19.004 24.838 19.643 1.00 89.38 738 LEU A CA 1
ATOM 6021 C C . LEU A 1 738 ? -19.934 25.706 18.791 1.00 89.38 738 LEU A C 1
ATOM 6023 O O . LEU A 1 738 ? -19.469 26.666 18.174 1.00 89.38 738 LEU A O 1
ATOM 6027 N N . PHE A 1 739 ? -21.246 25.458 18.810 1.00 91.44 739 PHE A N 1
ATOM 6028 C CA . PHE A 1 739 ? -22.182 26.270 18.037 1.00 91.44 739 PHE A CA 1
ATOM 6029 C C . PHE A 1 739 ? -22.299 27.707 18.566 1.00 91.44 739 PHE A C 1
ATOM 6031 O O . PHE A 1 739 ? -22.464 28.649 17.794 1.00 91.44 739 PHE A O 1
ATOM 6038 N N . GLY A 1 740 ? -22.175 27.910 19.883 1.00 90.69 740 GLY A N 1
ATOM 6039 C CA . GLY A 1 740 ? -22.119 29.248 20.487 1.00 90.69 740 GLY A CA 1
ATOM 6040 C C . GLY A 1 740 ? -20.964 30.092 19.927 1.00 90.69 740 GLY A C 1
ATOM 6041 O O . GLY A 1 740 ? -21.236 31.108 19.283 1.00 90.69 740 GLY A O 1
ATOM 6042 N N . PRO A 1 741 ? -19.704 29.645 20.093 1.00 90.25 741 PRO A N 1
ATOM 6043 C CA . PRO A 1 741 ? -18.530 30.286 19.499 1.00 90.25 741 PRO A CA 1
ATOM 6044 C C . PRO A 1 741 ? -18.625 30.484 17.979 1.00 90.25 741 PRO A C 1
ATOM 6046 O O . PRO A 1 741 ? -18.251 31.542 17.476 1.00 90.25 741 PRO A O 1
ATOM 6049 N N . PHE A 1 742 ? -19.168 29.509 17.240 1.00 91.81 742 PHE A N 1
ATOM 6050 C CA . PHE A 1 742 ? -19.407 29.633 15.797 1.00 91.81 742 PHE A CA 1
ATOM 6051 C C . PHE A 1 742 ? -20.320 30.821 15.462 1.00 91.81 742 PHE A C 1
ATOM 6053 O O . PHE A 1 742 ? -19.974 31.650 14.617 1.00 91.81 742 PHE A O 1
ATOM 6060 N N . LYS A 1 743 ? -21.458 30.949 16.157 1.00 93.69 743 LYS A N 1
ATOM 6061 C CA . LYS A 1 743 ? -22.389 32.064 15.936 1.00 93.69 743 LYS A CA 1
ATOM 6062 C C . LYS A 1 743 ? -21.755 33.413 16.235 1.00 93.69 743 LYS A C 1
ATOM 6064 O O . LYS A 1 743 ? -22.008 34.364 15.505 1.00 93.69 743 LYS A O 1
ATOM 6069 N N . GLU A 1 744 ? -20.956 33.501 17.295 1.00 91.25 744 GLU A N 1
ATOM 6070 C CA . GLU A 1 744 ? -20.242 34.732 17.645 1.00 91.25 744 GLU A CA 1
ATOM 6071 C C . GLU A 1 744 ? -19.203 35.094 16.578 1.00 91.25 744 GLU A C 1
ATOM 6073 O O . GLU A 1 744 ? -19.163 36.238 16.131 1.00 91.25 744 GLU A O 1
ATOM 6078 N N . LYS A 1 745 ? -18.416 34.114 16.116 1.00 90.50 745 LYS A N 1
ATOM 6079 C CA . LYS A 1 745 ? -17.363 34.304 15.107 1.00 90.50 745 LYS A CA 1
ATOM 6080 C C . LYS A 1 745 ? -17.902 34.791 13.759 1.00 90.50 745 LYS A C 1
ATOM 6082 O O . LYS A 1 745 ? -17.255 35.617 13.124 1.00 90.50 745 LYS A O 1
ATOM 6087 N N . PHE A 1 746 ? -19.053 34.279 13.325 1.00 91.81 746 PHE A N 1
ATOM 6088 C CA . PHE A 1 746 ? -19.665 34.607 12.029 1.00 91.81 746 PHE A CA 1
ATOM 6089 C C . PHE A 1 746 ? -20.903 35.510 12.146 1.00 91.81 746 PHE A C 1
ATOM 6091 O O . PHE A 1 746 ? -21.677 35.619 11.197 1.00 91.81 746 PHE A O 1
ATOM 6098 N N . GLU A 1 747 ? -21.106 36.137 13.310 1.00 93.25 747 GLU A N 1
ATOM 6099 C CA . GLU A 1 747 ? -22.209 37.067 13.595 1.00 93.25 747 GLU A CA 1
ATOM 6100 C C . GLU A 1 747 ? -23.603 36.517 13.214 1.00 93.25 747 GLU A C 1
ATOM 6102 O O . GLU A 1 747 ? -24.488 37.243 12.752 1.00 93.25 747 GLU A O 1
ATOM 6107 N N . ARG A 1 748 ? -23.823 35.211 13.414 1.00 91.25 748 ARG A N 1
ATOM 6108 C CA . ARG A 1 748 ? -25.062 34.525 13.022 1.00 91.25 748 ARG A CA 1
ATOM 6109 C C . ARG A 1 748 ? -26.233 34.931 13.917 1.00 91.25 748 ARG A C 1
ATOM 6111 O O . ARG A 1 748 ? -26.134 34.945 15.146 1.00 91.25 748 ARG A O 1
ATOM 6118 N N . GLN A 1 749 ? -27.368 35.214 13.285 1.00 90.00 749 GLN A N 1
ATOM 6119 C CA . GLN A 1 749 ? -28.663 35.449 13.920 1.00 90.00 749 GLN A CA 1
ATOM 6120 C C . GLN A 1 749 ? -29.707 34.630 13.165 1.00 90.00 749 GLN A C 1
ATOM 6122 O O . GLN A 1 749 ? -29.736 34.678 11.939 1.00 90.00 749 GLN A O 1
ATOM 6127 N N . TYR A 1 750 ? -30.555 33.909 13.894 1.00 93.44 750 TYR A N 1
ATOM 6128 C CA . TYR A 1 750 ? -31.614 33.085 13.310 1.00 93.44 750 TYR A CA 1
ATOM 6129 C C . TYR A 1 750 ? -32.974 33.673 13.667 1.00 93.44 750 TYR A C 1
ATOM 6131 O O . TYR A 1 750 ? -33.170 34.187 14.773 1.00 93.44 750 TYR A O 1
ATOM 6139 N N . GLU A 1 751 ? -33.914 33.619 12.731 1.00 89.44 751 GLU A N 1
ATOM 6140 C CA . GLU A 1 751 ? -35.216 34.278 12.843 1.00 89.44 751 GLU A CA 1
ATOM 6141 C C . GLU A 1 751 ? -36.133 33.589 13.858 1.00 89.44 751 GLU A C 1
ATOM 6143 O O . GLU A 1 751 ? -37.055 34.203 14.404 1.00 89.44 751 GLU A O 1
ATOM 6148 N N . SER A 1 752 ? -35.891 32.304 14.119 1.00 92.62 752 SER A N 1
ATOM 6149 C CA . SER A 1 752 ? -36.696 31.495 15.027 1.00 92.62 752 SER A CA 1
ATOM 6150 C C . SER A 1 752 ? -35.869 30.438 15.754 1.00 92.62 752 SER A C 1
ATOM 6152 O O . SER A 1 752 ? -34.814 30.020 15.285 1.00 92.62 752 SER A O 1
ATOM 6154 N N . GLU A 1 753 ? -36.401 29.946 16.875 1.00 89.81 753 GLU A N 1
ATOM 6155 C CA . GLU A 1 753 ? -35.834 28.792 17.590 1.00 89.81 753 GLU A CA 1
ATOM 6156 C C . GLU A 1 753 ? -35.779 27.543 16.700 1.00 89.81 753 GLU A C 1
ATOM 6158 O O . GLU A 1 753 ? -34.863 26.737 16.798 1.00 89.81 753 GLU A O 1
ATOM 6163 N N . LYS A 1 754 ? -36.753 27.408 15.789 1.00 88.75 754 LYS A N 1
ATOM 6164 C CA . LYS A 1 754 ? -36.803 26.307 14.830 1.00 88.75 754 LYS A CA 1
ATOM 6165 C C . LYS A 1 754 ? -35.592 26.338 13.895 1.00 88.75 754 LYS A C 1
ATOM 6167 O O . LYS A 1 754 ? -34.907 25.334 13.751 1.00 88.75 754 LYS A O 1
ATOM 6172 N N . GLU A 1 755 ? -35.332 27.499 13.299 1.00 90.94 755 GLU A N 1
ATOM 6173 C CA . GLU A 1 755 ? -34.169 27.691 12.434 1.00 90.94 755 GLU A CA 1
ATOM 6174 C C . GLU A 1 755 ? -32.868 27.505 13.220 1.00 90.94 755 GLU A C 1
ATOM 6176 O O . GLU A 1 755 ? -31.962 26.839 12.740 1.00 90.94 755 GLU A O 1
ATOM 6181 N N . HIS A 1 756 ? -32.781 28.034 14.446 1.00 91.69 756 HIS A N 1
ATOM 6182 C CA . HIS A 1 756 ? -31.604 27.835 15.295 1.00 91.69 756 HIS A CA 1
ATOM 6183 C C . HIS A 1 756 ? -31.293 26.346 15.492 1.00 91.69 756 HIS A C 1
ATOM 6185 O O . HIS A 1 756 ? -30.161 25.936 15.242 1.00 91.69 756 HIS A O 1
ATOM 6191 N N . GLU A 1 757 ? -32.286 25.535 15.864 1.00 89.56 757 GLU A N 1
ATOM 6192 C CA . GLU A 1 757 ? -32.104 24.093 16.062 1.00 89.56 757 GLU A CA 1
ATOM 6193 C C . GLU A 1 757 ? -31.705 23.373 14.762 1.00 89.56 757 GLU A C 1
ATOM 6195 O O . GLU A 1 757 ? -30.861 22.479 14.794 1.00 89.56 757 GLU A O 1
ATOM 6200 N N . GLU A 1 758 ? -32.267 23.758 13.610 1.00 89.06 758 GLU A N 1
ATOM 6201 C CA . GLU A 1 758 ? -31.870 23.224 12.295 1.00 89.06 758 GLU A CA 1
ATOM 6202 C C . GLU A 1 758 ? -30.403 23.553 11.975 1.00 89.06 758 GLU A C 1
ATOM 6204 O O . GLU A 1 758 ? -29.624 22.663 11.623 1.00 89.06 758 GLU A O 1
ATOM 6209 N N . ARG A 1 759 ? -30.003 24.813 12.171 1.00 92.62 759 ARG A N 1
ATOM 6210 C CA . ARG A 1 759 ? -28.646 25.318 11.922 1.00 92.62 759 ARG A CA 1
ATOM 6211 C C . ARG A 1 759 ? -27.619 24.698 12.866 1.00 92.62 759 ARG A C 1
ATOM 6213 O O . ARG A 1 759 ? -26.514 24.376 12.437 1.00 92.62 759 ARG A O 1
ATOM 6220 N N . GLU A 1 760 ? -27.982 24.478 14.129 1.00 91.75 760 GLU A N 1
ATOM 6221 C CA . GLU A 1 760 ? -27.123 23.790 15.097 1.00 91.75 760 GLU A CA 1
ATOM 6222 C C . GLU A 1 760 ? -26.856 22.343 14.673 1.00 91.75 760 GLU A C 1
ATOM 6224 O O . GLU A 1 760 ? -25.708 21.903 14.700 1.00 91.75 760 GLU A O 1
ATOM 6229 N N . ASN A 1 761 ? -27.891 21.611 14.242 1.00 88.69 761 ASN A N 1
ATOM 6230 C CA . ASN A 1 761 ? -27.722 20.229 13.786 1.00 88.69 761 ASN A CA 1
ATOM 6231 C C . ASN A 1 761 ? -26.823 20.165 12.538 1.00 88.69 761 ASN A C 1
ATOM 6233 O O . ASN A 1 761 ? -25.900 19.352 12.494 1.00 88.69 761 ASN A O 1
ATOM 6237 N N . ASN A 1 762 ? -27.033 21.057 11.560 1.00 89.81 762 ASN A N 1
ATOM 6238 C CA . ASN A 1 762 ? -26.179 21.150 10.370 1.00 89.81 762 ASN A CA 1
ATOM 6239 C C . ASN A 1 762 ? -24.721 21.445 10.739 1.00 89.81 762 ASN A C 1
ATOM 6241 O O . ASN A 1 762 ? -23.810 20.787 10.242 1.00 89.81 762 ASN A O 1
ATOM 6245 N N . PHE A 1 763 ? -24.500 22.386 11.658 1.00 92.69 763 PHE A N 1
ATOM 6246 C CA . PHE A 1 763 ? -23.165 22.723 12.138 1.00 92.69 763 PHE A CA 1
ATOM 6247 C C . PHE A 1 763 ? -22.463 21.527 12.791 1.00 92.69 763 PHE A C 1
ATOM 6249 O O . PHE A 1 763 ? -21.315 21.235 12.458 1.00 92.69 763 PHE A O 1
ATOM 6256 N N . VAL A 1 764 ? -23.145 20.807 13.689 1.00 90.25 764 VAL A N 1
ATOM 6257 C CA . VAL A 1 764 ? -22.590 19.615 14.354 1.00 90.25 764 VAL A CA 1
ATOM 6258 C C . VAL A 1 764 ? -22.212 18.545 13.331 1.00 90.25 764 VAL A C 1
ATOM 6260 O O . VAL A 1 764 ? -21.148 17.934 13.440 1.00 90.25 764 VAL A O 1
ATOM 6263 N N . HIS A 1 765 ? -23.048 18.344 12.312 1.00 89.31 765 HIS A N 1
ATOM 6264 C CA . HIS A 1 765 ? -22.763 17.423 11.221 1.00 89.31 765 HIS A CA 1
ATOM 6265 C C . HIS A 1 765 ? -21.516 17.827 10.428 1.00 89.31 765 HIS A C 1
ATOM 6267 O O . HIS A 1 765 ? -20.599 17.019 10.274 1.00 89.31 765 HIS A O 1
ATOM 6273 N N . THR A 1 766 ? -21.443 19.081 9.980 1.00 90.69 766 THR A N 1
ATOM 6274 C CA . THR A 1 766 ? -20.283 19.599 9.244 1.00 90.69 766 THR A CA 1
ATOM 6275 C C . THR A 1 766 ? -19.005 19.495 10.069 1.00 90.69 766 THR A C 1
ATOM 6277 O O . THR A 1 766 ? -17.972 19.080 9.549 1.00 90.69 766 THR A O 1
ATOM 6280 N N . LEU A 1 767 ? -19.066 19.804 11.366 1.00 90.94 767 LEU A N 1
ATOM 6281 C CA . LEU A 1 767 ? -17.926 19.694 12.273 1.00 90.94 767 LEU A CA 1
ATOM 6282 C C . LEU A 1 767 ? -17.390 18.261 12.351 1.00 90.94 767 LEU A C 1
ATOM 6284 O O . LEU A 1 767 ? -16.191 18.041 12.190 1.00 90.94 767 LEU A O 1
ATOM 6288 N N . ARG A 1 768 ? -18.274 17.276 12.542 1.00 91.06 768 ARG A N 1
ATOM 6289 C CA . ARG A 1 768 ? -17.889 15.858 12.579 1.00 91.06 768 ARG A CA 1
ATOM 6290 C C . ARG A 1 768 ? -17.285 15.388 11.260 1.00 91.06 768 ARG A C 1
ATOM 6292 O O . ARG A 1 768 ? -16.277 14.684 11.283 1.00 91.06 768 ARG A O 1
ATOM 6299 N N . PHE A 1 769 ? -17.862 15.808 10.133 1.00 90.94 769 PHE A N 1
ATOM 6300 C CA . PHE A 1 769 ? -17.333 15.516 8.801 1.00 90.94 769 PHE A CA 1
ATOM 6301 C C . PHE A 1 769 ? -15.923 16.086 8.612 1.00 90.94 769 PHE A C 1
ATOM 6303 O O . PHE A 1 769 ? -15.020 15.354 8.211 1.00 90.94 769 PHE A O 1
ATOM 6310 N N . VAL A 1 770 ? -15.712 17.361 8.958 1.00 91.31 770 VAL A N 1
ATOM 6311 C CA . VAL A 1 770 ? -14.400 18.025 8.874 1.00 91.31 770 VAL A CA 1
ATOM 6312 C C . VAL A 1 770 ? -13.368 17.294 9.730 1.00 91.31 770 VAL A C 1
ATOM 6314 O O . VAL A 1 770 ? -12.284 16.959 9.256 1.00 91.31 770 VAL A O 1
ATOM 6317 N N . HIS A 1 771 ? -13.710 16.994 10.984 1.00 91.00 771 HIS A N 1
ATOM 6318 C CA . HIS A 1 771 ? -12.799 16.319 11.908 1.00 91.00 771 HIS A CA 1
ATOM 6319 C C . HIS A 1 771 ? -12.441 14.904 11.452 1.00 91.00 771 HIS A C 1
ATOM 6321 O O . HIS A 1 771 ? -11.270 14.539 11.506 1.00 91.00 771 HIS A O 1
ATOM 6327 N N . SER A 1 772 ? -13.416 14.118 10.991 1.00 91.38 772 SER A N 1
ATOM 6328 C CA . SER A 1 772 ? -13.164 12.763 10.483 1.00 91.38 772 SER A CA 1
ATOM 6329 C C . SER A 1 772 ? -12.340 12.782 9.189 1.00 91.38 772 SER A C 1
ATOM 6331 O O . SER A 1 772 ? -11.354 12.057 9.080 1.00 91.38 772 SER A O 1
ATOM 6333 N N . THR A 1 773 ? -12.655 13.688 8.255 1.00 90.62 773 THR A N 1
ATOM 6334 C CA . THR A 1 773 ? -11.900 13.856 6.998 1.00 90.62 773 THR A CA 1
ATOM 6335 C C . THR A 1 773 ? -10.447 14.243 7.262 1.00 90.62 773 THR A C 1
ATOM 6337 O O . THR A 1 773 ? -9.537 13.700 6.645 1.00 90.62 773 THR A O 1
ATOM 6340 N N . ASN A 1 774 ? -10.202 15.150 8.210 1.00 90.69 774 ASN A N 1
ATOM 6341 C CA . ASN A 1 774 ? -8.840 15.560 8.550 1.00 90.69 774 ASN A CA 1
ATOM 6342 C C . ASN A 1 774 ? -8.054 14.438 9.248 1.00 90.69 774 ASN A C 1
ATOM 6344 O O . ASN A 1 774 ? -6.857 14.304 9.003 1.00 90.69 774 ASN A O 1
ATOM 6348 N N . ARG A 1 775 ? -8.708 13.596 10.065 1.00 91.19 775 ARG A N 1
ATOM 6349 C CA . ARG A 1 775 ? -8.065 12.415 10.672 1.00 91.19 775 ARG A CA 1
ATOM 6350 C C . ARG A 1 775 ? -7.687 11.338 9.656 1.00 91.19 775 ARG A C 1
ATOM 6352 O O . ARG A 1 775 ? -6.755 10.588 9.919 1.00 91.19 775 ARG A O 1
ATOM 6359 N N . ALA A 1 776 ? -8.336 11.290 8.492 1.00 88.44 776 ALA A N 1
ATOM 6360 C CA . ALA A 1 776 ? -7.919 10.415 7.393 1.00 88.44 776 ALA A CA 1
ATOM 6361 C C . ALA A 1 776 ? -6.554 10.806 6.792 1.00 88.44 776 ALA A C 1
ATOM 6363 O O . ALA A 1 776 ? -6.020 10.078 5.962 1.00 88.44 776 ALA A O 1
ATOM 6364 N N . GLY A 1 777 ? -5.979 11.947 7.199 1.00 86.25 777 GLY A N 1
ATOM 6365 C CA . GLY A 1 777 ? -4.614 12.321 6.844 1.00 86.25 777 GLY A CA 1
ATOM 6366 C C . GLY A 1 777 ? -4.426 12.575 5.354 1.00 86.25 777 GLY A C 1
ATOM 6367 O O . GLY A 1 777 ? -3.381 12.242 4.815 1.00 86.25 777 GLY A O 1
ATOM 6368 N N . LEU A 1 778 ? -5.426 13.131 4.671 1.00 86.25 778 LEU A N 1
ATOM 6369 C CA . LEU A 1 778 ? -5.377 13.388 3.230 1.00 86.25 778 LEU A CA 1
ATOM 6370 C C . LEU A 1 778 ? -4.340 14.475 2.866 1.00 86.25 778 LEU A C 1
ATOM 6372 O O . LEU A 1 778 ? -3.876 15.255 3.704 1.00 86.25 778 LEU A O 1
ATOM 6376 N N . THR A 1 779 ? -4.002 14.568 1.577 1.00 82.69 779 THR A N 1
ATOM 6377 C CA . THR A 1 779 ? -3.114 15.614 1.020 1.00 82.69 779 THR A CA 1
ATOM 6378 C C . THR A 1 779 ? -3.746 17.010 1.004 1.00 82.69 779 THR A C 1
ATOM 6380 O O . THR A 1 779 ? -3.129 17.976 0.561 1.00 82.69 779 THR A O 1
ATOM 6383 N N . TYR A 1 780 ? -4.967 17.132 1.516 1.00 83.56 780 TYR A N 1
ATOM 6384 C CA . TYR A 1 780 ? -5.654 18.381 1.788 1.00 83.56 780 TYR A CA 1
ATOM 6385 C C . TYR A 1 780 ? -6.308 18.304 3.168 1.00 83.56 780 TYR A C 1
ATOM 6387 O O . TYR A 1 780 ? -6.578 17.222 3.688 1.00 83.56 780 TYR A O 1
ATOM 6395 N N . SER A 1 781 ? -6.598 19.464 3.748 1.00 85.88 781 SER A N 1
ATOM 6396 C CA . SER A 1 781 ? -7.393 19.580 4.966 1.00 85.88 781 SER A CA 1
ATOM 6397 C C . SER A 1 781 ? -8.668 20.373 4.695 1.00 85.88 781 SER A C 1
ATOM 6399 O O . SER A 1 781 ? -8.747 21.206 3.791 1.00 85.88 781 SER A O 1
ATOM 6401 N N . THR A 1 782 ? -9.702 20.075 5.470 1.00 89.19 782 THR A N 1
ATOM 6402 C CA . THR A 1 782 ? -10.980 20.788 5.477 1.00 89.19 782 THR A CA 1
ATOM 6403 C C . THR A 1 782 ? -11.095 21.617 6.754 1.00 89.19 782 THR A C 1
ATOM 6405 O O . THR A 1 782 ? -10.419 21.345 7.747 1.00 89.19 782 THR A O 1
ATOM 6408 N N . GLY A 1 783 ? -11.938 22.649 6.753 1.00 88.38 783 GLY A N 1
ATOM 6409 C CA . GLY A 1 783 ? -12.079 23.537 7.905 1.00 88.38 783 GLY A CA 1
ATOM 6410 C C . GLY A 1 783 ? -13.468 24.146 8.019 1.00 88.38 783 GLY A C 1
ATOM 6411 O O . GLY A 1 783 ? -14.191 24.280 7.031 1.00 88.38 783 GLY A O 1
ATOM 6412 N N . ILE A 1 784 ? -13.830 24.541 9.241 1.00 90.19 784 ILE A N 1
ATOM 6413 C CA . ILE A 1 784 ? -15.088 25.237 9.522 1.00 90.19 784 ILE A CA 1
ATOM 6414 C C . ILE A 1 784 ? -15.035 26.652 8.946 1.00 90.19 784 ILE A C 1
ATOM 6416 O O . ILE A 1 784 ? -14.167 27.458 9.292 1.00 90.19 784 ILE A O 1
ATOM 6420 N N . ASN A 1 785 ? -16.006 26.965 8.095 1.00 89.69 785 ASN A N 1
ATOM 6421 C CA . ASN A 1 785 ? -16.180 28.272 7.472 1.00 89.69 785 ASN A CA 1
ATOM 6422 C C . ASN A 1 785 ? -17.580 28.829 7.770 1.00 89.69 785 ASN A C 1
ATOM 6424 O O . ASN A 1 785 ? -18.346 28.232 8.525 1.00 89.69 785 ASN A O 1
ATOM 6428 N N . GLU A 1 786 ? -17.913 29.984 7.193 1.00 90.50 786 GLU A N 1
ATOM 6429 C CA . GLU A 1 786 ? -19.208 30.621 7.434 1.00 90.50 786 GLU A CA 1
ATOM 6430 C C . GLU A 1 786 ? -20.389 29.729 7.017 1.00 90.50 786 GLU A C 1
ATOM 6432 O O . GLU A 1 786 ? -21.421 29.767 7.668 1.00 90.50 786 GLU A O 1
ATOM 6437 N N . PHE A 1 787 ? -20.244 28.868 6.012 1.00 90.62 787 PHE A N 1
ATOM 6438 C CA . PHE A 1 787 ? -21.309 28.004 5.492 1.00 90.62 787 PHE A CA 1
ATOM 6439 C C . PHE A 1 787 ? -21.501 26.707 6.295 1.00 90.62 787 PHE A C 1
ATOM 6441 O O . PHE A 1 787 ? -22.245 25.829 5.869 1.00 90.62 787 PHE A O 1
ATOM 6448 N N . ALA A 1 788 ? -20.832 26.543 7.441 1.00 91.31 788 ALA A N 1
ATOM 6449 C CA . ALA A 1 788 ? -20.846 25.279 8.178 1.00 91.31 788 ALA A CA 1
ATOM 6450 C C . ALA A 1 788 ? -22.224 24.890 8.754 1.00 91.31 788 ALA A C 1
ATOM 6452 O O . ALA A 1 788 ? -22.455 23.715 9.026 1.00 91.31 788 ALA A O 1
ATOM 6453 N N . ASP A 1 789 ? -23.138 25.846 8.922 1.00 92.81 789 ASP A N 1
ATOM 6454 C CA . ASP A 1 789 ? -24.522 25.653 9.374 1.00 92.81 789 ASP A CA 1
ATOM 6455 C C . ASP A 1 789 ? -25.536 25.517 8.219 1.00 92.81 789 ASP A C 1
ATOM 6457 O O . ASP A 1 789 ? -26.754 25.502 8.439 1.00 92.81 789 ASP A O 1
ATOM 6461 N N . TRP A 1 790 ? -25.063 25.442 6.973 1.00 89.62 790 TRP A N 1
ATOM 6462 C CA . TRP A 1 790 ? -25.915 25.315 5.791 1.00 89.62 790 TRP A CA 1
ATOM 6463 C C . TRP A 1 790 ? -26.325 23.867 5.523 1.00 89.62 790 TRP A C 1
ATOM 6465 O O . TRP A 1 790 ? -25.635 22.910 5.868 1.00 89.62 790 TRP A O 1
ATOM 6475 N N . THR A 1 791 ? -27.482 23.718 4.891 1.00 83.94 791 THR A N 1
ATOM 6476 C CA . THR A 1 791 ? -27.991 22.443 4.375 1.00 83.94 791 THR A CA 1
ATOM 6477 C C . THR A 1 791 ? -27.233 22.013 3.114 1.00 83.94 791 THR A C 1
ATOM 6479 O O . THR A 1 791 ? -26.604 22.831 2.433 1.00 83.94 791 THR A O 1
ATOM 6482 N N . LYS A 1 792 ? -27.317 20.723 2.754 1.00 77.62 792 LYS A N 1
ATOM 6483 C CA . LYS A 1 792 ? -26.707 20.207 1.514 1.00 77.62 792 LYS A CA 1
ATOM 64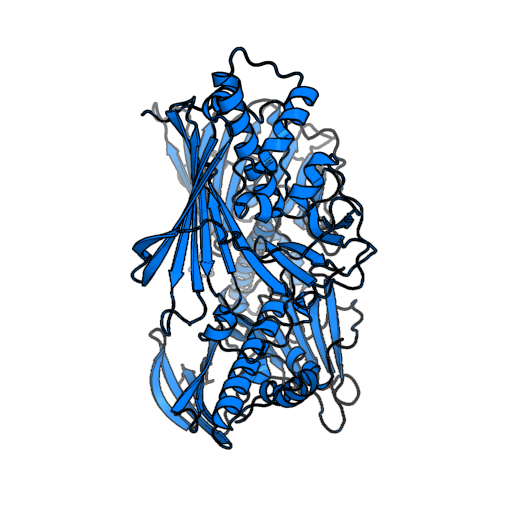84 C C . LYS A 1 792 ? -27.289 20.901 0.276 1.00 77.62 792 LYS A C 1
ATOM 6486 O O . LYS A 1 792 ? -26.561 21.177 -0.672 1.00 77.62 792 LYS A O 1
ATOM 6491 N N . GLU A 1 793 ? -28.577 21.231 0.302 1.00 79.50 793 GLU A N 1
ATOM 6492 C CA . GLU A 1 793 ? -29.287 21.929 -0.769 1.00 79.50 793 GLU A CA 1
ATOM 6493 C C . GLU A 1 793 ? -28.795 23.374 -0.932 1.00 79.50 793 GLU A C 1
ATOM 6495 O O . GLU A 1 793 ? -28.549 23.815 -2.055 1.00 79.50 793 GLU A O 1
ATOM 6500 N N . GLU A 1 794 ? -28.603 24.103 0.172 1.00 84.25 794 GLU A N 1
ATOM 6501 C CA . GLU A 1 794 ? -28.045 25.463 0.156 1.00 84.25 794 GLU A CA 1
ATOM 6502 C C . GLU A 1 794 ? -26.607 25.476 -0.392 1.00 84.25 794 GLU A C 1
ATOM 6504 O O . GLU A 1 794 ? -26.262 26.332 -1.210 1.00 84.25 794 GLU A O 1
ATOM 6509 N N . LEU A 1 795 ? -25.781 24.498 -0.002 1.00 78.94 795 LEU A N 1
ATOM 6510 C CA . LEU A 1 795 ? -24.423 24.336 -0.533 1.00 78.94 795 LEU A CA 1
ATOM 6511 C C . LEU A 1 795 ? -24.429 23.996 -2.033 1.00 78.94 795 LEU A C 1
ATOM 6513 O O . LEU A 1 795 ? -23.644 24.563 -2.795 1.00 78.94 795 LEU A O 1
ATOM 6517 N N . ALA A 1 796 ? -25.339 23.127 -2.484 1.00 71.00 796 ALA A N 1
ATOM 6518 C CA . ALA A 1 796 ? -25.468 22.752 -3.894 1.00 71.00 796 ALA A CA 1
ATOM 6519 C C . ALA A 1 796 ? -25.863 23.936 -4.797 1.00 71.00 796 ALA A C 1
ATOM 6521 O O . ALA A 1 796 ? -25.422 24.020 -5.946 1.00 71.00 796 ALA A O 1
ATOM 6522 N N . MET A 1 797 ? -26.644 24.894 -4.281 1.00 72.25 797 MET A N 1
ATOM 6523 C CA . MET A 1 797 ? -26.997 26.113 -5.020 1.00 72.25 797 MET A CA 1
ATOM 6524 C C . MET A 1 797 ? -25.790 27.028 -5.288 1.00 72.25 797 MET A C 1
ATOM 6526 O O . MET A 1 797 ? -25.806 27.770 -6.270 1.00 72.25 797 MET A O 1
ATOM 6530 N N . MET A 1 798 ? -24.735 26.964 -4.468 1.00 67.44 798 MET A N 1
ATOM 6531 C CA . MET A 1 798 ? -23.500 27.739 -4.659 1.00 67.44 798 MET A CA 1
ATOM 6532 C C . MET A 1 798 ? -22.548 27.108 -5.683 1.00 67.44 798 MET A C 1
ATOM 6534 O O . MET A 1 798 ? -21.804 27.828 -6.345 1.00 67.44 798 MET A O 1
ATOM 6538 N N . THR A 1 799 ? -22.568 25.780 -5.835 1.00 56.97 799 THR A N 1
ATOM 6539 C CA . THR A 1 799 ? -21.644 25.040 -6.716 1.00 56.97 799 THR A CA 1
ATOM 6540 C C . THR A 1 799 ? -22.177 24.829 -8.138 1.00 56.97 799 THR A C 1
ATOM 6542 O O . THR A 1 799 ? -21.474 24.275 -8.980 1.00 56.97 799 THR A O 1
ATOM 6545 N N . GLY A 1 800 ? -23.394 25.298 -8.445 1.00 49.12 800 GLY A N 1
ATOM 6546 C CA . GLY A 1 800 ? -23.972 25.265 -9.796 1.00 49.12 800 GLY A CA 1
ATOM 6547 C C . GLY A 1 800 ? -24.392 23.873 -10.295 1.00 49.12 800 GLY A C 1
ATOM 6548 O O . GLY A 1 800 ? -24.630 23.707 -11.492 1.00 49.12 800 GLY A O 1
ATOM 6549 N N . GLY A 1 801 ? -24.487 22.876 -9.408 1.00 41.88 801 GLY A N 1
ATOM 6550 C CA . GLY A 1 801 ? -24.844 21.493 -9.746 1.00 41.88 801 GLY A CA 1
ATOM 6551 C C . GLY A 1 801 ? -26.354 21.251 -9.881 1.00 41.88 801 GLY A C 1
ATOM 6552 O O . GLY A 1 801 ? -27.159 21.763 -9.107 1.00 41.88 801 GLY A O 1
ATOM 6553 N N . ILE A 1 802 ? -26.746 20.446 -10.873 1.00 43.75 802 ILE A N 1
ATOM 6554 C CA . ILE A 1 802 ? -28.129 20.012 -11.133 1.00 43.75 802 ILE A CA 1
ATOM 6555 C C . ILE A 1 802 ? -28.535 18.938 -10.106 1.00 43.75 802 ILE A C 1
ATOM 6557 O O . ILE A 1 802 ? -27.852 17.924 -9.981 1.00 43.75 802 ILE A O 1
ATOM 6561 N N . LEU A 1 803 ? -29.665 19.130 -9.413 1.00 36.28 803 LEU A N 1
ATOM 6562 C CA . LEU A 1 803 ? -30.306 18.105 -8.571 1.00 36.28 803 LEU A CA 1
ATOM 6563 C C . LEU A 1 803 ? -30.743 16.890 -9.422 1.00 36.28 803 LEU A C 1
ATOM 6565 O O . LEU A 1 803 ? -31.357 17.099 -10.475 1.00 36.28 803 LEU A O 1
ATOM 6569 N N . PRO A 1 804 ? -30.526 15.633 -8.987 1.00 33.25 804 PRO A N 1
ATOM 6570 C CA . PRO A 1 804 ? -31.269 14.511 -9.547 1.00 33.25 804 PRO A CA 1
ATOM 6571 C C . PRO A 1 804 ? -32.752 14.621 -9.128 1.00 33.25 804 PRO A C 1
ATOM 6573 O O . PRO A 1 804 ? -33.032 15.077 -8.018 1.00 33.25 804 PRO A O 1
ATOM 6576 N N . PRO A 1 805 ? -33.710 14.262 -10.003 1.00 39.44 805 PRO A N 1
ATOM 6577 C CA . PRO A 1 805 ? -35.130 14.349 -9.678 1.00 39.44 805 PRO A CA 1
ATOM 6578 C C . PRO A 1 805 ? -35.534 13.339 -8.593 1.00 39.44 805 PRO A C 1
ATOM 6580 O O . PRO A 1 805 ? -34.954 12.255 -8.531 1.00 39.44 805 PRO A O 1
ATOM 6583 N N . GLU A 1 806 ? -36.535 13.738 -7.796 1.00 38.91 806 GLU A N 1
ATOM 6584 C CA . GLU A 1 806 ? -37.180 12.989 -6.694 1.00 38.91 806 GLU A CA 1
ATOM 6585 C C . GLU A 1 806 ? -37.521 11.522 -6.995 1.00 38.91 806 GLU A C 1
ATOM 6587 O O . GLU A 1 806 ? -38.021 11.228 -8.112 1.00 38.91 806 GLU A O 1
#

Foldseek 3Di:
DKKFWWWKAWPQQRDTKTKIKDDDQPQQKIWMAIQVRQKIWIWGCPPDPQTKIKIFHQDADPVDARDTAIAMDAADPVGGTTYDDLAADCVVPPWDWDDDDQKTKIKDWDWDAPPDDPHDTHTAKIWIFIAGNLLRDGLTIMMIGIDDMGPDDDPCVNDDDPPHDHYHDPDDPLCSVCLNPVSCQPRYPDSAGSQLVCVVVLCVVLVDDDPDPNLSVQLSSQLSVLVNVQSSVRRNRDRDHDDDDNCSSPRPLVVLQFFWWWKQWPVQRDTKIKTKDFDQVQQKIWMAIQVNQKIWIWHCPPDPQTKIKIFHQDADPPGARHTAIAMDAADPVGGTTYDDLAADCPQWDFDDWDADPNDTWTKTWHWDDDDQKIKIKIWTWDAPVPDPHDTHTAKIKIWIAGNLLRDTLTIMMIGTTNHDPDDDPCSNDDDDDHDHYHDPDDPLCSVCLNPVSCQPRYPPSDGSLLVCVVVLCVVLVDDDPDPNLVVQLSSQLSSLVNSQSSVRRNSDRDHDDDDNCSSPDPLLVQQFKKKWKQWPVLRDTKIKTKDFDQVQQKIWMAIQNNQKIWIWHCPPDPQTKIKIWHFDADPVGARHTAIAMDAADPVGGTTYDDLAADCPQWDFDDWDQDPNDTWTKTWHWDDDDQKIKIKIWTWDAPVPDPGDTHTAKIKIWIAGNVLRDTLTIMMMGITNHDPDDDPCVNDDDDPHDHHHDPDDPLCSVCLNPVSQQPNYPDSQGSLLVCVVVLCVVLVDDDPDPNLVVQLSSQLSSLVNSQSSVRRNSDSDHDDDDNCSSPDPVVVCVVVVDDDDDD

Mean predicted aligned error: 19.52 Å

Organism: NCBI:txid172907

Nearest PDB structures (foldseek):
  3f75-assembly1_P  TM=8.870E-01  e=6.473E-02  Toxoplasma gondii RH
  6in9-assembly2_B  TM=2.790E-01  e=1.635E-02  Pseudomonas aeruginosa PAO1
  6in9-assembly1_A  TM=2.868E-01  e=2.360E-02  Pseudomonas aeruginosa PAO1
  7pi2-assembly4_J  TM=1.264E-01  e=9.343E-02  Plasmodium falciparum 3D7
  7fik-assembly1_e  TM=9.547E-02  e=1.859E-01  Xenopus laevis

Solvent-accessible surface area (backbone atoms only — not comparable to full-atom values): 44388 Å² total; per-residue (Å²): 87,27,29,38,30,33,34,40,37,30,76,90,76,69,45,74,44,40,34,41,36,37,32,29,71,90,75,30,22,18,34,40,24,33,51,90,60,53,21,42,30,38,25,32,30,76,37,76,99,26,5,30,34,38,35,37,34,37,42,36,60,100,88,40,68,46,42,77,42,37,32,41,49,76,32,37,94,93,56,54,38,58,47,62,64,92,58,54,82,64,86,80,65,87,66,45,71,38,74,49,92,50,37,37,37,40,45,48,75,45,63,50,45,90,79,40,96,87,39,73,71,46,69,42,36,36,38,41,43,30,33,30,69,80,76,76,39,77,69,45,55,40,37,37,41,38,80,46,78,39,79,57,67,75,81,66,79,74,60,72,76,89,86,70,76,61,43,69,63,92,58,60,79,86,50,44,61,50,73,64,42,57,66,56,59,72,37,47,80,56,72,69,45,67,62,62,64,49,48,58,60,49,31,64,76,61,69,62,81,63,98,39,75,65,52,45,56,49,31,50,43,28,28,38,52,42,50,53,46,34,56,51,52,36,50,63,42,39,86,56,60,65,76,90,55,88,68,33,40,42,47,74,66,57,70,42,41,38,38,28,31,38,41,35,25,80,90,67,72,44,74,45,42,35,38,39,44,67,37,76,91,76,29,25,18,32,42,24,30,51,88,60,52,21,38,30,37,26,32,29,77,37,80,97,26,6,30,34,40,36,37,33,37,41,35,60,99,89,38,68,44,40,78,43,38,31,44,48,75,31,38,95,91,55,56,38,61,45,60,64,94,58,54,76,65,81,75,53,40,84,72,48,79,48,73,56,95,90,40,78,21,47,32,28,34,33,76,34,71,47,93,51,36,37,36,40,36,37,38,32,27,36,44,94,78,40,95,89,36,74,72,45,66,45,37,38,37,42,41,30,32,29,68,81,77,74,39,75,72,46,52,39,37,37,39,41,42,38,74,54,99,67,79,74,81,65,80,72,61,71,78,92,82,72,77,62,43,68,65,90,61,59,78,86,53,43,60,48,74,64,43,58,66,55,56,69,37,48,78,57,62,68,46,65,59,62,66,51,48,59,61,48,33,64,77,67,70,62,82,65,97,39,73,66,52,43,54,53,29,48,47,30,28,41,52,43,50,52,44,35,54,54,53,36,49,62,41,39,88,57,60,66,76,90,55,92,64,33,43,45,49,72,68,58,60,51,29,47,35,30,31,36,40,35,24,78,90,69,71,44,75,44,41,34,40,46,44,63,36,76,92,77,28,25,17,31,41,23,31,51,89,58,52,22,38,28,38,26,31,28,75,38,79,96,25,6,30,33,39,32,38,33,40,41,38,59,99,89,39,69,45,42,76,42,37,29,42,47,75,32,37,95,92,56,52,37,58,46,59,63,98,57,53,76,67,81,75,52,41,84,73,49,78,48,70,56,95,88,39,78,21,47,31,29,33,32,76,35,69,47,94,49,35,37,35,38,37,40,37,31,28,38,45,92,79,39,95,88,36,73,73,46,66,43,36,39,36,42,42,31,33,29,67,81,77,73,39,76,71,46,52,40,36,37,39,41,41,28,66,53,97,72,76,72,81,64,80,70,60,70,77,92,84,71,77,61,42,69,61,88,60,60,80,85,50,43,61,48,74,56,43,56,66,56,54,69,34,48,76,55,55,69,44,64,59,59,66,49,48,60,60,48,32,66,76,63,69,61,82,63,97,41,73,68,53,42,54,54,30,47,48,30,29,40,50,44,51,52,48,34,54,53,52,37,48,61,44,39,88,56,61,65,76,93,54,87,69,36,44,48,51,73,68,62,53,38,68,73,72,75,62,83,80,80,83,133

InterPro domains:
  IPR013201 Cathepsin propeptide inhibitor domain (I29) [PF08246] (199-255)
  IPR013201 Cathepsin propeptide inhibitor domain (I29) [PF08246] (469-525)
  IPR013201 Cathepsin propeptide inhibitor domain (I29) [PF08246] (739-795)
  IPR013201 Cathepsin propeptide inhibitor domain (I29) [SM00848] (199-255)
  IPR013201 Cathepsin propeptide inhibitor domain (I29) [SM00848] (469-525)
  IPR013201 Cathepsin propeptide inhibitor domain (I29) [SM00848] (739-795)
  IPR038765 Papain-like cysteine peptidase superfamily [SSF54001] (197-273)
  IPR038765 Papain-like cysteine peptidase superfamily [SSF54001] (467-543)
  IPR038765 Papain-like cysteine peptidase superfamily [SSF54001] (737-804)

Sequence (806 aa):
MYHVKGELSSPYFDIKEPFEAWYDLEGNRSRIDYQDGTVHTFLIGNDLDYGAIYTITPVTNETEIQAIKCFQLKGAKEDPIRPQAALPDLQGFEKSITQAGHKKNTYRLWVTRPEGKDSLAIPHRFEMEGFNTLLESHNDKYTIDYSDFSPQTESDVFIRPGEMTCEEFPDPVEERQILANPIQDYVSTSPVSHAHRLFGPFKENFERQYESEKEHKERENNFVHTLRFVHSTNRAGLTYSTGINEFADWTKEELAMMTGGELSSPYLEIKEPFEAWYDLEGNRSRIDYQDGTVRTFLIGNDLDYGAIYTITPVTNETEIQAIKCFQLKGTKEDPIHPQAALPDLQGFEFEKMENLADVLCEVWKSVTQAGHKKNTYRLWVTRPEGKDSLAIPHRFEMEGFNTLLESHNDKYTIDYSDFSPQTESDVFIRPGEMTCEEFPDPVEERQILANPIQDYVSTSPVSHAHRLFGPFKEKFERQYESEKEHEERENNFVHTLRFVHSTNRAGLTYSTRINNFADWTKEELAMMTGGELSSPYLEIKEPFEAWYDLEGNRSRIDYQDGTVRTFLIGNDLDYGAIYTITPVTNETEIQAIKCFQLKGTKEDPIRPQAALPDLQGFEFEKMENLADVLCEVWKSVTQAGHKKNTYRLWVTRPEGKDSLAIPHRFEMEGFNTLLESHNDKYTIDYSDFSPQTESDVFIRPGEMTCEEFPDPVEERQILANPIQDYVSTSPVSHAHRLFGPFKEKFERQYESEKEHEERENNFVHTLRFVHSTNRAGLTYSTGINEFADWTKEELAMMTGGILPPE

Radius of gyration: 33.47 Å; Cα contacts (8 Å, |Δi|>4): 1593; chains: 1; bounding box: 79×76×90 Å

Secondary structure (DSSP, 8-state):
-EEEEEEEEETTTTEEEEEEEEEETTTTEEEEEEGGGTEEEEEETTSTTT-EEEEEEEE--SS-SSEEEEEEEE--SSS---PPPSS---TT-SSEEEEETTEEEEEEEEEE-TTSTTSPPEEEEEEEEEEETTTTEEEEEEEEEEEEEES---SGGGPPPTTPPPEEPSS-HHHHHHHH-TTHHHH---SS-SGGGGHHHHHHHTT---SSHHHHHHHHHHHHHHHHHHHHHHHTT-SS-----GGGGS-HHHHT-SEEEEEEETTTTEEEEEEEEEETTTTEEEEEETTTTEEEEEETTSTTT-EEEEEEEE--SS-SSEEEEEEEE--SSS------SS---TT-EEEEEEEETTEEEEEEEEEEEETTEEEEEEEEEE-TT-TTSPPEEEEEEEEEEETTTTEEEEEEEEEEES--S---SSTTPPPTTPPPEEPSS-HHHHHHHHSTTHHHH---SS-SGGGGHHHHHHHTT---SSHHHHHHHHHHHHHHHHHHHHHHHTT-SS-----GGGG--HHHHTTS-EEEEEETTTTEEEEEEEEEETTTTEEEEEETTTTEEEEEETTSTTT-EEEEEEEE--SS-SSEEEEEEEE--SSS------SS---TT-EEEEEEEETTEEEEEEEEEEEETTEEEEEEEEEE-TT-TTSPPEEEEEEEEEEETTTTEEEEEEEEEEES--S---SSTTPPPTTPPPEEPSS-TTTHHHHH-TTHHHH---SS-HHHHTHHHHHHHTT---SSHHHHHHHHHHHHHHHHHHHHHHHTT-SS-----GGGG--HHHHHHHHTPPPPP-

pLDDT: mean 82.22, std 10.93, range [33.25, 95.94]